Protein AF-G7WPY7-F1 (afdb_monomer_lite)

Foldseek 3Di:
DDDDDDDDDDDDDFDFPDDDDDDDDDDDDDFAEGEGEAEDPDCVLFVDDPVNQCRPSVVVVLVQQDDPPPPPQAGWRDRPHDTFDDPPDRRRHDDPDDPDPPVVVVVPVSDDDDDPDDLDPVLVVLLVVLVVVVVDPDHQHYEYEYEEQQPSCLPPVVSNPVSLVSCQVSNYAYEYEHEEQPPSRLVVSQVSRVSSVHYYHYPHKDWDKEKQKEKPPDSQQDPAAAEDAFFDKIKIKIKMWGRMRAKWFFKWKAKPPPGTQDDRDIAGHGGMDMTMDMDGDHAAKDKIKIKIWTDDPRDIDIDMTMHIHHHKDFAKEKFKEKPPDRAQDPARAEAAFFPKIKIKIKMWGQMQAKWFFKWKAKPPPGTQDDRDIAGHGGIDMTMDMDTDHAAKDKIKIKIWTDDPRDIYMDMGMHIHHHKDWAKEKFKEKPPDRALDPQRAEAAFFPKIKIKIKMWGCIQAKWFFKWKAKPPPGTFDDRDIAGHGGIDMTMDMDTDDAAKDKIKIKIWTDDPRDIYMDMTMHIHHHWDWEKEKFKDKPPDRAQDPARAEAEFFPKIKIKIKMWGCIQAKWFFKWKAKPPVGTQDDRDIAGHGGMDMGMDMDTDHAAKDKIKMKIWTDDPRDIYIDMTMHIHHYFHDFAAEEEELAEQALVCLVFLPDDPCQLLLLLVLLVLNQRYQYWYWYDFPAIDTPDDSDGSHPCSVVSSVVSNCSSVSYDNDTAHEQQRSLVNRVVCLPDPVSGPPRHQAEYEAEDEQGHYDPDPCVVVSLVVCQVSLYAYEYEYAHADCPDPSRVVVVVSNCCSRVSNVHYYHYFPGPGSVGNSVVSVVVSVVSVVPTPPPPDDDD

Secondary structure (DSSP, 8-state):
------------------------S--------EEEEEE---GGG----TT-S--HHHHHHHHH-----TTSS---EEETTEEES-TTS-------S-TT-SHHHHTTTT-----SSS---HHHHHHHHHHHGGGS-S-S-EEEEEEE--GGGTT-TTTHHHHHHHHHHTTEEEEEEEESS-HHHHHHHHHHHHHHT--EEEE-----EEEEEEETTB---STT-SEEETTSEEEEEEEEEE-SSS-EEEEEEEETTTEEEEEEEEE-TT-EEEEEEEEEPPSEEEEEEEEEEEEETTEEEEEEEEEEEEEE----EEEEEETTEE--STT-SEEETT-EEEEEEEEE--SSS-EEEEEEEETTTEEEEEEEEE-TT-EEEEEEEEEPPBEEEEEEEEEEEEETTEEEEEEEEEEEEEE----EEEEEETTEE--STT-SEEETT-EEEEEEEEE--SSS-EEEEEEEETTTEEEEEEEEE-TT-EEEEEEEEEPPBEEEEEEEEEEEEETTEEEEEEEEEEEEEE----EEEEEETTEE--STT-SEEETT-EEEEEEEEE--SSS-EEEEEEEETTTEEEEEEEEE-TT-EEEEEEEEEPPSEEEEEEEEEEEEETTEEEEEEEEEEEEEE-PPPEEEEEEEE-BGGGTTT--PPTTHHHHHHHTTGGGTTSEEEEEEESSSEEEEEEEEESTT-HHHHHHHHHHHHHH-BTT--EEHHHHHHHHHHHHH-TTTS-TTPEEEEEEEEESS-EE--TTHHHHHHHHHHTTEEEEEEEET--TT-TTTHHHHHHHHHHHHTTT--EEEESSSSHHHHHHHHHHHHHHHHTT---------

Sequence (840 aa):
MSLRHILAVGIALFFVMLVAPSVTGSSEGSSGQAVILVIDNSASMGKSDENCIRNYTIRFFLEKIVNLDCNNDEFALRIKDTFIGNKSHPINPVFSKDCKNIVEVLGGLNRTICSSSEAINHDKILKNAVNDFSKASNNKNYVIYYFSDGIEYSNRSRFLSSTLHLAKEKGVIINTIGFGNDTEGLKLLKYISEFTGGTFYPIESILSIDIEKSTDDDDADFPPGPEIIVGDNVTWTYVVANRGNVNLTSVHVVDDIIGLIAGPITLGAGENQTFNITGTAVLGQYQNNATVNGTYNGTEVMDTDPSHYFGMILSIDIEKSTNGEDADSAPGPILNLSDNVTWTYVVNNTGNVNLTDVYVVDDIIGLIAGPITLGAGENQTFNITGTAVLGRYQNNATANGTYNGTEVMDTDPSHYFGMILSIDIEKSTNGEDADSAPGPILNLSDNVTWTYVVNNTGNVNLTDVYVVDDIIGLIAGPITLGAGENQTFNRTGTAVLGRYQNNATANGTYNGTEVMDTDPSHYFGMILSIDIEKSTNGEDADSAPGPILNLSDNVTWTYVVNNTGNVNLTDVYVVDDIIGLIVGPITLGAGENQTFNRTGTAVLGQYQNNVISNGTYNGTEVNDTDLSHYLGIIRTNATVVFALDTSGSMKKYYHLAPNESAEIVSGWSAFENSTVSIVSWDHASELLFGPAPLKGNEDRLAEILDNLSEMCIETDLTYYDQGLNGSLAELRDPASVPPNSSKIIVFLTGYSEFEAGEKLDEYISEANELGCKVFTIGIGINESFEASKNQHLNLTKISEGTGGIFSPVAAFSSGDLNPIMEIISRELEGDLMYAESEPQ

InterPro domains:
  IPR002035 von Willebrand factor, type A [PF13519] (640-750)
  IPR002035 von Willebrand factor, type A [PS50234] (34-257)
  IPR002035 von Willebrand factor, type A [PS50234] (639-828)
  IPR002035 von Willebrand factor, type A [SM00327] (32-219)
  IPR002035 von Willebrand factor, type A [SM00327] (637-829)
  IPR036465 von Willebrand factor A-like domain superfamily [G3DSA:3.40.50.410] (30-215)
  IPR036465 von Willebrand factor A-like domain superfamily [G3DSA:3.40.50.410] (633-820)
  IPR036465 von Willebrand factor A-like domain superfamily [SSF53300] (34-203)
  IPR036465 von Willebrand factor A-like domain superfamily [SSF53300] (637-812)
  IPR055354 Domain of unknown function DUF7507 [PF24346] (208-301)
  IPR055354 Domain of unknown function DUF7507 [PF24346] (315-408)
  IPR055354 Domain of unknown function DUF7507 [PF24346] (422-515)
  IPR055354 Domain of unknown function DUF7507 [PF24346] (529-603)

Organism: Methanothrix harundinacea (strain 6Ac) (NCBI:txid1110509)

pLDDT: mean 81.88, std 21.07, range [20.47, 98.75]

Radius of gyration: 86.77 Å; chains: 1; bounding box: 153×71×230 Å

Structure (mmCIF, N/CA/C/O backbone):
data_AF-G7WPY7-F1
#
_entry.id   AF-G7WPY7-F1
#
loop_
_atom_site.group_PDB
_atom_site.id
_atom_site.type_symbol
_atom_site.label_atom_id
_atom_site.label_alt_id
_atom_site.label_comp_id
_atom_site.label_asym_id
_atom_site.label_entity_id
_atom_site.label_seq_id
_atom_site.pdbx_PDB_ins_code
_atom_site.Cartn_x
_atom_site.Cartn_y
_atom_site.Cartn_z
_atom_site.occupancy
_atom_site.B_iso_or_equiv
_atom_site.auth_seq_id
_atom_site.auth_comp_id
_atom_site.auth_asym_id
_atom_site.auth_atom_id
_atom_site.pdbx_PDB_model_num
ATOM 1 N N . MET A 1 1 ? -25.817 -20.699 71.542 1.00 23.08 1 MET A N 1
ATOM 2 C CA . MET A 1 1 ? -26.268 -21.939 72.218 1.00 23.08 1 MET A CA 1
ATOM 3 C C . MET A 1 1 ? -26.695 -21.603 73.639 1.00 23.08 1 MET A C 1
ATOM 5 O O . MET A 1 1 ? -25.840 -21.421 74.495 1.00 23.08 1 MET A O 1
ATOM 9 N N . SER A 1 2 ? -28.003 -21.466 73.870 1.00 20.47 2 SER A N 1
ATOM 10 C CA . SER A 1 2 ? -28.593 -21.391 75.209 1.00 20.47 2 SER A CA 1
ATOM 11 C C . SER A 1 2 ? -29.329 -22.696 75.521 1.00 20.47 2 SER A C 1
ATOM 13 O O . SER A 1 2 ? -29.777 -23.426 74.635 1.00 20.47 2 SER A O 1
ATOM 15 N N . LEU A 1 3 ? -29.363 -23.003 76.810 1.00 21.44 3 LEU A N 1
ATOM 16 C CA . LEU A 1 3 ? -29.870 -24.209 77.445 1.00 21.44 3 LEU A CA 1
ATOM 17 C C . LEU A 1 3 ? -31.388 -24.377 77.192 1.00 21.44 3 LEU A C 1
ATOM 19 O O . LEU A 1 3 ? -32.208 -23.793 77.893 1.00 21.44 3 LEU A O 1
ATOM 23 N N . ARG A 1 4 ? -31.784 -25.207 76.222 1.00 22.59 4 ARG A N 1
ATOM 24 C CA . ARG A 1 4 ? -33.122 -25.824 76.168 1.00 22.59 4 ARG A CA 1
ATOM 25 C C . ARG A 1 4 ? -32.942 -27.314 76.436 1.00 22.59 4 ARG A C 1
ATOM 27 O O . ARG A 1 4 ? -32.248 -27.945 75.654 1.00 22.59 4 ARG A O 1
ATOM 34 N N . HIS A 1 5 ? -33.494 -27.826 77.540 1.00 26.00 5 HIS A N 1
ATOM 35 C CA . HIS A 1 5 ? -34.109 -29.158 77.715 1.00 26.00 5 HIS A CA 1
ATOM 36 C C . HIS A 1 5 ? -34.610 -29.291 79.172 1.00 26.00 5 HIS A C 1
ATOM 38 O O . HIS A 1 5 ? -33.840 -29.256 80.131 1.00 26.00 5 HIS A O 1
ATOM 44 N N . ILE A 1 6 ? -35.932 -29.398 79.308 1.00 23.98 6 ILE A N 1
ATOM 45 C CA . ILE A 1 6 ? -36.722 -29.619 80.531 1.00 23.98 6 ILE A CA 1
ATOM 46 C C . ILE A 1 6 ? -36.905 -31.132 80.730 1.00 23.98 6 ILE A C 1
ATOM 48 O O . ILE A 1 6 ? -37.043 -31.831 79.732 1.00 23.98 6 ILE A O 1
ATOM 52 N N . LEU A 1 7 ? -37.021 -31.622 81.977 1.00 22.64 7 LEU A N 1
ATOM 53 C CA . LEU A 1 7 ? -37.985 -32.691 82.312 1.00 22.64 7 LEU A CA 1
ATOM 54 C C . LEU A 1 7 ? -38.319 -32.781 83.820 1.00 22.64 7 LEU A C 1
ATOM 56 O O . LEU A 1 7 ? -37.485 -33.119 84.653 1.00 22.64 7 LEU A O 1
ATOM 60 N N . ALA A 1 8 ? -39.584 -32.437 84.097 1.00 22.44 8 ALA A N 1
ATOM 61 C CA . ALA A 1 8 ? -40.579 -33.065 84.978 1.00 22.44 8 ALA A CA 1
ATOM 62 C C . ALA A 1 8 ? -40.198 -33.586 86.380 1.00 22.44 8 ALA A C 1
ATOM 64 O O . ALA A 1 8 ? -39.642 -34.669 86.492 1.00 22.44 8 ALA A O 1
ATOM 65 N N . VAL A 1 9 ? -40.724 -32.926 87.427 1.00 23.09 9 VAL A N 1
ATOM 66 C CA . VAL A 1 9 ? -41.480 -33.559 88.536 1.00 23.09 9 VAL A CA 1
ATOM 67 C C . VAL A 1 9 ? -42.489 -32.530 89.073 1.00 23.09 9 VAL A C 1
ATOM 69 O O . VAL A 1 9 ? -42.114 -31.404 89.394 1.00 23.09 9 VAL A O 1
ATOM 72 N N . GLY A 1 10 ? -43.770 -32.903 89.148 1.00 28.80 10 GLY A N 1
ATOM 73 C CA . GLY A 1 10 ? -44.853 -32.054 89.646 1.00 28.80 10 GLY A CA 1
ATOM 74 C C . GLY A 1 10 ? -44.772 -31.815 91.153 1.00 28.80 10 GLY A C 1
ATOM 75 O O . GLY A 1 10 ? -44.900 -32.750 91.941 1.00 28.80 10 GLY A O 1
ATOM 76 N N . ILE A 1 11 ? -44.580 -30.555 91.549 1.00 27.98 11 ILE A N 1
ATOM 77 C CA . ILE A 1 11 ? -44.712 -30.079 92.929 1.00 27.98 11 ILE A CA 1
ATOM 78 C C . ILE A 1 11 ? -45.295 -28.660 92.868 1.00 27.98 11 ILE A C 1
ATOM 80 O O . ILE A 1 11 ? -44.735 -27.789 92.208 1.00 27.98 11 ILE A O 1
ATOM 84 N N . ALA A 1 12 ? -46.418 -28.427 93.555 1.00 29.00 12 ALA A N 1
ATOM 85 C CA . ALA A 1 12 ? -46.944 -27.086 93.800 1.00 29.00 12 ALA A CA 1
ATOM 86 C C . ALA A 1 12 ? -45.890 -26.257 94.556 1.00 29.00 12 ALA A C 1
ATOM 88 O O . ALA A 1 12 ? -45.431 -26.684 95.619 1.00 29.00 12 ALA A O 1
ATOM 89 N N . LEU A 1 13 ? -45.482 -25.103 94.015 1.00 33.34 13 LEU A N 1
ATOM 90 C CA . LEU A 1 13 ? -44.486 -24.256 94.674 1.00 33.34 13 LEU A CA 1
ATOM 91 C C . LEU A 1 13 ? -45.064 -23.647 95.957 1.00 33.34 13 LEU A C 1
ATOM 93 O O . LEU A 1 13 ? -46.124 -23.025 95.957 1.00 33.34 13 LEU A O 1
ATOM 97 N N . PHE A 1 14 ? -44.330 -23.831 97.048 1.00 33.28 14 PHE A N 1
ATOM 98 C CA . PHE A 1 14 ? -44.639 -23.326 98.377 1.00 33.28 14 PHE A CA 1
ATOM 99 C C . PHE A 1 14 ? -43.689 -22.164 98.675 1.00 33.28 14 PHE A C 1
ATOM 101 O O . PHE A 1 14 ? -42.475 -22.363 98.673 1.00 33.28 14 PHE A O 1
ATOM 108 N N . PHE A 1 15 ? -44.212 -20.967 98.944 1.00 37.19 15 PHE A N 1
ATOM 109 C CA . PHE A 1 15 ? -43.400 -19.846 99.419 1.00 37.19 15 PHE A CA 1
ATOM 110 C C . PHE A 1 15 ? -43.703 -19.572 100.893 1.00 37.19 15 PHE A C 1
ATOM 112 O O . PHE A 1 15 ? -44.743 -19.015 101.233 1.00 37.19 15 PHE A O 1
ATOM 119 N N . VAL A 1 16 ? -42.788 -19.970 101.783 1.00 32.25 16 VAL A N 1
ATOM 120 C CA . VAL A 1 16 ? -42.832 -19.592 103.204 1.00 32.25 16 VAL A CA 1
ATOM 121 C C . VAL A 1 16 ? -41.838 -18.456 103.432 1.00 32.25 16 VAL A C 1
ATOM 123 O O . VAL A 1 16 ? -40.632 -18.687 103.448 1.00 32.25 16 VAL A O 1
ATOM 126 N N . MET A 1 17 ? -42.327 -17.232 103.646 1.00 35.75 17 MET A N 1
ATOM 127 C CA . MET A 1 17 ? -41.522 -16.169 104.257 1.00 35.75 17 MET A CA 1
ATOM 128 C C . MET A 1 17 ? -41.628 -16.296 105.784 1.00 35.75 17 MET A C 1
ATOM 130 O O . MET A 1 17 ? -42.572 -15.822 106.409 1.00 35.75 17 MET A O 1
ATOM 134 N N . LEU A 1 18 ? -40.664 -16.977 106.406 1.00 33.00 18 LEU A N 1
ATOM 135 C CA . LEU A 1 18 ? -40.523 -17.009 107.865 1.00 33.00 18 LEU A CA 1
ATOM 136 C C . LEU A 1 18 ? -39.705 -15.792 108.313 1.00 33.00 18 LEU A C 1
ATOM 138 O O . LEU A 1 18 ? -38.485 -15.782 108.177 1.00 33.00 18 LEU A O 1
ATOM 142 N N . VAL A 1 19 ? -40.362 -14.777 108.877 1.00 36.34 19 VAL A N 1
ATOM 143 C CA . VAL A 1 19 ? -39.668 -13.698 109.596 1.00 36.34 19 VAL A CA 1
ATOM 144 C C . VAL A 1 19 ? -39.530 -14.130 111.059 1.00 36.34 19 VAL A C 1
ATOM 146 O O . VAL A 1 19 ? -40.502 -14.106 111.812 1.00 36.34 19 VAL A O 1
ATOM 149 N N . ALA A 1 20 ? -38.341 -14.582 111.462 1.00 29.73 20 ALA A N 1
ATOM 150 C CA . ALA A 1 20 ? -38.027 -14.899 112.857 1.00 29.73 20 ALA A CA 1
ATOM 151 C C . ALA A 1 20 ? -37.244 -13.739 113.506 1.00 29.73 20 ALA A C 1
ATOM 153 O O . ALA A 1 20 ? -36.328 -13.214 112.871 1.00 29.73 20 ALA A O 1
ATOM 154 N N . PRO A 1 21 ? -37.534 -13.343 114.761 1.00 32.75 21 PRO A N 1
ATOM 155 C CA . PRO A 1 21 ? -36.729 -12.344 115.454 1.00 32.75 21 PRO A CA 1
ATOM 156 C C . PRO A 1 21 ? -35.414 -12.971 115.939 1.00 32.75 21 PRO A C 1
ATOM 158 O O . PRO A 1 21 ? -35.418 -13.934 116.706 1.00 32.75 21 PRO A O 1
ATOM 161 N N . SER A 1 22 ? -34.270 -12.412 115.544 1.00 30.34 22 SER A N 1
ATOM 162 C CA . SER A 1 22 ? -32.994 -12.684 116.212 1.00 30.34 22 SER A CA 1
ATOM 163 C C . SER A 1 22 ? -32.894 -11.811 117.466 1.00 30.34 22 SER A C 1
ATOM 165 O O . SER A 1 22 ? -32.684 -10.604 117.356 1.00 30.34 22 SER A O 1
ATOM 167 N N . VAL A 1 23 ? -33.034 -12.391 118.662 1.00 31.94 23 VAL A N 1
ATOM 168 C CA . VAL A 1 23 ? -32.750 -11.687 119.924 1.00 31.94 23 VAL A CA 1
ATOM 169 C C . VAL A 1 23 ? -31.442 -12.206 120.513 1.00 31.94 23 VAL A C 1
ATOM 171 O O . VAL A 1 23 ? -31.374 -13.331 121.002 1.00 31.94 23 VAL A O 1
ATOM 174 N N . THR A 1 24 ? -30.428 -11.345 120.563 1.00 33.31 24 THR A N 1
ATOM 175 C CA . THR A 1 24 ? -29.423 -11.368 121.632 1.00 33.31 24 THR A CA 1
ATOM 176 C C . THR A 1 24 ? -29.435 -10.000 122.311 1.00 33.31 24 THR A C 1
ATOM 178 O O . THR A 1 24 ? -28.935 -9.038 121.738 1.00 33.31 24 THR A O 1
ATOM 181 N N . GLY A 1 25 ? -30.001 -9.917 123.521 1.00 30.36 25 GLY A N 1
ATOM 182 C CA . GLY A 1 25 ? -29.836 -8.765 124.421 1.00 30.36 25 GLY A CA 1
ATOM 183 C C . GLY A 1 25 ? -31.122 -8.041 124.837 1.00 30.36 25 GLY A C 1
ATOM 184 O O . GLY A 1 25 ? -31.543 -7.097 124.189 1.00 30.36 25 GLY A O 1
ATOM 185 N N . SER A 1 26 ? -31.701 -8.492 125.954 1.00 33.03 26 SER A N 1
ATOM 186 C CA . SER A 1 26 ? -32.508 -7.758 126.951 1.00 33.03 26 SER A CA 1
ATOM 187 C C . SER A 1 26 ? -33.196 -6.426 126.574 1.00 33.03 26 SER A C 1
ATOM 189 O O . SER A 1 26 ? -32.615 -5.357 126.757 1.00 33.03 26 SER A O 1
ATOM 191 N N . SER A 1 27 ? -34.494 -6.487 126.276 1.00 29.38 27 SER A N 1
ATOM 192 C CA . SER A 1 27 ? -35.554 -5.741 126.982 1.00 29.38 27 SER A CA 1
ATOM 193 C C . SER A 1 27 ? -36.929 -6.272 126.549 1.00 29.38 27 SER A C 1
ATOM 195 O O . SER A 1 27 ? -37.122 -6.707 125.415 1.00 29.38 27 SER A O 1
ATOM 197 N N . GLU A 1 28 ? -37.864 -6.344 127.492 1.00 41.78 28 GLU A N 1
ATOM 198 C CA . GLU A 1 28 ? -39.218 -6.863 127.291 1.00 41.78 28 GLU A CA 1
ATOM 199 C C . GLU A 1 28 ? -40.030 -5.991 126.314 1.00 41.78 28 GLU A C 1
ATOM 201 O O . GLU A 1 28 ? -40.059 -4.770 126.447 1.00 41.78 28 GLU A O 1
ATOM 206 N N . GLY A 1 29 ? -40.750 -6.640 125.386 1.00 40.78 29 GLY A N 1
ATOM 207 C CA . GLY A 1 29 ? -41.886 -6.056 124.659 1.00 40.78 29 GLY A CA 1
ATOM 208 C C . GLY A 1 29 ? -41.640 -5.645 123.201 1.00 40.78 29 GLY A C 1
ATOM 209 O O . GLY A 1 29 ? -41.541 -4.462 122.905 1.00 40.78 29 GLY A O 1
ATOM 210 N N . SER A 1 30 ? -41.652 -6.594 122.256 1.00 35.22 30 SER A N 1
ATOM 211 C CA . SER A 1 30 ? -41.994 -6.302 120.850 1.00 35.22 30 SER A CA 1
ATOM 212 C C . SER A 1 30 ? -42.595 -7.533 120.150 1.00 35.22 30 SER A C 1
ATOM 214 O O . SER A 1 30 ? -42.095 -8.648 120.288 1.00 35.22 30 SER A O 1
ATOM 216 N N . SER A 1 31 ? -43.721 -7.354 119.450 1.00 40.31 31 SER A N 1
ATOM 217 C CA . SER A 1 31 ? -44.518 -8.422 118.827 1.00 40.31 31 SER A CA 1
ATOM 218 C C . SER A 1 31 ? -44.317 -8.465 117.304 1.00 40.31 31 SER A C 1
ATOM 220 O O . SER A 1 31 ? -44.941 -7.691 116.585 1.00 40.31 31 SER A O 1
ATOM 222 N N . GLY A 1 32 ? -43.487 -9.372 116.784 1.00 46.47 32 GLY A N 1
ATOM 223 C CA . GLY A 1 32 ? -43.344 -9.578 115.330 1.00 46.47 32 GLY A CA 1
ATOM 224 C C . GLY A 1 32 ? -44.470 -10.441 114.730 1.00 46.47 32 GLY A C 1
ATOM 225 O O . GLY A 1 32 ? -44.814 -11.472 115.312 1.00 46.47 32 GLY A O 1
ATOM 226 N N . GLN A 1 33 ? -45.032 -10.039 113.578 1.00 51.38 33 GLN A N 1
ATOM 227 C CA . GLN A 1 33 ? -45.985 -10.832 112.772 1.00 51.38 33 GLN A CA 1
ATOM 228 C C . GLN A 1 33 ? -45.254 -11.621 111.666 1.00 51.38 33 GLN A C 1
ATOM 230 O O . GLN A 1 33 ? -44.259 -11.131 111.137 1.00 51.38 33 GLN A O 1
ATOM 235 N N . ALA A 1 34 ? -45.755 -12.799 111.272 1.00 55.91 34 ALA A N 1
ATOM 236 C CA . ALA A 1 34 ? -45.235 -13.561 110.122 1.00 55.91 34 ALA A CA 1
ATOM 237 C C . ALA A 1 34 ? -46.288 -13.682 109.000 1.00 55.91 34 ALA A C 1
ATOM 239 O O . ALA A 1 34 ? -47.470 -13.892 109.284 1.00 55.91 34 ALA A O 1
ATOM 240 N N . VAL A 1 35 ? -45.855 -13.537 107.737 1.00 61.50 35 VAL A N 1
ATOM 241 C CA . VAL A 1 35 ? -46.725 -13.403 106.551 1.00 61.50 35 VAL A CA 1
ATOM 242 C C . VAL A 1 35 ? -46.421 -14.486 105.505 1.00 61.50 35 VAL A C 1
ATOM 244 O O . VAL A 1 35 ? -45.261 -14.703 105.170 1.00 61.50 35 VAL A O 1
ATOM 247 N N . ILE A 1 36 ? -47.451 -15.133 104.947 1.00 63.69 36 ILE A N 1
ATOM 248 C CA . ILE A 1 36 ? -47.337 -16.075 103.814 1.00 63.69 36 ILE A CA 1
ATOM 249 C C . ILE A 1 36 ? -48.155 -15.562 102.620 1.00 63.69 36 ILE A C 1
ATOM 251 O O . ILE A 1 36 ? -49.287 -15.115 102.787 1.00 63.69 36 ILE A O 1
ATOM 255 N N . LEU A 1 37 ? -47.600 -15.660 101.408 1.00 63.56 37 LEU A N 1
ATOM 256 C CA . LEU A 1 37 ? -48.315 -15.389 100.157 1.00 63.56 37 LEU A CA 1
ATOM 257 C C . LEU A 1 37 ? -48.681 -16.720 99.492 1.00 63.56 37 LEU A C 1
ATOM 259 O O . LEU A 1 37 ? -47.821 -17.576 99.296 1.00 63.56 37 LEU A O 1
ATOM 263 N N . VAL A 1 38 ? -49.950 -16.889 99.132 1.00 67.19 38 VAL A N 1
ATOM 264 C CA . VAL A 1 38 ? -50.449 -18.055 98.395 1.00 67.19 38 VAL A CA 1
ATOM 265 C C . VAL A 1 38 ? -51.046 -17.547 97.089 1.00 67.19 38 VAL A C 1
ATOM 267 O O . VAL A 1 38 ? -51.973 -16.743 97.118 1.00 67.19 38 VAL A O 1
ATOM 270 N N . ILE A 1 39 ? -50.513 -17.989 95.952 1.00 66.12 39 ILE A N 1
ATOM 271 C CA . ILE A 1 39 ? -50.950 -17.542 94.624 1.00 66.12 39 ILE A CA 1
ATOM 272 C C . ILE A 1 39 ? -51.586 -18.714 93.886 1.00 66.12 39 ILE A C 1
ATOM 274 O O . ILE A 1 39 ? -51.005 -19.796 93.800 1.00 66.12 39 ILE A O 1
ATOM 278 N N . ASP A 1 40 ? -52.789 -18.489 93.381 1.00 64.12 40 ASP A N 1
ATOM 279 C CA . ASP A 1 40 ? -53.488 -19.373 92.467 1.00 64.12 40 ASP A CA 1
ATOM 280 C C . ASP A 1 40 ? -52.906 -19.244 91.051 1.00 64.12 40 ASP A C 1
ATOM 282 O O . ASP A 1 40 ? -52.746 -18.147 90.522 1.00 64.12 40 ASP A O 1
ATOM 286 N N . ASN A 1 41 ? -52.540 -20.380 90.462 1.00 54.88 41 ASN A N 1
ATOM 287 C CA . ASN A 1 41 ? -52.015 -20.483 89.099 1.00 54.88 41 ASN A CA 1
ATOM 288 C C . ASN A 1 41 ? -52.813 -21.520 88.294 1.00 54.88 41 ASN A C 1
ATOM 290 O O . ASN A 1 41 ? -52.272 -22.317 87.529 1.00 54.88 41 ASN A O 1
ATOM 294 N N . SER A 1 42 ? -54.110 -21.576 88.562 1.00 60.06 42 SER A N 1
ATOM 295 C CA . SER A 1 42 ? -55.073 -22.344 87.792 1.00 60.06 42 SER A CA 1
ATOM 296 C C . SER A 1 42 ? -55.228 -21.835 86.361 1.00 60.06 42 SER A C 1
ATOM 298 O O . SER A 1 42 ? -54.910 -20.692 86.035 1.00 60.06 42 SER A O 1
ATOM 300 N N . ALA A 1 43 ? -55.800 -22.676 85.495 1.00 57.44 43 ALA A N 1
ATOM 301 C CA . ALA A 1 43 ? -56.183 -22.264 84.145 1.00 57.44 43 ALA A CA 1
ATOM 302 C C . ALA A 1 43 ? -57.279 -21.181 84.145 1.00 57.44 43 ALA A C 1
ATOM 304 O O . ALA A 1 43 ? -57.422 -20.454 83.165 1.00 57.44 43 ALA A O 1
ATOM 305 N N . SER A 1 44 ? -58.058 -21.044 85.224 1.00 58.62 44 SER A N 1
ATOM 306 C CA . SER A 1 44 ? -59.040 -19.963 85.336 1.00 58.62 44 SER A CA 1
ATOM 307 C C . SER A 1 44 ? -58.373 -18.599 85.567 1.00 58.62 44 SER A C 1
ATOM 309 O O . SER A 1 44 ? -58.853 -17.595 85.041 1.00 58.62 44 SER A O 1
ATOM 311 N N . MET A 1 45 ? -57.189 -18.576 86.194 1.00 56.72 45 MET A N 1
ATOM 312 C CA . MET A 1 45 ? -56.364 -17.371 86.346 1.00 56.72 45 MET A CA 1
ATOM 313 C C . MET A 1 45 ? -55.739 -16.867 85.026 1.00 56.72 45 MET A C 1
ATOM 315 O O . MET A 1 45 ? -55.223 -15.745 84.991 1.00 56.72 45 MET A O 1
ATOM 319 N N . GLY A 1 46 ? -55.804 -17.624 83.921 1.00 53.62 46 GLY A N 1
ATOM 320 C CA . GLY A 1 46 ? -55.359 -17.151 82.606 1.00 53.62 46 GLY A CA 1
ATOM 321 C C . GLY A 1 46 ? -55.733 -18.070 81.439 1.00 53.62 46 GLY A C 1
ATOM 322 O O . GLY A 1 46 ? -55.423 -19.258 81.449 1.00 53.62 46 GLY A O 1
ATOM 323 N N . LYS A 1 47 ? -56.322 -17.503 80.372 1.00 43.56 47 LYS A N 1
ATOM 324 C CA . LYS A 1 47 ? -56.379 -18.159 79.054 1.00 43.56 47 LYS A CA 1
ATOM 325 C C . LYS A 1 47 ? -54.947 -18.254 78.516 1.00 43.56 47 LYS A C 1
ATOM 327 O O . LYS A 1 47 ? -54.399 -17.264 78.040 1.00 43.56 47 LYS A O 1
ATOM 332 N N . SER A 1 48 ? -54.322 -19.417 78.662 1.00 40.47 48 SER A N 1
ATOM 333 C CA . SER A 1 48 ? -52.967 -19.677 78.176 1.00 40.47 48 SER A CA 1
ATOM 334 C C . SER A 1 48 ? -52.905 -19.609 76.650 1.00 40.47 48 SER A C 1
ATOM 336 O O . SER A 1 48 ? -53.694 -20.272 75.978 1.00 40.47 48 SER A O 1
ATOM 338 N N . ASP A 1 49 ? -51.934 -18.866 76.129 1.00 37.50 49 ASP A N 1
ATOM 339 C CA . ASP A 1 49 ? -51.443 -19.019 74.758 1.00 37.50 49 ASP A CA 1
ATOM 340 C C . ASP A 1 49 ? -50.743 -20.388 74.591 1.00 37.50 49 ASP A C 1
ATOM 342 O O . ASP A 1 49 ? -50.201 -20.919 75.570 1.00 37.50 4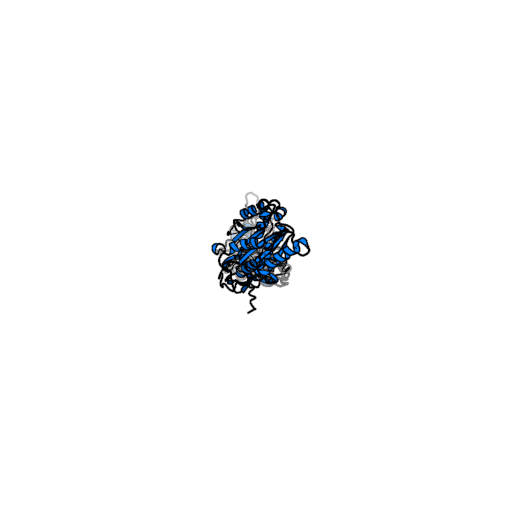9 ASP A O 1
ATOM 346 N N . GLU A 1 50 ? -50.728 -20.953 73.379 1.00 35.16 50 GLU A N 1
ATOM 347 C CA . GLU A 1 50 ? -50.301 -22.336 73.069 1.00 35.16 50 GLU A CA 1
ATOM 348 C C . GLU A 1 50 ? -48.865 -22.664 73.521 1.00 35.16 50 GLU A C 1
ATOM 350 O O . GLU A 1 50 ? -48.544 -23.824 73.780 1.00 35.16 50 GLU A O 1
ATOM 355 N N . ASN A 1 51 ? -48.015 -21.649 73.706 1.00 35.06 51 ASN A N 1
ATOM 356 C CA . ASN A 1 51 ? -46.622 -21.821 74.123 1.00 35.06 51 ASN A CA 1
ATOM 357 C C . ASN A 1 51 ? -46.351 -21.587 75.618 1.00 35.06 51 ASN A C 1
ATOM 359 O O . ASN A 1 51 ? -45.218 -21.773 76.051 1.00 35.06 51 ASN A O 1
ATOM 363 N N . CYS A 1 52 ? -47.348 -21.200 76.425 1.00 39.53 52 CYS A N 1
ATOM 364 C CA . CYS A 1 52 ? -47.285 -21.113 77.897 1.00 39.53 52 CYS A CA 1
ATOM 365 C C . CYS A 1 52 ? -46.068 -20.358 78.511 1.00 39.53 52 CYS A C 1
ATOM 367 O O . CYS A 1 52 ? -45.791 -20.496 79.704 1.00 39.53 52 CYS A O 1
ATOM 369 N N . ILE A 1 53 ? -45.352 -19.538 77.725 1.00 37.03 53 ILE A N 1
ATOM 370 C CA . ILE A 1 53 ? -44.190 -18.728 78.147 1.00 37.03 53 ILE A CA 1
ATOM 371 C C . ILE A 1 53 ? -44.621 -17.329 78.640 1.00 37.03 53 ILE A C 1
ATOM 373 O O . ILE A 1 53 ? -43.899 -16.703 79.414 1.00 37.03 53 ILE A O 1
ATOM 377 N N . ARG A 1 54 ? -45.825 -16.853 78.284 1.00 41.69 54 ARG A N 1
ATOM 378 C CA . ARG A 1 54 ? -46.372 -15.552 78.718 1.00 41.69 54 ARG A CA 1
ATOM 379 C C . ARG A 1 54 ? -47.705 -15.722 79.476 1.00 41.69 54 ARG A C 1
ATOM 381 O O . ARG A 1 54 ? -48.772 -15.441 78.944 1.00 41.69 54 ARG A O 1
ATOM 388 N N . ASN A 1 55 ? -47.679 -16.197 80.728 1.00 45.72 55 ASN A N 1
ATOM 389 C CA . ASN A 1 55 ? -48.867 -16.134 81.601 1.00 45.72 55 ASN A CA 1
ATOM 390 C C . ASN A 1 55 ? -49.009 -14.701 82.157 1.00 45.72 55 ASN A C 1
ATOM 392 O O . ASN A 1 55 ? -48.499 -14.377 83.234 1.00 45.72 55 ASN A O 1
ATOM 396 N N . TYR A 1 56 ? -49.619 -13.818 81.361 1.00 47.75 56 TYR A N 1
ATOM 397 C CA . TYR A 1 56 ? -49.642 -12.372 81.599 1.00 47.75 56 TYR A CA 1
ATOM 398 C C . TYR A 1 56 ? -50.340 -11.967 82.899 1.00 47.75 56 TYR A C 1
ATOM 400 O O . TYR A 1 56 ? -49.872 -11.030 83.533 1.00 47.75 56 TYR A O 1
ATOM 408 N N . THR A 1 57 ? -51.379 -12.672 83.366 1.00 47.53 57 THR A N 1
ATOM 409 C CA . THR A 1 57 ? -52.056 -12.323 84.631 1.00 47.53 57 THR A CA 1
ATOM 410 C C . THR A 1 57 ? -51.097 -12.413 85.819 1.00 47.53 57 THR A C 1
ATOM 412 O O . THR A 1 57 ? -51.023 -11.503 86.644 1.00 47.53 57 THR A O 1
ATOM 415 N N . ILE A 1 58 ? -50.306 -13.487 85.875 1.00 49.16 58 ILE A N 1
ATOM 416 C CA . ILE A 1 58 ? -49.338 -13.724 86.952 1.00 49.16 58 ILE A CA 1
ATOM 417 C C . ILE A 1 58 ? -48.099 -12.853 86.769 1.00 49.16 58 ILE A C 1
ATOM 419 O O . ILE A 1 58 ? -47.563 -12.346 87.751 1.00 49.16 58 ILE A O 1
ATOM 423 N N . ARG A 1 59 ? -47.653 -12.630 85.527 1.00 47.34 59 ARG A N 1
ATOM 424 C CA . ARG A 1 59 ? -46.495 -11.773 85.245 1.00 47.34 59 ARG A CA 1
ATOM 425 C C . ARG A 1 59 ? -46.789 -10.295 85.523 1.00 47.34 59 ARG A C 1
ATOM 427 O O . ARG A 1 59 ? -46.034 -9.678 86.265 1.00 47.34 59 ARG A O 1
ATOM 434 N N . PHE A 1 60 ? -47.924 -9.771 85.048 1.00 48.59 60 PHE A N 1
ATOM 435 C CA . PHE A 1 60 ? -48.445 -8.443 85.402 1.00 48.59 60 PHE A CA 1
ATOM 436 C C . PHE A 1 60 ? -48.525 -8.279 86.921 1.00 48.59 60 PHE A C 1
ATOM 438 O O . PHE A 1 60 ? -48.174 -7.233 87.458 1.00 48.59 60 PHE A O 1
ATOM 445 N N . PHE A 1 61 ? -48.954 -9.325 87.626 1.00 51.81 61 PHE A N 1
ATOM 446 C CA . PHE A 1 61 ? -49.053 -9.319 89.078 1.00 51.81 61 PHE A CA 1
ATOM 447 C C . PHE A 1 61 ? -47.679 -9.298 89.773 1.00 51.81 61 PHE A C 1
ATOM 449 O O . PHE A 1 61 ? -47.448 -8.450 90.635 1.00 51.81 61 PHE A O 1
ATOM 456 N N . LEU A 1 62 ? -46.742 -10.165 89.373 1.00 49.03 62 LEU A N 1
ATOM 457 C CA . LEU A 1 62 ? -45.385 -10.219 89.932 1.00 49.03 62 LEU A CA 1
ATOM 458 C C . LEU A 1 62 ? -44.576 -8.945 89.638 1.00 49.03 62 LEU A C 1
ATOM 460 O O . LEU A 1 62 ? -43.830 -8.495 90.502 1.00 49.03 62 LEU A O 1
ATOM 464 N N . GLU A 1 63 ? -44.765 -8.326 88.470 1.00 46.12 63 GLU A N 1
ATOM 465 C CA . GLU A 1 63 ? -44.124 -7.056 88.096 1.00 46.12 63 GLU A CA 1
ATOM 466 C C . GLU A 1 63 ? -44.755 -5.831 88.780 1.00 46.12 63 GLU A C 1
ATOM 468 O O . GLU A 1 63 ? -44.144 -4.765 88.807 1.00 46.12 63 GLU A O 1
ATOM 473 N N . LYS A 1 64 ? -45.964 -5.953 89.353 1.00 46.31 64 LYS A N 1
ATOM 474 C CA . LYS A 1 64 ? -46.680 -4.864 90.050 1.00 46.31 64 LYS A CA 1
ATOM 475 C C . LYS A 1 64 ? -46.642 -4.973 91.579 1.00 46.31 64 LYS A C 1
ATOM 477 O O . LYS A 1 64 ? -47.018 -3.998 92.232 1.00 46.31 64 LYS A O 1
ATOM 482 N N . ILE A 1 65 ? -46.159 -6.079 92.167 1.00 48.25 65 ILE A N 1
ATOM 483 C CA . ILE A 1 65 ? -45.745 -6.118 93.585 1.00 48.25 65 ILE A CA 1
ATOM 484 C C . ILE A 1 65 ? -44.414 -5.362 93.697 1.00 48.25 65 ILE A C 1
ATOM 486 O O . ILE A 1 65 ? -43.332 -5.940 93.760 1.00 48.25 65 ILE A O 1
ATOM 490 N N . VAL A 1 66 ? -44.489 -4.035 93.669 1.00 42.84 66 VAL A N 1
ATOM 491 C CA . VAL A 1 66 ? -43.325 -3.150 93.730 1.00 42.84 66 VAL A CA 1
ATOM 492 C C . VAL A 1 66 ? -43.534 -2.192 94.896 1.00 42.84 66 VAL A C 1
ATOM 494 O O . VAL A 1 66 ? -44.495 -1.427 94.916 1.00 42.84 66 VAL A O 1
ATOM 497 N N . ASN A 1 67 ? -42.597 -2.245 95.844 1.00 42.06 67 ASN A N 1
ATOM 498 C CA . ASN A 1 67 ? -42.477 -1.476 97.089 1.00 42.06 67 ASN A CA 1
ATOM 499 C C . ASN A 1 67 ? -43.195 -2.045 98.323 1.00 42.06 67 ASN A C 1
ATOM 501 O O . ASN A 1 67 ? -44.343 -1.727 98.622 1.00 42.06 67 ASN A O 1
ATOM 505 N N . LEU A 1 68 ? -42.424 -2.797 99.116 1.00 42.50 68 LEU A N 1
ATOM 506 C CA . LEU A 1 68 ? -42.537 -2.775 100.574 1.00 42.50 68 LEU A CA 1
ATOM 507 C C . LEU A 1 68 ? -42.070 -1.392 101.048 1.00 42.50 68 LEU A C 1
ATOM 509 O O . LEU A 1 68 ? -40.883 -1.080 100.953 1.00 42.50 68 LEU A O 1
ATOM 513 N N . ASP A 1 69 ? -42.986 -0.546 101.510 1.00 37.91 69 ASP A N 1
ATOM 514 C CA . ASP A 1 69 ? -42.618 0.751 102.083 1.00 37.91 69 ASP A CA 1
ATOM 515 C C . ASP A 1 69 ? -42.083 0.547 103.510 1.00 37.91 69 ASP A C 1
ATOM 517 O O . ASP A 1 69 ? -42.837 0.526 104.477 1.00 37.91 69 ASP A O 1
ATOM 521 N N . CYS A 1 70 ? -40.767 0.349 103.651 1.00 41.62 70 CYS A N 1
ATOM 522 C CA . CYS A 1 70 ? -40.114 0.182 104.957 1.00 41.62 70 CYS A CA 1
ATOM 523 C C . CYS A 1 70 ? -39.925 1.520 105.720 1.00 41.62 70 CYS A C 1
ATOM 525 O O . CYS A 1 70 ? -39.143 1.558 106.667 1.00 41.62 70 CYS A O 1
ATOM 527 N N . ASN A 1 71 ? -40.577 2.628 105.330 1.00 39.31 71 ASN A N 1
ATOM 528 C CA . ASN A 1 71 ? -40.287 3.947 105.912 1.00 39.31 71 ASN A CA 1
ATOM 529 C C . ASN A 1 71 ? -41.121 4.346 107.140 1.00 39.31 71 ASN A C 1
ATOM 531 O O . ASN A 1 71 ? -40.797 5.367 107.735 1.00 39.31 71 ASN A O 1
ATOM 535 N N . ASN A 1 72 ? -42.153 3.595 107.548 1.00 38.34 72 ASN A N 1
ATOM 536 C CA . ASN A 1 72 ? -43.042 4.010 108.650 1.00 38.34 72 ASN A CA 1
ATOM 537 C C . ASN A 1 72 ? -43.572 2.852 109.521 1.00 38.34 72 ASN A C 1
ATOM 539 O O . ASN A 1 72 ? -44.736 2.871 109.902 1.00 38.34 72 ASN A O 1
ATOM 543 N N . ASP A 1 73 ? -42.749 1.844 109.830 1.00 39.03 73 ASP A N 1
ATOM 544 C CA . ASP A 1 73 ? -43.105 0.720 110.726 1.00 39.03 73 ASP A CA 1
ATOM 545 C C . ASP A 1 73 ? -44.436 -0.013 110.393 1.00 39.03 73 ASP A C 1
ATOM 547 O O . ASP A 1 73 ? -44.918 -0.792 111.205 1.00 39.03 73 ASP A O 1
ATOM 551 N N . GLU A 1 74 ? -45.021 0.154 109.198 1.00 39.72 74 GLU A N 1
ATOM 552 C CA . GLU A 1 74 ? -46.305 -0.439 108.788 1.00 39.72 74 GLU A CA 1
ATOM 553 C C . GLU A 1 74 ? -46.134 -1.406 107.600 1.00 39.72 74 GLU A C 1
ATOM 555 O O . GLU A 1 74 ? -45.497 -1.089 106.598 1.00 39.72 74 GLU A O 1
ATOM 560 N N . PHE A 1 75 ? -46.746 -2.594 107.675 1.00 40.66 75 PHE A N 1
ATOM 561 C CA . PHE A 1 75 ? -46.852 -3.514 106.535 1.00 40.66 75 PHE A CA 1
ATOM 562 C C . PHE A 1 75 ? -48.041 -3.108 105.650 1.00 40.66 75 PHE A C 1
ATOM 564 O O . PHE A 1 75 ? -49.190 -3.234 106.077 1.00 40.66 75 PHE A O 1
ATOM 571 N N . ALA A 1 76 ? -47.790 -2.681 104.409 1.00 44.88 76 ALA A N 1
ATOM 572 C CA . ALA A 1 76 ? -48.833 -2.438 103.411 1.00 44.88 76 ALA A CA 1
ATOM 573 C C . ALA A 1 76 ? -48.463 -3.077 102.064 1.00 44.88 76 ALA A C 1
ATOM 575 O O . ALA A 1 76 ? -47.395 -2.815 101.511 1.00 44.88 76 ALA A O 1
ATOM 576 N N . LEU A 1 77 ? -49.360 -3.908 101.524 1.00 46.59 77 LEU A N 1
ATOM 577 C CA . LEU A 1 77 ? -49.240 -4.456 100.171 1.00 46.59 77 LEU A CA 1
ATOM 578 C C . LEU A 1 77 ? -49.861 -3.435 99.205 1.00 46.59 77 LEU A C 1
ATOM 580 O O . LEU A 1 77 ? -51.055 -3.145 99.297 1.00 46.59 77 LEU A O 1
ATOM 584 N N . ARG A 1 78 ? -49.060 -2.834 98.319 1.00 46.91 78 ARG A N 1
ATOM 585 C CA . ARG A 1 78 ? -49.543 -1.824 97.367 1.00 46.91 78 ARG A CA 1
ATOM 586 C C . ARG A 1 78 ? -49.794 -2.465 96.007 1.00 46.91 78 ARG A C 1
ATOM 588 O O . ARG A 1 78 ? -48.866 -2.964 95.383 1.00 46.91 78 ARG A O 1
ATOM 595 N N . ILE A 1 79 ? -51.039 -2.408 95.531 1.00 48.47 79 ILE A N 1
ATOM 596 C CA . ILE A 1 79 ? -51.392 -2.806 94.160 1.00 48.47 79 ILE A CA 1
ATOM 597 C C . ILE A 1 79 ? -51.855 -1.562 93.409 1.00 48.47 79 ILE A C 1
ATOM 599 O O . ILE A 1 79 ? -52.971 -1.087 93.626 1.00 48.47 79 ILE A O 1
ATOM 603 N N . LYS A 1 80 ? -50.963 -1.049 92.547 1.00 46.06 80 LYS A N 1
ATOM 604 C CA . LYS A 1 80 ? -51.078 0.165 91.713 1.00 46.06 80 LYS A CA 1
ATOM 605 C C . LYS A 1 80 ? -51.440 1.420 92.537 1.00 46.06 80 LYS A C 1
ATOM 607 O O . LYS A 1 80 ? -50.538 2.199 92.820 1.00 46.06 80 LYS A O 1
ATOM 612 N N . ASP A 1 81 ? -52.663 1.532 93.063 1.00 40.03 81 ASP A N 1
ATOM 613 C CA . ASP A 1 81 ? -53.140 2.652 93.900 1.00 40.03 81 ASP A CA 1
ATOM 614 C C . ASP A 1 81 ? -54.123 2.263 95.030 1.00 40.03 81 ASP A C 1
ATOM 616 O O . ASP A 1 81 ? -54.673 3.131 95.707 1.00 40.03 81 ASP A O 1
ATOM 620 N N . THR A 1 82 ? -54.328 0.966 95.293 1.00 38.97 82 THR A N 1
ATOM 621 C CA . THR A 1 82 ? -55.190 0.493 96.394 1.00 38.97 82 THR A CA 1
ATOM 622 C C . THR A 1 82 ? -54.340 0.061 97.590 1.00 38.97 82 THR A C 1
ATOM 624 O O . THR A 1 82 ? -53.467 -0.799 97.455 1.00 38.97 82 THR A O 1
ATOM 627 N N . PHE A 1 83 ? -54.588 0.655 98.764 1.00 41.00 83 PHE A N 1
ATOM 628 C CA . PHE A 1 83 ? -53.960 0.253 100.028 1.00 41.00 83 PHE A CA 1
ATOM 629 C C . PHE A 1 83 ? -54.673 -0.964 100.623 1.00 41.00 83 PHE A C 1
ATOM 631 O O . PHE A 1 83 ? -55.875 -0.930 100.888 1.00 41.00 83 PHE A O 1
ATOM 638 N N . ILE A 1 84 ? -53.909 -2.021 100.882 1.00 45.38 84 ILE A N 1
ATOM 639 C CA . ILE A 1 84 ? -54.385 -3.271 101.472 1.00 45.38 84 ILE A CA 1
ATOM 640 C C . ILE A 1 84 ? -53.826 -3.362 102.909 1.00 45.38 84 ILE A C 1
ATOM 642 O O . ILE A 1 84 ? -52.714 -3.842 103.111 1.00 45.38 84 ILE A O 1
ATOM 646 N N . GLY A 1 85 ? -54.567 -2.827 103.899 1.00 39.00 85 GLY A N 1
ATOM 647 C CA . GLY A 1 85 ? -54.228 -2.849 105.342 1.00 39.00 85 GLY A CA 1
ATOM 648 C C . GLY A 1 85 ? -54.950 -1.759 106.167 1.00 39.00 85 GLY A C 1
ATOM 649 O O . GLY A 1 85 ? -55.209 -0.671 105.662 1.00 39.00 85 GLY A O 1
ATOM 650 N N . ASN A 1 86 ? -55.344 -2.041 107.418 1.00 35.06 86 ASN A N 1
ATOM 651 C CA . ASN A 1 86 ? -56.219 -1.177 108.236 1.00 35.06 86 ASN A CA 1
ATOM 652 C C . ASN A 1 86 ? -55.430 -0.129 109.065 1.00 35.06 86 ASN A C 1
ATOM 654 O O . ASN A 1 86 ? -54.613 -0.501 109.898 1.00 35.06 86 ASN A O 1
ATOM 658 N N . LYS A 1 87 ? -55.751 1.169 108.922 1.00 36.69 87 LYS A N 1
ATOM 659 C CA . LYS A 1 87 ? -55.120 2.325 109.615 1.00 36.69 87 LYS A CA 1
ATOM 660 C C . LYS A 1 87 ? -55.326 2.406 111.144 1.00 36.69 87 LYS A C 1
ATOM 662 O O . LYS A 1 87 ? -54.883 3.368 111.762 1.00 36.69 87 LYS A O 1
ATOM 667 N N . SER A 1 88 ? -56.051 1.475 111.768 1.00 30.56 88 SER A N 1
ATOM 668 C CA . SER A 1 88 ? -56.538 1.625 113.158 1.00 30.56 88 SER A CA 1
ATOM 669 C C . SER A 1 88 ? -55.872 0.722 114.207 1.00 30.56 88 SER A C 1
ATOM 671 O O . SER A 1 88 ? -56.141 0.881 115.397 1.00 30.56 88 SER A O 1
ATOM 673 N N . HIS A 1 89 ? -54.942 -0.150 113.810 1.00 34.16 89 HIS A N 1
ATOM 674 C CA . HIS A 1 89 ? -54.059 -0.872 114.730 1.00 34.16 89 HIS A CA 1
ATOM 675 C C . HIS A 1 89 ? -52.638 -0.898 114.148 1.00 34.16 89 HIS A C 1
ATOM 677 O O . HIS A 1 89 ? -52.422 -1.637 113.189 1.00 34.16 89 HIS A O 1
ATOM 683 N N . PRO A 1 90 ? -51.677 -0.118 114.684 1.00 29.03 90 PRO A N 1
ATOM 684 C CA . PRO A 1 90 ? -50.304 -0.138 114.192 1.00 29.03 90 PRO A CA 1
ATOM 685 C C . PRO A 1 90 ? -49.731 -1.543 114.394 1.00 29.03 90 PRO A C 1
ATOM 687 O O . PRO A 1 90 ? -49.568 -2.017 115.521 1.00 29.03 90 PRO A O 1
ATOM 690 N N . ILE A 1 91 ? -49.480 -2.237 113.286 1.00 31.84 91 ILE A N 1
ATOM 691 C CA . ILE A 1 91 ? -48.666 -3.447 113.271 1.00 31.84 91 ILE A CA 1
ATOM 692 C C . ILE A 1 91 ? -47.256 -2.938 113.531 1.00 31.84 91 ILE A C 1
ATOM 694 O O . ILE A 1 91 ? -46.776 -2.159 112.731 1.00 31.84 91 ILE A O 1
ATOM 698 N N . ASN A 1 92 ? -46.619 -3.316 114.638 1.00 27.34 92 ASN A N 1
ATOM 699 C CA . ASN A 1 92 ? -45.249 -2.897 114.938 1.00 27.34 92 ASN A CA 1
ATOM 700 C C . ASN A 1 92 ? -44.315 -4.115 114.825 1.00 27.34 92 ASN A C 1
ATOM 702 O O . ASN A 1 92 ? -44.111 -4.820 115.820 1.00 27.34 92 ASN A O 1
ATOM 706 N N . PRO A 1 93 ? -43.816 -4.455 113.623 1.00 31.00 93 PRO A N 1
ATOM 707 C CA . PRO A 1 93 ? -42.826 -5.497 113.452 1.00 31.00 93 PRO A CA 1
ATOM 708 C C . PRO A 1 93 ? -41.427 -4.876 113.547 1.00 31.00 93 PRO A C 1
ATOM 710 O O . PRO A 1 93 ? -41.030 -4.065 112.718 1.00 31.00 93 PRO A O 1
ATOM 713 N N . VAL A 1 94 ? -40.645 -5.296 114.543 1.00 27.27 94 VAL A N 1
ATOM 714 C CA . VAL A 1 94 ? -39.212 -4.982 114.600 1.00 27.27 94 VAL A CA 1
ATOM 715 C C . VAL A 1 94 ? -38.522 -5.682 113.426 1.00 27.27 94 VAL A C 1
ATOM 717 O O . VAL A 1 94 ? -38.223 -6.874 113.501 1.00 27.27 94 VAL A O 1
ATOM 720 N N . PHE A 1 95 ? -38.275 -4.955 112.339 1.00 29.66 95 PHE A N 1
ATOM 721 C CA . PHE A 1 95 ? -37.368 -5.376 111.275 1.00 29.66 95 PHE A CA 1
ATOM 722 C C . PHE A 1 95 ? -35.982 -4.779 111.534 1.00 29.66 95 PHE A C 1
ATOM 724 O O . PHE A 1 95 ? -35.824 -3.572 111.719 1.00 29.66 95 PHE A O 1
ATOM 731 N N . SER A 1 96 ? -34.950 -5.626 111.558 1.00 29.84 96 SER A N 1
ATOM 732 C CA . SER A 1 96 ? -33.568 -5.151 111.509 1.00 29.84 96 SER A CA 1
ATOM 733 C C . SER A 1 96 ? -33.304 -4.449 110.173 1.00 29.84 96 SER A C 1
ATOM 735 O O . SER A 1 96 ? -33.834 -4.848 109.141 1.00 29.84 96 SER A O 1
ATOM 737 N N . LYS A 1 97 ? -32.444 -3.434 110.227 1.00 32.72 97 LYS A N 1
ATOM 738 C CA . LYS A 1 97 ? -32.149 -2.343 109.281 1.00 32.72 97 LYS A CA 1
ATOM 739 C C . LYS A 1 97 ? -31.815 -2.656 107.799 1.00 32.72 97 LYS A C 1
ATOM 741 O O . LYS A 1 97 ? -31.309 -1.760 107.135 1.00 32.72 97 LYS A O 1
ATOM 746 N N . ASP A 1 98 ? -32.117 -3.833 107.249 1.00 33.00 98 ASP A N 1
ATOM 747 C CA . ASP A 1 98 ? -31.730 -4.233 105.884 1.00 33.00 98 ASP A CA 1
ATOM 748 C C . ASP A 1 98 ? -32.894 -4.863 105.073 1.00 33.00 98 ASP A C 1
ATOM 750 O O . ASP A 1 98 ? -32.949 -6.072 104.854 1.00 33.00 98 ASP A O 1
ATOM 754 N N . CYS A 1 99 ? -33.814 -4.037 104.547 1.00 33.88 99 CYS A N 1
ATOM 755 C CA . CYS A 1 99 ? -34.825 -4.418 103.532 1.00 33.88 99 CYS A CA 1
ATOM 756 C C . CYS A 1 99 ? -34.200 -4.594 102.118 1.00 33.88 99 CYS A C 1
ATOM 758 O O . CYS A 1 99 ? -34.682 -3.997 101.158 1.00 33.88 99 CYS A O 1
ATOM 760 N N . LYS A 1 100 ? -33.100 -5.353 101.953 1.00 31.12 100 LYS A N 1
ATOM 761 C CA . LYS A 1 100 ? -32.398 -5.473 100.646 1.00 31.12 100 LYS A CA 1
ATOM 762 C C . LYS A 1 100 ? -32.427 -6.836 99.943 1.00 31.12 100 LYS A C 1
ATOM 764 O O . LYS A 1 100 ? -32.102 -6.874 98.764 1.00 31.12 100 LYS A O 1
ATOM 769 N N . ASN A 1 101 ? -32.910 -7.914 100.565 1.00 33.31 101 ASN A N 1
ATOM 770 C CA . ASN A 1 101 ? -32.813 -9.268 99.981 1.00 33.31 101 ASN A CA 1
ATOM 771 C C . ASN A 1 101 ? -34.165 -9.966 99.720 1.00 33.31 101 ASN A C 1
ATOM 773 O O . ASN A 1 101 ? -34.336 -11.136 100.044 1.00 33.31 101 ASN A O 1
ATOM 777 N N . ILE A 1 102 ? -35.133 -9.272 99.109 1.00 32.91 102 ILE A N 1
ATOM 778 C CA . ILE A 1 102 ? -36.369 -9.908 98.588 1.00 32.91 102 ILE A CA 1
ATOM 779 C C . ILE A 1 102 ? -36.288 -10.160 97.072 1.00 32.91 102 ILE A C 1
ATOM 781 O O . ILE A 1 102 ? -36.918 -11.083 96.559 1.00 32.91 102 ILE A O 1
ATOM 785 N N . VAL A 1 103 ? -35.433 -9.419 96.361 1.00 30.23 103 VAL A N 1
ATOM 786 C CA . VAL A 1 103 ? -35.253 -9.553 94.906 1.00 30.23 103 VAL A CA 1
ATOM 787 C C . VAL A 1 103 ? -34.623 -10.904 94.521 1.00 30.23 103 VAL A C 1
ATOM 789 O O . VAL A 1 103 ? -35.022 -11.498 93.524 1.00 30.23 103 VAL A O 1
ATOM 792 N N . GLU A 1 104 ? -33.729 -11.469 95.343 1.00 33.19 104 GLU A N 1
ATOM 793 C CA . GLU A 1 104 ? -33.122 -12.792 95.082 1.00 33.19 104 GLU A CA 1
ATOM 794 C C . GLU A 1 104 ? -34.094 -13.971 95.247 1.00 33.19 104 GLU A C 1
ATOM 796 O O . GLU A 1 104 ? -33.860 -15.052 94.710 1.00 33.19 104 GLU A O 1
ATOM 801 N N . VAL A 1 105 ? -35.226 -13.767 95.922 1.00 33.59 105 VAL A N 1
ATOM 802 C CA . VAL A 1 105 ? -36.261 -14.794 96.085 1.00 33.59 105 VAL A CA 1
ATOM 803 C C . VAL A 1 105 ? -37.191 -14.850 94.863 1.00 33.59 105 VAL A C 1
ATOM 805 O O . VAL A 1 105 ? -37.650 -15.926 94.476 1.00 33.59 105 VAL A O 1
ATOM 808 N N . LEU A 1 106 ? -37.395 -13.714 94.187 1.00 34.31 106 LEU A N 1
ATOM 809 C CA . LEU A 1 106 ? -38.172 -13.626 92.945 1.00 34.31 106 LEU A CA 1
ATOM 810 C C . LEU A 1 106 ? -37.422 -14.222 91.738 1.00 34.31 106 LEU A C 1
ATOM 812 O O . LEU A 1 106 ? -38.052 -14.742 90.820 1.00 34.31 106 LEU A O 1
ATOM 816 N N . GLY A 1 107 ? -36.083 -14.253 91.772 1.00 31.84 107 GLY A N 1
ATOM 817 C CA . GLY A 1 107 ? -35.247 -14.897 90.746 1.00 31.84 107 GLY A CA 1
ATOM 818 C C . GLY A 1 107 ? -35.413 -16.423 90.636 1.00 31.84 107 GLY A C 1
ATOM 819 O O . GLY A 1 107 ? -35.031 -17.013 89.626 1.00 31.84 107 GLY A O 1
ATOM 820 N N . GLY A 1 108 ? -36.024 -17.075 91.635 1.00 31.06 108 GLY A N 1
ATOM 821 C CA . GLY A 1 108 ? -36.347 -18.508 91.621 1.00 31.06 108 GLY A CA 1
ATOM 822 C C . GLY A 1 108 ? -37.694 -18.876 90.975 1.00 31.06 108 GLY A C 1
ATOM 823 O O . GLY A 1 108 ? -37.949 -20.059 90.757 1.00 31.06 108 GLY A O 1
ATOM 824 N N . LEU A 1 109 ? -38.549 -17.897 90.640 1.00 33.59 109 LEU A N 1
ATOM 825 C CA . LEU A 1 109 ? -39.902 -18.112 90.085 1.00 33.59 109 LEU A CA 1
ATOM 826 C C . LEU A 1 109 ? -39.924 -18.504 88.597 1.00 33.59 109 LEU A C 1
ATOM 828 O O . LEU A 1 109 ? -40.964 -18.898 88.074 1.00 33.59 109 LEU A O 1
ATOM 832 N N . ASN A 1 110 ? -38.772 -18.491 87.921 1.00 31.77 110 ASN A N 1
ATOM 833 C CA . ASN A 1 110 ? -38.642 -18.878 86.509 1.00 31.77 110 ASN A CA 1
ATOM 834 C C . ASN A 1 110 ? -38.812 -20.394 86.242 1.00 31.77 110 ASN A C 1
ATOM 836 O O . ASN A 1 110 ? -38.556 -20.872 85.138 1.00 31.77 110 ASN A O 1
ATOM 840 N N . ARG A 1 111 ? -39.227 -21.178 87.245 1.00 35.38 111 ARG A N 1
ATOM 841 C CA . ARG A 1 111 ? -39.567 -22.603 87.119 1.00 35.38 111 ARG A CA 1
ATOM 842 C C . ARG A 1 111 ? -40.981 -22.853 87.626 1.00 35.38 111 ARG A C 1
ATOM 844 O O . ARG A 1 111 ? -41.166 -23.389 88.713 1.00 35.38 111 ARG A O 1
ATOM 851 N N . THR A 1 112 ? -41.972 -22.498 86.819 1.00 33.16 112 THR A N 1
ATOM 852 C CA . THR A 1 112 ? -43.365 -22.859 87.093 1.00 33.16 112 THR A CA 1
ATOM 853 C C . THR A 1 112 ? -43.826 -23.875 86.052 1.00 33.16 112 THR A C 1
ATOM 855 O O . THR A 1 112 ? -43.870 -23.581 84.863 1.00 33.16 112 THR A O 1
ATOM 858 N N . ILE A 1 113 ? -44.096 -25.102 86.504 1.00 33.00 113 ILE A N 1
ATOM 859 C CA . ILE A 1 113 ? -44.665 -26.193 85.703 1.00 33.00 113 ILE A CA 1
ATOM 860 C C . ILE A 1 113 ? -46.187 -26.087 85.841 1.00 33.00 113 ILE A C 1
ATOM 862 O O . ILE A 1 113 ? -46.709 -26.278 86.938 1.00 33.00 113 ILE A O 1
ATOM 866 N N . CYS A 1 114 ? -46.892 -25.784 84.752 1.00 35.09 114 CYS A N 1
ATOM 867 C CA . CYS A 1 114 ? -48.353 -25.853 84.701 1.00 35.09 114 CYS A CA 1
ATOM 868 C C . CYS A 1 114 ? -48.771 -27.317 84.487 1.00 35.09 114 CYS A C 1
ATOM 870 O O . CYS A 1 114 ? -48.361 -27.934 83.504 1.00 35.09 114 CYS A O 1
ATOM 872 N N . SER A 1 115 ? -49.560 -27.901 85.395 1.00 35.91 115 SER A N 1
ATOM 873 C CA . SER A 1 115 ? -50.183 -29.207 85.152 1.00 35.91 115 SER A CA 1
ATOM 874 C C . SER A 1 115 ? -51.504 -29.006 84.416 1.00 35.91 115 SER A C 1
ATOM 876 O O . SER A 1 115 ? -52.449 -28.462 84.979 1.00 35.91 115 SER A O 1
ATOM 878 N N . SER A 1 116 ? -51.587 -29.481 83.179 1.00 39.44 116 SER A N 1
ATOM 879 C CA . SER A 1 116 ? -52.751 -29.342 82.299 1.00 39.44 116 SER A CA 1
ATOM 880 C C . SER A 1 116 ? -53.907 -30.316 82.582 1.00 39.44 116 SER A C 1
ATOM 882 O O . SER A 1 116 ? -54.773 -30.482 81.728 1.00 39.44 116 SER A O 1
ATOM 884 N N . SER A 1 117 ? -53.979 -30.982 83.743 1.00 40.12 117 SER A N 1
ATOM 885 C CA . SER A 1 117 ? -55.038 -31.992 83.937 1.00 40.12 117 SER A CA 1
ATOM 886 C C . SER A 1 117 ? -55.408 -32.396 85.368 1.00 40.12 117 SER A C 1
ATOM 888 O O . SER A 1 117 ? -56.260 -33.268 85.524 1.00 40.12 117 SER A O 1
ATOM 890 N N . GLU A 1 118 ? -54.836 -31.810 86.421 1.00 44.06 118 GLU A N 1
ATOM 891 C CA . GLU A 1 118 ? -55.255 -32.115 87.797 1.00 44.06 118 GLU A CA 1
ATOM 892 C C . GLU A 1 118 ? -55.696 -30.838 88.507 1.00 44.06 118 GLU A C 1
ATOM 894 O O . GLU A 1 118 ? -54.902 -29.925 88.704 1.00 44.06 118 GLU A O 1
ATOM 899 N N . ALA A 1 119 ? -56.980 -30.784 88.882 1.00 46.72 119 ALA A N 1
ATOM 900 C CA . ALA A 1 119 ? -57.543 -29.715 89.698 1.00 46.72 119 ALA A CA 1
ATOM 901 C C . ALA A 1 119 ? -56.667 -29.514 90.940 1.00 46.72 119 ALA A C 1
ATOM 903 O O . ALA A 1 119 ? -56.571 -30.408 91.793 1.00 46.72 119 ALA A O 1
ATOM 904 N N . ILE A 1 120 ? -56.022 -28.354 91.031 1.00 53.41 120 ILE A N 1
ATOM 905 C CA . ILE A 1 120 ? -55.193 -27.995 92.171 1.00 53.41 120 ILE A CA 1
ATOM 906 C C . ILE A 1 120 ? -56.106 -28.041 93.403 1.00 53.41 120 ILE A C 1
ATOM 908 O O . ILE A 1 120 ? -57.132 -27.372 93.484 1.00 53.41 120 ILE A O 1
ATOM 912 N N . ASN A 1 121 ? -55.797 -28.905 94.376 1.00 61.34 121 ASN A N 1
ATOM 913 C CA . ASN A 1 121 ? -56.596 -28.979 95.598 1.00 61.34 121 ASN A CA 1
ATOM 914 C C . ASN A 1 121 ? -56.200 -27.818 96.511 1.00 61.34 121 ASN A C 1
ATOM 916 O O . ASN A 1 121 ? -55.384 -27.973 97.424 1.00 61.34 121 ASN A O 1
ATOM 920 N N . HIS A 1 122 ? -56.764 -26.650 96.238 1.00 62.28 122 HIS A N 1
ATOM 921 C CA . HIS A 1 122 ? -56.399 -25.439 96.945 1.00 62.28 122 HIS A CA 1
ATOM 922 C C . HIS A 1 122 ? -56.737 -25.482 98.447 1.00 62.28 122 HIS A C 1
ATOM 924 O O . HIS A 1 122 ? -56.009 -24.886 99.236 1.00 62.28 122 HIS A O 1
ATOM 930 N N . ASP A 1 123 ? -57.740 -26.265 98.876 1.00 67.88 123 ASP A N 1
ATOM 931 C CA . ASP A 1 123 ? -57.994 -26.522 100.303 1.00 67.88 123 ASP A CA 1
ATOM 932 C C . ASP A 1 123 ? -56.763 -27.137 100.978 1.00 67.88 123 ASP A C 1
ATOM 934 O O . ASP A 1 123 ? -56.327 -26.688 102.032 1.00 67.88 123 ASP A O 1
ATOM 938 N N . LYS A 1 124 ? -56.147 -28.135 100.334 1.00 67.81 124 LYS A N 1
ATOM 939 C CA . LYS A 1 124 ? -54.940 -28.797 100.845 1.00 67.81 124 LYS A CA 1
ATOM 940 C C . LYS A 1 124 ? -53.759 -27.829 100.933 1.00 67.81 124 LYS A C 1
ATOM 942 O O . LYS A 1 124 ? -53.004 -27.888 101.901 1.00 67.81 124 LYS A O 1
ATOM 947 N N . ILE A 1 125 ? -53.602 -26.946 99.948 1.00 65.12 125 ILE A N 1
ATOM 948 C CA . ILE A 1 125 ? -52.522 -25.949 99.922 1.00 65.12 125 ILE A CA 1
ATOM 949 C C . ILE A 1 125 ? -52.731 -24.916 101.027 1.00 65.12 125 ILE A C 1
ATOM 951 O O . ILE A 1 125 ? -51.834 -24.705 101.843 1.00 65.12 125 ILE A O 1
ATOM 955 N N . LEU A 1 126 ? -53.932 -24.344 101.114 1.00 68.69 126 LEU A N 1
ATOM 956 C CA . LEU A 1 126 ? -54.281 -23.373 102.145 1.00 68.69 126 LEU A CA 1
ATOM 957 C C . LEU A 1 126 ? -54.159 -23.994 103.546 1.00 68.69 126 LEU A C 1
ATOM 959 O O . LEU A 1 126 ? -53.634 -23.367 104.462 1.00 68.69 126 LEU A O 1
ATOM 963 N N . LYS A 1 127 ? -54.540 -25.267 103.708 1.00 72.31 127 LYS A N 1
ATOM 964 C CA . LYS A 1 127 ? -54.397 -26.025 104.960 1.00 72.31 127 LYS A CA 1
ATOM 965 C C . LYS A 1 127 ? -52.953 -26.289 105.339 1.00 72.31 127 LYS A C 1
ATOM 967 O O . LYS A 1 127 ? -52.623 -26.228 106.521 1.00 72.31 127 LYS A O 1
ATOM 972 N N . ASN A 1 128 ? -52.091 -26.576 104.369 1.00 69.88 128 ASN A N 1
ATOM 973 C CA . ASN A 1 128 ? -50.660 -26.694 104.614 1.00 69.88 128 ASN A CA 1
ATOM 974 C C . ASN A 1 128 ? -50.073 -25.342 105.037 1.00 69.88 128 ASN A C 1
ATOM 976 O O . ASN A 1 128 ? -49.369 -25.301 106.040 1.00 69.88 128 ASN A O 1
ATOM 980 N N . ALA A 1 129 ? -50.439 -24.242 104.367 1.00 66.62 129 ALA A N 1
ATOM 981 C CA . ALA A 1 129 ? -49.968 -22.900 104.720 1.00 66.62 129 ALA A CA 1
ATOM 982 C C . ALA A 1 129 ? -50.397 -22.508 106.146 1.00 66.62 129 ALA A C 1
ATOM 984 O O . ALA A 1 129 ? -49.593 -22.032 106.942 1.00 66.62 129 ALA A O 1
ATOM 985 N N . VAL A 1 130 ? -51.646 -22.808 106.514 1.00 69.69 130 VAL A N 1
ATOM 986 C CA . VAL A 1 130 ? -52.163 -22.651 107.883 1.00 69.69 130 VAL A CA 1
ATOM 987 C C . VAL A 1 130 ? -51.428 -23.558 108.885 1.00 69.69 130 VAL A C 1
ATOM 989 O O . VAL A 1 130 ? -51.206 -23.176 110.034 1.00 69.69 130 VAL A O 1
ATOM 992 N N . ASN A 1 131 ? -51.044 -24.773 108.486 1.00 70.06 131 ASN A N 1
ATOM 993 C CA . ASN A 1 131 ? -50.343 -25.717 109.355 1.00 70.06 131 ASN A CA 1
ATOM 994 C C . ASN A 1 131 ? -48.868 -25.395 109.563 1.00 70.06 131 ASN A C 1
ATOM 996 O O . ASN A 1 131 ? -48.366 -25.643 110.660 1.00 70.06 131 ASN A O 1
ATOM 1000 N N . ASP A 1 132 ? -48.173 -24.837 108.582 1.00 63.00 132 ASP A N 1
ATOM 1001 C CA . ASP A 1 132 ? -46.761 -24.494 108.740 1.00 63.00 132 ASP A CA 1
ATOM 1002 C C . ASP A 1 132 ? -46.544 -23.439 109.835 1.00 63.00 132 ASP A C 1
ATOM 1004 O O . ASP A 1 132 ? -45.557 -23.513 110.570 1.00 63.00 132 ASP A O 1
ATOM 1008 N N . PHE A 1 133 ? -47.536 -22.579 110.097 1.00 62.97 133 PHE A N 1
ATOM 1009 C CA . PHE A 1 133 ? -47.519 -21.680 111.255 1.00 62.97 133 PHE A CA 1
ATOM 1010 C C . PHE A 1 133 ? -47.559 -22.396 112.614 1.00 62.97 133 PHE A C 1
ATOM 1012 O O . PHE A 1 133 ? -47.038 -21.871 113.593 1.00 62.97 133 PHE A O 1
ATOM 1019 N N . SER A 1 134 ? -48.073 -23.630 112.703 1.00 52.22 134 SER A N 1
ATOM 1020 C CA . SER A 1 134 ? -48.109 -24.374 113.978 1.00 52.22 134 SER A CA 1
ATOM 1021 C C . SER A 1 134 ? -46.772 -24.946 114.448 1.00 52.22 134 SER A C 1
ATOM 1023 O O . SER A 1 134 ? -46.698 -25.462 115.561 1.00 52.22 134 SER A O 1
ATOM 1025 N N . LYS A 1 135 ? -45.712 -24.836 113.641 1.00 52.75 135 LYS A N 1
ATOM 1026 C CA . LYS A 1 135 ? -44.344 -25.179 114.059 1.00 52.75 135 LYS A CA 1
ATOM 1027 C C . LYS A 1 135 ? -43.577 -23.984 114.641 1.00 52.75 135 LYS A C 1
ATOM 1029 O O . LYS A 1 135 ? -42.549 -24.195 115.279 1.00 52.75 135 LYS A O 1
ATOM 1034 N N . ALA A 1 136 ? -44.060 -22.754 114.458 1.00 50.53 136 ALA A N 1
ATOM 1035 C CA . ALA A 1 136 ? -43.440 -21.546 114.995 1.00 50.53 136 ALA A CA 1
ATOM 1036 C C . ALA A 1 136 ? -44.050 -21.219 116.370 1.00 50.53 136 ALA A C 1
ATOM 1038 O O . ALA A 1 136 ? -45.213 -20.850 116.476 1.00 50.53 136 ALA A O 1
ATOM 1039 N N . SER A 1 137 ? -43.298 -21.393 117.456 1.00 45.56 137 SER A N 1
ATOM 1040 C CA . SER A 1 137 ? -43.804 -21.180 118.817 1.00 45.56 137 SER A CA 1
ATOM 1041 C C . SER A 1 137 ? -43.868 -19.694 119.218 1.00 45.56 137 SER A C 1
ATOM 1043 O O . SER A 1 137 ? -42.880 -18.977 119.081 1.00 45.56 137 SER A O 1
ATOM 1045 N N . ASN A 1 138 ? -44.989 -19.312 119.848 1.00 51.41 138 ASN A N 1
ATOM 1046 C CA . ASN A 1 138 ? -45.209 -18.183 120.776 1.00 51.41 138 ASN A CA 1
ATOM 1047 C C . ASN A 1 138 ? -45.471 -16.739 120.277 1.00 51.41 138 ASN A C 1
ATOM 1049 O O . ASN A 1 138 ? -45.574 -15.863 121.134 1.00 51.41 138 ASN A O 1
ATOM 1053 N N . ASN A 1 139 ? -45.737 -16.464 118.993 1.00 51.53 139 ASN A N 1
ATOM 1054 C CA . ASN A 1 139 ? -46.239 -15.137 118.564 1.00 51.53 139 ASN A CA 1
ATOM 1055 C C . ASN A 1 139 ? -47.673 -15.203 118.010 1.00 51.53 139 ASN A C 1
ATOM 1057 O O . ASN A 1 139 ? -48.011 -16.089 117.239 1.00 51.53 139 ASN A O 1
ATOM 1061 N N . LYS A 1 140 ? -48.540 -14.267 118.425 1.00 52.41 140 LYS A N 1
ATOM 1062 C CA . LYS A 1 140 ? -50.006 -14.324 118.235 1.00 52.41 140 LYS A CA 1
ATOM 1063 C C . LYS A 1 140 ? -50.566 -13.696 116.943 1.00 52.41 140 LYS A C 1
ATOM 1065 O O . LYS A 1 140 ? -51.765 -13.467 116.895 1.00 52.41 140 LYS A O 1
ATOM 1070 N N . ASN A 1 141 ? -49.769 -13.435 115.904 1.00 60.00 141 ASN A N 1
ATOM 1071 C CA . ASN A 1 141 ? -50.262 -12.768 114.686 1.00 60.00 141 ASN A CA 1
ATOM 1072 C C . ASN A 1 141 ? -49.648 -13.370 113.404 1.00 60.00 141 ASN A C 1
ATOM 1074 O O . ASN A 1 141 ? -48.530 -13.013 113.023 1.00 60.00 141 ASN A O 1
ATOM 1078 N N . TYR A 1 142 ? -50.387 -14.257 112.734 1.00 69.88 142 TYR A N 1
ATOM 1079 C CA . TYR A 1 142 ? -50.003 -14.876 111.459 1.00 69.88 142 TYR A CA 1
ATOM 1080 C C . TYR A 1 142 ? -50.963 -14.435 110.354 1.00 69.88 142 TYR A C 1
ATOM 1082 O O . TYR A 1 142 ? -52.174 -14.540 110.537 1.00 69.88 142 TYR A O 1
ATOM 1090 N N . VAL A 1 143 ? -50.446 -13.950 109.223 1.00 71.25 143 VAL A N 1
ATOM 1091 C CA . VAL A 1 143 ? -51.270 -13.429 108.117 1.00 71.25 143 VAL A CA 1
ATOM 1092 C C . VAL A 1 143 ? -50.966 -14.182 106.821 1.00 71.25 143 VAL A C 1
ATOM 1094 O O . VAL A 1 143 ? -49.810 -14.329 106.440 1.00 71.25 143 VAL A O 1
ATOM 1097 N N . ILE A 1 144 ? -51.992 -14.649 106.117 1.00 73.69 144 ILE A N 1
ATOM 1098 C CA . ILE A 1 144 ? -51.887 -15.212 104.767 1.00 73.69 144 ILE A CA 1
ATOM 1099 C C . ILE A 1 144 ? -52.520 -14.222 103.791 1.00 73.69 144 ILE A C 1
ATOM 1101 O O . ILE A 1 144 ? -53.630 -13.776 104.046 1.00 73.69 144 ILE A O 1
ATOM 1105 N N . TYR A 1 145 ? -51.870 -13.909 102.672 1.00 72.62 145 TYR A N 1
ATOM 1106 C CA . TYR A 1 145 ? -52.518 -13.262 101.527 1.00 72.62 145 TYR A CA 1
ATOM 1107 C C . TYR A 1 145 ? -52.732 -14.296 100.427 1.00 72.62 145 TYR A C 1
ATOM 1109 O O . TYR A 1 145 ? -51.764 -14.857 99.913 1.00 72.62 145 TYR A O 1
ATOM 1117 N N . TYR A 1 146 ? -53.990 -14.566 100.094 1.00 74.38 146 TYR A N 1
ATOM 1118 C CA . TYR A 1 146 ? -54.385 -15.578 99.124 1.00 74.38 146 TYR A CA 1
ATOM 1119 C C . TYR A 1 146 ? -54.970 -14.939 97.861 1.00 74.38 146 TYR A C 1
ATOM 1121 O O . TYR A 1 146 ? -56.035 -14.330 97.910 1.00 74.38 146 TYR A O 1
ATOM 1129 N N . PHE A 1 147 ? -54.267 -15.079 96.742 1.00 73.12 147 PHE A N 1
ATOM 1130 C CA . PHE A 1 147 ? -54.596 -14.513 95.432 1.00 73.12 147 PHE A CA 1
ATOM 1131 C C . PHE A 1 147 ? -55.286 -15.580 94.581 1.00 73.12 147 PHE A C 1
ATOM 1133 O O . PHE A 1 147 ? -54.700 -16.644 94.410 1.00 73.12 147 PHE A O 1
ATOM 1140 N N . SER A 1 148 ? -56.510 -15.338 94.100 1.00 71.06 148 SER A N 1
ATOM 1141 C CA . SER A 1 148 ? -57.296 -16.312 93.313 1.00 71.06 148 SER A CA 1
ATOM 1142 C C . SER A 1 148 ? -58.489 -15.645 92.621 1.00 71.06 148 SER A C 1
ATOM 1144 O O . SER A 1 148 ? -58.898 -14.561 93.022 1.00 71.06 148 SER A O 1
ATOM 1146 N N . ASP A 1 149 ? -59.077 -16.274 91.605 1.00 66.69 149 ASP A N 1
ATOM 1147 C CA . ASP A 1 149 ? -60.390 -15.890 91.053 1.00 66.69 149 ASP A CA 1
ATOM 1148 C C . ASP A 1 149 ? -61.569 -16.616 91.739 1.00 66.69 149 ASP A C 1
ATOM 1150 O O . ASP A 1 149 ? -62.732 -16.250 91.575 1.00 66.69 149 ASP A O 1
ATOM 1154 N N . GLY A 1 150 ? -61.272 -17.632 92.556 1.00 66.50 150 GLY A N 1
ATOM 1155 C CA . GLY A 1 150 ? -62.238 -18.428 93.305 1.00 66.50 150 GLY A CA 1
ATOM 1156 C C . GLY A 1 150 ? -63.086 -19.390 92.461 1.00 66.50 150 GLY A C 1
ATOM 1157 O O . GLY A 1 150 ? -63.879 -20.140 93.043 1.00 66.50 150 GLY A O 1
ATOM 1158 N N . ILE A 1 151 ? -62.912 -19.420 91.133 1.00 68.69 151 ILE A N 1
ATOM 1159 C CA . ILE A 1 151 ? -63.755 -20.184 90.194 1.00 68.69 151 ILE A CA 1
ATOM 1160 C C . ILE A 1 151 ? -63.696 -21.678 90.513 1.00 68.69 151 ILE A C 1
ATOM 1162 O O . ILE A 1 151 ? -64.721 -22.370 90.545 1.00 68.69 151 ILE A O 1
ATOM 1166 N N . GLU A 1 152 ? -62.506 -22.180 90.833 1.00 60.72 152 GLU A N 1
ATOM 1167 C CA . GLU A 1 152 ? -62.256 -23.607 91.049 1.00 60.72 152 GLU A CA 1
ATOM 1168 C C . GLU A 1 152 ? -62.959 -24.194 92.282 1.00 60.72 152 GLU A C 1
ATOM 1170 O O . GLU A 1 152 ? -63.127 -25.412 92.414 1.00 60.72 152 GLU A O 1
ATOM 1175 N N . TYR A 1 153 ? -63.424 -23.340 93.191 1.00 58.16 153 TYR A N 1
ATOM 1176 C CA . TYR A 1 153 ? -64.067 -23.760 94.430 1.00 58.16 153 TYR A CA 1
ATOM 1177 C C . TYR A 1 153 ? -65.589 -23.686 94.421 1.00 58.16 153 TYR A C 1
ATOM 1179 O O . TYR A 1 153 ? -66.219 -24.235 95.336 1.00 58.16 153 TYR A O 1
ATOM 1187 N N . SER A 1 154 ? -66.182 -23.046 93.411 1.00 53.38 154 SER A N 1
ATOM 1188 C CA . SER A 1 154 ? -67.636 -22.891 93.263 1.00 53.38 154 SER A CA 1
ATOM 1189 C C . SER A 1 154 ? -68.389 -24.231 93.393 1.00 53.38 154 SER A C 1
ATOM 1191 O O . SER A 1 154 ? -69.487 -24.282 93.945 1.00 53.38 154 SER A O 1
ATOM 1193 N N . ASN A 1 155 ? -67.746 -25.350 93.028 1.00 51.50 155 ASN A N 1
ATOM 1194 C CA . ASN A 1 155 ? -68.294 -26.709 93.131 1.00 51.50 155 ASN A CA 1
ATOM 1195 C C . ASN A 1 155 ? -67.804 -27.553 94.337 1.00 51.50 155 ASN A C 1
ATOM 1197 O O . ASN A 1 155 ? -68.211 -28.709 94.473 1.00 51.50 155 ASN A O 1
ATOM 1201 N N . ARG A 1 156 ? -66.936 -27.041 95.229 1.00 55.75 156 ARG A N 1
ATOM 1202 C CA . ARG A 1 156 ? -66.278 -27.835 96.304 1.00 55.75 156 ARG A CA 1
ATOM 1203 C C . ARG A 1 156 ? -66.247 -27.169 97.693 1.00 55.75 156 ARG A C 1
ATOM 1205 O O . ARG A 1 156 ? -65.412 -27.516 98.530 1.00 55.75 156 ARG A O 1
ATOM 1212 N N . SER A 1 157 ? -67.208 -26.295 97.997 1.00 51.25 157 SER A N 1
ATOM 1213 C CA . SER A 1 157 ? -67.310 -25.530 99.260 1.00 51.25 157 SER A CA 1
ATOM 1214 C C . SER A 1 157 ? -67.268 -26.348 100.569 1.00 51.25 157 SER A C 1
ATOM 1216 O O . SER A 1 157 ? -66.944 -25.803 101.625 1.00 51.25 157 SER A O 1
ATOM 1218 N N . ARG A 1 158 ? -67.534 -27.665 100.539 1.00 52.00 158 ARG A N 1
ATOM 1219 C CA . ARG A 1 158 ? -67.490 -28.532 101.737 1.00 52.00 158 ARG A CA 1
ATOM 1220 C C . ARG A 1 158 ? -66.085 -28.777 102.297 1.00 52.00 158 ARG A C 1
ATOM 1222 O O . ARG A 1 158 ? -65.979 -29.137 103.466 1.00 52.00 158 ARG A O 1
ATOM 1229 N N . PHE A 1 159 ? -65.024 -28.597 101.510 1.00 56.91 159 PHE A N 1
ATOM 1230 C CA . PHE A 1 159 ? -63.666 -28.946 101.950 1.00 56.91 159 PHE A CA 1
ATOM 1231 C C . PHE A 1 159 ? -62.994 -27.832 102.772 1.00 56.91 159 PHE A C 1
ATOM 1233 O O . PHE A 1 159 ? -62.342 -28.128 103.776 1.00 56.91 159 PHE A O 1
ATOM 1240 N N . LEU A 1 160 ? -63.287 -26.560 102.472 1.00 67.06 160 LEU A N 1
ATOM 1241 C CA . LEU A 1 160 ? -62.630 -25.428 103.134 1.00 67.06 160 LEU A CA 1
ATOM 1242 C C . LEU A 1 160 ? -63.006 -25.211 104.601 1.00 67.06 160 LEU A C 1
ATOM 1244 O O . LEU A 1 160 ? -62.224 -24.643 105.360 1.00 67.06 160 LEU A O 1
ATOM 1248 N N . SER A 1 161 ? -64.186 -25.669 105.031 1.00 67.88 161 SER A N 1
ATOM 1249 C CA . SER A 1 161 ? -64.693 -25.413 106.388 1.00 67.88 161 SER A CA 1
ATOM 1250 C C . SER A 1 161 ? -63.725 -25.888 107.482 1.00 67.88 161 SER A C 1
ATOM 1252 O O . SER A 1 161 ? -63.525 -25.184 108.475 1.00 67.88 161 SER A O 1
ATOM 1254 N N . SER A 1 162 ? -63.066 -27.039 107.269 1.00 74.88 162 SER A N 1
ATOM 1255 C CA . SER A 1 162 ? -62.088 -27.595 108.215 1.00 74.88 162 SER A CA 1
ATOM 1256 C C . SER A 1 162 ? -60.802 -26.768 108.288 1.00 74.88 162 SER A C 1
ATOM 1258 O O . SER A 1 162 ? -60.259 -26.554 109.369 1.00 74.88 162 SER A O 1
ATOM 1260 N N . THR A 1 163 ? -60.342 -26.266 107.145 1.00 77.31 163 THR A N 1
ATOM 1261 C CA . THR A 1 163 ? -59.134 -25.451 107.007 1.00 77.31 163 THR A CA 1
ATOM 1262 C C . THR A 1 163 ? -59.325 -24.053 107.587 1.00 77.31 163 THR A C 1
ATOM 1264 O O . THR A 1 163 ? -58.453 -23.563 108.297 1.00 77.31 163 THR A O 1
ATOM 1267 N N . LEU A 1 164 ? -60.488 -23.437 107.361 1.00 80.44 164 LEU A N 1
ATOM 1268 C CA . LEU A 1 164 ? -60.828 -22.125 107.915 1.00 80.44 164 LEU A CA 1
ATOM 1269 C C . LEU A 1 164 ? -61.059 -22.168 109.431 1.00 80.44 164 LEU A C 1
ATOM 1271 O O . LEU A 1 164 ? -60.622 -21.262 110.138 1.00 80.44 164 LEU A O 1
ATOM 1275 N N . HIS A 1 165 ? -61.695 -23.226 109.957 1.00 80.31 165 HIS A N 1
ATOM 1276 C CA . HIS A 1 165 ? -61.789 -23.429 111.410 1.00 80.31 165 HIS A CA 1
ATOM 1277 C C . HIS A 1 165 ? -60.410 -23.610 112.039 1.00 80.31 165 HIS A C 1
ATOM 1279 O O . HIS A 1 165 ? -60.134 -22.997 113.064 1.00 80.31 165 HIS A O 1
ATOM 1285 N N . LEU A 1 166 ? -59.536 -24.392 111.400 1.00 80.19 166 LEU A N 1
ATOM 1286 C CA . LEU A 1 166 ? -58.161 -24.586 111.854 1.00 80.19 166 LEU A CA 1
ATOM 1287 C C . LEU A 1 166 ? -57.357 -23.279 111.826 1.00 80.19 166 LEU A C 1
ATOM 1289 O O . LEU A 1 166 ? -56.617 -23.002 112.766 1.00 80.19 166 LEU A O 1
ATOM 1293 N N . ALA A 1 167 ? -57.522 -22.459 110.784 1.00 76.31 167 ALA A N 1
ATOM 1294 C CA . ALA A 1 167 ? -56.906 -21.136 110.700 1.00 76.31 167 ALA A CA 1
ATOM 1295 C C . ALA A 1 167 ? -57.365 -20.241 111.857 1.00 76.31 167 ALA A C 1
ATOM 1297 O O . ALA A 1 167 ? -56.539 -19.652 112.549 1.00 76.31 167 ALA A O 1
ATOM 1298 N N . LYS A 1 168 ? -58.672 -20.226 112.139 1.00 77.56 168 LYS A N 1
ATOM 1299 C CA . LYS A 1 168 ? -59.265 -19.456 113.236 1.00 77.56 168 LYS A CA 1
ATOM 1300 C C . LYS A 1 168 ? -58.818 -19.937 114.617 1.00 77.56 168 LYS A C 1
ATOM 1302 O O . LYS A 1 168 ? -58.492 -19.113 115.465 1.00 77.56 168 LYS A O 1
ATOM 1307 N N . GLU A 1 169 ? -58.764 -21.251 114.838 1.00 79.38 169 GLU A N 1
ATOM 1308 C CA . GLU A 1 169 ? -58.252 -21.855 116.077 1.00 79.38 169 GLU A CA 1
ATOM 1309 C C . GLU A 1 169 ? -56.782 -21.480 116.313 1.00 79.38 169 GLU A C 1
ATOM 1311 O O . GLU A 1 169 ? -56.385 -21.178 117.437 1.00 79.38 169 GLU A O 1
ATOM 1316 N N . LYS A 1 170 ? -55.987 -21.433 115.238 1.00 73.31 170 LYS A N 1
ATOM 1317 C CA . LYS A 1 170 ? -54.565 -21.071 115.274 1.00 73.31 170 LYS A CA 1
ATOM 1318 C C . LYS A 1 170 ? -54.295 -19.562 115.233 1.00 73.31 170 LYS A C 1
ATOM 1320 O O . LYS A 1 170 ? -53.133 -19.169 115.277 1.00 73.31 170 LYS A O 1
ATOM 1325 N N . GLY A 1 171 ? -55.326 -18.717 115.161 1.00 72.62 171 GLY A N 1
ATOM 1326 C CA . GLY A 1 171 ? -55.170 -17.261 115.066 1.00 72.62 171 GLY A CA 1
ATOM 1327 C C . GLY A 1 171 ? -54.515 -16.781 113.763 1.00 72.62 171 GLY A C 1
ATOM 1328 O O . GLY A 1 171 ? -53.870 -15.736 113.757 1.00 72.62 171 GLY A O 1
ATOM 1329 N N . VAL A 1 172 ? -54.646 -17.549 112.676 1.00 77.56 172 VAL A N 1
ATOM 1330 C CA . VAL A 1 172 ? -54.167 -17.182 111.337 1.00 77.56 172 VAL A CA 1
ATOM 1331 C C . VAL A 1 172 ? -55.249 -16.378 110.620 1.00 77.56 172 VAL A C 1
ATOM 1333 O O . VAL A 1 172 ? -56.343 -16.885 110.368 1.00 77.56 172 VAL A O 1
ATOM 1336 N N . ILE A 1 173 ? -54.924 -15.139 110.270 1.00 78.94 173 ILE A N 1
ATOM 1337 C CA . ILE A 1 173 ? -55.764 -14.233 109.488 1.00 78.94 173 ILE A CA 1
ATOM 1338 C C . ILE A 1 173 ? -55.488 -14.488 108.008 1.00 78.94 173 ILE A C 1
ATOM 1340 O O . ILE A 1 173 ? -54.340 -14.409 107.582 1.00 78.94 173 ILE A O 1
ATOM 1344 N N . ILE A 1 174 ? -56.511 -14.773 107.204 1.00 80.88 174 ILE A N 1
ATOM 1345 C CA . ILE A 1 174 ? -56.357 -14.926 105.753 1.00 80.88 174 ILE A CA 1
ATOM 1346 C C . ILE A 1 174 ? -56.971 -13.702 105.082 1.00 80.88 174 ILE A C 1
ATOM 1348 O O . ILE A 1 174 ? -58.175 -13.506 105.111 1.00 80.88 174 ILE A O 1
ATOM 1352 N N . ASN A 1 175 ? -56.152 -12.865 104.469 1.00 80.12 175 ASN A N 1
ATOM 1353 C CA . ASN A 1 175 ? -56.595 -11.863 103.514 1.00 80.12 175 ASN A CA 1
ATOM 1354 C C . ASN A 1 175 ? -56.716 -12.524 102.142 1.00 80.12 175 ASN A C 1
ATOM 1356 O O . ASN A 1 175 ? -55.834 -13.282 101.742 1.00 80.12 175 ASN A O 1
ATOM 1360 N N . THR A 1 176 ? -57.785 -12.247 101.410 1.00 80.06 176 THR A N 1
ATOM 1361 C CA . THR A 1 176 ? -57.982 -12.789 100.060 1.00 80.06 176 THR A CA 1
ATOM 1362 C C . THR A 1 176 ? -57.995 -11.661 99.046 1.00 80.06 176 THR A C 1
ATOM 1364 O O . THR A 1 176 ? -58.560 -10.598 99.292 1.00 80.06 176 THR A O 1
ATOM 1367 N N . ILE A 1 177 ? -57.355 -11.882 97.904 1.00 76.75 177 ILE A N 1
ATOM 1368 C CA . ILE A 1 177 ? -57.339 -10.967 96.771 1.00 76.75 177 ILE A CA 1
ATOM 1369 C C . ILE A 1 177 ? -58.028 -11.691 95.621 1.00 76.75 177 ILE A C 1
ATOM 1371 O O . ILE A 1 177 ? -57.503 -12.677 95.104 1.00 76.75 177 ILE A O 1
ATOM 1375 N N . GLY A 1 178 ? -59.238 -11.237 95.303 1.00 72.81 178 GLY A N 1
ATOM 1376 C CA . GLY A 1 178 ? -60.117 -11.869 94.328 1.00 72.81 178 GLY A CA 1
ATOM 1377 C C . GLY A 1 178 ? -59.986 -11.233 92.960 1.00 72.81 178 GLY A C 1
ATOM 1378 O O . GLY A 1 178 ? -60.242 -10.043 92.847 1.00 72.81 178 GLY A O 1
ATOM 1379 N N . PHE A 1 179 ? -59.635 -11.997 91.935 1.00 70.56 179 PHE A N 1
ATOM 1380 C CA . PHE A 1 179 ? -59.507 -11.497 90.567 1.00 70.56 179 PHE A CA 1
ATOM 1381 C C . PHE A 1 179 ? -60.716 -11.867 89.718 1.00 70.56 179 PHE A C 1
ATOM 1383 O O . PHE A 1 179 ? -61.295 -12.938 89.872 1.00 70.56 179 PHE A O 1
ATOM 1390 N N . GLY A 1 180 ? -61.061 -11.005 88.768 1.00 67.06 180 GLY A N 1
ATOM 1391 C CA . GLY A 1 180 ? -62.108 -11.308 87.802 1.00 67.06 180 GLY A CA 1
ATOM 1392 C C . GLY A 1 180 ? -63.482 -10.798 88.221 1.00 67.06 180 GLY A C 1
ATOM 1393 O O . GLY A 1 180 ? -63.614 -9.986 89.128 1.00 67.06 180 GLY A O 1
ATOM 1394 N N . ASN A 1 181 ? -64.521 -11.263 87.534 1.00 63.88 181 ASN A N 1
ATOM 1395 C CA . ASN A 1 181 ? -65.915 -10.888 87.780 1.00 63.88 181 ASN A CA 1
ATOM 1396 C C . ASN A 1 181 ? -66.794 -12.092 88.167 1.00 63.88 181 ASN A C 1
ATOM 1398 O O . ASN A 1 181 ? -68.020 -11.951 88.240 1.00 63.88 181 ASN A O 1
ATOM 1402 N N . ASP A 1 182 ? -66.193 -13.262 88.428 1.00 68.06 182 ASP A N 1
ATOM 1403 C CA . ASP A 1 182 ? -66.944 -14.441 88.852 1.00 68.06 182 ASP A CA 1
ATOM 1404 C C . ASP A 1 182 ? -67.559 -14.207 90.230 1.00 68.06 182 ASP A C 1
ATOM 1406 O O . ASP A 1 182 ? -66.901 -14.200 91.271 1.00 68.06 182 ASP A O 1
ATOM 1410 N N . THR A 1 183 ? -68.868 -13.995 90.239 1.00 69.12 183 THR A N 1
ATOM 1411 C CA . THR A 1 183 ? -69.562 -13.531 91.432 1.00 69.12 183 THR A CA 1
ATOM 1412 C C . THR A 1 183 ? -69.579 -14.603 92.524 1.00 69.12 183 THR A C 1
ATOM 1414 O O . THR A 1 183 ? -69.623 -14.257 93.702 1.00 69.12 183 THR A O 1
ATOM 1417 N N . GLU A 1 184 ? -69.524 -15.893 92.173 1.00 73.81 184 GLU A N 1
ATOM 1418 C CA . GLU A 1 184 ? -69.506 -16.988 93.152 1.00 73.81 184 GLU A CA 1
ATOM 1419 C C . GLU A 1 184 ? -68.098 -17.257 93.703 1.00 73.81 184 GLU A C 1
ATOM 1421 O O . GLU A 1 184 ? -67.938 -17.371 94.924 1.00 73.81 184 GLU A O 1
ATOM 1426 N N . GLY A 1 185 ? -67.069 -17.273 92.852 1.00 74.31 185 GLY A N 1
ATOM 1427 C CA . GLY A 1 185 ? -65.672 -17.369 93.269 1.00 74.31 185 GLY A CA 1
ATOM 1428 C C . GLY A 1 185 ? -65.250 -16.220 94.185 1.00 74.31 185 GLY A C 1
ATOM 1429 O O . GLY A 1 185 ? -64.735 -16.452 95.284 1.00 74.31 185 GLY A O 1
ATOM 1430 N N . LEU A 1 186 ? -65.585 -14.978 93.822 1.00 76.25 186 LEU A N 1
ATOM 1431 C CA . LEU A 1 186 ? -65.313 -13.801 94.654 1.00 76.25 186 LEU A CA 1
ATOM 1432 C C . LEU A 1 186 ? -66.088 -13.822 95.981 1.00 76.25 186 LEU A C 1
ATOM 1434 O O . LEU A 1 186 ? -65.535 -13.452 97.019 1.00 76.25 186 LEU A O 1
ATOM 1438 N N . LYS A 1 187 ? -67.347 -14.293 95.995 1.00 79.75 187 LYS A N 1
ATOM 1439 C CA . LYS A 1 187 ? -68.112 -14.491 97.244 1.00 79.75 187 LYS A CA 1
ATOM 1440 C C . LYS A 1 187 ? -67.417 -15.476 98.173 1.00 79.75 187 LYS A C 1
ATOM 1442 O O . LYS A 1 187 ? -67.378 -15.244 99.382 1.00 79.75 187 LYS A O 1
ATOM 1447 N N . LEU A 1 188 ? -66.876 -16.566 97.634 1.00 80.12 188 LEU A N 1
ATOM 1448 C CA . LEU A 1 188 ? -66.150 -17.531 98.442 1.00 80.12 188 LEU A CA 1
ATOM 1449 C C . LEU A 1 188 ? -64.854 -16.938 98.994 1.00 80.12 188 LEU A C 1
ATOM 1451 O O . LEU A 1 188 ? -64.579 -17.099 100.180 1.00 80.12 188 LEU A O 1
ATOM 1455 N N . LEU A 1 189 ? -64.070 -16.242 98.171 1.00 80.75 189 LEU A N 1
ATOM 1456 C CA . LEU A 1 189 ? -62.849 -15.581 98.632 1.00 80.75 189 LEU A CA 1
ATOM 1457 C C . LEU A 1 189 ? -63.153 -14.559 99.728 1.00 80.75 189 LEU A C 1
ATOM 1459 O O . LEU A 1 189 ? -62.460 -14.533 100.747 1.00 80.75 189 LEU A O 1
ATOM 1463 N N . LYS A 1 190 ? -64.245 -13.806 99.587 1.00 82.62 190 LYS A N 1
ATOM 1464 C CA . LYS A 1 190 ? -64.740 -12.916 100.637 1.00 82.62 190 LYS A CA 1
ATOM 1465 C C . LYS A 1 190 ? -65.098 -13.660 101.922 1.00 82.62 190 LYS A C 1
ATOM 1467 O O . LYS A 1 190 ? -64.695 -13.249 103.010 1.00 82.62 190 LYS A O 1
ATOM 1472 N N . TYR A 1 191 ? -65.800 -14.785 101.802 1.00 84.38 191 TYR A N 1
ATOM 1473 C CA . TYR A 1 191 ? -66.133 -15.636 102.942 1.00 84.38 191 TYR A CA 1
ATOM 1474 C C . TYR A 1 191 ? -64.881 -16.164 103.657 1.00 84.38 191 TYR A C 1
ATOM 1476 O O . TYR A 1 191 ? -64.819 -16.129 104.884 1.00 84.38 191 TYR A O 1
ATOM 1484 N N . ILE A 1 192 ? -63.870 -16.619 102.910 1.00 83.56 192 ILE A N 1
ATOM 1485 C CA . ILE A 1 192 ? -62.595 -17.113 103.453 1.00 83.56 192 ILE A CA 1
ATOM 1486 C C . ILE A 1 192 ? -61.933 -16.057 104.334 1.00 83.56 192 ILE A C 1
ATOM 1488 O O . ILE A 1 192 ? -61.535 -16.356 105.468 1.00 83.56 192 ILE A O 1
ATOM 1492 N N . SER A 1 193 ? -61.837 -14.825 103.830 1.00 84.06 193 SER A N 1
ATOM 1493 C CA . SER A 1 193 ? -61.193 -13.762 104.584 1.00 84.06 193 SER A CA 1
ATOM 1494 C C . SER A 1 193 ? -62.000 -13.348 105.802 1.00 84.06 193 SER A C 1
ATOM 1496 O O . SER A 1 193 ? -61.471 -13.342 106.911 1.00 84.06 193 SER A O 1
ATOM 1498 N N . GLU A 1 194 ? -63.304 -13.115 105.647 1.00 84.75 194 GLU A N 1
ATOM 1499 C CA . GLU A 1 194 ? -64.163 -12.700 106.761 1.00 84.75 194 GLU A CA 1
ATOM 1500 C C . GLU A 1 194 ? -64.218 -13.764 107.869 1.00 84.75 194 GLU A C 1
ATOM 1502 O O . GLU A 1 194 ? -64.191 -13.436 109.057 1.00 84.75 194 GLU A O 1
ATOM 1507 N N . PHE A 1 195 ? -64.231 -15.054 107.509 1.00 84.69 195 PHE A N 1
ATOM 1508 C CA . PHE A 1 195 ? -64.306 -16.148 108.478 1.00 84.69 195 PHE A CA 1
ATOM 1509 C C . PHE A 1 195 ? -63.107 -16.176 109.438 1.00 84.69 195 PHE A C 1
ATOM 1511 O O . PHE A 1 195 ? -63.267 -16.465 110.635 1.00 84.69 195 PHE A O 1
ATOM 1518 N N . THR A 1 196 ? -61.920 -15.867 108.909 1.00 83.62 196 THR A N 1
ATOM 1519 C CA . THR A 1 196 ? -60.639 -15.863 109.633 1.00 83.62 196 THR A CA 1
ATOM 1520 C C . THR A 1 196 ? -60.279 -14.496 110.224 1.00 83.62 196 THR A C 1
ATOM 1522 O O . THR A 1 196 ? -59.264 -14.374 110.903 1.00 83.62 196 THR A O 1
ATOM 1525 N N . GLY A 1 197 ? -61.130 -13.481 110.034 1.00 78.25 197 GLY A N 1
ATOM 1526 C CA . GLY A 1 197 ? -60.899 -12.114 110.514 1.00 78.25 197 GLY A CA 1
ATOM 1527 C C . GLY A 1 197 ? -59.987 -11.276 109.612 1.00 78.25 197 GLY A C 1
ATOM 1528 O O . GLY A 1 197 ? -59.494 -10.240 110.051 1.00 78.25 197 GLY A O 1
ATOM 1529 N N . GLY A 1 198 ? -59.744 -11.725 108.380 1.00 79.38 198 GLY A N 1
ATOM 1530 C CA . GLY A 1 198 ? -59.019 -10.989 107.349 1.00 79.38 198 GLY A CA 1
ATOM 1531 C C . GLY A 1 198 ? -59.928 -10.152 106.457 1.00 79.38 198 GLY A C 1
ATOM 1532 O O . GLY A 1 198 ? -61.146 -10.097 106.625 1.00 79.38 198 GLY A O 1
ATOM 1533 N N . THR A 1 199 ? -59.311 -9.486 105.489 1.00 80.62 199 THR A N 1
ATOM 1534 C CA . THR A 1 199 ? -59.963 -8.563 104.558 1.00 80.62 199 THR A CA 1
ATOM 1535 C C . THR A 1 199 ? -59.947 -9.133 103.141 1.00 80.62 199 THR A C 1
ATOM 1537 O O . THR A 1 199 ? -58.949 -9.712 102.706 1.00 80.62 199 THR A O 1
ATOM 1540 N N . PHE A 1 200 ? -61.064 -8.962 102.436 1.00 81.12 200 PHE A N 1
ATOM 1541 C CA . PHE A 1 200 ? -61.198 -9.284 101.019 1.00 81.12 200 PHE A CA 1
ATOM 1542 C C . PHE A 1 200 ? -60.884 -8.066 100.157 1.00 81.12 200 PHE A C 1
ATOM 1544 O O . PHE A 1 200 ? -61.424 -6.985 100.400 1.00 81.12 200 PHE A O 1
ATOM 1551 N N . TYR A 1 201 ? -60.083 -8.265 99.118 1.00 76.81 201 TYR A N 1
ATOM 1552 C CA . TYR A 1 201 ? -59.680 -7.237 98.169 1.00 76.81 201 TYR A CA 1
ATOM 1553 C C . TYR A 1 201 ? -60.076 -7.663 96.748 1.00 76.81 201 TYR A C 1
ATOM 1555 O O . TYR A 1 201 ? -59.340 -8.424 96.118 1.00 76.81 201 TYR A O 1
ATOM 1563 N N . PRO A 1 202 ? -61.242 -7.230 96.238 1.00 73.06 202 PRO A N 1
ATOM 1564 C CA . PRO A 1 202 ? -61.643 -7.532 94.870 1.00 73.06 202 PRO A CA 1
ATOM 1565 C C . PRO A 1 202 ? -60.858 -6.683 93.861 1.00 73.06 202 PRO A C 1
ATOM 1567 O O . PRO A 1 202 ? -60.726 -5.469 94.009 1.00 73.06 202 PRO A O 1
ATOM 1570 N N . ILE A 1 203 ? -60.372 -7.336 92.810 1.00 71.00 203 ILE A N 1
ATOM 1571 C CA . ILE A 1 203 ? -59.771 -6.764 91.608 1.00 71.00 203 ILE A CA 1
ATOM 1572 C C . ILE A 1 203 ? -60.664 -7.183 90.443 1.00 71.00 203 ILE A C 1
ATOM 1574 O O . ILE A 1 203 ? -60.453 -8.195 89.774 1.00 71.00 203 ILE A O 1
ATOM 1578 N N . GLU A 1 204 ? -61.713 -6.392 90.244 1.00 67.81 204 GLU A N 1
ATOM 1579 C CA . GLU A 1 204 ? -62.797 -6.720 89.314 1.00 67.81 204 GLU A CA 1
ATOM 1580 C C . GLU A 1 204 ? -62.396 -6.523 87.844 1.00 67.81 204 GLU A C 1
ATOM 1582 O O . GLU A 1 204 ? -62.984 -7.116 86.938 1.00 67.81 204 GLU A O 1
ATOM 1587 N N . SER A 1 205 ? -61.385 -5.689 87.585 1.00 71.00 205 SER A N 1
ATOM 1588 C CA . SER A 1 205 ? -60.961 -5.312 86.235 1.00 71.00 205 SER A CA 1
ATOM 1589 C C . SER A 1 205 ? -59.447 -5.420 86.072 1.00 71.00 205 SER A C 1
ATOM 1591 O O . SER A 1 205 ? -58.676 -4.691 86.695 1.00 71.00 205 SER A O 1
ATOM 1593 N N . ILE A 1 206 ? -59.041 -6.330 85.196 1.00 73.00 206 ILE A N 1
ATOM 1594 C CA . ILE A 1 206 ? -57.688 -6.551 84.706 1.00 73.00 206 ILE A CA 1
ATOM 1595 C C . ILE A 1 206 ? -57.653 -6.010 83.285 1.00 73.00 206 ILE A C 1
ATOM 1597 O O . ILE A 1 206 ? -58.328 -6.512 82.384 1.00 73.00 206 ILE A O 1
ATOM 1601 N N . LEU A 1 207 ? -56.861 -4.964 83.107 1.00 78.31 207 LEU A N 1
ATOM 1602 C CA . LEU A 1 207 ? -56.682 -4.298 81.831 1.00 78.31 207 LEU A CA 1
ATOM 1603 C C . LEU A 1 207 ? -55.357 -4.750 81.236 1.00 78.31 207 LEU A C 1
ATOM 1605 O O . LEU A 1 207 ? -54.312 -4.561 81.859 1.00 78.31 207 LEU A O 1
ATOM 1609 N N . SER A 1 208 ? -55.406 -5.333 80.044 1.00 82.00 208 SER A N 1
ATOM 1610 C CA . SER A 1 208 ? -54.220 -5.706 79.284 1.00 82.00 208 SER A CA 1
ATOM 1611 C C . SER A 1 208 ? -54.566 -5.696 77.806 1.00 82.00 208 SER A C 1
ATOM 1613 O O . SER A 1 208 ? -55.566 -6.277 77.387 1.00 82.00 208 SER A O 1
ATOM 1615 N N . ILE A 1 209 ? -53.741 -4.998 77.045 1.00 85.44 209 ILE A N 1
ATOM 1616 C CA . ILE A 1 209 ? -53.752 -4.996 75.592 1.00 85.44 209 ILE A CA 1
ATOM 1617 C C . ILE A 1 209 ? -52.355 -5.417 75.140 1.00 85.44 209 ILE A C 1
ATOM 1619 O O . ILE A 1 209 ? -51.402 -5.199 75.886 1.00 85.44 209 ILE A O 1
ATOM 1623 N N . ASP A 1 210 ? -52.282 -6.087 74.003 1.00 88.56 210 ASP A N 1
ATOM 1624 C CA . ASP A 1 210 ? -51.086 -6.723 73.447 1.00 88.56 210 ASP A CA 1
ATOM 1625 C C . ASP A 1 210 ? -51.134 -6.475 71.933 1.00 88.56 210 ASP A C 1
ATOM 1627 O O . ASP A 1 210 ? -52.213 -6.599 71.337 1.00 88.56 210 ASP A O 1
ATOM 1631 N N . ILE A 1 211 ? -50.025 -6.067 71.327 1.00 93.38 211 ILE A N 1
ATOM 1632 C CA . ILE A 1 211 ? -49.886 -5.931 69.875 1.00 93.38 211 ILE A CA 1
ATOM 1633 C C . ILE A 1 211 ? -48.653 -6.690 69.403 1.00 93.38 211 ILE A C 1
ATOM 1635 O O . ILE A 1 211 ? -47.619 -6.635 70.045 1.00 93.38 211 ILE A O 1
ATOM 1639 N N . GLU A 1 212 ? -48.793 -7.372 68.273 1.00 93.69 212 GLU A N 1
ATOM 1640 C CA . GLU A 1 212 ? -47.710 -8.047 67.562 1.00 93.69 212 GLU A CA 1
ATOM 1641 C C . GLU A 1 212 ? -47.691 -7.541 66.117 1.00 93.69 212 GLU A C 1
ATOM 1643 O O . GLU A 1 212 ? -48.749 -7.475 65.470 1.00 93.69 212 GLU A O 1
ATOM 1648 N N . LYS A 1 213 ? -46.516 -7.179 65.607 1.00 94.25 213 LYS A N 1
ATOM 1649 C CA . LYS A 1 213 ? -46.325 -6.597 64.287 1.00 94.25 213 LYS A CA 1
ATOM 1650 C C . LYS A 1 213 ? -45.268 -7.342 63.477 1.00 94.25 213 LYS A C 1
ATOM 1652 O O . LYS A 1 213 ? -44.071 -7.220 63.706 1.00 94.25 213 LYS A O 1
ATOM 1657 N N . SER A 1 214 ? -45.708 -7.985 62.400 1.00 93.69 214 SER A N 1
ATOM 1658 C CA . SER A 1 214 ? -44.816 -8.659 61.452 1.00 93.69 214 SER A CA 1
ATOM 1659 C C . SER A 1 214 ? -44.657 -7.896 60.137 1.00 93.69 214 SER A C 1
ATOM 1661 O O . SER A 1 214 ? -45.533 -7.120 59.738 1.00 93.69 214 SER A O 1
ATOM 1663 N N . THR A 1 215 ? -43.532 -8.134 59.459 1.00 96.12 215 THR A N 1
ATOM 1664 C CA . THR A 1 215 ? -43.244 -7.666 58.095 1.00 96.12 215 THR A CA 1
ATOM 1665 C C . THR A 1 215 ? -43.099 -8.885 57.186 1.00 96.12 215 THR A C 1
ATOM 1667 O O . THR A 1 215 ? -42.251 -9.730 57.444 1.00 96.12 215 THR A O 1
ATOM 1670 N N . ASP A 1 216 ? -43.939 -9.001 56.155 1.00 94.06 216 ASP A N 1
ATOM 1671 C CA . ASP A 1 216 ? -44.003 -10.153 55.235 1.00 94.06 216 ASP A CA 1
ATOM 1672 C C . ASP A 1 216 ? -43.998 -11.515 55.956 1.00 94.06 216 ASP A C 1
ATOM 1674 O O . ASP A 1 216 ? -43.261 -12.436 55.612 1.00 94.06 216 ASP A O 1
ATOM 1678 N N . ASP A 1 217 ? -44.852 -11.618 56.979 1.00 91.56 217 ASP A N 1
ATOM 1679 C CA . ASP A 1 217 ? -45.024 -12.778 57.866 1.00 91.56 217 ASP A CA 1
ATOM 1680 C C . ASP A 1 217 ? -43.832 -13.096 58.796 1.00 91.56 217 ASP A C 1
ATOM 1682 O O . ASP A 1 217 ? -43.927 -14.042 59.583 1.00 91.56 217 ASP A O 1
ATOM 1686 N N . ASP A 1 218 ? -42.758 -12.298 58.782 1.00 91.44 218 ASP A N 1
ATOM 1687 C CA . ASP A 1 218 ? -41.647 -12.406 59.734 1.00 91.44 218 ASP A CA 1
ATOM 1688 C C . ASP A 1 218 ? -41.877 -11.526 60.971 1.00 91.44 218 ASP A C 1
ATOM 1690 O O . ASP A 1 218 ? -42.192 -10.335 60.865 1.00 91.44 218 ASP A O 1
ATOM 1694 N N . ASP A 1 219 ? -41.700 -12.122 62.152 1.00 91.00 219 ASP A N 1
ATOM 1695 C CA . ASP A 1 219 ? -41.686 -11.454 63.463 1.00 91.00 219 ASP A CA 1
ATOM 1696 C C . ASP A 1 219 ? -40.369 -10.663 63.602 1.00 91.00 219 ASP A C 1
ATOM 1698 O O . ASP A 1 219 ? -39.415 -11.040 64.290 1.00 91.00 219 ASP A O 1
ATOM 1702 N N . ALA A 1 220 ? -40.280 -9.595 62.806 1.00 92.31 220 ALA A N 1
ATOM 1703 C CA . ALA A 1 220 ? -39.071 -8.827 62.545 1.00 92.31 220 ALA A CA 1
ATOM 1704 C C . ALA A 1 220 ? -38.749 -7.827 63.668 1.00 92.31 220 ALA A C 1
ATOM 1706 O O . ALA A 1 220 ? -38.399 -6.670 63.422 1.00 92.31 220 ALA A O 1
ATOM 1707 N N . ASP A 1 221 ? -38.829 -8.291 64.910 1.00 91.19 221 ASP A N 1
ATOM 1708 C CA . ASP A 1 221 ? -38.560 -7.550 66.142 1.00 91.19 221 ASP A CA 1
ATOM 1709 C C . ASP A 1 221 ? -37.139 -6.972 66.217 1.00 91.19 221 ASP A C 1
ATOM 1711 O O . ASP A 1 221 ? -36.877 -5.969 66.889 1.00 91.19 221 ASP A O 1
ATOM 1715 N N . PHE A 1 222 ? -36.192 -7.604 65.522 1.00 92.06 222 PHE A N 1
ATOM 1716 C CA . PHE A 1 222 ? -34.778 -7.248 65.551 1.00 92.06 222 PHE A CA 1
ATOM 1717 C C . PHE A 1 222 ? -34.270 -6.856 64.160 1.00 92.06 222 PHE A C 1
ATOM 1719 O O . PHE A 1 222 ? -34.587 -7.532 63.179 1.00 92.06 222 PHE A O 1
ATOM 1726 N N . PRO A 1 223 ? -33.405 -5.828 64.052 1.00 91.75 223 PRO A N 1
ATOM 1727 C CA . PRO A 1 223 ? -32.752 -5.517 62.790 1.00 91.75 223 PRO A CA 1
ATOM 1728 C C . PRO A 1 223 ? -31.817 -6.669 62.356 1.00 91.75 223 PRO A C 1
ATOM 1730 O O . PRO A 1 223 ? -31.187 -7.304 63.211 1.00 91.75 223 PRO A O 1
ATOM 1733 N N . PRO A 1 224 ? -31.659 -6.914 61.044 1.00 92.00 224 PRO A N 1
ATOM 1734 C CA . PRO A 1 224 ? -32.211 -6.102 59.963 1.00 92.00 224 PRO A CA 1
ATOM 1735 C C . PRO A 1 224 ? -33.684 -6.372 59.616 1.00 92.00 224 PRO A C 1
ATOM 1737 O O . PRO A 1 224 ? -34.281 -5.537 58.943 1.00 92.00 224 PRO A O 1
ATOM 1740 N N . GLY A 1 225 ? -34.279 -7.465 60.098 1.00 93.12 225 GLY A N 1
ATOM 1741 C CA . GLY A 1 225 ? -35.545 -7.994 59.577 1.00 93.12 225 GLY A CA 1
ATOM 1742 C C . GLY A 1 225 ? -35.362 -8.711 58.227 1.00 93.12 225 GLY A C 1
ATOM 1743 O O . GLY A 1 225 ? -34.217 -8.958 57.830 1.00 93.12 225 GLY A O 1
ATOM 1744 N N . PRO A 1 226 ? -36.450 -9.053 57.511 1.00 94.69 226 PRO A N 1
ATOM 1745 C CA . PRO A 1 226 ? -36.376 -9.626 56.171 1.00 94.69 226 PRO A CA 1
ATOM 1746 C C . PRO A 1 226 ? -35.697 -8.668 55.181 1.00 94.69 226 PRO A C 1
ATOM 1748 O O . PRO A 1 226 ? -35.801 -7.445 55.284 1.00 94.69 226 PRO A O 1
ATOM 1751 N N . GLU A 1 227 ? -34.995 -9.229 54.199 1.00 94.38 227 GLU A N 1
ATOM 1752 C CA . GLU A 1 227 ? -34.373 -8.474 53.110 1.00 94.38 227 GLU A CA 1
ATOM 1753 C C . GLU A 1 227 ? -35.334 -8.390 51.926 1.00 94.38 227 GLU A C 1
ATOM 1755 O O . GLU A 1 227 ? -35.826 -9.412 51.446 1.00 94.38 227 GLU A O 1
ATOM 1760 N N . ILE A 1 228 ? -35.589 -7.177 51.442 1.00 94.69 228 ILE A N 1
ATOM 1761 C CA . ILE A 1 228 ? -36.618 -6.913 50.431 1.00 94.69 228 ILE A CA 1
ATOM 1762 C C . ILE A 1 228 ? -36.025 -6.009 49.351 1.00 94.69 228 ILE A C 1
ATOM 1764 O O . ILE A 1 228 ? -35.338 -5.040 49.670 1.00 94.69 228 ILE A O 1
ATOM 1768 N N . ILE A 1 229 ? -36.253 -6.305 48.068 1.00 94.69 229 ILE A N 1
ATOM 1769 C CA . ILE A 1 229 ? -35.752 -5.454 46.979 1.00 94.69 229 ILE A CA 1
ATOM 1770 C C . ILE A 1 229 ? -36.441 -4.089 47.050 1.00 94.69 229 ILE A C 1
ATOM 1772 O O . ILE A 1 229 ? -37.655 -3.994 47.213 1.00 94.69 229 ILE A O 1
ATOM 1776 N N . VAL A 1 230 ? -35.673 -3.006 46.933 1.00 94.75 230 VAL A N 1
ATOM 1777 C CA . VAL A 1 230 ? -36.229 -1.647 46.939 1.00 94.75 230 VAL A CA 1
ATOM 1778 C C . VAL A 1 230 ? -37.271 -1.498 45.830 1.00 94.75 230 VAL A C 1
ATOM 1780 O O . VAL A 1 230 ? -37.000 -1.777 44.666 1.00 94.75 230 VAL A O 1
ATOM 1783 N N . GLY A 1 231 ? -38.456 -1.007 46.195 1.00 93.06 231 GLY A N 1
ATOM 1784 C CA . GLY A 1 231 ? -39.605 -0.886 45.296 1.00 93.06 231 GLY A CA 1
ATOM 1785 C C . GLY A 1 231 ? -40.559 -2.085 45.307 1.00 93.06 231 GLY A C 1
ATOM 1786 O O . GLY A 1 231 ? -41.709 -1.907 44.899 1.00 93.06 231 GLY A O 1
ATOM 1787 N N . ASP A 1 232 ? -40.146 -3.247 45.827 1.00 94.94 232 ASP A N 1
ATOM 1788 C CA . ASP A 1 232 ? -41.051 -4.383 46.024 1.00 94.94 232 ASP A CA 1
ATOM 1789 C C . ASP A 1 232 ? -42.082 -4.083 47.117 1.00 94.94 232 ASP A C 1
ATOM 1791 O O . ASP A 1 232 ? -41.890 -3.226 47.988 1.00 94.94 232 ASP A O 1
ATOM 1795 N N . ASN A 1 233 ? -43.215 -4.781 47.046 1.00 95.81 233 ASN A N 1
ATOM 1796 C CA . ASN A 1 233 ? -44.310 -4.610 47.989 1.00 95.81 233 ASN A CA 1
ATOM 1797 C C . ASN A 1 233 ? -43.963 -5.224 49.350 1.00 95.81 233 ASN A C 1
ATOM 1799 O O . ASN A 1 233 ? -43.604 -6.393 49.413 1.00 95.81 233 ASN A O 1
ATOM 1803 N N . VAL A 1 234 ? -44.172 -4.458 50.416 1.00 96.50 234 VAL A N 1
ATOM 1804 C CA . VAL A 1 234 ? -44.004 -4.874 51.815 1.00 96.50 234 VAL A CA 1
ATOM 1805 C C . VAL A 1 234 ? -45.374 -4.942 52.468 1.00 96.50 234 VAL A C 1
ATOM 1807 O O . VAL A 1 234 ? -46.177 -4.021 52.294 1.00 96.50 234 VAL A O 1
ATOM 1810 N N . THR A 1 235 ? -45.647 -5.989 53.238 1.00 96.12 235 THR A N 1
ATOM 1811 C CA . THR A 1 235 ? -46.887 -6.144 54.006 1.00 96.12 235 THR A CA 1
ATOM 1812 C C . THR A 1 235 ? -46.595 -6.089 55.499 1.00 96.12 235 THR A C 1
ATOM 1814 O O . THR A 1 235 ? -45.898 -6.949 56.026 1.00 96.12 235 THR A O 1
ATOM 1817 N N . TRP A 1 236 ? -47.174 -5.115 56.201 1.00 96.88 236 TRP A N 1
ATOM 1818 C CA . TRP A 1 236 ? -47.181 -5.079 57.663 1.00 96.88 236 TRP A CA 1
ATOM 1819 C C . TRP A 1 236 ? -48.494 -5.635 58.199 1.00 96.88 236 TRP A C 1
ATOM 1821 O O . TRP A 1 236 ? -49.573 -5.167 57.817 1.00 96.88 236 TRP A O 1
ATOM 1831 N N . THR A 1 237 ? -48.399 -6.593 59.114 1.00 96.56 237 THR A N 1
ATOM 1832 C CA . THR A 1 237 ? -49.543 -7.236 59.766 1.00 96.56 237 THR A CA 1
ATOM 1833 C C . THR A 1 237 ? -49.541 -6.878 61.246 1.00 96.56 237 THR A C 1
ATOM 1835 O O . THR A 1 237 ? -48.550 -7.092 61.927 1.00 96.56 237 THR A O 1
ATOM 1838 N N . TYR A 1 238 ? -50.655 -6.346 61.750 1.00 96.75 238 TYR A N 1
ATOM 1839 C CA . TYR A 1 238 ? -50.839 -5.890 63.130 1.00 96.75 238 TYR A CA 1
ATOM 1840 C C . TYR A 1 238 ? -51.874 -6.784 63.812 1.00 96.75 238 TYR A C 1
ATOM 1842 O O . TYR A 1 238 ? -53.062 -6.706 63.487 1.00 96.75 238 TYR A O 1
ATOM 1850 N N . VAL A 1 239 ? -51.457 -7.620 64.759 1.00 94.94 239 VAL A N 1
ATOM 1851 C CA . VAL A 1 239 ? -52.345 -8.488 65.544 1.00 94.94 239 VAL A CA 1
ATOM 1852 C C . VAL A 1 239 ? -52.525 -7.888 66.930 1.00 94.94 239 VAL A C 1
ATOM 1854 O O . VAL A 1 239 ? -51.607 -7.866 67.736 1.00 94.94 239 VAL A O 1
ATOM 1857 N N . VAL A 1 240 ? -53.730 -7.407 67.223 1.00 95.06 240 VAL A N 1
ATOM 1858 C CA . VAL A 1 240 ? -54.069 -6.754 68.490 1.00 95.06 240 VAL A CA 1
ATOM 1859 C C . VAL A 1 240 ? -54.948 -7.665 69.321 1.00 95.06 240 VAL A C 1
ATOM 1861 O O . VAL A 1 240 ? -56.007 -8.080 68.856 1.00 95.06 240 VAL A O 1
ATOM 1864 N N . ALA A 1 241 ? -54.567 -7.922 70.568 1.00 89.69 241 ALA A N 1
ATOM 1865 C CA . ALA A 1 241 ? -55.303 -8.774 71.490 1.00 89.69 241 ALA A CA 1
ATOM 1866 C C . ALA A 1 241 ? -55.639 -8.053 72.803 1.00 89.69 241 ALA A C 1
ATOM 1868 O O . ALA A 1 241 ? -54.783 -7.478 73.472 1.00 89.69 241 ALA A O 1
ATOM 1869 N N . ASN A 1 242 ? -56.899 -8.141 73.232 1.00 87.56 242 ASN A N 1
ATOM 1870 C CA . ASN A 1 242 ? -57.289 -7.773 74.589 1.00 87.56 242 ASN A CA 1
ATOM 1871 C C . ASN A 1 242 ? -57.063 -8.984 75.495 1.00 87.56 242 ASN A C 1
ATOM 1873 O O . ASN A 1 242 ? -57.906 -9.877 75.587 1.00 87.56 242 ASN A O 1
ATOM 1877 N N . ARG A 1 243 ? -55.920 -9.013 76.179 1.00 77.94 243 ARG A N 1
ATOM 1878 C CA . ARG A 1 243 ? -55.574 -10.075 77.136 1.00 77.94 243 ARG A CA 1
ATOM 1879 C C . ARG A 1 243 ? -56.213 -9.851 78.519 1.00 77.94 243 ARG A C 1
ATOM 1881 O O . ARG A 1 243 ? -56.050 -10.683 79.409 1.00 77.94 243 ARG A O 1
ATOM 1888 N N . GLY A 1 244 ? -56.927 -8.739 78.717 1.00 75.12 244 GLY A N 1
ATOM 1889 C CA . GLY A 1 244 ? -57.679 -8.427 79.931 1.00 75.12 244 GLY A CA 1
ATOM 1890 C C . GLY A 1 244 ? -59.012 -9.175 80.055 1.00 75.12 244 GLY A C 1
ATOM 1891 O O . GLY A 1 244 ? -59.444 -9.905 79.163 1.00 75.12 244 GLY A O 1
ATOM 1892 N N . ASN A 1 245 ? -59.697 -8.974 81.185 1.00 71.94 245 ASN A N 1
ATOM 1893 C CA . ASN A 1 245 ? -60.987 -9.616 81.488 1.00 71.94 245 ASN A CA 1
ATOM 1894 C C . ASN A 1 245 ? -62.203 -8.680 81.319 1.00 71.94 245 ASN A C 1
ATOM 1896 O O . ASN A 1 245 ? -63.322 -9.053 81.674 1.00 71.94 245 ASN A O 1
ATOM 1900 N N . VAL A 1 246 ? -61.990 -7.466 80.807 1.00 81.56 246 VAL A N 1
ATOM 1901 C CA . VAL A 1 246 ? -63.035 -6.471 80.530 1.00 81.56 246 VAL A CA 1
ATOM 1902 C C . VAL A 1 246 ? -62.934 -5.986 79.089 1.00 81.56 246 VAL A C 1
ATOM 1904 O O . VAL A 1 246 ? -61.864 -6.035 78.488 1.00 81.56 246 VAL A O 1
ATOM 1907 N N . ASN A 1 247 ? -64.044 -5.504 78.530 1.00 88.31 247 ASN A N 1
ATOM 1908 C CA . ASN A 1 247 ? -64.054 -4.956 77.176 1.00 88.31 247 ASN A CA 1
ATOM 1909 C C . ASN A 1 247 ? -63.305 -3.619 77.147 1.00 88.31 247 ASN A C 1
ATOM 1911 O O . ASN A 1 247 ? -63.618 -2.718 77.928 1.00 88.31 247 ASN A O 1
ATOM 1915 N N . LEU A 1 248 ? -62.356 -3.483 76.225 1.00 90.56 248 LEU A N 1
ATOM 1916 C CA .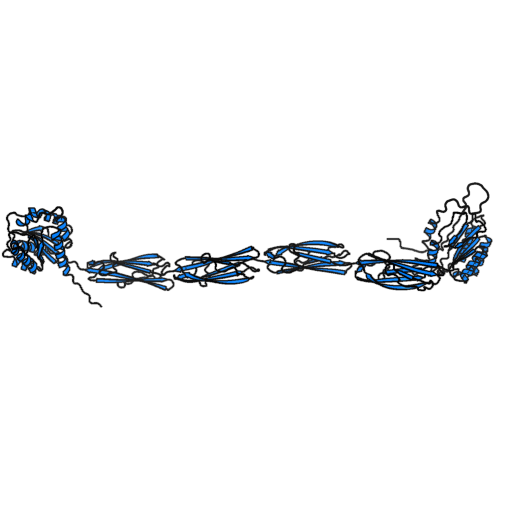 LEU A 1 248 ? -61.662 -2.226 75.973 1.00 90.56 248 LEU A CA 1
ATOM 1917 C C . LEU A 1 248 ? -62.420 -1.436 74.904 1.00 90.56 248 LEU A C 1
ATOM 1919 O O . LEU A 1 248 ? -62.803 -1.973 73.865 1.00 90.56 248 LEU A O 1
ATOM 1923 N N . THR A 1 249 ? -62.634 -0.153 75.169 1.00 92.69 249 THR A N 1
ATOM 1924 C CA . THR A 1 249 ? -63.248 0.817 74.249 1.00 92.69 249 THR A CA 1
ATOM 1925 C C . THR A 1 249 ? -62.218 1.839 73.788 1.00 92.69 249 THR A C 1
ATOM 1927 O O . THR A 1 249 ? -61.179 1.997 74.430 1.00 92.69 249 THR A O 1
ATOM 1930 N N . SER A 1 250 ? -62.501 2.551 72.694 1.00 93.12 250 SER A N 1
ATOM 1931 C CA . SER A 1 250 ? -61.564 3.518 72.099 1.00 93.12 250 SER A CA 1
ATOM 1932 C C . SER A 1 250 ? -60.193 2.889 71.851 1.00 93.12 250 SER A C 1
ATOM 1934 O O . SER A 1 250 ? -59.166 3.464 72.204 1.00 93.12 250 SER A O 1
ATOM 1936 N N . VAL A 1 251 ? -60.188 1.666 71.312 1.00 95.56 251 VAL A N 1
ATOM 1937 C CA . VAL A 1 251 ? -58.945 0.998 70.942 1.00 95.56 251 VAL A CA 1
ATOM 1938 C C . VAL A 1 251 ? -58.432 1.612 69.643 1.00 95.56 251 VAL A C 1
ATOM 1940 O O . VAL A 1 251 ? -59.166 1.652 68.652 1.00 95.56 251 VAL A O 1
ATOM 1943 N N . HIS A 1 252 ? -57.199 2.109 69.662 1.00 96.56 252 HIS A N 1
ATOM 1944 C CA . HIS A 1 252 ? -56.524 2.724 68.523 1.00 96.56 252 HIS A CA 1
ATOM 1945 C C . HIS A 1 252 ? -55.197 2.022 68.275 1.00 96.56 252 HIS A C 1
ATOM 1947 O O . HIS A 1 252 ? -54.395 1.902 69.196 1.00 96.56 252 HIS A O 1
ATOM 1953 N N . VAL A 1 253 ? -54.978 1.605 67.033 1.00 97.38 253 VAL A N 1
ATOM 1954 C CA . VAL A 1 253 ? -53.730 1.037 66.527 1.00 97.38 253 VAL A CA 1
ATOM 1955 C C . VAL A 1 253 ? -53.062 2.110 65.688 1.00 97.38 253 VAL A C 1
ATOM 1957 O O . VAL A 1 253 ? -53.624 2.546 64.680 1.00 97.38 253 VAL A O 1
ATOM 1960 N N . VAL A 1 254 ? -51.901 2.573 66.126 1.00 97.06 254 VAL A N 1
ATOM 1961 C CA . VAL A 1 254 ? -51.152 3.653 65.488 1.00 97.06 254 VAL A CA 1
ATOM 1962 C C . VAL A 1 254 ? -49.751 3.159 65.190 1.00 97.06 254 VAL A C 1
ATOM 1964 O O . VAL A 1 254 ? -49.070 2.660 66.073 1.00 97.06 254 VAL A O 1
ATOM 1967 N N . ASP A 1 255 ? -49.326 3.322 63.953 1.00 97.12 255 ASP A N 1
ATOM 1968 C CA . ASP A 1 255 ? -47.959 3.123 63.505 1.00 97.12 255 ASP A CA 1
ATOM 1969 C C . ASP A 1 255 ? -47.247 4.479 63.473 1.00 97.12 255 ASP A C 1
ATOM 1971 O O . ASP A 1 255 ? -47.829 5.482 63.049 1.00 97.12 255 ASP A O 1
ATOM 1975 N N . ASP A 1 256 ? -46.009 4.537 63.949 1.00 96.19 256 ASP A N 1
ATOM 1976 C CA . ASP A 1 256 ? -45.248 5.785 64.036 1.00 96.19 256 ASP A CA 1
ATOM 1977 C C . ASP A 1 256 ? -44.845 6.370 62.671 1.00 96.19 256 ASP A C 1
ATOM 1979 O O . ASP A 1 256 ? -44.614 7.579 62.582 1.00 96.19 256 ASP A O 1
ATOM 1983 N N . ILE A 1 257 ? -44.830 5.559 61.607 1.00 94.62 257 ILE A N 1
ATOM 1984 C CA . ILE A 1 257 ? -44.553 6.003 60.236 1.00 94.62 257 ILE A CA 1
ATOM 1985 C C . ILE A 1 257 ? -45.838 6.103 59.408 1.00 94.62 257 ILE A C 1
ATOM 1987 O O . ILE A 1 257 ? -46.056 7.109 58.729 1.00 94.62 257 ILE A O 1
ATOM 1991 N N . ILE A 1 258 ? -46.698 5.083 59.449 1.00 93.75 258 ILE A N 1
ATOM 1992 C CA . ILE A 1 258 ? -47.905 5.010 58.604 1.00 93.75 258 ILE A CA 1
ATOM 1993 C C . ILE A 1 258 ? -49.057 5.846 59.189 1.00 93.75 258 ILE A C 1
ATOM 1995 O O . ILE A 1 258 ? -49.897 6.367 58.450 1.00 93.75 258 ILE A O 1
ATOM 1999 N N . GLY A 1 259 ? -49.092 6.028 60.509 1.00 94.12 259 GLY A N 1
ATOM 2000 C CA . GLY A 1 259 ? -50.154 6.735 61.218 1.00 94.12 259 GLY A CA 1
ATOM 2001 C C . GLY A 1 259 ? -51.259 5.802 61.717 1.00 94.12 259 GLY A C 1
ATOM 2002 O O . GLY A 1 259 ? -51.006 4.695 62.180 1.00 94.12 259 GLY A O 1
ATOM 2003 N N . LEU A 1 260 ? -52.512 6.262 61.700 1.00 95.88 260 LEU A N 1
ATOM 2004 C CA . LEU A 1 260 ? -53.636 5.492 62.245 1.00 95.88 260 LEU A CA 1
ATOM 2005 C C . LEU A 1 260 ? -53.954 4.274 61.359 1.00 95.88 260 LEU A C 1
ATOM 2007 O O . LEU A 1 260 ? -54.438 4.441 60.242 1.00 95.88 260 LEU A O 1
ATOM 2011 N N . ILE A 1 261 ? -53.754 3.068 61.894 1.00 97.25 261 ILE A N 1
ATOM 2012 C CA . ILE A 1 261 ? -54.046 1.795 61.217 1.00 97.25 261 ILE A CA 1
ATOM 2013 C C . ILE A 1 261 ? -55.508 1.396 61.419 1.00 97.25 261 ILE A C 1
ATOM 2015 O O . ILE A 1 261 ? -56.218 1.066 60.471 1.00 97.25 261 ILE A O 1
ATOM 2019 N N . ALA A 1 262 ? -55.976 1.450 62.667 1.00 94.94 262 ALA A N 1
ATOM 2020 C CA . ALA A 1 262 ? -57.344 1.106 63.033 1.00 94.94 262 ALA A CA 1
ATOM 2021 C C . ALA A 1 262 ? -57.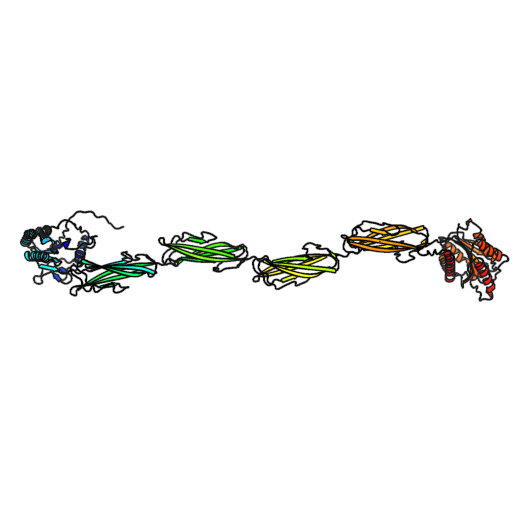788 1.870 64.284 1.00 94.94 262 ALA A C 1
ATOM 2023 O O . ALA A 1 262 ? -56.982 2.186 65.157 1.00 94.94 262 ALA A O 1
ATOM 2024 N N . GLY A 1 263 ? -59.085 2.147 64.404 1.00 91.69 263 GLY A N 1
ATOM 2025 C CA . GLY A 1 263 ? -59.670 2.748 65.604 1.00 91.69 263 GLY A CA 1
ATOM 2026 C C . GLY A 1 263 ? -60.497 4.015 65.347 1.00 91.69 263 GLY A C 1
ATOM 2027 O O . GLY A 1 263 ? -60.303 4.682 64.332 1.00 91.69 263 GLY A O 1
ATOM 2028 N N . PRO A 1 264 ? -61.408 4.379 66.270 1.00 92.81 264 PRO A N 1
ATOM 2029 C CA . PRO A 1 264 ? -61.689 3.681 67.526 1.00 92.81 264 PRO A CA 1
ATOM 2030 C C . PRO A 1 264 ? -62.460 2.372 67.293 1.00 92.81 264 PRO A C 1
ATOM 2032 O O . PRO A 1 264 ? -63.513 2.372 66.658 1.00 92.81 264 PRO A O 1
ATOM 2035 N N . ILE A 1 265 ? -61.960 1.261 67.839 1.00 94.12 265 ILE A N 1
ATOM 2036 C CA . ILE A 1 265 ? -62.663 -0.031 67.875 1.00 94.12 265 ILE A CA 1
ATOM 2037 C C . ILE A 1 265 ? -62.973 -0.431 69.322 1.00 94.12 265 ILE A C 1
ATOM 2039 O O . ILE A 1 265 ? -62.453 0.144 70.281 1.00 94.12 265 ILE A O 1
ATOM 2043 N N . THR A 1 266 ? -63.866 -1.404 69.483 1.00 93.38 266 THR A N 1
ATOM 2044 C CA . THR A 1 266 ? -64.085 -2.093 70.761 1.00 93.38 266 THR A CA 1
ATOM 2045 C C . THR A 1 266 ? -63.489 -3.484 70.646 1.00 93.38 266 THR A C 1
ATOM 2047 O O . THR A 1 266 ? -63.703 -4.143 69.630 1.00 93.38 266 THR A O 1
ATOM 2050 N N . LEU A 1 267 ? -62.766 -3.917 71.674 1.00 92.50 267 LEU A N 1
ATOM 2051 C CA . LEU A 1 267 ? -62.173 -5.247 71.734 1.00 92.50 267 LEU A CA 1
ATOM 2052 C C . LEU A 1 267 ? -62.677 -5.957 72.990 1.00 92.50 267 LEU A C 1
ATOM 2054 O O . LEU A 1 267 ? -62.404 -5.527 74.118 1.00 92.50 267 LEU A O 1
ATOM 2058 N N . GLY A 1 268 ? -63.478 -7.005 72.801 1.00 86.31 268 GLY A N 1
ATOM 2059 C CA . GLY A 1 268 ? -64.040 -7.797 73.887 1.00 86.31 268 GLY A CA 1
ATOM 2060 C C . GLY A 1 268 ? -62.962 -8.509 74.703 1.00 86.31 268 GLY A C 1
ATOM 2061 O O . GLY A 1 268 ? -61.827 -8.671 74.259 1.00 86.31 268 GLY A O 1
ATOM 2062 N N . ALA A 1 269 ? -63.299 -8.917 75.925 1.00 80.75 269 ALA A N 1
ATOM 2063 C CA . ALA A 1 269 ? -62.368 -9.644 76.787 1.00 80.75 269 ALA A CA 1
ATOM 2064 C C . ALA A 1 269 ? -61.876 -10.951 76.128 1.00 80.75 269 ALA A C 1
ATOM 2066 O O . ALA A 1 269 ? -62.663 -11.867 75.863 1.00 80.75 269 ALA A O 1
ATOM 2067 N N . GLY A 1 270 ? -60.565 -11.064 75.902 1.00 75.50 270 GLY A N 1
ATOM 2068 C CA . GLY A 1 270 ? -59.940 -12.208 75.236 1.00 75.50 270 GLY A CA 1
ATOM 2069 C C . GLY A 1 270 ? -60.095 -12.248 73.712 1.00 75.50 270 GLY A C 1
ATOM 2070 O O . GLY A 1 270 ? -59.788 -13.287 73.132 1.00 75.50 270 GLY A O 1
ATOM 2071 N N . GLU A 1 271 ? -60.601 -11.189 73.073 1.00 85.12 271 GLU A N 1
ATOM 2072 C CA . GLU A 1 271 ? -60.683 -11.084 71.609 1.00 85.12 271 GLU A CA 1
ATOM 2073 C C . GLU A 1 271 ? -59.367 -10.588 70.997 1.00 85.12 271 GLU A C 1
ATOM 2075 O O . GLU A 1 271 ? -58.605 -9.856 71.636 1.00 85.12 271 GLU A O 1
ATOM 2080 N N . ASN A 1 272 ? -59.139 -10.948 69.732 1.00 91.56 272 ASN A N 1
ATOM 2081 C CA . ASN A 1 272 ? -58.085 -10.391 68.894 1.00 91.56 272 ASN A CA 1
ATOM 2082 C C . ASN A 1 272 ? -58.647 -9.856 67.566 1.00 91.56 272 ASN A C 1
ATOM 2084 O O . ASN A 1 272 ? -59.737 -10.235 67.136 1.00 91.56 272 ASN A O 1
ATOM 2088 N N . GLN A 1 273 ? -57.913 -8.944 66.935 1.00 94.50 273 GLN A N 1
ATOM 2089 C CA . GLN A 1 273 ? -58.167 -8.462 65.579 1.00 94.50 273 GLN A CA 1
ATOM 2090 C C . GLN A 1 273 ? -56.848 -8.305 64.828 1.00 94.50 273 GLN A C 1
ATOM 2092 O O . GLN A 1 273 ? -55.828 -7.981 65.431 1.00 94.50 273 GLN A O 1
ATOM 2097 N N . THR A 1 274 ? -56.892 -8.512 63.514 1.00 96.06 274 THR A N 1
ATOM 2098 C CA . THR A 1 274 ? -55.729 -8.407 62.629 1.00 96.06 274 THR A CA 1
ATOM 2099 C C . THR A 1 274 ? -55.977 -7.343 61.569 1.00 96.06 274 THR A C 1
ATOM 2101 O O . THR A 1 274 ? -57.053 -7.310 60.965 1.00 96.06 274 THR A O 1
ATOM 2104 N N . PHE A 1 275 ? -54.982 -6.496 61.324 1.00 96.31 275 PHE A N 1
ATOM 2105 C CA . PHE A 1 275 ? -54.999 -5.464 60.289 1.00 96.31 275 PHE A CA 1
ATOM 2106 C C . PHE A 1 275 ? -53.773 -5.616 59.400 1.00 96.31 275 PHE A C 1
ATOM 2108 O O . PHE A 1 275 ? -52.690 -5.848 59.920 1.00 96.31 275 PHE A O 1
ATOM 2115 N N . ASN A 1 276 ? -53.930 -5.440 58.089 1.00 96.31 276 ASN A N 1
ATOM 2116 C CA . ASN A 1 276 ? -52.823 -5.531 57.138 1.00 96.31 276 ASN A CA 1
ATOM 2117 C C . ASN A 1 276 ? -52.716 -4.226 56.356 1.00 96.31 276 ASN A C 1
ATOM 2119 O O . ASN A 1 276 ? -53.728 -3.721 55.861 1.00 96.31 276 ASN A O 1
ATOM 2123 N N . ILE A 1 277 ? -51.499 -3.713 56.211 1.00 96.62 277 ILE A N 1
ATOM 2124 C CA . ILE A 1 277 ? -51.181 -2.546 55.389 1.00 96.62 277 ILE A CA 1
ATOM 2125 C C . ILE A 1 277 ? -50.053 -2.916 54.440 1.00 96.62 277 ILE A C 1
ATOM 2127 O O . ILE A 1 277 ? -49.100 -3.577 54.835 1.00 96.62 277 ILE A O 1
ATOM 2131 N N . THR A 1 278 ? -50.151 -2.465 53.195 1.00 95.12 278 THR A N 1
ATOM 2132 C CA . THR A 1 278 ? -49.108 -2.659 52.188 1.00 95.12 278 THR A CA 1
ATOM 2133 C C . THR A 1 278 ? -48.412 -1.345 51.859 1.00 95.12 278 THR A C 1
ATOM 2135 O O . THR A 1 278 ? -49.063 -0.300 51.771 1.00 95.12 278 THR A O 1
ATOM 2138 N N . GLY A 1 279 ? -47.109 -1.404 51.617 1.00 94.06 279 GLY A N 1
ATOM 2139 C CA . GLY A 1 279 ? -46.294 -0.303 51.114 1.00 94.06 279 GLY A CA 1
ATOM 2140 C C . GLY A 1 279 ? -45.210 -0.814 50.177 1.00 94.06 279 GLY A C 1
ATOM 2141 O O . GLY A 1 279 ? -45.276 -1.939 49.699 1.00 94.06 279 GLY A O 1
ATOM 2142 N N . THR A 1 280 ? -44.205 0.012 49.912 1.00 95.69 280 THR A N 1
ATOM 2143 C CA . THR A 1 280 ? -43.044 -0.364 49.093 1.00 95.69 280 THR A CA 1
ATOM 2144 C C . THR A 1 280 ? -41.769 -0.262 49.914 1.00 95.69 280 THR A C 1
ATOM 2146 O O . THR A 1 280 ? -41.609 0.714 50.654 1.00 95.69 280 THR A O 1
ATOM 2149 N N . ALA A 1 281 ? -40.858 -1.220 49.754 1.00 96.12 281 ALA A N 1
ATOM 2150 C CA . ALA A 1 281 ? -39.582 -1.227 50.457 1.00 96.12 281 ALA A CA 1
ATOM 2151 C C . ALA A 1 281 ? -38.742 -0.009 50.057 1.00 96.12 281 ALA A C 1
ATOM 2153 O O . ALA A 1 281 ? -38.572 0.283 48.869 1.00 96.12 281 ALA A O 1
ATOM 2154 N N . VAL A 1 282 ? -38.206 0.700 51.049 1.00 95.38 282 VAL A N 1
ATOM 2155 C CA . VAL A 1 282 ? -37.276 1.820 50.847 1.00 95.38 282 VAL A CA 1
ATOM 2156 C C . VAL A 1 282 ? -35.842 1.375 51.099 1.00 95.38 282 VAL A C 1
ATOM 2158 O O . VAL A 1 282 ? -35.609 0.409 51.814 1.00 95.38 282 VAL A O 1
ATOM 2161 N N . LEU A 1 283 ? -34.876 2.087 50.519 1.00 95.56 283 LEU A N 1
ATOM 2162 C CA . LEU A 1 283 ? -33.457 1.748 50.611 1.00 95.56 283 LEU A CA 1
ATOM 2163 C C . LEU A 1 283 ? -32.938 1.709 52.059 1.00 95.56 283 LEU A C 1
ATOM 2165 O O . LEU A 1 283 ? -33.074 2.685 52.798 1.00 95.56 283 LEU A O 1
ATOM 2169 N N . GLY A 1 284 ? -32.225 0.632 52.395 1.00 94.25 284 GLY A N 1
ATOM 2170 C CA . GLY A 1 284 ? -31.491 0.476 53.649 1.00 94.25 284 GLY A CA 1
ATOM 2171 C C . GLY A 1 284 ? -32.337 -0.057 54.804 1.00 94.25 284 GLY A C 1
ATOM 2172 O O . GLY A 1 284 ? -33.406 -0.628 54.608 1.00 94.25 284 GLY A O 1
ATOM 2173 N N . GLN A 1 285 ? -31.827 0.103 56.027 1.00 96.31 285 GLN A N 1
ATOM 2174 C CA . GLN A 1 285 ? -32.520 -0.359 57.226 1.00 96.31 285 GLN A CA 1
ATOM 2175 C C . GLN A 1 285 ? -33.797 0.453 57.458 1.00 96.31 285 GLN A C 1
ATOM 2177 O O . GLN A 1 285 ? -33.735 1.664 57.680 1.00 96.31 285 GLN A O 1
ATOM 2182 N N . TYR A 1 286 ? -34.932 -0.234 57.485 1.00 95.94 286 TYR A N 1
ATOM 2183 C CA . TYR A 1 286 ? -36.221 0.312 57.874 1.00 95.94 286 TYR A CA 1
ATOM 2184 C C . TYR A 1 286 ? -36.616 -0.197 59.261 1.00 95.94 286 TYR A C 1
ATOM 2186 O O . TYR A 1 286 ? -36.303 -1.328 59.644 1.00 95.94 286 TYR A O 1
ATOM 2194 N N . GLN A 1 287 ? -37.295 0.661 60.015 1.00 94.56 287 GLN A N 1
ATOM 2195 C CA . GLN A 1 287 ? -37.884 0.351 61.309 1.00 94.56 287 GLN A CA 1
ATOM 2196 C C . GLN A 1 287 ? -39.153 1.184 61.478 1.00 94.56 287 GLN A C 1
ATOM 2198 O O . GLN A 1 287 ? -39.128 2.387 61.221 1.00 94.56 287 GLN A O 1
ATOM 2203 N N . ASN A 1 288 ? -40.221 0.566 61.973 1.00 92.69 288 ASN A N 1
ATOM 2204 C CA . ASN A 1 288 ? -41.412 1.257 62.462 1.00 92.69 288 ASN A CA 1
ATOM 2205 C C . ASN A 1 288 ? -41.997 0.539 63.678 1.00 92.69 288 ASN A C 1
ATOM 2207 O O . ASN A 1 288 ? -41.981 -0.691 63.764 1.00 92.69 288 ASN A O 1
ATOM 2211 N N . ASN A 1 289 ? -42.565 1.306 64.597 1.00 94.81 289 ASN A N 1
ATOM 2212 C CA . ASN A 1 289 ? -43.169 0.816 65.825 1.00 94.81 289 ASN A CA 1
ATOM 2213 C C . ASN A 1 289 ? -44.687 0.995 65.771 1.00 94.81 289 ASN A C 1
ATOM 2215 O O . ASN A 1 289 ? -45.196 2.100 65.563 1.00 94.81 289 ASN A O 1
ATOM 2219 N N . ALA A 1 290 ? -45.423 -0.080 66.037 1.00 96.50 290 ALA A N 1
ATOM 2220 C CA . ALA A 1 290 ? -46.850 0.003 66.289 1.00 96.50 290 ALA A CA 1
ATOM 2221 C C . ALA A 1 290 ? -47.117 0.216 67.771 1.00 96.50 290 ALA A C 1
ATOM 2223 O O . ALA A 1 290 ? -46.489 -0.387 68.629 1.00 96.50 290 ALA A O 1
ATOM 2224 N N . THR A 1 291 ? -48.077 1.073 68.072 1.00 96.50 291 THR A N 1
ATOM 2225 C CA . THR A 1 291 ? -48.608 1.313 69.407 1.00 96.50 291 THR A CA 1
ATOM 2226 C C . THR A 1 291 ? -50.095 1.026 69.379 1.00 96.50 291 THR A C 1
ATOM 2228 O O . THR A 1 291 ? -50.821 1.565 68.539 1.00 96.50 291 THR A O 1
ATOM 2231 N N . VAL A 1 292 ? -50.575 0.224 70.321 1.00 96.50 292 VAL A N 1
ATOM 2232 C CA . VAL A 1 292 ? -52.005 0.075 70.561 1.00 96.50 292 VAL A CA 1
ATOM 2233 C C . VAL A 1 292 ? -52.380 0.669 71.907 1.00 96.50 292 VAL A C 1
ATOM 2235 O O . VAL A 1 292 ? -51.790 0.323 72.922 1.00 96.50 292 VAL A O 1
ATOM 2238 N N . ASN A 1 293 ? -53.403 1.523 71.925 1.00 94.44 293 ASN A N 1
ATOM 2239 C CA . ASN A 1 293 ? -54.007 2.045 73.150 1.00 94.44 293 ASN A CA 1
ATOM 2240 C C . ASN A 1 293 ? -55.451 1.582 73.263 1.00 94.44 293 ASN A C 1
ATOM 2242 O O . ASN A 1 293 ? -56.126 1.456 72.250 1.00 94.44 293 ASN A O 1
ATOM 2246 N N . GLY A 1 294 ? -55.951 1.401 74.482 1.00 92.62 294 GLY A N 1
ATOM 2247 C CA . GLY A 1 294 ? -57.355 1.119 74.767 1.00 92.62 294 GLY A CA 1
ATOM 2248 C C . GLY A 1 294 ? -57.781 1.695 76.110 1.00 92.62 294 GLY A C 1
ATOM 2249 O O . GLY A 1 294 ? -56.952 1.952 76.980 1.00 92.62 294 GLY A O 1
ATOM 2250 N N . THR A 1 295 ? -59.082 1.905 76.296 1.00 91.50 295 THR A N 1
ATOM 2251 C CA . THR A 1 295 ? -59.624 2.541 77.503 1.00 91.50 295 THR A CA 1
ATOM 2252 C C . THR A 1 295 ? -60.745 1.731 78.137 1.00 91.50 295 THR A C 1
ATOM 2254 O O . THR A 1 295 ? -61.606 1.168 77.457 1.00 91.50 295 THR A O 1
ATOM 2257 N N . TYR A 1 296 ? -60.770 1.716 79.465 1.00 89.25 296 TYR A N 1
ATOM 2258 C CA . TYR A 1 296 ? -61.861 1.165 80.260 1.00 89.25 296 TYR A CA 1
ATOM 2259 C C . TYR A 1 296 ? -62.129 2.068 81.460 1.00 89.25 296 TYR A C 1
ATOM 2261 O O . TYR A 1 296 ? -61.227 2.322 82.258 1.00 89.25 296 TYR A O 1
ATOM 2269 N N . ASN A 1 297 ? -63.362 2.566 81.593 1.00 86.75 297 ASN A N 1
ATOM 2270 C CA . ASN A 1 297 ? -63.776 3.473 82.675 1.00 86.75 297 ASN A CA 1
ATOM 2271 C C . ASN A 1 297 ? -62.785 4.632 82.927 1.00 86.75 297 ASN A C 1
ATOM 2273 O O . ASN A 1 297 ? -62.493 4.983 84.068 1.00 86.75 297 ASN A O 1
ATOM 2277 N N . GLY A 1 298 ? -62.239 5.207 81.850 1.00 84.19 298 GLY A N 1
ATOM 2278 C CA . GLY A 1 298 ? -61.264 6.302 81.906 1.00 84.19 298 GLY A CA 1
ATOM 2279 C C . GLY A 1 298 ? -59.822 5.891 82.236 1.00 84.19 298 GLY A C 1
ATOM 2280 O O . GLY A 1 298 ? -58.962 6.760 82.296 1.00 84.19 298 GLY A O 1
ATOM 2281 N N . THR A 1 299 ? -59.537 4.600 82.437 1.00 83.25 299 THR A N 1
ATOM 2282 C CA . THR A 1 299 ? -58.170 4.073 82.595 1.00 83.25 299 THR A CA 1
ATOM 2283 C C . THR A 1 299 ? -57.637 3.586 81.254 1.00 83.25 299 THR A C 1
ATOM 2285 O O . THR A 1 299 ? -58.304 2.798 80.582 1.00 83.25 299 THR A O 1
ATOM 2288 N N . GLU A 1 300 ? -56.432 4.017 80.888 1.00 88.94 300 GLU A N 1
ATOM 2289 C CA . GLU A 1 300 ? -55.768 3.625 79.643 1.00 88.94 300 GLU A CA 1
ATOM 2290 C C . GLU A 1 300 ? -54.863 2.398 79.836 1.00 88.94 300 GLU A C 1
ATOM 2292 O O . GLU A 1 300 ? -54.239 2.209 80.888 1.00 88.94 300 GLU A O 1
ATOM 2297 N N . VAL A 1 301 ? -54.786 1.576 78.794 1.00 86.94 301 VAL A N 1
ATOM 2298 C CA . VAL A 1 301 ? -53.749 0.564 78.582 1.00 86.94 301 VAL A CA 1
ATOM 2299 C C . VAL A 1 301 ? -53.102 0.783 77.233 1.00 86.94 301 VAL A C 1
ATOM 2301 O O . VAL A 1 301 ? -53.755 1.256 76.307 1.00 86.94 301 VAL A O 1
ATOM 2304 N N . MET A 1 302 ? -51.824 0.441 77.157 1.00 90.88 302 MET A N 1
ATOM 2305 C CA . MET A 1 302 ? -50.983 0.640 75.992 1.00 90.88 302 MET A CA 1
ATOM 2306 C C . MET A 1 302 ? -50.044 -0.550 75.854 1.00 90.88 302 MET A C 1
ATOM 2308 O O . MET A 1 302 ? -49.591 -1.075 76.876 1.00 90.88 302 MET A O 1
ATOM 2312 N N . ASP A 1 303 ? -49.749 -0.916 74.617 1.00 90.88 303 ASP A N 1
ATOM 2313 C CA . ASP A 1 303 ? -48.654 -1.808 74.262 1.00 90.88 303 ASP A CA 1
ATOM 2314 C C . ASP A 1 303 ? -47.986 -1.346 72.962 1.00 90.88 303 ASP A C 1
ATOM 2316 O O . ASP A 1 303 ? -48.594 -0.597 72.189 1.00 90.88 303 ASP A O 1
ATOM 2320 N N . THR A 1 304 ? -46.732 -1.738 72.750 1.00 92.56 304 THR A N 1
ATOM 2321 C CA . THR A 1 304 ? -45.930 -1.304 71.601 1.00 92.56 304 THR A CA 1
ATOM 2322 C C . THR A 1 304 ? -45.058 -2.423 71.066 1.00 92.56 304 THR A C 1
ATOM 2324 O O . THR A 1 304 ? -44.398 -3.080 71.867 1.00 92.56 304 THR A O 1
ATOM 2327 N N . ASP A 1 305 ? -44.953 -2.523 69.743 1.00 92.81 305 ASP A N 1
ATOM 2328 C CA . ASP A 1 305 ? -44.207 -3.587 69.075 1.00 92.81 305 ASP A CA 1
ATOM 2329 C C . ASP A 1 305 ? -43.452 -3.075 67.825 1.00 92.81 305 ASP A C 1
ATOM 2331 O O . ASP A 1 305 ? -44.052 -2.375 66.990 1.00 92.81 305 ASP A O 1
ATOM 2335 N N . PRO A 1 306 ? -42.126 -3.300 67.717 1.00 94.00 306 PRO A N 1
ATOM 2336 C CA . PRO A 1 306 ? -41.316 -2.870 66.581 1.00 94.00 306 PRO A CA 1
ATOM 2337 C C . PRO A 1 306 ? -41.410 -3.846 65.398 1.00 94.00 306 PRO A C 1
ATOM 2339 O O . PRO A 1 306 ? -41.710 -5.013 65.546 1.00 94.00 306 PRO A O 1
ATOM 2342 N N . SER A 1 307 ? -41.089 -3.392 64.188 1.00 94.69 307 SER A N 1
ATOM 2343 C CA . SER A 1 307 ? -40.763 -4.305 63.083 1.00 94.69 307 SER A CA 1
ATOM 2344 C C . SER A 1 307 ? -39.743 -3.662 62.157 1.00 94.69 307 SER A C 1
ATOM 2346 O O . SER A 1 307 ? -39.707 -2.433 62.023 1.00 94.69 307 SER A O 1
ATOM 2348 N N . HIS A 1 308 ? -38.922 -4.493 61.529 1.00 96.06 308 HIS A N 1
ATOM 2349 C CA . HIS A 1 308 ? -37.785 -4.087 60.716 1.00 96.06 308 HIS A CA 1
ATOM 2350 C C . HIS A 1 308 ? -37.836 -4.754 59.339 1.00 96.06 308 HIS A C 1
ATOM 2352 O O . HIS A 1 308 ? -38.435 -5.808 59.178 1.00 96.06 308 HIS A O 1
ATOM 2358 N N . TYR A 1 309 ? -37.171 -4.158 58.354 1.00 96.94 309 TYR A N 1
ATOM 2359 C CA . TYR A 1 309 ? -36.706 -4.850 57.147 1.00 96.94 309 TYR A CA 1
ATOM 2360 C C . TYR A 1 309 ? -35.467 -4.131 56.605 1.00 96.94 309 TYR A C 1
ATOM 2362 O O . TYR A 1 309 ? -35.177 -2.997 57.003 1.00 96.94 309 TYR A O 1
ATOM 2370 N N . PHE A 1 310 ? -34.749 -4.755 55.672 1.00 96.56 310 PHE A N 1
ATOM 2371 C CA . PHE A 1 310 ? -33.647 -4.117 54.954 1.00 96.56 310 PHE A CA 1
ATOM 2372 C C . PHE A 1 310 ? -33.925 -4.049 53.453 1.00 96.56 310 PHE A C 1
ATOM 2374 O O . PHE A 1 310 ? -34.008 -5.070 52.772 1.00 96.56 310 PHE A O 1
ATOM 2381 N N . GLY A 1 311 ? -34.064 -2.830 52.932 1.00 96.44 311 GLY A N 1
ATOM 2382 C CA . GLY A 1 311 ? -34.244 -2.583 51.508 1.00 96.44 311 GLY A CA 1
ATOM 2383 C C . GLY A 1 311 ? -32.936 -2.717 50.736 1.00 96.44 311 GLY A C 1
ATOM 2384 O O . GLY A 1 311 ? -32.036 -1.881 50.884 1.00 96.44 311 GLY A O 1
ATOM 2385 N N . MET A 1 312 ? -32.844 -3.734 49.884 1.00 95.38 312 MET A N 1
ATOM 2386 C CA . MET A 1 312 ? -31.668 -4.034 49.070 1.00 95.38 312 MET A CA 1
ATOM 2387 C C . MET A 1 312 ? -31.816 -3.578 47.612 1.00 95.38 312 MET A C 1
ATOM 2389 O O . MET A 1 312 ? -32.878 -3.672 47.002 1.00 95.38 312 MET A O 1
ATOM 2393 N N . ILE A 1 313 ? -30.715 -3.098 47.042 1.00 95.56 313 ILE A N 1
ATOM 2394 C CA . ILE A 1 313 ? -30.511 -2.884 45.612 1.00 95.56 313 ILE A CA 1
ATOM 2395 C C . ILE A 1 313 ? -29.451 -3.886 45.183 1.00 95.56 313 ILE A C 1
ATOM 2397 O O . ILE A 1 313 ? -28.326 -3.861 45.689 1.00 95.56 313 ILE A O 1
ATOM 2401 N N . LEU A 1 314 ? -29.816 -4.745 44.238 1.00 95.50 314 LEU A N 1
ATOM 2402 C CA . LEU A 1 314 ? -28.890 -5.637 43.558 1.00 95.50 314 LEU A CA 1
ATOM 2403 C C . LEU A 1 314 ? -28.527 -4.981 42.232 1.00 95.50 314 LEU A C 1
ATOM 2405 O O . LEU A 1 314 ? -29.407 -4.745 41.407 1.00 95.50 314 LEU A O 1
ATOM 2409 N N . SER A 1 315 ? -27.255 -4.657 42.038 1.00 96.94 315 SER A N 1
ATOM 2410 C CA . SER A 1 315 ? -26.792 -4.048 40.797 1.00 96.94 315 SER A CA 1
ATOM 2411 C C . SER A 1 315 ? -25.298 -4.284 40.633 1.00 96.94 315 SER A C 1
ATOM 2413 O O . SER A 1 315 ? -24.535 -4.172 41.594 1.00 96.94 315 SER A O 1
ATOM 2415 N N . ILE A 1 316 ? -24.892 -4.621 39.418 1.00 98.31 316 ILE A N 1
ATOM 2416 C CA . ILE A 1 316 ? -23.499 -4.727 38.997 1.00 98.31 316 ILE A CA 1
ATOM 2417 C C . ILE A 1 316 ? -23.341 -3.877 37.743 1.00 98.31 316 ILE A C 1
ATOM 2419 O O . ILE A 1 316 ? -24.309 -3.677 37.017 1.00 98.31 316 ILE A O 1
ATOM 2423 N N . ASP A 1 317 ? -22.150 -3.348 37.544 1.00 98.56 317 ASP A N 1
ATOM 2424 C CA . ASP A 1 317 ? -21.793 -2.459 36.447 1.00 98.56 317 ASP A CA 1
ATOM 2425 C C . ASP A 1 317 ? -20.407 -2.880 35.950 1.00 98.56 317 ASP A C 1
ATOM 2427 O O . ASP A 1 317 ? -19.544 -3.232 36.765 1.00 98.56 317 ASP A O 1
ATOM 2431 N N . ILE A 1 318 ? -20.199 -2.925 34.640 1.00 98.62 318 ILE A N 1
ATOM 2432 C CA . ILE A 1 318 ? -18.900 -3.196 34.031 1.00 98.62 318 ILE A CA 1
ATOM 2433 C C . ILE A 1 318 ? -18.591 -2.145 32.974 1.00 98.62 318 ILE A C 1
ATOM 2435 O O . ILE A 1 318 ? -19.422 -1.837 32.144 1.00 98.62 318 ILE A O 1
ATOM 2439 N N . GLU A 1 319 ? -17.356 -1.657 32.987 1.00 98.38 319 GLU A N 1
ATOM 2440 C CA . GLU A 1 319 ? -16.826 -0.718 32.000 1.00 98.38 319 GLU A CA 1
ATOM 2441 C C . GLU A 1 319 ? -15.576 -1.322 31.348 1.00 98.38 319 GLU A C 1
ATOM 2443 O O . GLU A 1 319 ? -14.667 -1.811 32.044 1.00 98.38 319 GLU A O 1
ATOM 2448 N N . LYS A 1 320 ? -15.511 -1.294 30.015 1.00 97.88 320 LYS A N 1
ATOM 2449 C CA . LYS A 1 320 ? -14.478 -1.934 29.205 1.00 97.88 320 LYS A CA 1
ATOM 2450 C C . LYS A 1 320 ? -13.811 -0.935 28.256 1.00 97.88 320 LYS A C 1
ATOM 2452 O O . LYS A 1 320 ? -14.265 -0.645 27.153 1.00 97.88 320 LYS A O 1
ATOM 2457 N N . SER A 1 321 ? -12.575 -0.570 28.580 1.00 97.81 321 SER A N 1
ATOM 2458 C CA . SER A 1 321 ? -11.766 0.320 27.733 1.00 97.81 321 SER A CA 1
ATOM 2459 C C . SER A 1 321 ? -10.690 -0.413 26.929 1.00 97.81 321 SER A C 1
ATOM 2461 O O . SER A 1 321 ? -10.125 -1.422 27.367 1.00 97.81 321 SER A O 1
ATOM 2463 N N . THR A 1 322 ? -10.355 0.138 25.760 1.00 98.12 322 THR A N 1
ATOM 2464 C CA . THR A 1 322 ? -9.244 -0.299 24.903 1.00 98.12 322 THR A CA 1
ATOM 2465 C C . THR A 1 322 ? -8.153 0.772 24.898 1.00 98.12 322 THR A C 1
ATOM 2467 O O . THR A 1 322 ? -8.390 1.918 24.536 1.00 98.12 322 THR A O 1
ATOM 2470 N N . ASN A 1 323 ? -6.934 0.416 25.314 1.00 97.12 323 ASN A N 1
ATOM 2471 C CA . ASN A 1 323 ? -5.788 1.329 25.447 1.00 97.12 323 ASN A CA 1
ATOM 2472 C C . ASN A 1 323 ? -6.077 2.594 26.287 1.00 97.12 323 ASN A C 1
ATOM 2474 O O . ASN A 1 323 ? -5.450 3.634 26.095 1.00 97.12 323 ASN A O 1
ATOM 2478 N N . GLY A 1 324 ? -6.985 2.478 27.260 1.00 95.75 324 GLY A N 1
ATOM 2479 C CA . GLY A 1 324 ? -7.387 3.568 28.150 1.00 95.75 324 GLY A CA 1
ATOM 2480 C C . GLY A 1 324 ? -8.494 4.470 27.598 1.00 95.75 324 GLY A C 1
ATOM 2481 O O . GLY A 1 324 ? -8.885 5.403 28.294 1.00 95.75 324 GLY A O 1
ATOM 2482 N N . GLU A 1 325 ? -9.004 4.198 26.394 1.00 97.25 325 GLU A N 1
ATOM 2483 C CA . GLU A 1 325 ? -10.201 4.849 25.859 1.00 97.25 325 GLU A CA 1
ATOM 2484 C C . GLU A 1 325 ? -11.433 3.977 26.112 1.00 97.25 325 GLU A C 1
ATOM 2486 O O . GLU A 1 325 ? -11.441 2.794 25.762 1.00 97.25 325 GLU A O 1
ATOM 2491 N N . ASP A 1 326 ? -12.461 4.574 26.716 1.00 96.81 326 ASP A N 1
ATOM 2492 C CA . ASP A 1 326 ? -13.840 4.089 26.619 1.00 96.81 326 ASP A CA 1
ATOM 2493 C C . ASP A 1 326 ? -14.202 4.086 25.124 1.00 96.81 326 ASP A C 1
ATOM 2495 O O . ASP A 1 326 ? -14.189 5.121 24.447 1.00 96.81 326 ASP A O 1
ATOM 2499 N N . ALA A 1 327 ? -14.391 2.880 24.595 1.00 96.81 327 ALA A N 1
ATOM 2500 C CA . ALA A 1 327 ? -14.506 2.617 23.170 1.00 96.81 327 ALA A CA 1
ATOM 2501 C C . ALA A 1 327 ? -15.834 1.928 22.846 1.00 96.81 327 ALA A C 1
ATOM 2503 O O . ALA A 1 327 ? -15.888 1.062 21.967 1.00 96.81 327 ALA A O 1
ATOM 2504 N N . ASP A 1 328 ? -16.909 2.359 23.506 1.00 97.38 328 ASP A N 1
ATOM 2505 C CA . ASP A 1 328 ? -18.280 1.878 23.304 1.00 97.38 328 ASP A CA 1
ATOM 2506 C C . ASP A 1 328 ? -18.774 1.994 21.864 1.00 97.38 328 ASP A C 1
ATOM 2508 O O . ASP A 1 328 ? -19.628 1.239 21.394 1.00 97.38 328 ASP A O 1
ATOM 2512 N N . SER A 1 329 ? -18.246 2.975 21.134 1.00 96.75 329 SER A N 1
ATOM 2513 C CA . SER A 1 329 ? -18.668 3.295 19.776 1.00 96.75 329 SER A CA 1
ATOM 2514 C C . SER A 1 329 ? -17.592 2.961 18.753 1.00 96.75 329 SER A C 1
ATOM 2516 O O . SER A 1 329 ? -16.453 3.419 18.832 1.00 96.75 329 SER A O 1
ATOM 2518 N N . ALA A 1 330 ? -17.986 2.234 17.706 1.00 95.56 330 ALA A N 1
ATOM 2519 C CA . ALA A 1 330 ? -17.128 2.011 16.551 1.00 95.56 330 ALA A CA 1
ATOM 2520 C C . ALA A 1 330 ? -16.703 3.348 15.889 1.00 95.56 330 ALA A C 1
ATOM 2522 O O . ALA A 1 330 ? -17.523 4.262 15.771 1.00 95.56 330 ALA A O 1
ATOM 2523 N N . PRO A 1 331 ? -15.469 3.451 15.364 1.00 94.94 331 PRO A N 1
ATOM 2524 C CA . PRO A 1 331 ? -14.472 2.386 15.284 1.00 94.94 331 PRO A CA 1
ATOM 2525 C C . PRO A 1 331 ? -13.641 2.175 16.558 1.00 94.94 331 PRO A C 1
ATOM 2527 O O . PRO A 1 331 ? -12.866 1.230 16.563 1.00 94.94 331 PRO A O 1
ATOM 2530 N N . GLY A 1 332 ? -13.780 3.002 17.598 1.00 95.44 332 GLY A N 1
ATOM 2531 C CA . GLY A 1 332 ? -12.819 3.061 18.705 1.00 95.44 332 GLY A CA 1
ATOM 2532 C C . GLY A 1 332 ? -11.462 3.651 18.277 1.00 95.44 332 GLY A C 1
ATOM 2533 O O . GLY A 1 332 ? -11.374 4.264 17.203 1.00 95.44 332 GLY A O 1
ATOM 2534 N N . PRO A 1 333 ? -10.392 3.475 19.077 1.00 96.31 333 PRO A N 1
ATOM 2535 C CA . PRO A 1 333 ? -9.046 3.905 18.714 1.00 96.31 333 PRO A CA 1
ATOM 2536 C C . PRO A 1 333 ? -8.562 3.249 17.414 1.00 96.31 333 PRO A C 1
ATOM 2538 O O . PRO A 1 333 ? -8.842 2.082 17.125 1.00 96.31 333 PRO A O 1
ATOM 2541 N N . ILE A 1 334 ? -7.796 4.005 16.627 1.00 95.31 334 ILE A N 1
ATOM 2542 C CA . ILE A 1 334 ? -7.168 3.519 15.393 1.00 95.31 334 ILE A CA 1
ATOM 2543 C C . ILE A 1 334 ? -5.733 3.106 15.712 1.00 95.31 334 ILE A C 1
ATOM 2545 O O . ILE A 1 334 ? -4.941 3.924 16.177 1.00 95.31 334 ILE A O 1
ATOM 2549 N N . LEU A 1 335 ? -5.406 1.844 15.455 1.00 96.19 335 LEU A N 1
ATOM 2550 C CA . LEU A 1 335 ? -4.134 1.219 15.824 1.00 96.19 335 LEU A CA 1
ATOM 2551 C C . LEU A 1 335 ? -3.458 0.658 14.578 1.00 96.19 335 LEU A C 1
ATOM 2553 O O . LEU A 1 335 ? -4.150 0.164 13.693 1.00 96.19 335 LEU A O 1
ATOM 2557 N N . ASN A 1 336 ? -2.132 0.684 14.481 1.00 95.44 336 ASN A N 1
ATOM 2558 C CA . ASN A 1 336 ? -1.459 -0.011 13.385 1.00 95.44 336 ASN A CA 1
ATOM 2559 C C . ASN A 1 336 ? -1.575 -1.525 13.573 1.00 95.44 336 ASN A C 1
ATOM 2561 O O . ASN A 1 336 ? -1.683 -2.036 14.691 1.00 95.44 336 ASN A O 1
ATOM 2565 N N . LEU A 1 337 ? -1.519 -2.264 12.468 1.00 94.25 337 LEU A N 1
ATOM 2566 C CA . LEU A 1 337 ? -1.437 -3.717 12.499 1.00 94.25 337 LEU A CA 1
ATOM 2567 C C . LEU A 1 337 ? -0.307 -4.174 13.434 1.00 94.25 337 LEU A C 1
ATOM 2569 O O . LEU A 1 337 ? 0.843 -3.775 13.271 1.00 94.25 337 LEU A O 1
ATOM 2573 N N . SER A 1 338 ? -0.627 -5.097 14.342 1.00 94.06 338 SER A N 1
ATOM 2574 C CA . SER A 1 338 ? 0.288 -5.647 15.352 1.00 94.06 338 SER A CA 1
ATOM 2575 C C . SER A 1 338 ? 0.672 -4.705 16.499 1.00 94.06 338 SER A C 1
A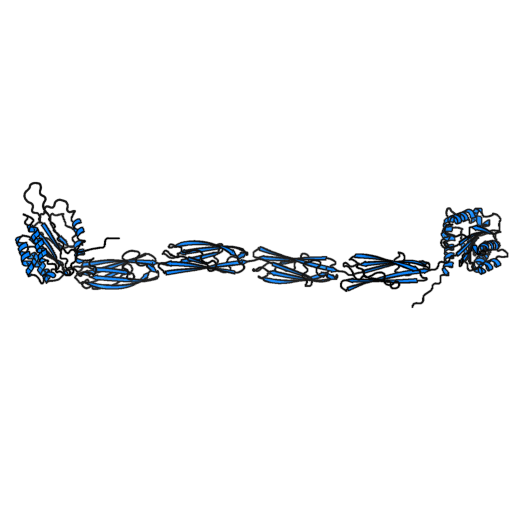TOM 2577 O O . SER A 1 338 ? 1.462 -5.118 17.351 1.00 94.06 338 SER A O 1
ATOM 2579 N N . ASP A 1 339 ? 0.102 -3.498 16.587 1.00 96.88 339 ASP A N 1
ATOM 2580 C CA . ASP A 1 339 ? 0.249 -2.666 17.785 1.00 96.88 339 ASP A CA 1
ATOM 2581 C C . ASP A 1 339 ? -0.285 -3.411 19.019 1.00 96.88 339 ASP A C 1
ATOM 2583 O O . ASP A 1 339 ? -1.250 -4.178 18.942 1.00 96.88 339 ASP A O 1
ATOM 2587 N N . ASN A 1 340 ? 0.347 -3.194 20.175 1.00 97.12 340 ASN A N 1
ATOM 2588 C CA . ASN A 1 340 ? -0.106 -3.784 21.431 1.00 97.12 340 ASN A CA 1
ATOM 2589 C C . ASN A 1 340 ? -1.450 -3.172 21.855 1.00 97.12 340 ASN A C 1
ATOM 2591 O O . ASN A 1 340 ? -1.604 -1.951 21.919 1.00 97.12 340 ASN A O 1
ATOM 2595 N N . VAL A 1 341 ? -2.399 -4.036 22.199 1.00 97.94 341 VAL A N 1
ATOM 2596 C CA . VAL A 1 341 ? -3.733 -3.675 22.685 1.00 97.94 341 VAL A CA 1
ATOM 2597 C C . VAL A 1 341 ? -3.833 -4.074 24.146 1.00 97.94 341 VAL A C 1
ATOM 2599 O O . VAL A 1 341 ? -3.458 -5.186 24.506 1.00 97.94 341 VAL A O 1
ATOM 2602 N N . THR A 1 342 ? -4.338 -3.183 24.990 1.00 97.81 342 THR A N 1
ATOM 2603 C CA . THR A 1 342 ? -4.649 -3.449 26.396 1.00 97.81 342 THR A CA 1
ATOM 2604 C C . THR A 1 342 ? -6.138 -3.240 26.613 1.00 97.81 342 THR A C 1
ATOM 2606 O O . THR A 1 342 ? -6.622 -2.123 26.454 1.00 97.81 342 THR A O 1
ATOM 2609 N N . TRP A 1 343 ? -6.854 -4.293 26.994 1.00 98.25 343 TRP A N 1
ATOM 2610 C CA . TRP A 1 343 ? -8.242 -4.202 27.442 1.00 98.25 343 TRP A CA 1
ATOM 2611 C C . TRP A 1 343 ? -8.280 -4.114 28.961 1.00 98.25 343 TRP A C 1
ATOM 2613 O O . TRP A 1 343 ? -7.710 -4.976 29.637 1.00 98.25 343 TRP A O 1
ATOM 2623 N N . THR A 1 344 ? -8.963 -3.097 29.475 1.00 98.38 344 THR A N 1
ATOM 2624 C CA . THR A 1 344 ? -9.180 -2.881 30.909 1.00 98.38 344 THR A CA 1
ATOM 2625 C C . THR A 1 344 ? -10.647 -3.132 31.219 1.00 98.38 344 THR A C 1
ATOM 2627 O O . THR A 1 344 ? -11.504 -2.586 30.536 1.00 98.38 344 THR A O 1
ATOM 2630 N N . TYR A 1 345 ? -10.929 -3.935 32.241 1.00 98.56 345 TYR A N 1
ATOM 2631 C CA . TYR A 1 345 ? -12.274 -4.291 32.693 1.00 98.56 345 TYR A CA 1
ATOM 2632 C C . TYR A 1 345 ? -12.440 -3.778 34.117 1.00 98.56 345 TYR A C 1
ATOM 2634 O O . TYR A 1 345 ? -11.742 -4.259 35.014 1.00 98.56 345 TYR A O 1
ATOM 2642 N N . VAL A 1 346 ? -13.328 -2.817 34.339 1.00 98.44 346 VAL A N 1
ATOM 2643 C CA . VAL A 1 346 ? -13.652 -2.297 35.669 1.00 98.44 346 VAL A CA 1
ATOM 2644 C C . VAL A 1 346 ? -15.037 -2.797 36.037 1.00 98.44 346 VAL A C 1
ATOM 2646 O O . VAL A 1 346 ? -16.014 -2.356 35.458 1.00 98.44 346 VAL A O 1
ATOM 2649 N N . VAL A 1 347 ? -15.120 -3.729 36.985 1.00 98.50 347 VAL A N 1
ATOM 2650 C CA . VAL A 1 347 ? -16.393 -4.263 37.486 1.00 98.50 347 VAL A CA 1
ATOM 2651 C C . VAL A 1 347 ? -16.703 -3.648 38.843 1.00 98.50 347 VAL A C 1
ATOM 2653 O O . VAL A 1 347 ? -15.858 -3.669 39.738 1.00 98.50 347 VAL A O 1
ATOM 2656 N N . ASN A 1 348 ? -17.905 -3.107 39.003 1.00 98.19 348 ASN A N 1
ATOM 2657 C CA . ASN A 1 348 ? -18.354 -2.378 40.178 1.00 98.19 348 ASN A CA 1
ATOM 2658 C C . ASN A 1 348 ? -19.670 -2.958 40.709 1.00 98.19 348 ASN A C 1
ATOM 2660 O O . ASN A 1 348 ? -20.638 -3.127 39.972 1.00 98.19 348 ASN A O 1
ATOM 2664 N N . ASN A 1 349 ? -19.731 -3.234 42.009 1.00 98.19 349 ASN A N 1
ATOM 2665 C CA . ASN A 1 349 ? -20.991 -3.539 42.675 1.00 98.19 349 ASN A CA 1
ATOM 2666 C C . ASN A 1 349 ? -21.691 -2.223 43.034 1.00 98.19 349 ASN A C 1
ATOM 2668 O O . ASN A 1 349 ? -21.407 -1.609 44.063 1.00 98.19 349 ASN A O 1
ATOM 2672 N N . THR A 1 350 ? -22.611 -1.791 42.175 1.00 97.25 350 THR A N 1
ATOM 2673 C CA . THR A 1 350 ? -23.411 -0.571 42.363 1.00 97.25 350 THR A CA 1
ATOM 2674 C C . THR A 1 350 ? -24.592 -0.766 43.323 1.00 97.25 350 THR A C 1
ATOM 2676 O O . THR A 1 350 ? -25.285 0.198 43.654 1.00 97.25 350 THR A O 1
ATOM 2679 N N . GLY A 1 351 ? -24.814 -1.997 43.797 1.00 96.12 351 GLY A N 1
ATOM 2680 C CA . GLY A 1 351 ? -25.779 -2.339 44.836 1.00 96.12 351 GLY A CA 1
ATOM 2681 C C . GLY A 1 351 ? -25.310 -2.028 46.263 1.00 96.12 351 GLY A C 1
ATOM 2682 O O . GLY A 1 351 ? -24.179 -1.605 46.512 1.00 96.12 351 GLY A O 1
ATOM 2683 N N . ASN A 1 352 ? -26.199 -2.252 47.237 1.00 95.44 352 ASN A N 1
ATOM 2684 C CA . ASN A 1 352 ? -25.930 -2.013 48.665 1.00 95.44 352 ASN A CA 1
ATOM 2685 C C . ASN A 1 352 ? -25.740 -3.299 49.494 1.00 95.44 352 ASN A C 1
ATOM 2687 O O . ASN A 1 352 ? -25.678 -3.226 50.722 1.00 95.44 352 ASN A O 1
ATOM 2691 N N . VAL A 1 353 ? -25.633 -4.456 48.839 1.00 95.81 353 VAL A N 1
ATOM 2692 C CA . VAL A 1 353 ? -25.318 -5.756 49.453 1.00 95.81 353 VAL A CA 1
ATOM 2693 C C . VAL A 1 353 ? -24.122 -6.393 48.749 1.00 95.81 353 VAL A C 1
ATOM 2695 O O . VAL A 1 353 ? -23.792 -6.028 47.624 1.00 95.81 353 VAL A O 1
ATOM 2698 N N . ASN A 1 354 ? -23.448 -7.337 49.403 1.00 96.88 354 ASN A N 1
ATOM 2699 C CA . ASN A 1 354 ? -22.258 -7.979 48.842 1.00 96.88 354 ASN A CA 1
ATOM 2700 C C . ASN A 1 354 ? -22.641 -9.011 47.777 1.00 96.88 354 ASN A C 1
ATOM 2702 O O . ASN A 1 354 ? -23.397 -9.931 48.074 1.00 96.88 354 ASN A O 1
ATOM 2706 N N . LEU A 1 355 ? -22.060 -8.918 46.582 1.00 97.81 355 LEU A N 1
ATOM 2707 C CA . LEU A 1 355 ? -22.230 -9.917 45.529 1.00 97.81 355 LEU A CA 1
ATOM 2708 C C . LEU A 1 355 ? -21.179 -11.026 45.659 1.00 97.81 355 LEU A C 1
ATOM 2710 O O . LEU A 1 355 ? -19.990 -10.765 45.865 1.00 97.81 355 LEU A O 1
ATOM 2714 N N . THR A 1 356 ? -21.616 -12.273 45.507 1.00 97.44 356 THR A N 1
ATOM 2715 C CA . THR A 1 356 ? -20.773 -13.475 45.438 1.00 97.44 356 THR A CA 1
ATOM 2716 C C . THR A 1 356 ? -20.803 -14.084 44.044 1.00 97.44 356 THR A C 1
ATOM 2718 O O . THR A 1 356 ? -21.643 -13.722 43.223 1.00 97.44 356 THR A O 1
ATOM 2721 N N . ASP A 1 357 ? -19.889 -15.019 43.773 1.00 97.31 357 ASP A N 1
ATOM 2722 C CA . ASP A 1 357 ? -19.782 -15.700 42.476 1.00 97.31 357 ASP A CA 1
ATOM 2723 C C . ASP A 1 357 ? -19.753 -14.714 41.302 1.00 97.31 357 ASP A C 1
ATOM 2725 O O . ASP A 1 357 ? -20.398 -14.923 40.278 1.00 97.31 357 ASP A O 1
ATOM 2729 N N . VAL A 1 358 ? -19.007 -13.616 41.472 1.00 98.31 358 VAL A N 1
ATOM 2730 C CA . VAL A 1 358 ? -18.842 -12.629 40.412 1.00 98.31 358 VAL A CA 1
ATOM 2731 C C . VAL A 1 358 ? -17.855 -13.170 39.379 1.00 98.31 358 VAL A C 1
ATOM 2733 O O . VAL A 1 358 ? -16.715 -13.507 39.719 1.00 98.31 358 VAL A O 1
ATOM 2736 N N . TYR A 1 359 ? -18.288 -13.244 38.123 1.00 98.31 359 TYR A N 1
ATOM 2737 C CA . TYR A 1 359 ? -17.477 -13.626 36.970 1.00 98.31 359 TYR A CA 1
ATOM 2738 C C . TYR A 1 359 ? -17.444 -12.487 35.956 1.00 98.31 359 TYR A C 1
ATOM 2740 O O . TYR A 1 359 ? -18.479 -11.904 35.648 1.00 98.31 359 TYR A O 1
ATOM 2748 N N . VAL A 1 360 ? -16.260 -12.217 35.409 1.00 98.56 360 VAL A N 1
ATOM 2749 C CA . VAL A 1 360 ? -16.049 -11.309 34.279 1.00 98.56 360 VAL A CA 1
ATOM 2750 C C . VAL A 1 360 ? -15.643 -12.154 33.081 1.00 98.56 360 VAL A C 1
ATOM 2752 O O . VAL A 1 360 ? -14.621 -12.846 33.125 1.00 98.56 360 VAL A O 1
ATOM 2755 N N . VAL A 1 361 ? -16.447 -12.124 32.024 1.00 98.38 361 VAL A N 1
ATOM 2756 C CA . VAL A 1 361 ? -16.258 -12.929 30.814 1.00 98.38 361 VAL A CA 1
ATOM 2757 C C . VAL A 1 361 ? -16.251 -12.012 29.603 1.00 98.38 361 VAL A C 1
ATOM 2759 O O . VAL A 1 361 ? -17.127 -11.173 29.457 1.00 98.38 361 VAL A O 1
ATOM 2762 N N . ASP A 1 362 ? -15.272 -12.191 28.732 1.00 98.31 362 ASP A N 1
ATOM 2763 C CA . ASP A 1 362 ? -15.199 -11.559 27.422 1.00 98.31 362 ASP A CA 1
ATOM 2764 C C . ASP A 1 362 ? -15.652 -12.556 26.352 1.00 98.31 362 ASP A C 1
ATOM 2766 O O . ASP A 1 362 ? -15.273 -13.730 26.392 1.00 98.31 362 ASP A O 1
ATOM 2770 N N . ASP A 1 363 ? -16.454 -12.112 25.392 1.00 97.88 363 ASP A N 1
ATOM 2771 C CA . ASP A 1 363 ? -17.012 -12.984 24.354 1.00 97.88 363 ASP A CA 1
ATOM 2772 C C . ASP A 1 363 ? -15.972 -13.520 23.350 1.00 97.88 363 ASP A C 1
ATOM 2774 O O . ASP A 1 363 ? -16.211 -14.556 22.723 1.00 97.88 363 ASP A O 1
ATOM 2778 N N . ILE A 1 364 ? -14.802 -12.880 23.236 1.00 96.38 364 ILE A N 1
ATOM 2779 C CA . ILE A 1 364 ? -13.689 -13.330 22.387 1.00 96.38 364 ILE A CA 1
ATOM 2780 C C . ILE A 1 364 ? -12.576 -13.983 23.214 1.00 96.38 364 ILE A C 1
ATOM 2782 O O . ILE A 1 364 ? -12.074 -15.049 22.847 1.00 96.38 364 ILE A O 1
ATOM 2786 N N . ILE A 1 365 ? -12.164 -13.358 24.319 1.00 95.31 365 ILE A N 1
ATOM 2787 C CA . ILE A 1 365 ? -11.032 -13.815 25.145 1.00 95.31 365 ILE A CA 1
ATOM 2788 C C . ILE A 1 365 ? -11.451 -14.949 26.096 1.00 95.31 365 ILE A C 1
ATOM 2790 O O . ILE A 1 365 ? -10.636 -15.813 26.430 1.00 95.31 365 ILE A O 1
ATOM 2794 N N . GLY A 1 366 ? -12.719 -14.993 26.508 1.00 96.69 366 GLY A N 1
ATOM 2795 C CA . GLY A 1 366 ? -13.247 -15.945 27.481 1.00 96.69 366 GLY A CA 1
ATOM 2796 C C . GLY A 1 366 ? -13.198 -15.419 28.917 1.00 96.69 366 GLY A C 1
ATOM 2797 O O . GLY A 1 366 ? -13.387 -14.234 29.174 1.00 96.69 366 GLY A O 1
ATOM 2798 N N . LEU A 1 367 ? -12.986 -16.311 29.888 1.00 97.69 367 LEU A N 1
ATOM 2799 C CA . LEU A 1 367 ? -13.002 -15.955 31.311 1.00 97.69 367 LEU A CA 1
ATOM 2800 C C . LEU A 1 367 ? -11.833 -15.019 31.671 1.00 97.69 367 LEU A C 1
ATOM 2802 O O . LEU A 1 367 ? -10.673 -15.419 31.579 1.00 97.69 367 LEU A O 1
ATOM 2806 N N . ILE A 1 368 ? -12.151 -13.811 32.142 1.00 98.31 368 ILE A N 1
ATOM 2807 C CA . ILE A 1 368 ? -11.178 -12.803 32.588 1.00 98.31 368 ILE A CA 1
ATOM 2808 C C . ILE A 1 368 ? -10.889 -12.950 34.083 1.00 98.31 368 ILE A C 1
ATOM 2810 O O . ILE A 1 368 ? -9.731 -12.972 34.498 1.00 98.31 368 ILE A O 1
ATOM 2814 N N . ALA A 1 369 ? -11.942 -13.066 34.894 1.00 97.75 369 ALA A N 1
ATOM 2815 C CA . ALA A 1 369 ? -11.844 -13.205 36.344 1.00 97.75 369 ALA A CA 1
ATOM 2816 C C . ALA A 1 369 ? -13.068 -13.929 36.919 1.00 97.75 369 ALA A C 1
ATOM 2818 O O . ALA A 1 369 ? -14.149 -13.885 36.338 1.00 97.75 369 ALA A O 1
ATOM 2819 N N . GLY A 1 370 ? -12.907 -14.568 38.078 1.00 94.88 370 GLY A N 1
ATOM 2820 C CA . GLY A 1 370 ? -14.001 -15.191 38.827 1.00 94.88 370 GLY A CA 1
ATOM 2821 C C . GLY A 1 370 ? -13.714 -16.635 39.272 1.00 94.88 370 GLY A C 1
ATOM 2822 O O . GLY A 1 370 ? -12.869 -17.305 38.669 1.00 94.88 370 GLY A O 1
ATOM 2823 N N . PRO A 1 371 ? -14.403 -17.133 40.316 1.00 96.62 371 PRO A N 1
ATOM 2824 C CA . PRO A 1 371 ? -15.351 -16.391 41.152 1.00 96.62 371 PRO A CA 1
ATOM 2825 C C . PRO A 1 371 ? -14.634 -15.395 42.077 1.00 96.62 371 PRO A C 1
ATOM 2827 O O . PRO A 1 371 ? -13.646 -15.741 42.728 1.00 96.62 371 PRO A O 1
ATOM 2830 N N . ILE A 1 372 ? -15.143 -14.164 42.150 1.00 96.81 372 ILE A N 1
ATOM 2831 C CA . ILE A 1 372 ? -14.733 -13.154 43.138 1.00 96.81 372 ILE A CA 1
ATOM 2832 C C . ILE A 1 372 ? -15.939 -12.713 43.978 1.00 96.81 372 ILE A C 1
ATOM 2834 O O . ILE A 1 372 ? -17.093 -12.934 43.612 1.00 96.81 372 ILE A O 1
ATOM 2838 N N . THR A 1 373 ? -15.666 -12.089 45.119 1.00 97.12 373 THR A N 1
ATOM 2839 C CA . THR A 1 373 ? -16.668 -11.375 45.920 1.00 97.12 373 THR A CA 1
ATOM 2840 C C . THR A 1 373 ? -16.455 -9.879 45.726 1.00 97.12 373 THR A C 1
ATOM 2842 O O . THR A 1 373 ? -15.308 -9.426 45.743 1.00 97.12 373 THR A O 1
ATOM 2845 N N . LEU A 1 374 ? -17.542 -9.125 45.567 1.00 97.62 374 LEU A N 1
ATOM 2846 C CA . LEU A 1 374 ? -17.528 -7.663 45.571 1.00 97.62 374 LEU A CA 1
ATOM 2847 C C . LEU A 1 374 ? -18.414 -7.161 46.705 1.00 97.62 374 LEU A C 1
ATOM 2849 O O . LEU A 1 374 ? -19.627 -7.391 46.710 1.00 97.62 374 LEU A O 1
ATOM 2853 N N . GLY A 1 375 ? -17.811 -6.477 47.674 1.00 97.25 375 GLY A N 1
ATOM 2854 C CA . GLY A 1 375 ? -18.554 -5.775 48.710 1.00 97.25 375 GLY A CA 1
ATOM 2855 C C . GLY A 1 375 ? -19.453 -4.686 48.124 1.00 97.25 375 GLY A C 1
ATOM 2856 O O . GLY A 1 375 ? -19.267 -4.253 46.987 1.00 97.25 375 GLY A O 1
ATOM 2857 N N . ALA A 1 376 ? -20.451 -4.250 48.888 1.00 95.00 376 ALA A N 1
ATOM 2858 C CA . ALA A 1 376 ? -21.307 -3.131 48.494 1.00 95.00 376 ALA A CA 1
ATOM 2859 C C . ALA A 1 376 ? -20.471 -1.876 48.164 1.00 95.00 376 ALA A C 1
ATOM 2861 O O . ALA A 1 376 ? -19.699 -1.406 49.004 1.00 95.00 376 ALA A O 1
ATOM 2862 N N . GLY A 1 377 ? -20.626 -1.334 46.952 1.00 92.88 377 GLY A N 1
ATOM 2863 C CA . GLY A 1 377 ? -19.869 -0.177 46.463 1.00 92.88 377 GLY A CA 1
ATOM 2864 C C . GLY A 1 377 ? -18.400 -0.446 46.108 1.00 92.88 377 GLY A C 1
ATOM 2865 O O . GLY A 1 377 ? -17.671 0.504 45.819 1.00 92.88 377 GLY A O 1
ATOM 2866 N N . GLU A 1 378 ? -17.933 -1.697 46.163 1.00 97.75 378 GLU A N 1
ATOM 2867 C CA . GLU A 1 378 ? -16.569 -2.057 45.771 1.00 97.75 378 GLU A CA 1
ATOM 2868 C C . GLU A 1 378 ? -16.452 -2.281 44.262 1.00 97.75 378 GLU A C 1
ATOM 2870 O O . GLU A 1 378 ? -17.368 -2.787 43.612 1.00 97.75 378 GLU A O 1
ATOM 2875 N N . ASN A 1 379 ? -15.265 -1.991 43.727 1.00 97.38 379 ASN A N 1
ATOM 2876 C CA . ASN A 1 379 ? -14.893 -2.323 42.360 1.00 97.38 379 ASN A CA 1
ATOM 2877 C C . ASN A 1 379 ? -13.585 -3.117 42.300 1.00 97.38 379 ASN A C 1
ATOM 2879 O O . ASN A 1 379 ? -12.779 -3.108 43.235 1.00 97.38 379 ASN A O 1
ATOM 2883 N N . GLN A 1 380 ? -13.376 -3.802 41.180 1.00 98.06 380 GLN A N 1
ATOM 2884 C CA . GLN A 1 380 ? -12.102 -4.413 40.818 1.00 98.06 380 GLN A CA 1
ATOM 2885 C C . GLN A 1 380 ? -11.773 -4.152 39.352 1.00 98.06 380 GLN A C 1
ATOM 2887 O O . GLN A 1 380 ? -12.660 -4.016 38.512 1.00 98.06 380 GLN A O 1
ATOM 2892 N N . THR A 1 381 ? -10.475 -4.100 39.052 1.00 98.31 381 THR A N 1
ATOM 2893 C CA . THR A 1 381 ? -9.961 -3.841 37.706 1.00 98.31 381 THR A CA 1
ATOM 2894 C C . THR A 1 381 ? -9.094 -4.997 37.227 1.00 98.31 381 THR A C 1
ATOM 2896 O O . THR A 1 381 ? -8.182 -5.430 37.935 1.00 98.31 381 THR A O 1
ATOM 2899 N N . PHE A 1 382 ? -9.332 -5.453 36.000 1.00 98.19 382 PHE A N 1
ATOM 2900 C CA . PHE A 1 382 ? -8.564 -6.502 35.333 1.00 98.19 382 PHE A CA 1
ATOM 2901 C C . PHE A 1 382 ? -8.002 -5.984 34.012 1.00 98.19 382 PHE A C 1
ATOM 2903 O O . PHE A 1 382 ? -8.657 -5.200 33.338 1.00 98.19 382 PHE A O 1
ATOM 2910 N N . ASN A 1 383 ? -6.806 -6.438 33.631 1.00 97.75 383 ASN A N 1
ATOM 2911 C CA . ASN A 1 383 ? -6.150 -6.038 32.385 1.00 97.75 383 ASN A CA 1
ATOM 2912 C C . ASN A 1 383 ? -5.721 -7.269 31.591 1.00 97.75 383 ASN A C 1
ATOM 2914 O O . ASN A 1 383 ? -5.081 -8.162 32.147 1.00 97.75 383 ASN A O 1
ATOM 2918 N N . ILE A 1 384 ? -6.006 -7.279 30.290 1.00 97.81 384 ILE A N 1
ATOM 2919 C CA . ILE A 1 384 ? -5.531 -8.292 29.339 1.00 97.81 384 ILE A CA 1
ATOM 2920 C C . ILE A 1 384 ? -4.849 -7.592 28.171 1.00 97.81 384 ILE A C 1
ATOM 2922 O O . ILE A 1 384 ? -5.323 -6.556 27.713 1.00 97.81 384 ILE A O 1
ATOM 2926 N N . THR A 1 385 ? -3.756 -8.166 27.669 1.00 96.81 385 THR A N 1
ATOM 2927 C CA . THR A 1 385 ? -3.044 -7.637 26.502 1.00 96.81 385 THR A CA 1
ATOM 2928 C C . THR A 1 385 ? -3.139 -8.566 25.298 1.00 96.81 385 THR A C 1
ATOM 2930 O O . THR A 1 385 ? -3.204 -9.787 25.439 1.00 96.81 385 THR A O 1
ATOM 2933 N N . GLY A 1 386 ? -3.097 -7.981 24.107 1.00 96.00 386 GLY A N 1
ATOM 2934 C CA . GLY A 1 386 ? -3.078 -8.668 22.822 1.00 96.00 386 GLY A CA 1
ATOM 2935 C C . GLY A 1 386 ? -2.470 -7.781 21.740 1.00 96.00 386 GLY A C 1
ATOM 2936 O O . GLY A 1 386 ? -1.790 -6.802 22.034 1.00 96.00 386 GLY A O 1
ATOM 2937 N N . THR A 1 387 ? -2.717 -8.117 20.480 1.00 96.81 387 THR A N 1
ATOM 2938 C CA . THR A 1 387 ? -2.223 -7.355 19.324 1.00 96.81 387 THR A CA 1
ATOM 2939 C C . THR A 1 387 ? -3.370 -6.987 18.396 1.00 96.81 387 THR A C 1
ATOM 2941 O O . THR A 1 387 ? -4.262 -7.810 18.179 1.00 96.81 387 THR A O 1
ATOM 2944 N N . ALA A 1 388 ? -3.325 -5.786 17.822 1.00 97.19 388 ALA A N 1
ATOM 2945 C CA . ALA A 1 388 ? -4.347 -5.295 16.910 1.00 97.19 388 ALA A CA 1
ATOM 2946 C C . ALA A 1 388 ? -4.368 -6.117 15.613 1.00 97.19 388 ALA A C 1
ATOM 2948 O O . ALA A 1 388 ? -3.325 -6.346 14.992 1.00 97.19 388 ALA A O 1
ATOM 2949 N N . VAL A 1 389 ? -5.561 -6.540 15.193 1.00 95.94 389 VAL A N 1
ATOM 2950 C CA . VAL A 1 389 ? -5.801 -7.214 13.906 1.00 95.94 389 VAL A CA 1
ATOM 2951 C C . VAL A 1 389 ? -6.353 -6.235 12.873 1.00 95.94 389 VAL A C 1
ATOM 2953 O O . VAL A 1 389 ? -6.947 -5.227 13.238 1.00 95.94 389 VAL A O 1
ATOM 2956 N N . LEU A 1 390 ? -6.179 -6.530 11.580 1.00 95.44 390 LEU A N 1
ATOM 2957 C CA . LEU A 1 390 ? -6.678 -5.669 10.504 1.00 95.44 390 LEU A CA 1
ATOM 2958 C C . LEU A 1 390 ? -8.203 -5.513 10.533 1.00 95.44 390 LEU A C 1
ATOM 2960 O O . LEU A 1 390 ? -8.942 -6.493 10.619 1.00 95.44 390 LEU A O 1
ATOM 2964 N N . GLY A 1 391 ? -8.657 -4.278 10.325 1.00 95.31 391 GLY A N 1
ATOM 2965 C CA . GLY A 1 391 ? -10.063 -3.926 10.178 1.00 95.31 391 GLY A CA 1
ATOM 2966 C C . GLY A 1 391 ? -10.759 -3.627 11.502 1.00 95.31 391 GLY A C 1
ATOM 2967 O O . GLY A 1 391 ? -10.131 -3.294 12.503 1.00 95.31 391 GLY A O 1
ATOM 2968 N N . ARG A 1 392 ? -12.094 -3.692 11.482 1.00 96.00 392 ARG A N 1
ATOM 2969 C CA . ARG A 1 392 ? -12.934 -3.415 12.653 1.00 96.00 392 ARG A CA 1
ATOM 2970 C C . ARG A 1 392 ? -12.842 -4.570 13.644 1.00 96.00 392 ARG A C 1
ATOM 2972 O O . ARG A 1 392 ? -13.094 -5.714 13.271 1.00 96.00 392 ARG A O 1
ATOM 2979 N N . TYR A 1 393 ? -12.575 -4.242 14.896 1.00 97.00 393 TYR A N 1
ATOM 2980 C CA . TYR A 1 393 ? -12.641 -5.152 16.026 1.00 97.00 393 TYR A CA 1
ATOM 2981 C C . TYR A 1 393 ? -13.725 -4.682 16.998 1.00 97.00 393 TYR A C 1
ATOM 2983 O O . TYR A 1 393 ? -13.890 -3.482 17.218 1.00 97.00 393 TYR A O 1
ATOM 2991 N N . GLN A 1 394 ? -14.458 -5.637 17.562 1.00 96.19 394 GLN A N 1
ATOM 2992 C CA . GLN A 1 394 ? -15.430 -5.427 18.627 1.00 96.19 394 GLN A CA 1
ATOM 2993 C C . GLN A 1 394 ? -15.425 -6.661 19.527 1.00 96.19 394 GLN A C 1
ATOM 2995 O O . GLN A 1 394 ? -15.423 -7.778 19.009 1.00 96.19 394 GLN A O 1
ATOM 3000 N N . ASN A 1 395 ? -15.474 -6.459 20.838 1.00 94.56 395 ASN A N 1
ATOM 3001 C CA . ASN A 1 395 ? -15.803 -7.498 21.810 1.00 94.56 395 ASN A CA 1
ATOM 3002 C C . ASN A 1 395 ? -16.618 -6.927 22.967 1.00 94.56 395 ASN A C 1
ATOM 3004 O O . ASN A 1 395 ? -16.521 -5.741 23.274 1.00 94.56 395 ASN A O 1
ATOM 3008 N N . ASN A 1 396 ? -17.394 -7.785 23.615 1.00 97.56 396 ASN A N 1
ATOM 3009 C CA . ASN A 1 396 ? -18.244 -7.435 24.741 1.00 97.56 396 ASN A CA 1
ATOM 3010 C C . ASN A 1 396 ? -17.732 -8.130 26.008 1.00 97.56 396 ASN A C 1
ATOM 3012 O O . ASN A 1 396 ? -17.456 -9.332 26.001 1.00 97.56 396 ASN A O 1
ATOM 3016 N N . ALA A 1 397 ? -17.645 -7.386 27.108 1.00 98.38 397 ALA A N 1
ATOM 3017 C CA . ALA A 1 397 ? -17.414 -7.942 28.432 1.00 98.38 397 ALA A CA 1
ATOM 3018 C C . ALA A 1 397 ? -18.721 -8.013 29.208 1.00 98.38 397 ALA A C 1
ATOM 3020 O O . ALA A 1 397 ? -19.455 -7.039 29.266 1.00 98.38 397 ALA A O 1
ATOM 3021 N N . THR A 1 398 ? -18.978 -9.140 29.856 1.00 98.62 398 THR A N 1
ATOM 3022 C CA . THR A 1 398 ? -20.122 -9.343 30.739 1.00 98.62 398 THR A CA 1
ATOM 3023 C C . THR A 1 398 ? -19.624 -9.594 32.156 1.00 98.62 398 THR A C 1
ATOM 3025 O O . THR A 1 398 ? -18.802 -10.489 32.378 1.00 98.62 398 THR A O 1
ATOM 3028 N N . ALA A 1 399 ? -20.147 -8.841 33.123 1.00 98.56 399 ALA A N 1
ATOM 3029 C CA . ALA A 1 399 ? -20.024 -9.155 34.540 1.00 98.56 399 ALA A CA 1
ATOM 3030 C C . ALA A 1 399 ? -21.335 -9.775 35.031 1.00 98.56 399 ALA A C 1
ATOM 3032 O O . ALA A 1 399 ? -22.392 -9.181 34.853 1.00 98.56 399 ALA A O 1
ATOM 3033 N N . ASN A 1 400 ? -21.276 -10.953 35.653 1.00 97.81 400 ASN A N 1
ATOM 3034 C CA . ASN A 1 400 ? -22.417 -11.566 36.340 1.00 97.81 400 ASN A CA 1
ATOM 3035 C C . ASN A 1 400 ? -22.059 -11.775 37.807 1.00 97.81 400 ASN A C 1
ATOM 3037 O O . ASN A 1 400 ? -20.959 -12.243 38.082 1.00 97.81 400 ASN A O 1
ATOM 3041 N N . GLY A 1 401 ? -22.965 -11.458 38.725 1.00 97.38 401 GLY A N 1
ATOM 3042 C CA . GLY A 1 401 ? -22.819 -11.662 40.163 1.00 97.38 401 GLY A CA 1
ATOM 3043 C C . GLY A 1 401 ? -24.100 -12.202 40.780 1.00 97.38 401 GLY A C 1
ATOM 3044 O O . GLY A 1 401 ? -25.174 -12.104 40.194 1.00 97.38 401 GLY A O 1
ATOM 3045 N N . THR A 1 402 ? -24.002 -12.773 41.976 1.00 96.81 402 THR A N 1
ATOM 3046 C CA . THR A 1 402 ? -25.144 -13.401 42.648 1.00 96.81 402 THR A CA 1
ATOM 3047 C C . THR A 1 402 ? -25.328 -12.894 44.072 1.00 96.81 402 THR A C 1
ATOM 3049 O O . THR A 1 402 ? -24.362 -12.605 44.780 1.00 96.81 402 THR A O 1
ATOM 3052 N N . TYR A 1 403 ? -26.583 -12.819 44.506 1.00 95.75 403 TYR A N 1
ATOM 3053 C CA . TYR A 1 403 ? -26.971 -12.568 45.889 1.00 95.75 403 TYR A CA 1
ATOM 3054 C C . TYR A 1 403 ? -28.117 -13.499 46.286 1.00 95.75 403 TYR A C 1
ATOM 3056 O O . TYR A 1 403 ? -29.195 -13.425 45.701 1.00 95.75 403 TYR A O 1
ATOM 3064 N N . ASN A 1 404 ? -27.896 -14.398 47.253 1.00 90.69 404 ASN A N 1
ATOM 3065 C CA . ASN A 1 404 ? -28.897 -15.375 47.721 1.00 90.69 404 ASN A CA 1
ATOM 3066 C C . ASN A 1 404 ? -29.627 -16.136 46.585 1.00 90.69 404 ASN A C 1
ATOM 3068 O O . ASN A 1 404 ? -30.798 -16.489 46.705 1.00 90.69 404 ASN A O 1
ATOM 3072 N N . GLY A 1 405 ? -28.922 -16.415 45.482 1.00 90.44 405 GLY A N 1
ATOM 3073 C CA . GLY A 1 405 ? -29.460 -17.106 44.303 1.00 90.44 405 GLY A CA 1
ATOM 3074 C C . GLY A 1 405 ? -30.097 -16.203 43.238 1.00 90.44 405 GLY A C 1
ATOM 3075 O O . GLY A 1 405 ? -30.435 -16.705 42.169 1.00 90.44 405 GLY A O 1
ATOM 3076 N N . THR A 1 406 ? -30.227 -14.899 43.487 1.00 92.75 406 THR A N 1
ATOM 3077 C CA . THR A 1 406 ? -30.630 -13.900 42.485 1.00 92.75 406 THR A CA 1
ATOM 3078 C C . THR A 1 406 ? -29.403 -13.409 41.724 1.00 92.75 406 THR A C 1
ATOM 3080 O O . THR A 1 406 ? -28.418 -13.010 42.344 1.00 92.75 406 THR A O 1
ATOM 3083 N N . GLU A 1 407 ? -29.454 -13.430 40.394 1.00 96.19 407 GLU A N 1
ATOM 3084 C CA . GLU A 1 407 ? -28.360 -12.974 39.529 1.00 96.19 407 GLU A CA 1
ATOM 3085 C C . GLU A 1 407 ? -28.528 -11.500 39.137 1.00 96.19 407 GLU A C 1
ATOM 3087 O O . GLU A 1 407 ? -29.644 -11.026 38.909 1.00 96.19 407 GLU A O 1
ATOM 3092 N N . VAL A 1 408 ? -27.408 -10.791 39.024 1.00 97.31 408 VAL A N 1
ATOM 3093 C CA . VAL A 1 408 ? -27.306 -9.464 38.410 1.00 97.31 408 VAL A CA 1
ATOM 3094 C C . VAL A 1 408 ? -26.227 -9.498 37.350 1.00 97.31 408 VAL A C 1
ATOM 3096 O O . VAL A 1 408 ? -25.161 -10.067 37.563 1.00 97.31 408 VAL A O 1
ATOM 3099 N N . MET A 1 409 ? -26.500 -8.870 36.216 1.00 98.00 409 MET A N 1
ATOM 3100 C CA . MET A 1 409 ? -25.613 -8.897 35.068 1.00 98.00 409 MET A CA 1
ATOM 3101 C C . MET A 1 409 ? -25.537 -7.520 34.437 1.00 98.00 409 MET A C 1
ATOM 3103 O O . MET A 1 409 ? -26.552 -6.833 34.345 1.00 98.00 409 MET A O 1
ATOM 3107 N N . ASP A 1 410 ? -24.352 -7.185 33.949 1.00 98.69 410 ASP A N 1
ATOM 3108 C CA . ASP A 1 410 ? -24.132 -6.041 33.080 1.00 98.69 410 ASP A CA 1
ATOM 3109 C C . ASP A 1 410 ? -23.178 -6.405 31.937 1.00 98.69 410 ASP A C 1
ATOM 3111 O O . ASP A 1 410 ? -22.450 -7.401 32.021 1.00 98.69 410 ASP A O 1
ATOM 3115 N N . THR A 1 411 ? -23.246 -5.683 30.820 1.00 98.44 411 THR A N 1
ATOM 3116 C CA . THR A 1 411 ? -22.433 -5.957 29.629 1.00 98.44 411 THR A CA 1
ATOM 3117 C C . THR A 1 411 ? -22.027 -4.684 28.917 1.00 98.44 411 THR A C 1
ATOM 3119 O O . THR A 1 411 ? -22.882 -3.859 28.614 1.00 98.44 411 THR A O 1
ATOM 3122 N N . ASP A 1 412 ? -20.755 -4.624 28.533 1.00 98.69 412 ASP A N 1
ATOM 3123 C CA . ASP A 1 412 ? -20.138 -3.431 27.974 1.00 98.69 412 ASP A CA 1
ATOM 3124 C C . ASP A 1 412 ? -19.255 -3.739 26.743 1.00 98.69 412 ASP A C 1
ATOM 3126 O O . ASP A 1 412 ? -18.441 -4.679 26.786 1.00 98.69 412 ASP A O 1
ATOM 3130 N N . PRO A 1 413 ? -19.455 -3.049 25.601 1.00 98.06 413 PRO A N 1
ATOM 3131 C CA . PRO A 1 413 ? -18.712 -3.277 24.368 1.00 98.06 413 PRO A CA 1
ATOM 3132 C C . PRO A 1 413 ? -17.421 -2.451 24.297 1.00 98.06 413 PRO A C 1
ATOM 3134 O O . PRO A 1 413 ? -17.354 -1.319 24.733 1.00 98.06 413 PRO A O 1
ATOM 3137 N N . SER A 1 414 ? -16.405 -2.947 23.597 1.00 97.62 414 SER A N 1
ATOM 3138 C CA . SER A 1 414 ? -15.227 -2.143 23.256 1.00 97.62 414 SER A CA 1
ATOM 3139 C C . SER A 1 414 ? -14.798 -2.390 21.818 1.00 97.62 414 SER A C 1
ATOM 3141 O O . SER A 1 414 ? -14.881 -3.512 21.309 1.00 97.62 414 SER A O 1
ATOM 3143 N N . HIS A 1 415 ? -14.340 -1.333 21.152 1.00 98.12 415 HIS A N 1
ATOM 3144 C CA . HIS A 1 415 ? -13.987 -1.339 19.735 1.00 98.12 415 HIS A CA 1
ATOM 3145 C C . HIS A 1 415 ? -12.546 -0.876 19.507 1.00 98.12 415 HIS A C 1
ATOM 3147 O O . HIS A 1 415 ? -11.989 -0.115 20.291 1.00 98.12 415 HIS A O 1
ATOM 3153 N N . TYR A 1 416 ? -11.952 -1.293 18.391 1.00 97.94 416 TYR A N 1
ATOM 3154 C CA . TYR A 1 416 ? -10.830 -0.586 17.763 1.00 97.94 416 TYR A CA 1
ATOM 3155 C C . TYR A 1 416 ? -10.835 -0.840 16.248 1.00 97.94 416 TYR A C 1
ATOM 3157 O O . TYR A 1 416 ? -11.513 -1.749 15.752 1.00 97.94 416 TYR A O 1
ATOM 3165 N N . PHE A 1 417 ? -10.054 -0.065 15.493 1.00 97.50 417 PHE A N 1
ATOM 3166 C CA . PHE A 1 417 ? -9.793 -0.334 14.079 1.00 97.50 417 PHE A CA 1
ATOM 3167 C C . PHE A 1 417 ? -8.300 -0.516 13.820 1.00 97.50 417 PHE A C 1
ATOM 3169 O O . PHE A 1 417 ? -7.517 0.418 13.986 1.00 97.50 417 PHE A O 1
ATOM 3176 N N . GLY A 1 418 ? -7.905 -1.716 13.396 1.00 97.38 418 GLY A N 1
ATOM 3177 C CA . GLY A 1 418 ? -6.533 -1.992 12.985 1.00 97.38 418 GLY A CA 1
ATOM 3178 C C . GLY A 1 418 ? -6.282 -1.550 11.548 1.00 97.38 418 GLY A C 1
ATOM 3179 O O . GLY A 1 418 ? -6.868 -2.091 10.603 1.00 97.38 418 GLY A O 1
ATOM 3180 N N . MET A 1 419 ? -5.396 -0.578 11.370 1.00 96.50 419 MET A N 1
ATOM 3181 C CA . MET A 1 419 ? -5.030 -0.018 10.079 1.00 96.50 419 MET A CA 1
ATOM 3182 C C . MET A 1 419 ? -3.699 -0.551 9.547 1.00 96.50 419 MET A C 1
ATOM 3184 O O . MET A 1 419 ? -2.794 -0.920 10.296 1.00 96.50 419 MET A O 1
ATOM 3188 N N . ILE A 1 420 ? -3.569 -0.528 8.226 1.00 95.94 420 ILE A N 1
ATOM 3189 C CA . ILE A 1 420 ? -2.310 -0.651 7.502 1.00 95.94 420 ILE A CA 1
ATOM 3190 C C . ILE A 1 420 ? -2.269 0.433 6.430 1.00 95.94 420 ILE A C 1
ATOM 3192 O O . ILE A 1 420 ? -3.228 0.618 5.676 1.00 95.94 420 ILE A O 1
ATOM 3196 N N . LEU A 1 421 ? -1.157 1.162 6.394 1.00 96.06 421 LEU A N 1
ATOM 3197 C CA . LEU A 1 421 ? -0.880 2.173 5.384 1.00 96.06 421 LEU A CA 1
ATOM 3198 C C . LEU A 1 421 ? 0.027 1.548 4.331 1.00 96.06 421 LEU A C 1
ATOM 3200 O O . LEU A 1 421 ? 1.082 1.014 4.670 1.00 96.06 421 LEU A O 1
ATOM 3204 N N . SER A 1 422 ? -0.372 1.608 3.068 1.00 97.31 422 SER A N 1
ATOM 3205 C CA . SER A 1 422 ? 0.466 1.178 1.956 1.00 97.31 422 SER A CA 1
ATOM 3206 C C . SER A 1 422 ? -0.058 1.806 0.669 1.00 97.31 422 SER A C 1
ATOM 3208 O O . SER A 1 422 ? -1.266 1.962 0.490 1.00 97.31 422 SER A O 1
ATOM 3210 N N . ILE A 1 423 ? 0.866 2.223 -0.185 1.00 98.50 423 ILE A N 1
ATOM 3211 C CA . ILE A 1 423 ? 0.605 2.690 -1.540 1.00 98.50 423 ILE A CA 1
ATOM 3212 C C . ILE A 1 423 ? 1.535 1.906 -2.458 1.00 98.50 423 ILE A C 1
ATOM 3214 O O . ILE A 1 423 ? 2.605 1.491 -2.021 1.00 98.50 423 ILE A O 1
ATOM 3218 N N . ASP A 1 424 ? 1.095 1.687 -3.682 1.00 98.62 424 ASP A N 1
ATOM 3219 C CA . ASP A 1 424 ? 1.784 0.912 -4.706 1.00 98.62 424 ASP A CA 1
ATOM 3220 C C . ASP A 1 424 ? 1.632 1.664 -6.032 1.00 98.62 424 ASP A C 1
ATOM 3222 O O . ASP A 1 424 ? 0.565 2.233 -6.303 1.00 98.62 424 ASP A O 1
ATOM 3226 N N . ILE A 1 425 ? 2.694 1.745 -6.824 1.00 98.62 425 ILE A N 1
ATOM 3227 C CA . ILE A 1 425 ? 2.676 2.326 -8.162 1.00 98.62 425 ILE A CA 1
ATOM 3228 C C . ILE A 1 425 ? 3.298 1.356 -9.155 1.00 98.62 425 ILE A C 1
ATOM 3230 O O . ILE A 1 425 ? 4.365 0.825 -8.917 1.00 98.62 425 ILE A O 1
ATOM 3234 N N . GLU A 1 426 ? 2.644 1.199 -10.300 1.00 98.44 426 GLU A N 1
ATOM 3235 C CA . GLU A 1 426 ? 3.128 0.413 -11.432 1.00 98.44 426 GLU A CA 1
ATOM 3236 C C . GLU A 1 426 ? 3.219 1.313 -12.673 1.00 98.44 426 GLU A C 1
ATOM 3238 O O . GLU A 1 426 ? 2.260 2.032 -13.010 1.00 98.44 426 GLU A O 1
ATOM 3243 N N . LYS A 1 427 ? 4.360 1.283 -13.365 1.00 97.88 427 LYS A N 1
ATOM 3244 C CA . LYS A 1 427 ? 4.696 2.142 -14.498 1.00 97.88 427 LYS A CA 1
ATOM 3245 C C . LYS A 1 427 ? 5.070 1.321 -15.736 1.00 97.88 427 LYS A C 1
ATOM 3247 O O . LYS A 1 427 ? 6.204 0.909 -15.955 1.00 97.88 427 LYS A O 1
ATOM 3252 N N . SER A 1 428 ? 4.162 1.306 -16.707 1.00 97.94 428 SER A N 1
ATOM 3253 C CA . SER A 1 428 ? 4.406 0.662 -18.006 1.00 97.94 428 SER A CA 1
ATOM 3254 C C . SER A 1 428 ? 4.752 1.650 -19.122 1.00 97.94 428 SER A C 1
ATOM 3256 O O . SER A 1 428 ? 4.284 2.795 -19.148 1.00 97.94 428 SER A O 1
ATOM 3258 N N . THR A 1 429 ? 5.535 1.177 -20.096 1.00 98.12 429 THR A N 1
ATOM 3259 C CA . THR A 1 429 ? 5.855 1.875 -21.348 1.00 98.12 429 THR A CA 1
ATOM 3260 C C . THR A 1 429 ? 5.207 1.143 -22.525 1.00 98.12 429 THR A C 1
ATOM 3262 O O . THR A 1 429 ? 5.451 -0.035 -22.753 1.00 98.12 429 THR A O 1
ATOM 3265 N N . ASN A 1 430 ? 4.350 1.832 -23.284 1.00 97.00 430 ASN A N 1
ATOM 3266 C CA . ASN A 1 430 ? 3.570 1.274 -24.400 1.00 97.00 430 ASN A CA 1
ATOM 3267 C C . ASN A 1 430 ? 2.754 0.012 -24.041 1.00 97.00 430 ASN A C 1
ATOM 3269 O O . ASN A 1 430 ? 2.463 -0.813 -24.903 1.00 97.00 430 ASN A O 1
ATOM 3273 N N . GLY A 1 431 ? 2.329 -0.096 -22.778 1.00 95.94 431 GLY A N 1
ATOM 3274 C CA . GLY A 1 431 ? 1.551 -1.225 -22.262 1.00 95.94 431 GLY A CA 1
ATOM 3275 C C . GLY A 1 431 ? 2.389 -2.409 -21.776 1.00 95.94 431 GLY A C 1
ATOM 3276 O O . GLY A 1 431 ? 1.805 -3.384 -21.311 1.00 95.94 431 GLY A O 1
ATOM 3277 N N . GLU A 1 432 ? 3.718 -2.326 -21.852 1.00 97.06 432 GLU A N 1
ATOM 3278 C CA . GLU A 1 432 ? 4.626 -3.305 -21.255 1.00 97.06 432 GLU A CA 1
ATOM 3279 C C . GLU A 1 432 ? 5.128 -2.803 -19.899 1.00 97.06 432 GLU A C 1
ATOM 3281 O O . GLU A 1 432 ? 5.599 -1.667 -19.792 1.00 97.06 432 GLU A O 1
ATOM 3286 N N . ASP A 1 433 ? 5.020 -3.655 -18.880 1.00 96.75 433 ASP A N 1
ATOM 3287 C CA . ASP A 1 433 ? 5.834 -3.556 -17.665 1.00 96.75 433 ASP A CA 1
ATOM 3288 C C . ASP A 1 433 ? 7.304 -3.627 -18.108 1.00 96.75 433 ASP A C 1
ATOM 3290 O O . ASP A 1 433 ? 7.747 -4.592 -18.742 1.00 96.75 433 ASP A O 1
ATOM 3294 N N . ALA A 1 434 ? 8.018 -2.530 -17.870 1.00 96.56 434 ALA A N 1
ATOM 3295 C CA . ALA A 1 434 ? 9.360 -2.301 -18.381 1.00 96.56 434 ALA A CA 1
ATOM 3296 C C . ALA A 1 434 ? 10.341 -2.008 -17.243 1.00 96.56 434 ALA A C 1
ATOM 3298 O O . ALA A 1 434 ? 11.269 -1.209 -17.410 1.00 96.56 434 ALA A O 1
ATOM 3299 N N . ASP A 1 435 ? 10.178 -2.697 -16.115 1.00 97.25 435 ASP A N 1
ATOM 3300 C CA . ASP A 1 435 ? 11.036 -2.591 -14.931 1.00 97.25 435 ASP A CA 1
ATOM 3301 C C . ASP A 1 435 ? 12.503 -2.915 -15.204 1.00 97.25 435 ASP A C 1
ATOM 3303 O O . ASP A 1 435 ? 13.421 -2.432 -14.538 1.00 97.25 435 ASP A O 1
ATOM 3307 N N . SER A 1 436 ? 12.745 -3.763 -16.201 1.00 96.75 436 SER A N 1
ATOM 3308 C CA . SER A 1 436 ? 14.074 -4.248 -16.550 1.00 96.75 436 SER A CA 1
ATOM 3309 C C . SER A 1 436 ? 14.559 -3.673 -17.874 1.00 96.75 436 SER A C 1
ATOM 3311 O O . SER A 1 436 ? 13.909 -3.789 -18.912 1.00 96.75 436 SER A O 1
ATOM 3313 N N . ALA A 1 437 ? 15.776 -3.127 -17.865 1.00 94.81 437 ALA A N 1
ATOM 3314 C CA . ALA A 1 437 ? 16.450 -2.710 -19.086 1.00 94.81 437 ALA A CA 1
ATOM 3315 C C . ALA A 1 437 ? 16.636 -3.896 -20.068 1.00 94.81 437 ALA A C 1
ATOM 3317 O O . ALA A 1 437 ? 16.957 -5.005 -19.636 1.00 94.81 437 ALA A O 1
ATOM 3318 N N . PRO A 1 438 ? 16.536 -3.666 -21.390 1.00 93.81 438 PRO A N 1
ATOM 3319 C CA . PRO A 1 438 ? 16.346 -2.367 -22.033 1.00 93.81 438 PRO A CA 1
ATOM 3320 C C . PRO A 1 438 ? 14.889 -1.884 -22.096 1.00 93.81 438 PRO A C 1
ATOM 3322 O O . PRO A 1 438 ? 14.691 -0.761 -22.542 1.00 93.81 438 PRO A O 1
ATOM 3325 N N . GLY A 1 439 ? 13.904 -2.679 -21.671 1.00 94.75 439 GLY A N 1
ATOM 3326 C CA . GLY A 1 439 ? 12.489 -2.434 -21.964 1.00 94.75 439 GLY A CA 1
ATOM 3327 C C . GLY A 1 439 ? 12.148 -2.656 -23.450 1.00 94.75 439 GLY A C 1
ATOM 3328 O O . GLY A 1 439 ? 12.951 -3.258 -24.177 1.00 94.75 439 GLY A O 1
ATOM 3329 N N . PRO A 1 440 ? 10.983 -2.176 -23.928 1.00 95.81 440 PRO A N 1
ATOM 3330 C CA . PRO A 1 440 ? 10.618 -2.236 -25.339 1.00 95.81 440 PRO A CA 1
ATOM 3331 C C . PRO A 1 440 ? 11.632 -1.501 -26.226 1.00 95.81 440 PRO A C 1
ATOM 3333 O O . PRO A 1 440 ? 12.191 -0.463 -25.860 1.00 95.81 440 PRO A O 1
ATOM 3336 N N . ILE A 1 441 ? 11.854 -2.036 -27.426 1.00 94.38 441 ILE A N 1
ATOM 3337 C CA . ILE A 1 441 ? 12.728 -1.436 -28.440 1.00 94.38 441 ILE A CA 1
ATOM 3338 C C . ILE A 1 441 ? 11.858 -0.641 -29.409 1.00 94.38 441 ILE A C 1
ATOM 3340 O O . ILE A 1 441 ? 10.947 -1.194 -30.022 1.00 94.38 441 ILE A O 1
ATOM 3344 N N . LEU A 1 442 ? 12.135 0.654 -29.537 1.00 95.50 442 LEU A N 1
ATOM 3345 C CA . LEU A 1 442 ? 11.320 1.611 -30.289 1.00 95.50 442 LEU A CA 1
ATOM 3346 C C . LEU A 1 442 ? 12.182 2.300 -31.342 1.00 95.50 442 LEU A C 1
ATOM 3348 O O . LEU A 1 442 ? 13.345 2.583 -31.071 1.00 95.50 442 LEU A O 1
ATOM 3352 N N . ASN A 1 443 ? 11.655 2.613 -32.523 1.00 94.31 443 ASN A N 1
ATOM 3353 C CA . ASN A 1 443 ? 12.408 3.429 -33.476 1.00 94.31 443 ASN A CA 1
ATOM 3354 C C . ASN A 1 443 ? 12.524 4.867 -32.964 1.00 94.31 443 ASN A C 1
ATOM 3356 O O . ASN A 1 443 ? 11.670 5.363 -32.225 1.00 94.31 443 ASN A O 1
ATOM 3360 N N . LEU A 1 444 ? 13.574 5.566 -33.388 1.00 93.62 444 LEU A N 1
ATOM 3361 C CA . LEU A 1 444 ? 13.722 6.993 -33.134 1.00 93.62 444 LEU A CA 1
ATOM 3362 C C . LEU A 1 444 ? 12.448 7.750 -33.541 1.00 93.62 444 LEU A C 1
ATOM 3364 O O . LEU A 1 444 ? 12.004 7.665 -34.683 1.00 93.62 444 LEU A O 1
ATOM 3368 N N . SER A 1 445 ? 11.929 8.569 -32.626 1.00 92.75 445 SER A N 1
ATOM 3369 C CA . SER A 1 445 ? 10.700 9.361 -32.789 1.00 92.75 445 SER A CA 1
ATOM 3370 C C . SER A 1 445 ? 9.379 8.582 -32.752 1.00 92.75 445 SER A C 1
ATOM 3372 O O . SER A 1 445 ? 8.330 9.213 -32.898 1.00 92.75 445 SER A O 1
ATOM 3374 N N . ASP A 1 446 ? 9.386 7.269 -32.493 1.00 96.25 446 ASP A N 1
ATOM 3375 C CA . ASP A 1 446 ? 8.149 6.532 -32.214 1.00 96.25 446 ASP A CA 1
ATOM 3376 C C . ASP A 1 446 ? 7.424 7.142 -31.002 1.00 96.25 446 ASP A C 1
ATOM 3378 O O . ASP A 1 446 ? 8.050 7.623 -30.052 1.00 96.25 446 ASP A O 1
ATOM 3382 N N . ASN A 1 447 ? 6.087 7.131 -31.026 1.00 96.56 447 ASN A N 1
ATOM 3383 C CA . ASN A 1 447 ? 5.286 7.613 -29.902 1.00 96.56 447 ASN A CA 1
ATOM 3384 C C . ASN A 1 447 ? 5.447 6.681 -28.693 1.00 96.56 447 ASN A C 1
ATOM 3386 O O . ASN A 1 447 ? 5.258 5.467 -28.791 1.00 96.56 447 ASN A O 1
ATOM 3390 N N . VAL A 1 448 ? 5.734 7.274 -27.540 1.00 97.81 448 VAL A N 1
ATOM 3391 C CA . VAL A 1 448 ? 5.866 6.589 -26.254 1.00 97.81 448 VAL A CA 1
ATOM 3392 C C . VAL A 1 448 ? 4.680 6.977 -25.391 1.00 97.81 448 VAL A C 1
ATOM 3394 O O . VAL A 1 448 ? 4.400 8.161 -25.229 1.00 97.81 448 VAL A O 1
ATOM 3397 N N . THR A 1 449 ? 3.985 5.996 -24.830 1.00 97.69 449 THR A N 1
ATOM 3398 C CA . THR A 1 449 ? 2.922 6.197 -23.843 1.00 97.69 449 THR A CA 1
ATOM 3399 C C . THR A 1 449 ? 3.356 5.579 -22.527 1.00 97.69 449 THR A C 1
ATOM 3401 O O . THR A 1 449 ? 3.550 4.371 -22.452 1.00 97.69 449 THR A O 1
ATOM 3404 N N . TRP A 1 450 ? 3.480 6.397 -21.490 1.00 98.25 450 TRP A N 1
ATOM 3405 C CA . TRP A 1 450 ? 3.678 5.929 -20.126 1.00 98.25 450 TRP A CA 1
ATOM 3406 C C . TRP A 1 450 ? 2.342 5.863 -19.405 1.00 98.25 450 TRP A C 1
ATOM 3408 O O . TRP A 1 450 ? 1.607 6.856 -19.389 1.00 98.25 450 TRP A O 1
ATOM 3418 N N . THR A 1 451 ? 2.067 4.722 -18.785 1.00 98.44 451 THR A N 1
ATOM 3419 C CA . THR A 1 451 ? 0.888 4.502 -17.944 1.00 98.44 451 THR A CA 1
ATOM 3420 C C . THR A 1 451 ? 1.349 4.368 -16.501 1.00 98.44 451 THR A C 1
ATOM 3422 O O . THR A 1 451 ? 2.312 3.659 -16.242 1.00 98.44 451 THR A O 1
ATOM 3425 N N . TYR A 1 452 ? 0.671 5.046 -15.581 1.00 98.62 452 TYR A N 1
ATOM 3426 C CA . TYR A 1 452 ? 0.961 5.052 -14.148 1.00 98.62 452 TYR A CA 1
ATOM 3427 C C . TYR A 1 452 ? -0.286 4.558 -13.427 1.00 98.62 452 TYR A C 1
ATOM 3429 O O . TYR A 1 452 ? -1.309 5.248 -13.449 1.00 98.62 452 TYR A O 1
ATOM 3437 N N . VAL A 1 453 ? -0.233 3.378 -12.822 1.00 98.56 453 VAL A N 1
ATOM 3438 C CA . VAL A 1 453 ? -1.332 2.818 -12.032 1.00 98.56 453 VAL A CA 1
ATOM 3439 C C . VAL A 1 453 ? -0.954 2.947 -10.569 1.00 98.56 453 VAL A C 1
ATOM 3441 O O . VAL A 1 453 ? -0.009 2.314 -10.131 1.00 98.56 453 VAL A O 1
ATOM 3444 N N . VAL A 1 454 ? -1.674 3.779 -9.822 1.00 98.56 454 VAL A N 1
ATOM 3445 C CA . VAL A 1 454 ? -1.418 3.997 -8.395 1.00 98.56 454 VAL A CA 1
ATOM 3446 C C . VAL A 1 454 ? -2.540 3.383 -7.591 1.00 98.56 454 VAL A C 1
ATOM 3448 O O . VAL A 1 454 ? -3.706 3.699 -7.825 1.00 98.56 454 VAL A O 1
ATOM 3451 N N . ASN A 1 455 ? -2.188 2.520 -6.649 1.00 98.25 455 ASN A N 1
ATOM 3452 C CA . ASN A 1 455 ? -3.102 1.732 -5.847 1.00 98.25 455 ASN A CA 1
ATOM 3453 C C . ASN A 1 455 ? -2.880 2.001 -4.356 1.00 98.25 455 ASN A C 1
ATOM 3455 O O . ASN A 1 455 ? -1.762 1.926 -3.853 1.00 98.25 455 ASN A O 1
ATOM 3459 N N . ASN A 1 456 ? -3.954 2.287 -3.626 1.00 98.38 456 ASN A N 1
ATOM 3460 C CA . ASN A 1 456 ? -3.925 2.279 -2.170 1.00 98.38 456 ASN A CA 1
ATOM 3461 C C . ASN A 1 456 ? -4.132 0.841 -1.685 1.00 98.38 456 ASN A C 1
ATOM 3463 O O . ASN A 1 456 ? -5.259 0.381 -1.508 1.00 98.38 456 ASN A O 1
ATOM 3467 N N . THR A 1 457 ? -3.031 0.127 -1.473 1.00 97.44 457 THR A N 1
ATOM 3468 C CA . THR A 1 457 ? -3.010 -1.246 -0.946 1.00 97.44 457 THR A CA 1
ATOM 3469 C C . THR A 1 457 ? -3.284 -1.311 0.563 1.00 97.44 457 THR A C 1
ATOM 3471 O O . THR A 1 457 ? -3.440 -2.401 1.119 1.00 97.44 457 THR A O 1
ATOM 3474 N N . GLY A 1 458 ? -3.373 -0.157 1.235 1.00 96.75 458 GLY A N 1
ATOM 3475 C CA . GLY A 1 458 ? -3.819 -0.019 2.617 1.00 96.75 458 GLY A CA 1
ATOM 3476 C C . GLY A 1 458 ? -5.336 -0.158 2.807 1.00 96.75 458 GLY A C 1
ATOM 3477 O O . GLY A 1 458 ? -6.121 -0.213 1.859 1.00 96.75 458 GLY A O 1
ATOM 3478 N N . ASN A 1 459 ? -5.773 -0.195 4.071 1.00 96.00 459 ASN A N 1
ATOM 3479 C CA . ASN A 1 459 ? -7.193 -0.332 4.438 1.00 96.00 459 ASN A CA 1
ATOM 3480 C C . ASN A 1 459 ? -7.836 0.961 4.982 1.00 96.00 459 ASN A C 1
ATOM 3482 O O . ASN A 1 459 ? -8.943 0.917 5.522 1.00 96.00 459 ASN A O 1
ATOM 3486 N N . VAL A 1 460 ? -7.162 2.102 4.831 1.00 96.62 460 VAL A N 1
ATOM 3487 C CA . VAL A 1 460 ? -7.679 3.444 5.145 1.00 96.62 460 VAL A CA 1
ATOM 3488 C C . VAL A 1 460 ? -7.487 4.369 3.950 1.00 96.62 460 VAL A C 1
ATOM 3490 O O . VAL A 1 460 ? -6.640 4.119 3.097 1.00 96.62 460 VAL A O 1
ATOM 3493 N N . ASN A 1 461 ? -8.272 5.440 3.874 1.00 97.00 461 ASN A N 1
ATOM 3494 C CA . ASN A 1 461 ? -8.193 6.383 2.761 1.00 97.00 461 ASN A CA 1
ATOM 3495 C C . ASN A 1 461 ? -6.915 7.225 2.854 1.00 97.00 461 ASN A C 1
ATOM 3497 O O . ASN A 1 461 ? -6.659 7.834 3.892 1.00 97.00 461 ASN A O 1
ATOM 3501 N N . LEU A 1 462 ? -6.165 7.315 1.758 1.00 98.12 462 LEU A N 1
ATOM 3502 C CA . LEU A 1 462 ? -5.019 8.211 1.631 1.00 98.12 462 LEU A CA 1
ATOM 3503 C C . LEU A 1 462 ? -5.466 9.550 1.036 1.00 98.12 462 LEU A C 1
ATOM 3505 O O . LEU A 1 462 ? -6.203 9.595 0.046 1.00 98.12 462 LEU A O 1
ATOM 3509 N N . THR A 1 463 ? -5.005 10.647 1.628 1.00 97.88 463 THR A N 1
ATOM 3510 C CA . THR A 1 463 ? -5.153 12.012 1.104 1.00 97.88 463 THR A CA 1
ATOM 3511 C C . THR A 1 463 ? -3.816 12.534 0.597 1.00 97.88 463 THR A C 1
ATOM 3513 O O . THR A 1 463 ? -2.779 11.911 0.817 1.00 97.88 463 THR A O 1
ATOM 3516 N N . ASP A 1 464 ? -3.846 13.681 -0.089 1.00 97.50 464 ASP A N 1
ATOM 3517 C CA . ASP A 1 464 ? -2.648 14.341 -0.619 1.00 97.50 464 ASP A CA 1
ATOM 3518 C C . ASP A 1 464 ? -1.762 13.386 -1.423 1.00 97.50 464 ASP A C 1
ATOM 3520 O O . ASP A 1 464 ? -0.543 13.393 -1.292 1.00 97.50 464 ASP A O 1
ATOM 3524 N N . VAL A 1 465 ? -2.397 12.536 -2.237 1.00 98.50 465 VAL A N 1
ATOM 3525 C CA . VAL A 1 465 ? -1.670 11.593 -3.077 1.00 98.50 465 VAL A CA 1
ATOM 3526 C C . VAL A 1 465 ? -1.115 12.336 -4.288 1.00 98.50 465 VAL A C 1
ATOM 3528 O O . VAL A 1 465 ? -1.885 12.936 -5.051 1.00 98.50 465 VAL A O 1
ATOM 3531 N N . TYR A 1 466 ? 0.205 12.297 -4.473 1.00 98.44 466 TYR A N 1
ATOM 3532 C CA . TYR A 1 466 ? 0.892 12.837 -5.645 1.00 98.44 466 TYR A CA 1
ATOM 3533 C C . TYR A 1 466 ? 1.619 11.732 -6.401 1.00 98.44 466 TYR A C 1
ATOM 3535 O O . TYR A 1 466 ? 2.226 10.848 -5.807 1.00 98.44 466 TYR A O 1
ATOM 3543 N N . VAL A 1 467 ? 1.593 11.831 -7.728 1.00 98.62 467 VAL A N 1
ATOM 3544 C CA . VAL A 1 467 ? 2.335 10.964 -8.645 1.00 98.62 467 VAL A CA 1
ATOM 3545 C C . VAL A 1 467 ? 3.334 11.834 -9.383 1.00 98.62 467 VAL A C 1
ATOM 3547 O O . VAL A 1 467 ? 2.936 12.761 -10.095 1.00 98.62 467 VAL A O 1
ATOM 3550 N N . VAL A 1 468 ? 4.622 11.570 -9.198 1.00 98.50 468 VAL A N 1
ATOM 3551 C CA . VAL A 1 468 ? 5.716 12.370 -9.755 1.00 98.50 468 VAL A CA 1
ATOM 3552 C C . VAL A 1 468 ? 6.659 11.459 -10.516 1.00 98.50 468 VAL A C 1
ATOM 3554 O O . VAL A 1 468 ? 7.088 10.437 -10.005 1.00 98.50 468 VAL A O 1
ATOM 3557 N N . ASP A 1 469 ? 6.987 11.848 -11.735 1.00 98.38 469 ASP A N 1
ATOM 3558 C CA . ASP A 1 469 ? 7.991 11.210 -12.574 1.00 98.38 469 ASP A CA 1
ATOM 3559 C C . ASP A 1 469 ? 9.276 12.041 -12.508 1.00 98.38 469 ASP A C 1
ATOM 3561 O O . ASP A 1 469 ? 9.224 13.271 -12.594 1.00 98.38 469 ASP A O 1
ATOM 3565 N N . ASP A 1 470 ? 10.426 11.402 -12.328 1.00 98.12 470 ASP A N 1
ATOM 3566 C CA . ASP A 1 470 ? 11.702 12.099 -12.138 1.00 98.12 470 ASP A CA 1
ATOM 3567 C C . ASP A 1 470 ? 12.191 12.859 -13.386 1.00 98.12 470 ASP A C 1
ATOM 3569 O O . ASP A 1 470 ? 12.955 13.819 -13.258 1.00 98.12 470 ASP A O 1
ATOM 3573 N N . ILE A 1 471 ? 11.704 12.497 -14.578 1.00 96.44 471 ILE A N 1
ATOM 3574 C CA . ILE A 1 471 ? 11.997 13.194 -15.837 1.00 96.44 471 ILE A CA 1
ATOM 3575 C C . ILE A 1 471 ? 10.825 14.077 -16.281 1.00 96.44 471 ILE A C 1
ATOM 3577 O O . ILE A 1 471 ? 11.034 15.219 -16.695 1.00 96.44 471 ILE A O 1
ATOM 3581 N N . ILE A 1 472 ? 9.590 13.570 -16.222 1.00 95.06 472 ILE A N 1
ATOM 3582 C CA . ILE A 1 472 ? 8.404 14.283 -16.737 1.00 95.06 472 ILE A CA 1
ATOM 3583 C C . ILE A 1 472 ? 7.857 15.300 -15.718 1.00 95.06 472 ILE A C 1
ATOM 3585 O O . ILE A 1 472 ? 7.212 16.282 -16.098 1.00 95.06 472 ILE A O 1
ATOM 3589 N N . GLY A 1 473 ? 8.134 15.111 -14.428 1.00 96.69 473 GLY A N 1
ATOM 3590 C CA . GLY A 1 473 ? 7.623 15.934 -13.336 1.00 96.69 473 GLY A CA 1
ATOM 3591 C C . GLY A 1 473 ? 6.254 15.468 -12.836 1.00 96.69 473 GLY A C 1
ATOM 3592 O O . GLY A 1 473 ? 5.954 14.279 -12.791 1.00 96.69 473 GLY A O 1
ATOM 3593 N N . LEU A 1 474 ? 5.404 16.410 -12.416 1.00 97.69 474 LEU A N 1
ATOM 3594 C CA . LEU A 1 474 ? 4.114 16.094 -11.794 1.00 97.69 474 LEU A CA 1
ATOM 3595 C C . LEU A 1 474 ? 3.134 15.429 -12.783 1.00 97.69 474 LEU A C 1
ATOM 3597 O O . LEU A 1 474 ? 2.707 16.027 -13.778 1.00 97.69 474 LEU A O 1
ATOM 3601 N N . ILE A 1 475 ? 2.718 14.203 -12.466 1.00 98.38 475 ILE A N 1
ATOM 3602 C CA . ILE A 1 475 ? 1.762 13.408 -13.245 1.00 98.38 475 ILE A CA 1
ATOM 3603 C C . ILE A 1 475 ? 0.330 13.620 -12.745 1.00 98.38 475 ILE A C 1
ATOM 3605 O O . ILE A 1 475 ? -0.580 13.861 -13.545 1.00 98.38 475 ILE A O 1
ATOM 3609 N N . ALA A 1 476 ? 0.122 13.564 -11.433 1.00 97.81 476 ALA A N 1
ATOM 3610 C CA . ALA A 1 476 ? -1.178 13.778 -10.806 1.00 97.81 476 ALA A CA 1
ATOM 3611 C C . ALA A 1 476 ? -1.013 14.229 -9.351 1.00 97.81 476 ALA A C 1
ATOM 3613 O O . ALA A 1 476 ? 0.026 13.990 -8.743 1.00 97.81 476 ALA A O 1
ATOM 3614 N N . GLY A 1 477 ? -2.045 14.862 -8.795 1.00 95.50 477 GLY A N 1
ATOM 3615 C CA . GLY A 1 477 ? -2.102 15.240 -7.383 1.00 95.50 477 GLY A CA 1
ATOM 3616 C C . GLY A 1 477 ? -2.425 16.724 -7.140 1.00 95.50 477 GLY A C 1
ATOM 3617 O O . GLY A 1 477 ? -2.184 17.554 -8.024 1.00 95.50 477 GLY A O 1
ATOM 3618 N N . PRO A 1 478 ? -2.967 17.071 -5.958 1.00 97.06 478 PRO A N 1
ATOM 3619 C CA . PRO A 1 478 ? -3.386 16.142 -4.905 1.00 97.06 478 PRO A CA 1
ATOM 3620 C C . PRO A 1 478 ? -4.670 15.394 -5.293 1.00 97.06 478 PRO A C 1
ATOM 3622 O O . PRO A 1 478 ? -5.633 16.000 -5.766 1.00 97.06 478 PRO A O 1
ATOM 3625 N N . ILE A 1 479 ? -4.688 14.077 -5.083 1.00 97.06 479 ILE A N 1
ATOM 3626 C CA . ILE A 1 479 ? -5.894 13.242 -5.180 1.00 97.06 479 ILE A CA 1
ATOM 3627 C C . ILE A 1 479 ? -6.147 12.525 -3.849 1.00 97.06 479 ILE A C 1
ATOM 3629 O O . ILE A 1 479 ? -5.281 12.463 -2.976 1.00 97.06 479 ILE A O 1
ATOM 3633 N N . THR A 1 480 ? -7.350 11.982 -3.694 1.00 97.62 480 THR A N 1
ATOM 3634 C CA . THR A 1 480 ? -7.693 11.049 -2.615 1.00 97.62 480 THR A CA 1
ATOM 3635 C C . THR A 1 480 ? -7.834 9.658 -3.217 1.00 97.62 480 THR A C 1
ATOM 3637 O O . THR A 1 480 ? -8.435 9.517 -4.283 1.00 97.62 480 THR A O 1
ATOM 3640 N N . LEU A 1 481 ? -7.292 8.649 -2.537 1.00 97.81 481 LEU A N 1
ATOM 3641 C CA . LEU A 1 481 ? -7.508 7.240 -2.858 1.00 97.81 481 LEU A CA 1
ATOM 3642 C C . LEU A 1 481 ? -8.181 6.566 -1.667 1.00 97.81 481 LEU A C 1
ATOM 3644 O O . LEU A 1 481 ? -7.613 6.507 -0.573 1.00 97.81 481 LEU A O 1
ATOM 3648 N N . GLY A 1 482 ? -9.398 6.066 -1.869 1.00 97.44 482 GLY A N 1
ATOM 3649 C CA . GLY A 1 482 ? -10.070 5.225 -0.890 1.00 97.44 482 GLY A CA 1
ATOM 3650 C C . GLY A 1 482 ? -9.290 3.939 -0.614 1.00 97.44 482 GLY A C 1
ATOM 3651 O O . GLY A 1 482 ? -8.405 3.554 -1.376 1.00 97.44 482 GLY A O 1
ATOM 3652 N N . ALA A 1 483 ? -9.592 3.278 0.500 1.00 95.50 483 ALA A N 1
ATOM 3653 C CA . ALA A 1 483 ? -9.012 1.976 0.826 1.00 95.50 483 ALA A CA 1
ATOM 3654 C C . ALA A 1 483 ? -9.241 0.958 -0.311 1.00 95.50 483 ALA A C 1
ATOM 3656 O O . ALA A 1 483 ? -10.386 0.713 -0.696 1.00 95.50 483 ALA A O 1
ATOM 3657 N N . GLY A 1 484 ? -8.166 0.361 -0.836 1.00 93.56 484 GLY A N 1
ATOM 3658 C CA . GLY A 1 484 ? -8.218 -0.584 -1.958 1.00 93.56 484 GLY A CA 1
ATOM 3659 C C . GLY A 1 484 ? -8.531 0.034 -3.327 1.00 93.56 484 GLY A C 1
ATOM 3660 O O . GLY A 1 484 ? -8.716 -0.710 -4.292 1.00 93.56 484 GLY A O 1
ATOM 3661 N N . GLU A 1 485 ? -8.645 1.361 -3.433 1.00 97.94 485 GLU A N 1
ATOM 3662 C CA . GLU A 1 485 ? -8.886 2.037 -4.708 1.00 97.94 485 GLU A CA 1
ATOM 3663 C C . GLU A 1 485 ? -7.587 2.248 -5.489 1.00 97.94 485 GLU A C 1
ATOM 3665 O O . GLU A 1 485 ? -6.525 2.501 -4.919 1.00 97.94 485 GLU A O 1
ATOM 3670 N N . ASN A 1 486 ? -7.708 2.240 -6.817 1.00 97.56 486 ASN A N 1
ATOM 3671 C CA . ASN A 1 486 ? -6.636 2.620 -7.725 1.00 97.56 486 ASN A CA 1
ATOM 3672 C C . ASN A 1 486 ? -7.074 3.724 -8.691 1.00 97.56 486 ASN A C 1
ATOM 3674 O O . ASN A 1 486 ? -8.264 3.928 -8.946 1.00 97.56 486 ASN A O 1
ATOM 3678 N N . GLN A 1 487 ? -6.092 4.435 -9.237 1.00 98.19 487 GLN A N 1
ATOM 3679 C CA . GLN A 1 487 ? -6.272 5.361 -10.347 1.00 98.19 487 GLN A CA 1
ATOM 3680 C C . GLN A 1 487 ? -5.160 5.194 -11.376 1.00 98.19 487 GLN A C 1
ATOM 3682 O O . GLN A 1 487 ? -4.019 4.883 -11.042 1.00 98.19 487 GLN A O 1
ATOM 3687 N N . THR A 1 488 ? -5.503 5.435 -12.640 1.00 98.38 488 THR A N 1
ATOM 3688 C CA . THR A 1 488 ? -4.576 5.325 -13.766 1.00 98.38 488 THR A CA 1
ATOM 3689 C C . THR A 1 488 ? -4.383 6.677 -14.437 1.00 98.38 488 THR A C 1
ATOM 3691 O O . THR A 1 488 ? -5.352 7.362 -14.772 1.00 98.38 488 THR A O 1
ATOM 3694 N N . PHE A 1 489 ? -3.130 7.037 -14.693 1.00 98.31 489 PHE A N 1
ATOM 3695 C CA . PHE A 1 489 ? -2.739 8.249 -15.406 1.00 98.31 489 PHE A CA 1
ATOM 3696 C C . PHE A 1 489 ? -1.895 7.896 -16.622 1.00 98.31 489 PHE A C 1
ATOM 3698 O O . PHE A 1 489 ? -1.164 6.915 -16.601 1.00 98.31 489 PHE A O 1
ATOM 3705 N N . ASN A 1 490 ? -1.962 8.726 -17.663 1.00 97.69 490 ASN A N 1
ATOM 3706 C CA . ASN A 1 490 ? -1.167 8.547 -18.875 1.00 97.69 490 ASN A CA 1
ATOM 3707 C C . ASN A 1 490 ? -0.361 9.809 -19.201 1.00 97.69 490 ASN A C 1
ATOM 3709 O O . ASN A 1 490 ? -0.809 10.939 -18.955 1.00 97.69 490 ASN A O 1
ATOM 3713 N N . ARG A 1 491 ? 0.814 9.616 -19.802 1.00 97.94 491 ARG A N 1
ATOM 3714 C CA . ARG A 1 491 ? 1.612 10.653 -20.471 1.00 97.94 491 ARG A CA 1
ATOM 3715 C C . ARG A 1 491 ? 2.144 10.134 -21.793 1.00 97.94 491 ARG A C 1
ATOM 3717 O O . ARG A 1 491 ? 2.372 8.941 -21.940 1.00 97.94 491 ARG A O 1
ATOM 3724 N N . THR A 1 492 ? 2.357 11.041 -22.738 1.00 96.50 492 THR A N 1
ATOM 3725 C CA . THR A 1 492 ? 2.889 10.710 -24.062 1.00 96.50 492 THR A CA 1
ATOM 3726 C C . THR A 1 492 ? 4.139 11.521 -24.371 1.00 96.50 492 THR A C 1
ATOM 3728 O O . THR A 1 492 ? 4.244 12.677 -23.958 1.00 96.50 492 THR A O 1
ATOM 3731 N N . GLY A 1 493 ? 5.053 10.935 -25.134 1.00 95.81 493 GLY A N 1
ATOM 3732 C CA . GLY A 1 493 ? 6.276 11.559 -25.627 1.00 95.81 493 GLY A CA 1
ATOM 3733 C C . GLY A 1 493 ? 6.784 10.848 -26.877 1.00 95.81 493 GLY A C 1
ATOM 3734 O O . GLY A 1 493 ? 6.056 10.089 -27.509 1.00 95.81 493 GLY A O 1
ATOM 3735 N N . THR A 1 494 ? 8.039 11.088 -27.237 1.00 96.50 494 THR A N 1
ATOM 3736 C CA . THR A 1 494 ? 8.691 10.454 -28.392 1.00 96.50 494 THR A CA 1
ATOM 3737 C C . THR A 1 494 ? 9.978 9.768 -27.960 1.00 96.50 494 THR A C 1
ATOM 3739 O O . THR A 1 494 ? 10.708 10.319 -27.133 1.00 96.50 494 THR A O 1
ATOM 3742 N N . ALA A 1 495 ? 10.268 8.599 -28.530 1.00 96.88 495 ALA A N 1
ATOM 3743 C CA . ALA A 1 495 ? 11.455 7.822 -28.201 1.00 96.88 495 ALA A CA 1
ATOM 3744 C C . ALA A 1 495 ? 12.732 8.568 -28.616 1.00 96.88 495 ALA A C 1
ATOM 3746 O O . ALA A 1 495 ? 12.846 9.042 -29.750 1.00 96.88 495 ALA A O 1
ATOM 3747 N N . VAL A 1 496 ? 13.695 8.660 -27.697 1.00 95.56 496 VAL A N 1
ATOM 3748 C CA . VAL A 1 496 ? 15.034 9.222 -27.947 1.00 95.56 496 VAL A CA 1
ATOM 3749 C C . VAL A 1 496 ? 16.052 8.110 -28.179 1.00 95.56 496 VAL A C 1
ATOM 3751 O O . VAL A 1 496 ? 15.854 6.993 -27.715 1.00 95.56 496 VAL A O 1
ATOM 3754 N N . LEU A 1 497 ? 17.152 8.408 -28.878 1.00 94.50 497 LEU A N 1
ATOM 3755 C CA . LEU A 1 497 ? 18.195 7.418 -29.162 1.00 94.50 497 LEU A CA 1
ATOM 3756 C C . LEU A 1 497 ? 18.833 6.850 -27.886 1.00 94.50 497 LEU A C 1
ATOM 3758 O O . LEU A 1 497 ? 19.232 7.592 -26.989 1.00 94.50 497 LEU A O 1
ATOM 3762 N N . GLY A 1 498 ? 19.036 5.533 -27.882 1.00 94.19 498 GLY A N 1
ATOM 3763 C CA . GLY A 1 498 ? 19.743 4.807 -26.835 1.00 94.19 498 GLY A CA 1
ATOM 3764 C C . GLY A 1 498 ? 18.848 4.382 -25.673 1.00 94.19 498 GLY A C 1
ATOM 3765 O O . GLY A 1 498 ? 17.631 4.274 -25.799 1.00 94.19 498 GLY A O 1
ATOM 3766 N N . ARG A 1 499 ? 19.478 4.085 -24.532 1.00 95.62 499 ARG A N 1
ATOM 3767 C CA . ARG A 1 499 ? 18.784 3.641 -23.316 1.00 95.62 499 ARG A CA 1
ATOM 3768 C C . ARG A 1 499 ? 18.046 4.812 -22.677 1.00 95.62 499 ARG A C 1
ATOM 3770 O O . ARG A 1 499 ? 18.661 5.833 -22.379 1.00 95.62 499 ARG A O 1
ATOM 3777 N N . TYR A 1 500 ? 16.772 4.607 -22.389 1.00 96.75 500 TYR A N 1
ATOM 3778 C CA . TYR A 1 500 ? 15.949 5.494 -21.587 1.00 96.75 500 TYR A CA 1
ATOM 3779 C C . TYR A 1 500 ? 15.526 4.783 -20.303 1.00 96.75 500 TYR A C 1
ATOM 3781 O O . TYR A 1 500 ? 15.237 3.586 -20.317 1.00 96.75 500 TYR A O 1
ATOM 3789 N N . GLN A 1 501 ? 15.499 5.531 -19.205 1.00 96.25 501 GLN A N 1
ATOM 3790 C CA . GLN A 1 501 ? 14.964 5.102 -17.921 1.00 96.25 501 GLN A CA 1
ATOM 3791 C C . GLN A 1 501 ? 14.368 6.316 -17.212 1.00 96.25 501 GLN A C 1
ATOM 3793 O O . GLN A 1 501 ? 14.983 7.383 -17.224 1.00 96.25 501 GLN A O 1
ATOM 3798 N N . ASN A 1 502 ? 13.223 6.135 -16.566 1.00 95.06 502 ASN A N 1
ATOM 3799 C CA . ASN A 1 502 ? 12.686 7.067 -15.581 1.00 95.06 502 ASN A CA 1
ATOM 3800 C C . ASN A 1 502 ? 11.976 6.315 -14.456 1.00 95.06 502 ASN A C 1
ATOM 3802 O O . ASN A 1 502 ? 11.538 5.182 -14.641 1.00 95.06 502 ASN A O 1
ATOM 3806 N N . ASN A 1 503 ? 11.851 6.963 -13.305 1.00 97.69 503 ASN A N 1
ATOM 3807 C CA . ASN A 1 503 ? 11.172 6.429 -12.135 1.00 97.69 503 ASN A CA 1
ATOM 3808 C C . ASN A 1 503 ? 9.921 7.261 -11.846 1.00 97.69 503 ASN A C 1
ATOM 3810 O O . ASN A 1 503 ? 9.967 8.494 -11.852 1.00 97.69 503 ASN A O 1
ATOM 3814 N N . ALA A 1 504 ? 8.810 6.594 -11.545 1.00 98.44 504 ALA A N 1
ATOM 3815 C CA . ALA A 1 504 ? 7.629 7.237 -10.992 1.00 98.44 504 ALA A CA 1
ATOM 3816 C C . ALA A 1 504 ? 7.509 6.949 -9.507 1.00 98.44 504 ALA A C 1
ATOM 3818 O O . ALA A 1 504 ? 7.584 5.805 -9.090 1.00 98.44 504 ALA A O 1
ATOM 3819 N N . THR A 1 505 ? 7.255 7.983 -8.723 1.00 98.69 505 THR A N 1
ATOM 3820 C CA . THR A 1 505 ? 6.993 7.891 -7.294 1.00 98.69 505 THR A CA 1
ATOM 3821 C C . THR A 1 505 ? 5.548 8.282 -7.024 1.00 98.69 505 THR A C 1
ATOM 3823 O O . THR A 1 505 ? 5.115 9.369 -7.417 1.00 98.69 505 THR A O 1
ATOM 3826 N N . ALA A 1 506 ? 4.816 7.427 -6.315 1.00 98.56 506 ALA A N 1
ATOM 3827 C CA . ALA A 1 506 ? 3.562 7.795 -5.672 1.00 98.56 506 ALA A CA 1
ATOM 3828 C C . ALA A 1 506 ? 3.825 8.069 -4.190 1.00 98.56 506 ALA A C 1
ATOM 3830 O O . ALA A 1 506 ? 4.443 7.252 -3.514 1.00 98.56 506 ALA A O 1
ATOM 3831 N N . ASN A 1 507 ? 3.352 9.202 -3.673 1.00 97.94 507 ASN A N 1
ATOM 3832 C CA . ASN A 1 507 ? 3.275 9.448 -2.235 1.00 97.94 507 ASN A CA 1
ATOM 3833 C C . ASN A 1 507 ? 1.817 9.635 -1.818 1.00 97.94 507 ASN A C 1
ATOM 3835 O O . ASN A 1 507 ? 0.989 10.015 -2.638 1.00 97.94 507 ASN A O 1
ATOM 3839 N N . GLY A 1 508 ? 1.500 9.355 -0.561 1.00 97.75 508 GLY A N 1
ATOM 3840 C CA . GLY A 1 508 ? 0.183 9.580 0.022 1.00 97.75 508 GLY A CA 1
ATOM 3841 C C . GLY A 1 508 ? 0.288 9.774 1.525 1.00 97.75 508 GLY A C 1
ATOM 3842 O O . GLY A 1 508 ? 1.261 9.346 2.141 1.00 97.75 508 GLY A O 1
ATOM 3843 N N . THR A 1 509 ? -0.704 10.426 2.124 1.00 97.38 509 THR A N 1
ATOM 3844 C CA . THR A 1 509 ? -0.691 10.761 3.552 1.00 97.38 509 THR A CA 1
ATOM 3845 C C . THR A 1 509 ? -1.951 10.265 4.254 1.00 97.38 509 THR A C 1
ATOM 3847 O O . THR A 1 509 ? -3.054 10.343 3.717 1.00 97.38 509 THR A O 1
ATOM 3850 N N . TYR A 1 510 ? -1.798 9.807 5.495 1.00 96.31 510 TYR A N 1
ATOM 3851 C CA . TYR A 1 510 ? -2.892 9.556 6.430 1.00 96.31 510 TYR A CA 1
ATOM 3852 C C . TYR A 1 510 ? -2.551 10.143 7.803 1.00 96.31 510 TYR A C 1
ATOM 3854 O O . TYR A 1 510 ? -1.552 9.762 8.411 1.00 96.31 510 TYR A O 1
ATOM 3862 N N . ASN A 1 511 ? -3.358 11.090 8.300 1.00 92.25 511 ASN A N 1
ATOM 3863 C CA . ASN A 1 511 ? -3.145 11.775 9.588 1.00 92.25 511 ASN A CA 1
ATOM 3864 C C . ASN A 1 511 ? -1.693 12.264 9.810 1.00 92.25 511 ASN A C 1
ATOM 3866 O O . ASN A 1 511 ? -1.151 12.176 10.910 1.00 92.25 511 ASN A O 1
ATOM 3870 N N . GLY A 1 512 ? -1.051 12.771 8.753 1.00 92.25 512 GLY A N 1
ATOM 3871 C CA . GLY A 1 512 ? 0.333 13.261 8.783 1.00 92.25 512 GLY A CA 1
ATOM 3872 C C . GLY A 1 512 ? 1.420 12.184 8.669 1.00 92.25 512 GLY A C 1
ATOM 3873 O O . GLY A 1 512 ? 2.595 12.534 8.656 1.00 92.25 512 GLY A O 1
ATOM 3874 N N . THR A 1 513 ? 1.058 10.901 8.573 1.00 94.25 513 THR A N 1
ATOM 3875 C CA . THR A 1 513 ? 1.991 9.809 8.250 1.00 94.25 513 THR A CA 1
ATOM 3876 C C . THR A 1 513 ? 2.023 9.597 6.742 1.00 94.25 513 THR A C 1
ATOM 3878 O O . THR A 1 513 ? 0.971 9.421 6.129 1.00 94.25 513 THR A O 1
ATOM 3881 N N . GLU A 1 514 ? 3.216 9.608 6.152 1.00 96.94 514 GLU A N 1
ATOM 3882 C CA . GLU A 1 514 ? 3.417 9.421 4.714 1.00 96.94 514 GLU A CA 1
ATOM 3883 C C . GLU A 1 514 ? 3.676 7.949 4.365 1.00 96.94 514 GLU A C 1
ATOM 3885 O O . GLU A 1 514 ? 4.360 7.227 5.092 1.00 96.94 514 GLU A O 1
ATOM 3890 N N . VAL A 1 515 ? 3.160 7.527 3.215 1.00 97.88 515 VAL A N 1
ATOM 3891 C CA . VAL A 1 515 ? 3.549 6.305 2.510 1.00 97.88 515 VAL A CA 1
ATOM 3892 C C . VAL A 1 515 ? 4.040 6.675 1.124 1.00 97.88 515 VAL A C 1
ATOM 3894 O O . VAL A 1 515 ? 3.557 7.638 0.524 1.00 97.88 515 VAL A O 1
ATOM 3897 N N . MET A 1 516 ? 5.006 5.920 0.616 1.00 98.12 516 MET A N 1
ATOM 3898 C CA . MET A 1 516 ? 5.522 6.122 -0.726 1.00 98.12 516 MET A CA 1
ATOM 3899 C C . MET A 1 516 ? 5.851 4.790 -1.374 1.00 98.12 516 MET A C 1
ATOM 3901 O O . MET A 1 516 ? 6.228 3.845 -0.682 1.00 98.12 516 MET A O 1
ATOM 3905 N N . ASP A 1 517 ? 5.776 4.781 -2.693 1.00 98.75 517 ASP A N 1
ATOM 3906 C CA . ASP A 1 517 ? 6.287 3.707 -3.524 1.00 98.75 517 ASP A CA 1
ATOM 3907 C C . ASP A 1 517 ? 6.903 4.279 -4.803 1.00 98.75 517 ASP A C 1
ATOM 3909 O O . ASP A 1 517 ? 6.635 5.430 -5.167 1.00 98.75 517 ASP A O 1
ATOM 3913 N N . THR A 1 518 ? 7.822 3.548 -5.429 1.00 98.50 518 THR A N 1
ATOM 3914 C CA . THR A 1 518 ? 8.535 4.009 -6.625 1.00 98.50 518 THR A CA 1
ATOM 3915 C C . THR A 1 518 ? 8.809 2.877 -7.589 1.00 98.50 518 THR A C 1
ATOM 3917 O O . THR A 1 518 ? 9.382 1.867 -7.193 1.00 98.50 518 THR A O 1
ATOM 3920 N N . ASP A 1 519 ? 8.526 3.136 -8.861 1.00 98.69 519 ASP A N 1
ATOM 3921 C CA . ASP A 1 519 ? 8.566 2.135 -9.914 1.00 98.69 519 ASP A CA 1
ATOM 3922 C C . ASP A 1 519 ? 9.306 2.636 -11.175 1.00 98.69 519 ASP A C 1
ATOM 3924 O O . ASP A 1 519 ? 9.046 3.762 -11.638 1.00 98.69 519 ASP A O 1
ATOM 3928 N N . PRO A 1 520 ? 10.301 1.885 -11.691 1.00 98.12 520 PRO A N 1
ATOM 3929 C CA . PRO A 1 520 ? 11.099 2.269 -12.849 1.00 98.12 520 PRO A CA 1
ATOM 3930 C C . PRO A 1 520 ? 10.455 1.837 -14.172 1.00 98.12 520 PRO A C 1
ATOM 3932 O O . PRO A 1 520 ? 9.810 0.814 -14.273 1.00 98.12 520 PRO A O 1
ATOM 3935 N N . SER A 1 521 ? 10.740 2.545 -15.261 1.00 97.62 521 SER A N 1
ATOM 3936 C CA . SER A 1 521 ? 10.381 2.077 -16.603 1.00 97.62 521 SER A CA 1
ATOM 3937 C C . SER A 1 521 ? 11.490 2.375 -17.598 1.00 97.62 521 SER A C 1
ATOM 3939 O O . SER A 1 521 ? 12.138 3.423 -17.529 1.00 97.62 521 SER A O 1
ATOM 3941 N N . HIS A 1 522 ? 11.711 1.453 -18.532 1.00 98.06 522 HIS A N 1
ATOM 3942 C CA . HIS A 1 522 ? 12.795 1.507 -19.507 1.00 98.06 522 HIS A CA 1
ATOM 3943 C C . HIS A 1 522 ? 12.269 1.448 -20.944 1.00 98.06 522 HIS A C 1
ATOM 3945 O O . HIS A 1 522 ? 11.213 0.888 -21.212 1.00 98.06 522 HIS A O 1
ATOM 3951 N N . TYR A 1 523 ? 13.036 1.985 -21.889 1.00 97.75 523 TYR A N 1
ATOM 3952 C CA . TYR A 1 523 ? 12.963 1.589 -23.299 1.00 97.75 523 TYR A CA 1
ATOM 3953 C C . TYR A 1 523 ? 14.329 1.797 -23.967 1.00 97.75 523 TYR A C 1
ATOM 3955 O O . TYR A 1 523 ? 15.207 2.480 -23.425 1.00 97.75 523 TYR A O 1
ATOM 3963 N N . PHE A 1 524 ? 14.519 1.243 -25.166 1.00 97.00 524 PHE A N 1
ATOM 3964 C CA . PHE A 1 524 ? 15.682 1.539 -26.006 1.00 97.00 524 PHE A CA 1
ATOM 3965 C C . PHE A 1 524 ? 15.255 2.110 -27.356 1.00 97.00 524 PHE A C 1
ATOM 3967 O O . PHE A 1 524 ? 14.614 1.424 -28.151 1.00 97.00 524 PHE A O 1
ATOM 3974 N N . GLY A 1 525 ? 15.623 3.363 -27.627 1.00 96.88 525 GLY A N 1
ATOM 3975 C CA . GLY A 1 525 ? 15.393 3.989 -28.924 1.00 96.88 525 GLY A CA 1
ATOM 3976 C C . GLY A 1 525 ? 16.465 3.592 -29.933 1.00 96.88 525 GLY A C 1
ATOM 3977 O O . GLY A 1 525 ? 17.642 3.936 -29.777 1.00 96.88 525 GLY A O 1
ATOM 3978 N N . MET A 1 526 ? 16.064 2.884 -30.981 1.00 95.62 526 MET A N 1
ATOM 3979 C CA . MET A 1 526 ? 16.938 2.400 -32.038 1.00 95.62 526 MET A CA 1
ATOM 3980 C C . MET A 1 526 ? 16.889 3.257 -33.304 1.00 95.62 526 MET A C 1
ATOM 3982 O O . MET A 1 526 ? 15.882 3.886 -33.632 1.00 95.62 526 MET A O 1
ATOM 3986 N N . ILE A 1 527 ? 17.989 3.223 -34.047 1.00 94.94 527 ILE A N 1
ATOM 3987 C CA . ILE A 1 527 ? 18.088 3.671 -35.431 1.00 94.94 527 ILE A CA 1
ATOM 3988 C C . ILE A 1 527 ? 18.837 2.605 -36.226 1.00 94.94 527 ILE A C 1
ATOM 3990 O O . ILE A 1 527 ? 19.897 2.132 -35.808 1.00 94.94 527 ILE A O 1
ATOM 3994 N N . LEU A 1 528 ? 18.258 2.218 -37.359 1.00 94.56 528 LEU A N 1
ATOM 3995 C CA . LEU A 1 528 ? 18.858 1.285 -38.303 1.00 94.56 528 LEU A CA 1
ATOM 3996 C C . LEU A 1 528 ? 19.498 2.092 -39.428 1.00 94.56 528 LEU A C 1
ATOM 3998 O O . LEU A 1 528 ? 18.834 2.935 -40.029 1.00 94.56 528 LEU A O 1
ATOM 4002 N N . SER A 1 529 ? 20.771 1.844 -39.710 1.00 95.69 529 SER A N 1
ATOM 4003 C CA . SER A 1 529 ? 21.468 2.441 -40.844 1.00 95.69 529 SER A CA 1
ATOM 4004 C C . SER A 1 529 ? 22.706 1.605 -41.153 1.00 95.69 529 SER A C 1
ATOM 4006 O O . SER A 1 529 ? 23.355 1.086 -40.243 1.00 95.69 529 SER A O 1
ATOM 4008 N N . ILE A 1 530 ? 22.980 1.429 -42.438 1.00 97.75 530 ILE A N 1
ATOM 4009 C CA . ILE A 1 530 ? 24.188 0.803 -42.960 1.00 97.75 530 ILE A CA 1
ATOM 4010 C C . ILE A 1 530 ? 24.753 1.743 -44.018 1.00 97.75 530 ILE A C 1
ATOM 4012 O O . ILE A 1 530 ? 23.993 2.492 -44.626 1.00 97.75 530 ILE A O 1
ATOM 4016 N N . ASP A 1 531 ? 26.063 1.716 -44.179 1.00 98.25 531 ASP A N 1
ATOM 4017 C CA . ASP A 1 531 ? 26.832 2.577 -45.069 1.00 98.25 531 ASP A CA 1
ATOM 4018 C C . ASP A 1 531 ? 27.890 1.702 -45.757 1.00 98.25 531 ASP A C 1
ATOM 4020 O O . ASP A 1 531 ? 28.469 0.812 -45.116 1.00 98.25 531 ASP A O 1
ATOM 4024 N N . ILE A 1 532 ? 28.089 1.865 -47.061 1.00 98.06 532 ILE A N 1
ATOM 4025 C CA . ILE A 1 532 ? 29.095 1.149 -47.848 1.00 98.06 532 ILE A CA 1
ATOM 4026 C C . ILE A 1 532 ? 29.901 2.151 -48.660 1.00 98.06 532 ILE A C 1
ATOM 4028 O O . ILE A 1 532 ? 29.341 2.990 -49.337 1.00 98.06 532 ILE A O 1
ATOM 4032 N N . GLU A 1 533 ? 31.220 2.009 -48.622 1.00 97.56 533 GLU A N 1
ATOM 4033 C CA . GLU A 1 533 ? 32.155 2.836 -49.386 1.00 97.56 533 GLU A CA 1
ATOM 4034 C C . GLU A 1 533 ? 33.075 1.930 -50.212 1.00 97.56 533 GLU A C 1
ATOM 4036 O O . GLU A 1 533 ? 33.611 0.936 -49.692 1.00 97.56 533 GLU A O 1
ATOM 4041 N N . LYS A 1 534 ? 33.280 2.255 -51.491 1.00 95.94 534 LYS A N 1
ATOM 4042 C CA . LYS A 1 534 ? 34.064 1.471 -52.443 1.00 95.94 534 LYS A CA 1
ATOM 4043 C C . LYS A 1 534 ? 35.109 2.321 -53.159 1.00 95.94 534 LYS A C 1
ATOM 4045 O O . LYS A 1 534 ? 34.864 3.001 -54.151 1.00 95.94 534 LYS A O 1
ATOM 4050 N N . SER A 1 535 ? 36.365 2.063 -52.811 1.00 96.06 535 SER A N 1
ATOM 4051 C CA . SER A 1 535 ? 37.510 2.666 -53.500 1.00 96.06 535 SER A CA 1
ATOM 4052 C C . SER A 1 535 ? 38.158 1.732 -54.523 1.00 96.06 535 SER A C 1
ATOM 4054 O O . SER A 1 535 ? 38.222 0.510 -54.342 1.00 96.06 535 SER A O 1
ATOM 4056 N N . THR A 1 536 ? 38.708 2.325 -55.584 1.00 95.75 536 THR A N 1
ATOM 4057 C CA . THR A 1 536 ? 39.532 1.660 -56.599 1.00 95.75 536 THR A CA 1
ATOM 4058 C C . THR A 1 536 ? 40.982 2.126 -56.465 1.00 95.75 536 THR A C 1
ATOM 4060 O O . THR A 1 536 ? 41.283 3.309 -56.552 1.00 95.75 536 THR A O 1
ATOM 4063 N N . ASN A 1 537 ? 41.910 1.194 -56.227 1.00 94.12 537 ASN A N 1
ATOM 4064 C CA . ASN A 1 537 ? 43.336 1.460 -55.985 1.00 94.12 537 ASN A CA 1
ATOM 4065 C C . ASN A 1 537 ? 43.617 2.500 -54.879 1.00 94.12 537 ASN A C 1
ATOM 4067 O O . ASN A 1 537 ? 44.657 3.154 -54.881 1.00 94.12 537 ASN A O 1
ATOM 4071 N N . GLY A 1 538 ? 42.721 2.588 -53.891 1.00 92.75 538 GLY A N 1
ATOM 4072 C CA . GLY A 1 538 ? 42.825 3.515 -52.763 1.00 92.75 538 GLY A CA 1
ATOM 4073 C C . GLY A 1 538 ? 42.219 4.896 -53.018 1.00 92.75 538 GLY A C 1
ATOM 4074 O O . GLY A 1 538 ? 42.255 5.724 -52.112 1.00 92.75 538 GLY A O 1
ATOM 4075 N N . GLU A 1 539 ? 41.652 5.135 -54.202 1.00 93.81 539 GLU A N 1
ATOM 4076 C CA . GLU A 1 539 ? 40.885 6.341 -54.509 1.00 93.81 539 GLU A CA 1
ATOM 4077 C C . GLU A 1 539 ? 39.387 6.053 -54.414 1.00 93.81 539 GLU A C 1
ATOM 4079 O O . GLU A 1 539 ? 38.899 5.078 -54.992 1.00 93.81 539 GLU A O 1
ATOM 4084 N N . ASP A 1 540 ? 38.673 6.901 -53.676 1.00 94.38 540 ASP A N 1
ATOM 4085 C CA . ASP A 1 540 ? 37.230 7.083 -53.837 1.00 94.38 540 ASP A CA 1
ATOM 4086 C C . ASP A 1 540 ? 36.998 7.536 -55.290 1.00 94.38 540 ASP A C 1
ATOM 4088 O O . ASP A 1 540 ? 37.553 8.541 -55.750 1.00 94.38 540 ASP A O 1
ATOM 4092 N N . ALA A 1 541 ? 36.281 6.702 -56.040 1.00 93.44 541 ALA A N 1
ATOM 4093 C CA . ALA A 1 541 ? 36.156 6.807 -57.488 1.00 93.44 541 ALA A CA 1
ATOM 4094 C C . ALA A 1 541 ? 34.687 6.868 -57.919 1.00 93.44 541 ALA A C 1
ATOM 4096 O O . ALA A 1 541 ? 34.314 6.331 -58.969 1.00 93.44 541 ALA A O 1
ATOM 4097 N N . ASP A 1 542 ? 33.873 7.577 -57.142 1.00 93.81 542 ASP A N 1
ATOM 4098 C CA . ASP A 1 542 ? 32.441 7.792 -57.376 1.00 93.81 542 ASP A CA 1
ATOM 4099 C C . ASP A 1 542 ? 32.114 8.416 -58.727 1.00 93.81 542 ASP A C 1
ATOM 4101 O O . ASP A 1 542 ? 31.030 8.235 -59.285 1.00 93.81 542 ASP A O 1
ATOM 4105 N N . SER A 1 543 ? 33.061 9.167 -59.286 1.00 93.19 543 SER A N 1
ATOM 4106 C CA . SER A 1 543 ? 32.887 9.906 -60.531 1.00 93.19 543 SER A CA 1
ATOM 4107 C C . SER A 1 543 ? 33.817 9.406 -61.631 1.00 93.19 543 SER A C 1
ATOM 4109 O O . SER A 1 543 ? 35.021 9.241 -61.433 1.00 93.19 543 SER A O 1
ATOM 4111 N N . ALA A 1 544 ? 33.269 9.250 -62.837 1.00 89.62 544 ALA A N 1
ATOM 4112 C CA . ALA A 1 544 ? 34.060 8.981 -64.030 1.00 89.62 544 ALA A CA 1
ATOM 4113 C C . ALA A 1 544 ? 35.068 10.128 -64.310 1.00 89.62 544 ALA A C 1
ATOM 4115 O O . ALA A 1 544 ? 34.738 11.300 -64.106 1.00 89.62 544 ALA A O 1
ATOM 4116 N N . PRO A 1 545 ? 36.276 9.828 -64.824 1.00 88.44 545 PRO A N 1
ATOM 4117 C CA . PRO A 1 545 ? 36.718 8.503 -65.253 1.00 88.44 545 PRO A CA 1
ATOM 4118 C C . PRO A 1 545 ? 37.219 7.582 -64.127 1.00 88.44 545 PRO A C 1
ATOM 4120 O O . PRO A 1 545 ? 37.423 6.400 -64.390 1.00 88.44 545 PRO A O 1
ATOM 4123 N N . GLY A 1 546 ? 37.393 8.079 -62.898 1.00 90.62 546 GLY A N 1
ATOM 4124 C CA . GLY A 1 546 ? 38.152 7.395 -61.845 1.00 90.62 546 GLY A CA 1
ATOM 4125 C C . GLY A 1 546 ? 39.666 7.370 -62.136 1.00 90.62 546 GLY A C 1
ATOM 4126 O O . GLY A 1 546 ? 40.126 8.070 -63.047 1.00 90.62 546 GLY A O 1
ATOM 4127 N N . PRO A 1 547 ? 40.464 6.571 -61.401 1.00 91.56 547 PRO A N 1
ATOM 4128 C CA . PRO A 1 547 ? 41.893 6.419 -61.661 1.00 91.56 547 PRO A CA 1
ATOM 4129 C C . PRO A 1 547 ? 42.169 5.897 -63.079 1.00 91.56 547 PRO A C 1
ATOM 4131 O O . PRO A 1 547 ? 41.470 5.022 -63.595 1.00 91.56 547 PRO A O 1
ATOM 4134 N N . ILE A 1 548 ? 43.225 6.414 -63.713 1.00 87.69 548 ILE A N 1
ATOM 4135 C CA . ILE A 1 548 ? 43.673 5.977 -65.042 1.00 87.69 548 ILE A CA 1
ATOM 4136 C C . ILE A 1 548 ? 44.705 4.860 -64.877 1.00 87.69 548 ILE A C 1
ATOM 4138 O O . ILE A 1 548 ? 45.755 5.071 -64.272 1.00 87.69 548 ILE A O 1
ATOM 4142 N N . LEU A 1 549 ? 44.428 3.685 -65.441 1.00 86.19 549 LEU A N 1
ATOM 4143 C CA . LEU A 1 549 ? 45.243 2.476 -65.284 1.00 86.19 549 LEU A CA 1
ATOM 4144 C C . LEU A 1 549 ? 45.708 1.967 -66.651 1.00 86.19 549 LEU A C 1
ATOM 4146 O O . LEU A 1 549 ? 44.966 2.052 -67.627 1.00 86.19 549 LEU A O 1
ATOM 4150 N N . ASN A 1 550 ? 46.919 1.421 -66.763 1.00 83.00 550 ASN A N 1
ATOM 4151 C CA . ASN A 1 550 ? 47.323 0.772 -68.010 1.00 83.00 550 ASN A CA 1
ATOM 4152 C C . ASN A 1 550 ? 46.616 -0.579 -68.150 1.00 83.00 550 ASN A C 1
ATOM 4154 O O . ASN A 1 550 ? 46.292 -1.247 -67.169 1.00 83.00 550 ASN A O 1
ATOM 4158 N N . LEU A 1 551 ? 46.392 -1.008 -69.388 1.00 82.81 551 LEU A N 1
ATOM 4159 C CA . LEU A 1 551 ? 45.806 -2.304 -69.690 1.00 82.81 551 LEU A CA 1
ATOM 4160 C C . LEU A 1 551 ? 46.590 -3.419 -68.984 1.00 82.81 551 LEU A C 1
ATOM 4162 O O . LEU A 1 551 ? 47.798 -3.550 -69.171 1.00 82.81 551 LEU A O 1
ATOM 4166 N N . SER A 1 552 ? 45.877 -4.286 -68.264 1.00 80.25 552 SER A N 1
ATOM 4167 C CA . SER A 1 552 ? 46.432 -5.368 -67.432 1.00 80.25 552 SER A CA 1
ATOM 4168 C C . SER A 1 552 ? 47.099 -4.941 -66.119 1.00 80.25 552 SER A C 1
ATOM 4170 O O . SER A 1 552 ? 47.575 -5.822 -65.399 1.00 80.25 552 SER A O 1
ATOM 4172 N N . ASP A 1 553 ? 47.095 -3.651 -65.760 1.00 87.94 553 ASP A N 1
ATOM 4173 C CA . ASP A 1 553 ? 47.487 -3.225 -64.414 1.00 87.94 553 ASP A CA 1
ATOM 4174 C C . ASP A 1 553 ? 46.583 -3.895 -63.371 1.00 87.94 553 ASP A C 1
ATOM 4176 O O . ASP A 1 553 ? 45.395 -4.143 -63.605 1.00 87.94 553 ASP A O 1
ATOM 4180 N N . ASN A 1 554 ? 47.149 -4.208 -62.204 1.00 92.19 554 ASN A N 1
ATOM 4181 C CA . ASN A 1 554 ? 46.374 -4.761 -61.102 1.00 92.19 554 ASN A CA 1
ATOM 4182 C C . ASN A 1 554 ? 45.413 -3.694 -60.557 1.00 92.19 554 ASN A C 1
ATOM 4184 O O . ASN A 1 554 ? 45.828 -2.596 -60.186 1.00 92.19 554 ASN A O 1
ATOM 4188 N N . VAL A 1 555 ? 44.137 -4.051 -60.467 1.00 94.88 555 VAL A N 1
ATOM 4189 C CA . VAL A 1 555 ? 43.083 -3.242 -59.854 1.00 94.88 555 VAL A CA 1
ATOM 4190 C C . VAL A 1 555 ? 42.769 -3.845 -58.500 1.00 94.88 555 VAL A C 1
ATOM 4192 O O . VAL A 1 555 ? 42.572 -5.052 -58.401 1.00 94.88 555 VAL A O 1
ATOM 4195 N N . THR A 1 556 ? 42.712 -3.025 -57.462 1.00 95.69 556 THR A N 1
ATOM 4196 C CA . THR A 1 556 ? 42.280 -3.420 -56.122 1.00 95.69 556 THR A CA 1
ATOM 4197 C C . THR A 1 556 ? 41.031 -2.635 -55.764 1.00 95.69 556 THR A C 1
ATOM 4199 O O . THR A 1 556 ? 41.090 -1.414 -55.665 1.00 95.69 556 THR A O 1
ATOM 4202 N N . TRP A 1 557 ? 39.918 -3.327 -55.543 1.00 96.56 557 TRP A N 1
ATOM 4203 C CA . TRP A 1 557 ? 38.708 -2.741 -54.975 1.00 96.56 557 TRP A CA 1
ATOM 4204 C C . TRP A 1 557 ? 38.689 -2.985 -53.474 1.00 96.56 557 TRP A C 1
ATOM 4206 O O . TRP A 1 557 ? 38.873 -4.125 -53.031 1.00 96.56 557 TRP A O 1
ATOM 4216 N N . THR A 1 558 ? 38.464 -1.923 -52.713 1.00 97.38 558 THR A N 1
ATOM 4217 C CA . THR A 1 558 ? 38.333 -1.966 -51.255 1.00 97.38 558 THR A CA 1
ATOM 4218 C C . THR A 1 558 ? 36.909 -1.581 -50.895 1.00 97.38 558 THR A C 1
ATOM 4220 O O . THR A 1 558 ? 36.458 -0.515 -51.290 1.00 97.38 558 THR A O 1
ATOM 4223 N N . TYR A 1 559 ? 36.225 -2.440 -50.147 1.00 98.00 559 TYR A N 1
ATOM 4224 C CA . TYR A 1 559 ? 34.847 -2.266 -49.697 1.00 98.00 559 TYR A CA 1
ATOM 4225 C C . TYR A 1 559 ? 34.852 -2.061 -48.187 1.00 98.00 559 TYR A C 1
ATOM 4227 O O . TYR A 1 559 ? 35.291 -2.957 -47.461 1.00 98.00 559 TYR A O 1
ATOM 4235 N N . VAL A 1 560 ? 34.370 -0.921 -47.708 1.00 97.88 560 VAL A N 1
ATOM 4236 C CA . VAL A 1 560 ? 34.238 -0.620 -46.281 1.00 97.88 560 VAL A CA 1
ATOM 4237 C C . VAL A 1 560 ? 32.758 -0.546 -45.950 1.00 97.88 560 VAL A C 1
ATOM 4239 O O . VAL A 1 560 ? 32.095 0.418 -46.298 1.00 97.88 560 VAL A O 1
ATOM 4242 N N . VAL A 1 561 ? 32.234 -1.580 -45.292 1.00 98.06 561 VAL A N 1
ATOM 4243 C CA . VAL A 1 561 ? 30.851 -1.593 -44.803 1.00 98.06 561 VAL A CA 1
ATOM 4244 C C . VAL A 1 561 ? 30.829 -1.165 -43.343 1.00 98.06 561 VAL A C 1
ATOM 4246 O O . VAL A 1 561 ? 31.591 -1.695 -42.532 1.00 98.06 561 VAL A O 1
ATOM 4249 N N . ASN A 1 562 ? 29.951 -0.233 -42.996 1.00 97.75 562 ASN A N 1
ATOM 4250 C CA . ASN A 1 562 ? 29.809 0.334 -41.665 1.00 97.75 562 ASN A CA 1
ATOM 4251 C C . ASN A 1 562 ? 28.352 0.256 -41.196 1.00 97.75 562 ASN A C 1
ATOM 4253 O O . ASN A 1 562 ? 27.431 0.667 -41.896 1.00 97.75 562 ASN A O 1
ATOM 4257 N N . ASN A 1 563 ? 28.128 -0.258 -39.989 1.00 97.75 563 ASN A N 1
ATOM 4258 C CA . ASN A 1 563 ? 26.835 -0.153 -39.325 1.00 97.75 563 ASN A CA 1
ATOM 4259 C C . ASN A 1 563 ? 26.768 1.189 -38.590 1.00 97.75 563 ASN A C 1
ATOM 4261 O O . ASN A 1 563 ? 27.178 1.310 -37.436 1.00 97.75 563 ASN A O 1
ATOM 4265 N N . THR A 1 564 ? 26.243 2.201 -39.270 1.00 96.19 564 THR A N 1
ATOM 4266 C CA . THR A 1 564 ? 26.037 3.555 -38.735 1.00 96.19 564 THR A CA 1
ATOM 4267 C C . THR A 1 564 ? 24.842 3.645 -37.776 1.00 96.19 564 THR A C 1
ATOM 4269 O O . THR A 1 564 ? 24.645 4.676 -37.128 1.00 96.19 564 THR A O 1
ATOM 4272 N N . GLY A 1 565 ? 24.053 2.572 -37.645 1.00 95.44 565 GLY A N 1
ATOM 4273 C CA . GLY A 1 565 ? 23.001 2.419 -36.645 1.00 95.44 565 GLY A CA 1
ATOM 4274 C C . GLY A 1 565 ? 23.516 2.130 -35.227 1.00 95.44 565 GLY A C 1
ATOM 4275 O O . GLY A 1 565 ? 24.703 1.907 -34.985 1.00 95.44 565 GLY A O 1
ATOM 4276 N N . ASN A 1 566 ? 22.597 2.114 -34.254 1.00 94.94 566 ASN A N 1
ATOM 4277 C CA . ASN A 1 566 ? 22.918 1.877 -32.836 1.00 94.94 566 ASN A CA 1
ATOM 4278 C C . ASN A 1 566 ? 22.506 0.484 -32.313 1.00 94.94 566 ASN A C 1
ATOM 4280 O O . ASN A 1 566 ? 22.541 0.247 -31.104 1.00 94.94 566 ASN A O 1
ATOM 4284 N N . VAL A 1 567 ? 22.136 -0.434 -33.208 1.00 95.44 567 VAL A N 1
ATOM 4285 C CA . VAL A 1 567 ? 21.849 -1.847 -32.908 1.00 95.44 567 VAL A CA 1
ATOM 4286 C C . VAL A 1 567 ? 22.637 -2.752 -33.847 1.00 95.44 567 VAL A C 1
ATOM 4288 O O . VAL A 1 567 ? 23.048 -2.330 -34.923 1.00 95.44 567 VAL A O 1
ATOM 4291 N N . ASN A 1 568 ? 22.862 -4.001 -33.444 1.00 95.62 568 ASN A N 1
ATOM 4292 C CA . ASN A 1 568 ? 23.622 -4.951 -34.253 1.00 95.62 568 ASN A CA 1
ATOM 4293 C C . ASN A 1 568 ? 22.809 -5.385 -35.478 1.00 95.62 568 ASN A C 1
ATOM 4295 O O . ASN A 1 568 ? 21.683 -5.854 -35.322 1.00 95.62 568 ASN A O 1
ATOM 4299 N N . LEU A 1 569 ? 23.400 -5.292 -36.667 1.00 97.06 569 LEU A N 1
ATOM 4300 C CA . LEU A 1 569 ? 22.817 -5.822 -37.896 1.00 97.06 569 LEU A CA 1
ATOM 4301 C C . LEU A 1 569 ? 23.272 -7.269 -38.107 1.00 97.06 569 LEU A C 1
ATOM 4303 O O . LEU A 1 569 ? 24.456 -7.590 -37.982 1.00 97.06 569 LEU A O 1
ATOM 4307 N N . THR A 1 570 ? 22.329 -8.141 -38.448 1.00 96.62 570 THR A N 1
ATOM 4308 C CA . THR A 1 570 ? 22.564 -9.526 -38.876 1.00 96.62 570 THR A CA 1
ATOM 4309 C C . THR A 1 570 ? 22.321 -9.673 -40.370 1.00 96.62 570 THR A C 1
ATOM 4311 O O . THR A 1 570 ? 21.759 -8.781 -41.003 1.00 96.62 570 THR A O 1
ATOM 4314 N N . ASP A 1 571 ? 22.730 -10.811 -40.936 1.00 96.62 571 ASP A N 1
ATOM 4315 C CA . ASP A 1 571 ? 22.561 -11.107 -42.362 1.00 96.62 571 ASP A CA 1
ATOM 4316 C C . ASP A 1 571 ? 23.083 -9.973 -43.248 1.00 96.62 571 ASP A C 1
ATOM 4318 O O . ASP A 1 571 ? 22.441 -9.569 -44.215 1.00 96.62 571 ASP A O 1
ATOM 4322 N N . VAL A 1 572 ? 24.252 -9.437 -42.884 1.00 98.00 572 VAL A N 1
ATOM 4323 C CA . VAL A 1 572 ? 24.896 -8.403 -43.680 1.00 98.00 572 VAL A CA 1
ATOM 4324 C C . VAL A 1 572 ? 25.573 -9.047 -44.885 1.00 98.00 572 VAL A C 1
ATOM 4326 O O . VAL A 1 572 ? 26.398 -9.955 -44.726 1.00 98.00 572 VAL A O 1
ATOM 4329 N N . TYR A 1 573 ? 25.232 -8.571 -46.081 1.00 97.62 573 TYR A N 1
ATOM 4330 C CA . TYR A 1 573 ? 25.814 -8.998 -47.352 1.00 97.62 573 TYR A CA 1
ATOM 4331 C C . TYR A 1 573 ? 26.353 -7.795 -48.109 1.00 97.62 573 TYR A C 1
ATOM 4333 O O . TYR A 1 573 ? 25.638 -6.813 -48.267 1.00 97.62 573 TYR A O 1
ATOM 4341 N N . VAL A 1 574 ? 27.564 -7.921 -48.649 1.00 98.19 574 VAL A N 1
ATOM 4342 C CA . VAL A 1 574 ? 28.137 -6.972 -49.610 1.00 98.19 574 VAL A CA 1
ATOM 4343 C C . VAL A 1 574 ? 28.204 -7.672 -50.960 1.00 98.19 574 VAL A C 1
ATOM 4345 O O . VAL A 1 574 ? 28.876 -8.702 -51.100 1.00 98.19 574 VAL A O 1
ATOM 4348 N N . VAL A 1 575 ? 27.483 -7.144 -51.945 1.00 97.94 575 VAL A N 1
ATOM 4349 C CA . VAL A 1 575 ? 27.366 -7.714 -53.289 1.00 97.94 575 VAL A CA 1
ATOM 4350 C C . VAL A 1 575 ? 27.751 -6.656 -54.304 1.00 97.94 575 VAL A C 1
ATOM 4352 O O . VAL A 1 575 ? 27.174 -5.579 -54.354 1.00 97.94 575 VAL A O 1
ATOM 4355 N N . ASP A 1 576 ? 28.736 -6.989 -55.114 1.00 96.75 576 ASP A N 1
ATOM 4356 C CA . ASP A 1 576 ? 29.221 -6.181 -56.217 1.00 96.75 576 ASP A CA 1
ATOM 4357 C C . ASP A 1 576 ? 28.533 -6.641 -57.510 1.00 96.75 576 ASP A C 1
ATOM 4359 O O . ASP A 1 576 ? 28.364 -7.846 -57.727 1.00 96.75 576 ASP A O 1
ATOM 4363 N N . ASP A 1 577 ? 28.080 -5.712 -58.348 1.00 95.69 577 ASP A N 1
ATOM 4364 C CA . ASP A 1 577 ? 27.240 -6.033 -59.507 1.00 95.69 577 ASP A CA 1
ATOM 4365 C C . ASP A 1 577 ? 27.987 -6.788 -60.621 1.00 95.69 577 ASP A C 1
ATOM 4367 O O . ASP A 1 577 ? 27.367 -7.536 -61.383 1.00 95.69 577 ASP A O 1
ATOM 4371 N N . ILE A 1 578 ? 29.317 -6.674 -60.667 1.00 93.00 578 ILE A N 1
ATOM 4372 C CA . ILE A 1 578 ? 30.178 -7.357 -61.640 1.00 93.00 578 ILE A CA 1
ATOM 4373 C C . ILE A 1 578 ? 30.913 -8.547 -61.012 1.00 93.00 578 ILE A C 1
ATOM 4375 O O . ILE A 1 578 ? 30.995 -9.617 -61.619 1.00 93.00 578 ILE A O 1
ATOM 4379 N N . ILE A 1 579 ? 31.466 -8.388 -59.809 1.00 91.38 579 ILE A N 1
ATOM 4380 C CA . ILE A 1 579 ? 32.257 -9.419 -59.116 1.00 91.38 579 ILE A CA 1
ATOM 4381 C C . ILE A 1 579 ? 31.346 -10.431 -58.403 1.00 91.38 579 ILE A C 1
ATOM 4383 O O . ILE A 1 579 ? 31.734 -11.585 -58.198 1.00 91.38 579 ILE A O 1
ATOM 4387 N N . GLY A 1 580 ? 30.123 -10.035 -58.053 1.00 93.81 580 GLY A N 1
ATOM 4388 C CA . GLY A 1 580 ? 29.178 -10.837 -57.287 1.00 93.81 580 GLY A CA 1
ATOM 4389 C C . GLY A 1 580 ? 29.394 -10.712 -55.777 1.00 93.81 580 GLY A C 1
ATOM 4390 O O . GLY A 1 580 ? 29.748 -9.659 -55.253 1.00 93.81 580 GLY A O 1
ATOM 4391 N N . LEU A 1 581 ? 29.148 -11.796 -55.037 1.00 96.31 581 LEU A N 1
ATOM 4392 C CA . LEU A 1 581 ? 29.202 -11.787 -53.572 1.00 96.31 581 LEU A CA 1
ATOM 4393 C C . LEU A 1 581 ? 30.626 -11.513 -53.047 1.00 96.31 581 LEU A C 1
ATOM 4395 O O . LEU A 1 581 ? 31.538 -12.330 -53.212 1.00 96.31 581 LEU A O 1
ATOM 4399 N N . ILE A 1 582 ? 30.796 -10.394 -52.340 1.00 97.56 582 ILE A N 1
ATOM 4400 C CA . ILE A 1 582 ? 32.048 -10.023 -51.672 1.00 97.56 582 ILE A CA 1
ATOM 4401 C C . ILE A 1 582 ? 32.116 -10.661 -50.286 1.00 97.56 582 ILE A C 1
ATOM 4403 O O . ILE A 1 582 ? 33.116 -11.288 -49.927 1.00 97.56 582 ILE A O 1
ATOM 4407 N N . VAL A 1 583 ? 31.054 -10.537 -49.500 1.00 97.12 583 VAL A N 1
ATOM 4408 C CA . VAL A 1 583 ? 30.969 -11.162 -48.179 1.00 97.12 583 VAL A CA 1
ATOM 4409 C C . VAL A 1 583 ? 29.510 -11.335 -47.768 1.00 97.12 583 VAL A C 1
ATOM 4411 O O . VAL A 1 583 ? 28.647 -10.588 -48.219 1.00 97.12 583 VAL A O 1
ATOM 4414 N N . GLY A 1 584 ? 29.242 -12.311 -46.905 1.00 94.12 584 GLY A N 1
ATOM 4415 C CA . GLY A 1 584 ? 27.960 -12.475 -46.226 1.00 94.12 584 GLY A CA 1
ATOM 4416 C C . GLY A 1 584 ? 27.519 -13.942 -46.117 1.00 94.12 584 GLY A C 1
ATOM 4417 O O . GLY A 1 584 ? 27.965 -14.769 -46.920 1.00 94.12 584 GLY A O 1
ATOM 4418 N N . PRO A 1 585 ? 26.657 -14.283 -45.138 1.00 95.56 585 PRO A N 1
ATOM 4419 C CA . PRO A 1 585 ? 26.154 -13.396 -44.084 1.00 95.56 585 PRO A CA 1
ATOM 4420 C C . PRO A 1 585 ? 27.223 -13.103 -43.021 1.00 95.56 585 PRO A C 1
ATOM 4422 O O . PRO A 1 585 ? 27.904 -14.016 -42.550 1.00 95.56 585 PRO A O 1
ATOM 4425 N N . ILE A 1 586 ? 27.350 -11.838 -42.618 1.00 96.12 586 ILE A N 1
ATOM 4426 C CA . ILE A 1 586 ? 28.113 -11.426 -41.428 1.00 96.12 586 ILE A CA 1
ATOM 4427 C C . ILE A 1 586 ? 27.207 -10.690 -40.438 1.00 96.12 586 ILE A C 1
ATOM 4429 O O . ILE A 1 586 ? 26.080 -10.312 -40.754 1.00 96.12 586 ILE A O 1
ATOM 4433 N N . THR A 1 587 ? 27.692 -10.521 -39.212 1.00 96.81 587 THR A N 1
ATOM 4434 C CA . THR A 1 587 ? 27.086 -9.639 -38.207 1.00 96.81 587 THR A CA 1
ATOM 4435 C C . THR A 1 587 ? 27.982 -8.421 -38.048 1.00 96.81 587 THR A C 1
ATOM 4437 O O . THR A 1 587 ? 29.197 -8.586 -37.944 1.00 96.81 587 THR A O 1
ATOM 4440 N N . LEU A 1 588 ? 27.387 -7.231 -38.015 1.00 97.12 588 LEU A N 1
ATOM 4441 C CA . LEU A 1 588 ? 28.066 -5.982 -37.675 1.00 97.12 588 LEU A CA 1
ATOM 4442 C C . LEU A 1 588 ? 27.471 -5.439 -36.380 1.00 97.12 588 LEU A C 1
ATOM 4444 O O . LEU A 1 588 ? 26.274 -5.144 -36.310 1.00 97.12 588 LEU A O 1
ATOM 4448 N N . GLY A 1 589 ? 28.303 -5.301 -35.350 1.00 96.19 589 GLY A N 1
ATOM 4449 C CA . GLY A 1 589 ? 27.935 -4.598 -34.130 1.00 96.19 589 GLY A CA 1
ATOM 4450 C C . GLY A 1 589 ? 27.549 -3.142 -34.403 1.00 96.19 589 GLY A C 1
ATOM 4451 O O . GLY A 1 589 ? 27.897 -2.577 -35.438 1.00 96.19 589 GLY A O 1
ATOM 4452 N N . ALA A 1 590 ? 26.810 -2.524 -33.485 1.00 94.00 590 ALA A N 1
ATOM 4453 C CA . ALA A 1 590 ? 26.508 -1.094 -33.555 1.00 94.00 590 ALA A CA 1
ATOM 4454 C C . ALA A 1 590 ? 27.797 -0.250 -33.653 1.00 94.00 590 ALA A C 1
ATOM 4456 O O . ALA A 1 590 ? 28.678 -0.376 -32.799 1.00 94.00 590 ALA A O 1
ATOM 4457 N N . GLY A 1 591 ? 27.903 0.606 -34.674 1.00 92.56 591 GLY A N 1
ATOM 4458 C CA . GLY A 1 591 ? 29.093 1.423 -34.946 1.00 92.56 591 GLY A CA 1
ATOM 4459 C C . GLY A 1 591 ? 30.321 0.648 -35.443 1.00 92.56 591 GLY A C 1
ATOM 4460 O O . GLY A 1 591 ? 31.402 1.228 -35.538 1.00 92.56 591 GLY A O 1
ATOM 4461 N N . GLU A 1 592 ? 30.197 -0.656 -35.704 1.00 97.19 592 GLU A N 1
ATOM 4462 C CA . GLU A 1 592 ? 31.283 -1.476 -36.240 1.00 97.19 592 GLU A CA 1
ATOM 4463 C C . GLU A 1 592 ? 31.405 -1.286 -37.756 1.00 97.19 592 GLU A C 1
ATOM 4465 O O . GLU A 1 592 ? 30.402 -1.162 -38.460 1.00 97.19 592 GLU A O 1
ATOM 4470 N N . ASN A 1 593 ? 32.637 -1.347 -38.262 1.00 96.62 593 ASN A N 1
ATOM 4471 C CA . ASN A 1 593 ? 32.919 -1.454 -39.686 1.00 96.62 593 ASN A CA 1
ATOM 4472 C C . ASN A 1 593 ? 33.785 -2.677 -39.996 1.00 96.62 593 ASN A C 1
ATOM 4474 O O . ASN A 1 593 ? 34.516 -3.183 -39.142 1.00 96.62 593 ASN A O 1
ATOM 4478 N N . GLN A 1 594 ? 33.701 -3.148 -41.237 1.00 97.50 594 GLN A N 1
ATOM 4479 C CA . GLN A 1 594 ? 34.586 -4.172 -41.774 1.00 97.50 594 GLN A CA 1
ATOM 4480 C C . GLN A 1 594 ? 35.041 -3.809 -43.183 1.00 97.50 594 GLN A C 1
ATOM 4482 O O . GLN A 1 594 ? 34.296 -3.228 -43.970 1.00 97.50 594 GLN A O 1
ATOM 4487 N N . THR A 1 595 ? 36.281 -4.184 -43.497 1.00 97.75 595 THR A N 1
ATOM 4488 C CA . THR A 1 595 ? 36.915 -3.902 -44.784 1.00 97.75 595 THR A CA 1
ATOM 4489 C C . THR A 1 595 ? 37.221 -5.192 -45.530 1.00 97.75 595 THR A C 1
ATOM 4491 O O . THR A 1 595 ? 37.817 -6.119 -44.976 1.00 97.75 595 THR A O 1
ATOM 4494 N N . PHE A 1 596 ? 36.869 -5.231 -46.811 1.00 97.31 596 PHE A N 1
ATOM 4495 C CA . PHE A 1 596 ? 37.118 -6.356 -47.705 1.00 97.31 596 PHE A CA 1
ATOM 4496 C C . PHE A 1 596 ? 37.845 -5.882 -48.952 1.00 97.31 596 PHE A C 1
ATOM 4498 O O . PHE A 1 596 ? 37.544 -4.819 -49.474 1.00 97.31 596 PHE A O 1
ATOM 4505 N N . ASN A 1 597 ? 38.755 -6.707 -49.467 1.00 96.25 597 ASN A N 1
ATOM 4506 C CA . ASN A 1 597 ? 39.487 -6.401 -50.692 1.00 96.25 597 ASN A CA 1
ATOM 4507 C C . ASN A 1 597 ? 39.189 -7.439 -51.775 1.00 96.25 597 ASN A C 1
ATOM 4509 O O . ASN A 1 597 ? 39.023 -8.635 -51.492 1.00 96.25 597 ASN A O 1
ATOM 4513 N N . ARG A 1 598 ? 39.166 -6.988 -53.028 1.00 96.25 598 ARG A N 1
ATOM 4514 C CA . ARG A 1 598 ? 39.204 -7.826 -54.230 1.00 96.25 598 ARG A CA 1
ATOM 4515 C C . ARG A 1 598 ? 40.216 -7.277 -55.212 1.00 96.25 598 ARG A C 1
ATOM 4517 O O . ARG A 1 598 ? 40.457 -6.080 -55.247 1.00 96.25 598 ARG A O 1
ATOM 4524 N N . THR A 1 599 ? 40.790 -8.164 -56.012 1.00 93.94 599 THR A N 1
ATOM 4525 C CA . THR A 1 599 ? 41.752 -7.791 -57.048 1.00 93.94 599 THR A CA 1
ATOM 4526 C C . THR A 1 599 ? 41.296 -8.276 -58.414 1.00 93.94 599 THR A C 1
ATOM 4528 O O . THR A 1 599 ? 40.703 -9.350 -58.527 1.00 93.94 599 THR A O 1
ATOM 4531 N N . GLY A 1 600 ? 41.618 -7.510 -59.447 1.00 92.44 600 GLY A N 1
ATOM 4532 C CA . GLY A 1 600 ? 41.378 -7.829 -60.848 1.00 92.44 600 GLY A CA 1
ATOM 4533 C C . GLY A 1 600 ? 42.434 -7.184 -61.738 1.00 92.44 600 GLY A C 1
ATOM 4534 O O . GLY A 1 600 ? 43.441 -6.673 -61.258 1.00 92.44 600 GLY A O 1
ATOM 4535 N N . THR A 1 601 ? 42.210 -7.206 -63.045 1.00 92.31 601 THR A N 1
ATOM 4536 C CA . THR A 1 601 ? 43.094 -6.568 -64.029 1.00 92.31 601 THR A CA 1
ATOM 4537 C C . THR A 1 601 ? 42.323 -5.514 -64.802 1.00 92.31 601 THR A C 1
ATOM 4539 O O . THR A 1 601 ? 41.193 -5.783 -65.215 1.00 92.31 601 THR A O 1
ATOM 4542 N N . ALA A 1 602 ? 42.932 -4.349 -65.018 1.00 90.88 602 ALA A N 1
ATOM 4543 C CA . ALA A 1 602 ? 42.305 -3.243 -65.725 1.00 90.88 602 ALA A CA 1
ATOM 4544 C C . ALA A 1 602 ? 42.002 -3.653 -67.169 1.00 90.88 602 ALA A C 1
ATOM 4546 O O . ALA A 1 602 ? 42.876 -4.170 -67.875 1.00 90.88 602 ALA A O 1
ATOM 4547 N N . VAL A 1 603 ? 40.761 -3.430 -67.599 1.00 90.44 603 VAL A N 1
ATOM 4548 C CA . VAL A 1 603 ? 40.327 -3.624 -68.989 1.00 90.44 603 VAL A CA 1
ATOM 4549 C C . VAL A 1 603 ? 40.371 -2.301 -69.741 1.00 90.44 603 VAL A C 1
ATOM 4551 O O . VAL A 1 603 ? 40.294 -1.244 -69.129 1.00 90.44 603 VAL A O 1
ATOM 4554 N N . LEU A 1 604 ? 40.499 -2.353 -71.066 1.00 85.44 604 LEU A N 1
ATOM 4555 C CA . LEU A 1 604 ? 40.512 -1.153 -71.902 1.00 85.44 604 LEU A CA 1
ATOM 4556 C C . LEU A 1 604 ? 39.166 -0.412 -71.825 1.00 85.44 604 LEU A C 1
ATOM 4558 O O . LEU A 1 604 ? 38.119 -1.043 -71.967 1.00 85.44 604 LEU A O 1
ATOM 4562 N N . GLY A 1 605 ? 39.207 0.915 -71.699 1.00 84.88 605 GLY A N 1
ATOM 4563 C CA . GLY A 1 605 ? 38.028 1.783 -71.690 1.00 84.88 605 GLY A CA 1
ATOM 4564 C C . GLY A 1 605 ? 37.508 2.119 -70.290 1.00 84.88 605 GLY A C 1
ATOM 4565 O O . GLY A 1 605 ? 38.134 1.797 -69.279 1.00 84.88 605 GLY A O 1
ATOM 4566 N N . GLN A 1 606 ? 36.379 2.834 -70.245 1.00 91.00 606 GLN A N 1
ATOM 4567 C CA . GLN A 1 606 ? 35.728 3.221 -68.995 1.00 91.00 606 GLN A CA 1
ATOM 4568 C C . GLN A 1 606 ? 35.144 1.983 -68.310 1.00 91.00 606 GLN A C 1
ATOM 4570 O O . GLN A 1 606 ? 34.316 1.276 -68.881 1.00 91.00 606 GLN A O 1
ATOM 4575 N N . TYR A 1 607 ? 35.552 1.759 -67.069 1.00 92.69 607 TYR A N 1
ATOM 4576 C CA . TYR A 1 607 ? 34.976 0.775 -66.171 1.00 92.69 607 TYR A CA 1
ATOM 4577 C C . TYR A 1 607 ? 34.106 1.477 -65.130 1.00 92.69 607 TYR A C 1
ATOM 4579 O O . TYR A 1 607 ? 34.445 2.558 -64.641 1.00 92.69 607 TYR A O 1
ATOM 4587 N N . GLN A 1 608 ? 32.991 0.839 -64.795 1.00 93.25 608 GLN A N 1
ATOM 4588 C CA . GLN A 1 608 ? 32.052 1.249 -63.760 1.00 93.25 608 GLN A CA 1
ATOM 4589 C C . GLN A 1 608 ? 31.552 -0.012 -63.061 1.00 93.25 608 GLN A C 1
ATOM 4591 O O . GLN A 1 608 ? 31.317 -1.024 -63.723 1.00 93.25 608 GLN A O 1
ATOM 4596 N N . ASN A 1 609 ? 31.387 0.049 -61.744 1.00 91.44 609 ASN A N 1
ATOM 4597 C CA . ASN A 1 609 ? 30.879 -1.067 -60.959 1.00 91.44 609 ASN A CA 1
ATOM 4598 C C . ASN A 1 609 ? 30.238 -0.582 -59.655 1.00 91.44 609 ASN A C 1
ATOM 4600 O O . ASN A 1 609 ? 30.905 0.089 -58.860 1.00 91.44 609 ASN A O 1
ATOM 4604 N N . ASN A 1 610 ? 28.992 -0.985 -59.419 1.00 95.38 610 ASN A N 1
ATOM 4605 C CA . ASN A 1 610 ? 28.226 -0.645 -58.228 1.00 95.38 610 ASN A CA 1
ATOM 4606 C C . ASN A 1 610 ? 28.272 -1.767 -57.179 1.00 95.38 610 ASN A C 1
ATOM 4608 O O . ASN A 1 610 ? 28.096 -2.947 -57.489 1.00 95.38 610 ASN A O 1
ATOM 4612 N N . VAL A 1 611 ? 28.433 -1.404 -55.911 1.00 97.56 611 VAL A N 1
ATOM 4613 C CA . VAL A 1 611 ? 28.257 -2.309 -54.775 1.00 97.56 611 VAL A CA 1
ATOM 4614 C C . VAL A 1 611 ? 26.967 -1.982 -54.035 1.00 97.56 611 VAL A C 1
ATOM 4616 O O . VAL A 1 611 ? 26.567 -0.829 -53.939 1.00 97.56 611 VAL A O 1
ATOM 4619 N N . ILE A 1 612 ? 26.308 -3.007 -53.503 1.00 97.88 612 ILE A N 1
ATOM 4620 C CA . ILE A 1 612 ? 25.228 -2.880 -52.528 1.00 97.88 612 ILE A CA 1
ATOM 4621 C C . ILE A 1 612 ? 25.616 -3.602 -51.242 1.00 97.88 612 ILE A C 1
ATOM 4623 O O . ILE A 1 612 ? 26.098 -4.738 -51.272 1.00 97.88 612 ILE A O 1
ATOM 4627 N N . SER A 1 613 ? 25.367 -2.958 -50.109 1.00 98.00 613 SER A N 1
ATOM 4628 C CA . SER A 1 613 ? 25.377 -3.588 -48.799 1.00 98.00 613 SER A CA 1
ATOM 4629 C C . SER A 1 613 ? 23.956 -3.653 -48.259 1.00 98.00 613 SER A C 1
ATOM 4631 O O . SER A 1 613 ? 23.257 -2.648 -48.246 1.00 98.00 613 SER A O 1
ATOM 4633 N N . ASN A 1 614 ? 23.515 -4.828 -47.817 1.00 97.19 614 ASN A N 1
ATOM 4634 C CA . ASN A 1 614 ? 22.237 -5.007 -47.126 1.00 97.19 614 ASN A CA 1
ATOM 4635 C C . ASN A 1 614 ? 22.508 -5.539 -45.722 1.00 97.19 614 ASN A C 1
ATOM 4637 O O . ASN A 1 614 ? 23.427 -6.334 -45.557 1.00 97.19 614 ASN A O 1
ATOM 4641 N N . GLY A 1 615 ? 21.692 -5.166 -44.742 1.00 96.75 615 GLY A N 1
ATOM 4642 C CA . GLY A 1 615 ? 21.706 -5.710 -43.387 1.00 96.75 615 GLY A CA 1
ATOM 4643 C C . GLY A 1 615 ? 20.300 -5.773 -42.805 1.00 96.75 615 GLY A C 1
ATOM 4644 O O . GLY A 1 615 ? 19.394 -5.083 -43.269 1.00 96.75 615 GLY A O 1
ATOM 4645 N N . THR A 1 616 ? 20.098 -6.607 -41.789 1.00 96.12 616 THR A N 1
ATOM 4646 C CA . THR A 1 616 ? 18.774 -6.820 -41.194 1.00 96.12 616 THR A CA 1
ATOM 4647 C C . THR A 1 616 ? 18.794 -6.690 -39.678 1.00 96.12 616 THR A C 1
ATOM 4649 O O . THR A 1 616 ? 19.773 -7.029 -39.014 1.00 96.12 616 THR A O 1
ATOM 4652 N N . TYR A 1 617 ? 17.683 -6.222 -39.116 1.00 94.75 617 TYR A N 1
ATOM 4653 C CA . TYR A 1 617 ? 17.415 -6.258 -37.684 1.00 94.75 617 TYR A CA 1
ATOM 4654 C C . TYR A 1 617 ? 15.955 -6.641 -37.449 1.00 94.75 617 TYR A C 1
ATOM 4656 O O . TYR A 1 617 ? 15.051 -5.940 -37.897 1.00 94.75 617 TYR A O 1
ATOM 4664 N N . ASN A 1 618 ? 15.712 -7.763 -36.760 1.00 89.69 618 ASN A N 1
ATOM 4665 C CA . ASN A 1 618 ? 14.366 -8.283 -36.473 1.00 89.69 618 ASN A CA 1
ATOM 4666 C C . ASN A 1 618 ? 13.425 -8.320 -37.701 1.00 89.69 618 ASN A C 1
ATOM 4668 O O . ASN A 1 618 ? 12.225 -8.082 -37.588 1.00 89.69 618 ASN A O 1
ATOM 4672 N N . GLY A 1 619 ? 13.972 -8.634 -38.880 1.00 88.62 619 GLY A N 1
ATOM 4673 C CA . GLY A 1 619 ? 13.224 -8.713 -40.141 1.00 88.62 619 GLY A CA 1
ATOM 4674 C C . GLY A 1 619 ? 13.043 -7.385 -40.886 1.00 88.62 619 GLY A C 1
ATOM 4675 O O . GLY A 1 619 ? 12.513 -7.401 -41.993 1.00 88.62 619 GLY A O 1
ATOM 4676 N N . THR A 1 620 ? 13.495 -6.258 -40.329 1.00 92.12 620 THR A N 1
ATOM 4677 C CA . THR A 1 620 ? 13.580 -4.974 -41.041 1.00 92.12 620 THR A CA 1
ATOM 4678 C C . THR A 1 620 ? 14.919 -4.879 -41.765 1.00 92.12 620 THR A C 1
ATOM 4680 O O . THR A 1 620 ? 15.964 -5.079 -41.146 1.00 92.12 620 THR A O 1
ATOM 4683 N N . GLU A 1 621 ? 14.891 -4.568 -43.059 1.00 94.94 621 GLU A N 1
ATOM 4684 C CA . GLU A 1 621 ? 16.089 -4.430 -43.894 1.00 94.94 621 GLU A CA 1
ATOM 4685 C C . GLU A 1 621 ? 16.561 -2.971 -43.963 1.00 94.94 621 GLU A C 1
ATOM 4687 O O . GLU A 1 621 ? 15.753 -2.042 -44.027 1.00 94.94 621 GLU A O 1
ATOM 4692 N N . VAL A 1 622 ? 17.878 -2.783 -43.988 1.00 96.81 622 VAL A N 1
ATOM 4693 C CA . VAL A 1 622 ? 18.554 -1.541 -44.378 1.00 96.81 622 VAL A CA 1
ATOM 4694 C C . VAL A 1 622 ? 19.545 -1.846 -45.483 1.00 96.81 622 VAL A C 1
ATOM 4696 O O . VAL A 1 622 ? 20.126 -2.932 -45.517 1.00 96.81 622 VAL A O 1
ATOM 4699 N N . ASN A 1 623 ? 19.738 -0.897 -46.388 1.00 97.31 623 ASN A N 1
ATOM 4700 C CA . ASN A 1 623 ? 20.694 -1.038 -47.466 1.00 97.31 623 ASN A CA 1
ATOM 4701 C C . ASN A 1 623 ? 21.349 0.285 -47.813 1.00 97.31 623 ASN A C 1
ATOM 4703 O O . ASN A 1 623 ? 20.830 1.349 -47.480 1.00 97.31 623 ASN A O 1
ATOM 4707 N N . ASP A 1 624 ? 22.494 0.163 -48.463 1.00 98.38 624 ASP A N 1
ATOM 4708 C CA . ASP A 1 624 ? 23.232 1.271 -49.033 1.00 98.38 624 ASP A CA 1
ATOM 4709 C C . ASP A 1 624 ? 23.992 0.805 -50.277 1.00 98.38 624 ASP A C 1
ATOM 4711 O O . ASP A 1 624 ? 24.255 -0.394 -50.440 1.00 98.38 624 ASP A O 1
ATOM 4715 N N . THR A 1 625 ? 24.303 1.730 -51.178 1.00 97.56 625 THR A N 1
ATOM 4716 C CA . THR A 1 625 ? 24.978 1.434 -52.443 1.00 97.56 625 THR A CA 1
ATOM 4717 C C . THR A 1 625 ? 26.053 2.446 -52.738 1.00 97.56 625 THR A C 1
ATOM 4719 O O . THR A 1 625 ? 25.813 3.635 -52.557 1.00 97.56 625 THR A O 1
ATOM 4722 N N . ASP A 1 626 ? 27.143 1.977 -53.329 1.00 97.88 626 ASP A N 1
ATOM 4723 C CA . ASP A 1 626 ? 28.249 2.841 -53.698 1.00 97.88 626 ASP A CA 1
ATOM 4724 C C . ASP A 1 626 ? 28.863 2.475 -55.053 1.00 97.88 626 ASP A C 1
ATOM 4726 O O . ASP A 1 626 ? 28.904 1.302 -55.448 1.00 97.88 626 ASP A O 1
ATOM 4730 N N . LEU A 1 627 ? 29.299 3.486 -55.800 1.00 95.75 627 LEU A N 1
ATOM 4731 C CA . LEU A 1 627 ? 29.667 3.366 -57.206 1.00 95.75 627 LEU A CA 1
ATOM 4732 C C . LEU A 1 627 ? 31.154 3.640 -57.389 1.00 95.75 627 LEU A C 1
ATOM 4734 O O . LEU A 1 627 ? 31.655 4.635 -56.917 1.00 95.75 627 LEU A O 1
ATOM 4738 N N . SER A 1 628 ? 31.865 2.829 -58.173 1.00 94.88 628 SER A N 1
ATOM 4739 C CA . SER A 1 628 ? 33.295 3.068 -58.409 1.00 94.88 628 SER A CA 1
ATOM 4740 C C . SER A 1 628 ? 33.670 2.956 -59.886 1.00 94.88 628 SER A C 1
ATOM 4742 O O . SER A 1 628 ? 33.155 2.090 -60.605 1.00 94.88 628 SER A O 1
ATOM 4744 N N . HIS A 1 629 ? 34.592 3.813 -60.333 1.00 94.75 629 HIS A N 1
ATOM 4745 C CA . HIS A 1 629 ? 35.053 3.934 -61.718 1.00 94.75 629 HIS A CA 1
ATOM 4746 C C . HIS A 1 629 ? 36.568 3.715 -61.861 1.00 94.75 629 HIS A C 1
ATOM 4748 O O . HIS A 1 629 ? 37.328 3.910 -60.920 1.00 94.75 629 HIS A O 1
ATOM 4754 N N . TYR A 1 630 ? 37.022 3.351 -63.062 1.00 94.31 630 TYR A N 1
ATOM 4755 C CA . TYR A 1 630 ? 38.399 3.589 -63.529 1.00 94.31 630 TYR A CA 1
ATOM 4756 C C . TYR A 1 630 ? 38.429 3.675 -65.061 1.00 94.31 630 TYR A C 1
ATOM 4758 O O . TYR A 1 630 ? 37.506 3.199 -65.723 1.00 94.31 630 TYR A O 1
ATOM 4766 N N . LEU A 1 631 ? 39.499 4.223 -65.644 1.00 91.88 631 LEU A N 1
ATOM 4767 C CA . LEU A 1 631 ? 39.710 4.249 -67.097 1.00 91.88 631 LEU A CA 1
ATOM 4768 C C . LEU A 1 631 ? 40.973 3.473 -67.475 1.00 91.88 631 LEU A C 1
ATOM 4770 O O . LEU A 1 631 ? 42.086 3.890 -67.160 1.00 91.88 631 LEU A O 1
ATOM 4774 N N . GLY A 1 632 ? 40.810 2.346 -68.169 1.00 87.69 632 GLY A N 1
ATOM 4775 C CA . GLY A 1 632 ? 41.940 1.573 -68.678 1.00 87.69 632 GLY A CA 1
ATOM 4776 C C . GLY A 1 632 ? 42.447 2.085 -70.028 1.00 87.69 632 GLY A C 1
ATOM 4777 O O . GLY A 1 632 ? 41.662 2.223 -70.967 1.00 87.69 632 GLY A O 1
ATOM 4778 N N . ILE A 1 633 ? 43.756 2.319 -70.157 1.00 79.12 633 ILE A N 1
ATOM 4779 C CA . ILE A 1 633 ? 44.422 2.856 -71.361 1.00 79.12 633 ILE A CA 1
ATOM 4780 C C . ILE A 1 633 ? 45.596 1.977 -71.831 1.00 79.12 633 ILE A C 1
ATOM 4782 O O . ILE A 1 633 ? 46.102 1.146 -71.084 1.00 79.12 633 ILE A O 1
ATOM 4786 N N . ILE A 1 634 ? 46.082 2.172 -73.063 1.00 71.19 634 ILE A N 1
ATOM 4787 C CA . ILE A 1 634 ? 47.340 1.575 -73.554 1.00 71.19 634 ILE A CA 1
ATOM 4788 C C . ILE A 1 634 ? 48.352 2.700 -73.765 1.00 71.19 634 ILE A C 1
ATOM 4790 O O . ILE A 1 634 ? 48.176 3.507 -74.668 1.00 71.19 634 ILE A O 1
ATOM 4794 N N . ARG A 1 635 ? 49.441 2.744 -72.993 1.00 65.12 635 ARG A N 1
ATOM 4795 C CA . ARG A 1 635 ? 50.573 3.634 -73.302 1.00 65.12 635 ARG A CA 1
ATOM 4796 C C . ARG A 1 635 ? 51.511 2.940 -74.295 1.00 65.12 635 ARG A C 1
ATOM 4798 O O . ARG A 1 635 ? 52.012 1.855 -74.009 1.00 65.12 635 ARG A O 1
ATOM 4805 N N . THR A 1 636 ? 51.732 3.530 -75.469 1.00 60.16 636 THR A N 1
ATOM 4806 C CA . THR A 1 636 ? 52.659 2.999 -76.486 1.00 60.16 636 THR A CA 1
ATOM 4807 C C . THR A 1 636 ? 54.106 3.379 -76.165 1.00 60.16 636 THR A C 1
ATOM 4809 O O . THR A 1 636 ? 54.388 4.542 -75.890 1.00 60.16 636 THR A O 1
ATOM 4812 N N . ASN A 1 637 ? 55.041 2.426 -76.246 1.00 69.06 637 ASN A N 1
ATOM 4813 C CA . ASN A 1 637 ? 56.481 2.712 -76.165 1.00 69.06 637 ASN A CA 1
ATOM 4814 C C . ASN A 1 637 ? 56.941 3.485 -77.417 1.00 69.06 637 ASN A C 1
ATOM 4816 O O . ASN A 1 637 ? 56.477 3.186 -78.517 1.00 69.06 637 ASN A O 1
ATOM 4820 N N . ALA A 1 638 ? 57.889 4.419 -77.290 1.00 80.06 638 ALA A N 1
ATOM 4821 C CA . ALA A 1 638 ? 58.499 5.104 -78.435 1.00 80.06 638 ALA A CA 1
ATOM 4822 C C . ALA A 1 638 ? 60.012 4.824 -78.548 1.00 80.06 638 ALA A C 1
ATOM 4824 O O . ALA A 1 638 ? 60.676 4.445 -77.582 1.00 80.06 638 ALA A O 1
ATOM 4825 N N . THR A 1 639 ? 60.559 5.010 -79.746 1.00 89.25 639 THR A N 1
ATOM 4826 C CA . THR A 1 639 ? 61.993 5.147 -80.013 1.00 89.25 639 THR A CA 1
ATOM 4827 C C . THR A 1 639 ? 62.239 6.587 -80.442 1.00 89.25 639 THR A C 1
ATOM 4829 O O . THR A 1 639 ? 61.774 6.994 -81.507 1.00 89.25 639 THR A O 1
ATOM 4832 N N . VAL A 1 640 ? 62.929 7.361 -79.604 1.00 91.75 640 VAL A N 1
ATOM 4833 C CA . VAL A 1 640 ? 63.123 8.806 -79.773 1.00 91.75 640 VAL A CA 1
ATOM 4834 C C . VAL A 1 640 ? 64.586 9.104 -80.076 1.00 91.75 640 VAL A C 1
ATOM 4836 O O . VAL A 1 640 ? 65.472 8.758 -79.301 1.00 91.75 640 VAL A O 1
ATOM 4839 N N . VAL A 1 641 ? 64.846 9.779 -81.188 1.00 94.31 641 VAL A N 1
ATOM 4840 C CA . VAL A 1 641 ? 66.178 10.257 -81.561 1.00 94.31 641 VAL A CA 1
ATOM 4841 C C . VAL A 1 641 ? 66.206 11.776 -81.428 1.00 94.31 641 VAL A C 1
ATOM 4843 O O . VAL A 1 641 ? 65.542 12.478 -82.186 1.00 94.31 641 VAL A O 1
ATOM 4846 N N . PHE A 1 642 ? 66.974 12.302 -80.478 1.00 94.88 642 PHE A N 1
ATOM 4847 C CA . PHE A 1 642 ? 67.240 13.736 -80.374 1.00 94.88 642 PHE A CA 1
ATOM 4848 C C . PHE A 1 642 ? 68.393 14.096 -81.309 1.00 94.88 642 PHE A C 1
ATOM 4850 O O . PHE A 1 642 ? 69.545 13.761 -81.040 1.00 94.88 642 PHE A O 1
ATOM 4857 N N . ALA A 1 643 ? 68.076 14.754 -82.419 1.00 95.25 643 ALA A N 1
ATOM 4858 C CA . ALA A 1 643 ? 69.037 15.212 -83.408 1.00 95.25 643 ALA A CA 1
ATOM 4859 C C . ALA A 1 643 ? 69.425 16.662 -83.108 1.00 95.25 643 ALA A C 1
ATOM 4861 O O . ALA A 1 643 ? 68.647 17.582 -83.360 1.00 95.25 643 ALA A O 1
ATOM 4862 N N . LEU A 1 644 ? 70.608 16.867 -82.541 1.00 94.19 644 LEU A N 1
ATOM 4863 C CA . LEU A 1 644 ? 71.067 18.159 -82.042 1.00 94.19 644 LEU A CA 1
ATOM 4864 C C . LEU A 1 644 ? 72.110 18.751 -82.992 1.00 94.19 644 LEU A C 1
ATOM 4866 O O . LEU A 1 644 ? 73.180 18.185 -83.190 1.00 94.19 644 LEU A O 1
ATOM 4870 N N . ASP A 1 645 ? 71.807 19.902 -83.580 1.00 91.25 645 ASP A N 1
ATOM 4871 C CA . ASP A 1 645 ? 72.756 20.644 -84.411 1.00 91.25 645 ASP A CA 1
ATOM 4872 C C . ASP A 1 645 ? 73.929 21.142 -83.550 1.00 91.25 645 ASP A C 1
ATOM 4874 O O . ASP A 1 645 ? 73.726 21.897 -82.598 1.00 91.25 645 ASP A O 1
ATOM 4878 N N . THR A 1 646 ? 75.152 20.726 -83.869 1.00 89.75 646 THR A N 1
ATOM 4879 C CA . THR A 1 646 ? 76.398 21.139 -83.199 1.00 89.75 646 THR A CA 1
ATOM 4880 C C . THR A 1 646 ? 77.293 21.973 -84.119 1.00 89.75 646 THR A C 1
ATOM 4882 O O . THR A 1 646 ? 78.507 22.032 -83.946 1.00 89.75 646 THR A O 1
ATOM 4885 N N . SER A 1 647 ? 76.717 22.659 -85.106 1.00 86.00 647 SER A N 1
ATOM 4886 C CA . SER A 1 647 ? 77.433 23.657 -85.910 1.00 86.00 647 SER A CA 1
ATOM 4887 C C . SER A 1 647 ? 77.929 24.837 -85.060 1.00 86.00 647 SER A C 1
ATOM 4889 O O . SER A 1 647 ? 77.399 25.150 -83.987 1.00 86.00 647 SER A O 1
ATOM 4891 N N . GLY A 1 648 ? 78.925 25.579 -85.556 1.00 81.06 648 GLY A N 1
ATOM 4892 C CA . GLY A 1 648 ? 79.501 26.732 -84.845 1.00 81.06 648 GLY A CA 1
ATOM 4893 C C . GLY A 1 648 ? 78.482 27.809 -84.470 1.00 81.06 648 GLY A C 1
ATOM 4894 O O . GLY A 1 648 ? 78.590 28.455 -83.426 1.00 81.06 648 GLY A O 1
ATOM 4895 N N . SER A 1 649 ? 77.437 27.959 -85.277 1.00 77.62 649 SER A N 1
ATOM 4896 C CA . SER A 1 649 ? 76.296 28.838 -85.016 1.00 77.62 649 SER A CA 1
ATOM 4897 C C . SER A 1 649 ? 75.468 28.462 -83.793 1.00 77.62 649 SER A C 1
ATOM 4899 O O . SER A 1 649 ? 74.844 29.351 -83.206 1.00 77.62 649 SER A O 1
ATOM 4901 N N . MET A 1 650 ? 75.466 27.189 -83.395 1.00 87.62 650 MET A N 1
ATOM 4902 C CA . MET A 1 650 ? 74.713 26.705 -82.239 1.00 87.62 650 MET A CA 1
ATOM 4903 C C . MET A 1 650 ? 75.408 26.982 -80.910 1.00 87.62 650 MET A C 1
ATOM 4905 O O . MET A 1 650 ? 74.750 27.047 -79.872 1.00 87.62 650 MET A O 1
ATOM 4909 N N . LYS A 1 651 ? 76.715 27.277 -80.934 1.00 87.50 651 LYS A N 1
ATOM 4910 C CA . LYS A 1 651 ? 77.519 27.567 -79.736 1.00 87.50 651 LYS A CA 1
ATOM 4911 C C . LYS A 1 651 ? 76.908 28.656 -78.851 1.00 87.50 651 LYS A C 1
ATOM 4913 O O . LYS A 1 651 ? 76.898 28.521 -77.635 1.00 87.50 651 LYS A O 1
ATOM 4918 N N . LYS A 1 652 ? 76.346 29.708 -79.462 1.00 84.75 652 LYS A N 1
ATOM 4919 C CA . LYS A 1 652 ? 75.705 30.827 -78.745 1.00 84.75 652 LYS A CA 1
ATOM 4920 C C . LYS A 1 652 ? 74.377 30.452 -78.071 1.00 84.75 652 LYS A C 1
ATOM 4922 O O . LYS A 1 652 ? 73.931 31.196 -77.203 1.00 84.75 652 LYS A O 1
ATOM 4927 N N . TYR A 1 653 ? 73.732 29.364 -78.499 1.00 87.06 653 TYR A N 1
ATOM 4928 C CA . TYR A 1 653 ? 72.446 28.910 -77.965 1.00 87.06 653 TYR A CA 1
ATOM 4929 C C . TYR A 1 653 ? 72.616 27.900 -76.825 1.00 87.06 653 TYR A C 1
ATOM 4931 O O . TYR A 1 653 ? 71.825 27.934 -75.893 1.00 87.06 653 TYR A O 1
ATOM 4939 N N . TYR A 1 654 ? 73.669 27.075 -76.832 1.00 90.31 654 TYR A N 1
ATOM 4940 C CA . TYR A 1 654 ? 73.915 26.046 -75.806 1.00 90.31 654 TYR A CA 1
ATOM 4941 C C . TYR A 1 654 ? 74.550 26.557 -74.499 1.00 90.31 654 TYR A C 1
ATOM 4943 O O . TYR A 1 654 ? 75.205 25.808 -73.778 1.00 90.31 654 TYR A O 1
ATOM 4951 N N . HIS A 1 655 ? 74.362 27.832 -74.158 1.00 83.25 655 HIS A N 1
ATOM 4952 C CA . HIS A 1 655 ? 74.789 28.375 -72.868 1.00 83.25 655 HIS A CA 1
ATOM 4953 C C . HIS A 1 655 ? 73.685 28.190 -71.823 1.00 83.25 655 HIS A C 1
ATOM 4955 O O . HIS A 1 655 ? 72.875 29.087 -71.591 1.00 83.25 655 HIS A O 1
ATOM 4961 N N . LEU A 1 656 ? 73.667 27.008 -71.209 1.00 83.56 656 LEU A N 1
ATOM 4962 C CA . LEU A 1 656 ? 72.703 26.627 -70.181 1.00 83.56 656 LEU A CA 1
ATOM 4963 C C . LEU A 1 656 ? 73.007 27.283 -68.823 1.00 83.56 656 LEU A C 1
ATOM 4965 O O . LEU A 1 656 ? 74.164 27.464 -68.435 1.00 83.56 656 LEU A O 1
ATOM 4969 N N . ALA A 1 657 ? 71.953 27.636 -68.084 1.00 82.69 657 ALA A N 1
ATOM 4970 C CA . ALA A 1 657 ? 72.066 28.002 -66.675 1.00 82.69 657 ALA A CA 1
ATOM 4971 C C . ALA A 1 657 ? 72.363 26.750 -65.815 1.00 82.69 657 ALA A C 1
ATOM 4973 O O . ALA A 1 657 ? 72.133 25.626 -66.264 1.00 82.69 657 ALA A O 1
ATOM 4974 N N . PRO A 1 658 ? 72.866 26.895 -64.572 1.00 81.19 658 PRO A N 1
ATOM 4975 C CA . PRO A 1 658 ? 73.060 25.747 -63.687 1.00 81.19 658 PRO A CA 1
ATOM 4976 C C . PRO A 1 658 ? 71.763 24.945 -63.505 1.00 81.19 658 PRO A C 1
ATOM 4978 O O . PRO A 1 658 ? 70.732 25.536 -63.199 1.00 81.19 658 PRO A O 1
ATOM 4981 N N . ASN A 1 659 ? 71.846 23.616 -63.628 1.00 82.62 659 ASN A N 1
ATOM 4982 C CA . ASN A 1 659 ? 70.740 22.644 -63.543 1.00 82.62 659 ASN A CA 1
ATOM 4983 C C . ASN A 1 659 ? 69.729 22.661 -64.706 1.00 82.62 659 ASN A C 1
ATOM 4985 O O . ASN A 1 659 ? 68.822 21.831 -64.719 1.00 82.62 659 ASN A O 1
ATOM 4989 N N . GLU A 1 660 ? 69.895 23.538 -65.698 1.00 91.06 660 GLU A N 1
ATOM 4990 C CA . GLU A 1 660 ? 68.963 23.650 -66.826 1.00 91.06 660 GLU A CA 1
ATOM 4991 C C . GLU A 1 660 ? 68.925 22.364 -67.673 1.00 91.06 660 GLU A C 1
ATOM 4993 O O . GLU A 1 660 ? 67.869 21.965 -68.148 1.00 91.06 660 GLU A O 1
ATOM 4998 N N . SER A 1 661 ? 70.056 21.668 -67.824 1.00 91.12 661 SER A N 1
ATOM 4999 C CA . SER A 1 661 ? 70.148 20.373 -68.514 1.00 91.12 661 SER A CA 1
ATOM 5000 C C . SER A 1 661 ? 69.317 19.284 -67.835 1.00 91.12 661 SER A C 1
ATOM 5002 O O . SER A 1 661 ? 68.569 18.575 -68.506 1.00 91.12 661 SER A O 1
ATOM 5004 N N . ALA A 1 662 ? 69.397 19.179 -66.506 1.00 90.25 662 ALA A N 1
ATOM 5005 C CA . ALA A 1 662 ? 68.588 18.250 -65.724 1.00 90.25 662 ALA A CA 1
ATOM 5006 C C . ALA A 1 662 ? 67.090 18.584 -65.829 1.00 90.25 662 ALA A C 1
ATOM 5008 O O . ALA A 1 662 ? 66.266 17.680 -65.961 1.00 90.25 662 ALA A O 1
ATOM 5009 N N . GLU A 1 663 ? 66.730 19.872 -65.838 1.00 91.25 663 GLU A N 1
ATOM 5010 C CA . GLU A 1 663 ? 65.348 20.306 -66.057 1.00 91.25 663 GLU A CA 1
ATOM 5011 C C . GLU A 1 663 ? 64.852 19.997 -67.480 1.00 91.25 663 GLU A C 1
ATOM 5013 O O . GLU A 1 663 ? 63.732 19.506 -67.638 1.00 91.25 663 GLU A O 1
ATOM 5018 N N . ILE A 1 664 ? 65.667 20.211 -68.517 1.00 91.69 664 ILE A N 1
ATOM 5019 C CA . ILE A 1 664 ? 65.331 19.817 -69.896 1.00 91.69 664 ILE A CA 1
ATOM 5020 C C . ILE A 1 664 ? 65.092 18.302 -69.977 1.00 91.69 664 ILE A C 1
ATOM 5022 O O . ILE A 1 664 ? 64.070 17.866 -70.502 1.00 91.69 664 ILE A O 1
ATOM 5026 N N . VAL A 1 665 ? 65.990 17.489 -69.409 1.00 90.56 665 VAL A N 1
ATOM 5027 C CA . VAL A 1 665 ? 65.854 16.021 -69.412 1.00 90.56 665 VAL A CA 1
ATOM 5028 C C . VAL A 1 665 ? 64.642 15.564 -68.600 1.00 90.56 665 VAL A C 1
ATOM 5030 O O . VAL A 1 665 ? 63.950 14.633 -69.003 1.00 90.56 665 VAL A O 1
ATOM 5033 N N . SER A 1 666 ? 64.308 16.236 -67.496 1.00 85.94 666 SER A N 1
ATOM 5034 C CA . SER A 1 666 ? 63.083 15.935 -66.739 1.00 85.94 666 SER A CA 1
ATOM 5035 C C . SER A 1 666 ? 61.804 16.169 -67.556 1.00 85.94 666 SER A C 1
ATOM 5037 O O . SER A 1 666 ? 60.820 15.440 -67.400 1.00 85.94 666 SER A O 1
ATOM 5039 N N . GLY A 1 667 ? 61.840 17.120 -68.497 1.00 83.81 667 GLY A N 1
ATOM 5040 C CA . GLY A 1 667 ? 60.773 17.346 -69.469 1.00 83.81 667 GLY A CA 1
ATOM 5041 C C . GLY A 1 667 ? 60.580 16.191 -70.450 1.00 83.81 667 GLY A C 1
ATOM 5042 O O . GLY A 1 667 ? 59.563 16.121 -71.132 1.00 83.81 667 GLY A O 1
ATOM 5043 N N . TRP A 1 668 ? 61.524 15.250 -70.513 1.00 87.19 668 TRP A N 1
ATOM 5044 C CA . TRP A 1 668 ? 61.425 14.051 -71.344 1.00 87.19 668 TRP A CA 1
ATOM 5045 C C . TRP A 1 668 ? 60.748 12.881 -70.615 1.00 87.19 668 TRP A C 1
ATOM 5047 O O . TRP A 1 668 ? 60.629 11.798 -71.185 1.00 87.19 668 TRP A O 1
ATOM 5057 N N . SER A 1 669 ? 60.273 13.078 -69.379 1.00 75.50 669 SER A N 1
ATOM 5058 C CA . SER A 1 669 ? 59.570 12.062 -68.573 1.00 75.50 669 SER A CA 1
ATOM 5059 C C . SER A 1 669 ? 58.349 11.450 -69.267 1.00 75.50 669 SER A C 1
ATOM 5061 O O . SER A 1 669 ? 58.023 10.289 -69.034 1.00 75.50 669 SER A O 1
ATOM 5063 N N . ALA A 1 670 ? 57.716 12.160 -70.202 1.00 68.69 670 ALA A N 1
ATOM 5064 C CA . ALA A 1 670 ? 56.653 11.589 -71.028 1.00 68.69 670 ALA A CA 1
ATOM 5065 C C . ALA A 1 670 ? 57.122 10.395 -71.894 1.00 68.69 670 ALA A C 1
ATOM 5067 O O . ALA A 1 670 ? 56.315 9.581 -72.337 1.00 68.69 670 ALA A O 1
ATOM 5068 N N . PHE A 1 671 ? 58.433 10.254 -72.090 1.00 77.75 671 PHE A N 1
ATOM 5069 C CA . PHE A 1 671 ? 59.089 9.152 -72.783 1.00 77.75 671 PHE A CA 1
ATOM 5070 C C . PHE A 1 671 ? 59.810 8.194 -71.815 1.00 77.75 671 PHE A C 1
ATOM 5072 O O . PHE A 1 671 ? 60.730 7.494 -72.227 1.00 77.75 671 PHE A O 1
ATOM 5079 N N . GLU A 1 672 ? 59.434 8.133 -70.532 1.00 74.38 672 GLU A N 1
ATOM 5080 C CA . GLU A 1 672 ? 60.136 7.323 -69.517 1.00 74.38 672 GLU A CA 1
ATOM 5081 C C . GLU A 1 672 ? 60.251 5.832 -69.896 1.00 74.38 672 GLU A C 1
ATOM 5083 O O . GLU A 1 672 ? 61.272 5.195 -69.634 1.00 74.38 672 GLU A O 1
ATOM 5088 N N . ASN A 1 673 ? 59.248 5.288 -70.591 1.00 73.25 673 ASN A N 1
ATOM 5089 C CA . ASN A 1 673 ? 59.242 3.898 -71.068 1.00 73.25 673 ASN A CA 1
ATOM 5090 C C . ASN A 1 673 ? 59.827 3.723 -72.487 1.00 73.25 673 ASN A C 1
ATOM 5092 O O . ASN A 1 673 ? 59.733 2.641 -73.071 1.00 73.25 673 ASN A O 1
ATOM 5096 N N . SER A 1 674 ? 60.422 4.774 -73.052 1.00 82.25 674 SER A N 1
ATOM 5097 C CA . SER A 1 674 ? 60.941 4.815 -74.421 1.00 82.25 674 SER A CA 1
ATOM 5098 C C . SER A 1 674 ? 62.441 4.521 -74.493 1.00 82.25 674 SER A C 1
ATOM 5100 O O . SER A 1 674 ? 63.197 4.695 -73.535 1.00 82.25 674 SER A O 1
ATOM 5102 N N . THR A 1 675 ? 62.885 4.092 -75.675 1.00 87.75 675 THR A N 1
ATOM 5103 C CA . THR A 1 675 ? 64.313 4.007 -76.024 1.00 87.75 675 THR A CA 1
ATOM 5104 C C . THR A 1 675 ? 64.754 5.334 -76.631 1.00 87.75 675 THR A C 1
ATOM 5106 O O . THR A 1 675 ? 64.060 5.857 -77.499 1.00 87.75 675 THR A O 1
ATOM 5109 N N . VAL A 1 676 ? 65.885 5.878 -76.189 1.00 91.56 676 VAL A N 1
ATOM 5110 C CA . VAL A 1 676 ? 66.391 7.193 -76.594 1.00 91.56 676 VAL A CA 1
ATOM 5111 C C . VAL A 1 676 ? 67.795 7.090 -77.185 1.00 91.56 676 VAL A C 1
ATOM 5113 O O . VAL A 1 676 ? 68.647 6.384 -76.638 1.00 91.56 676 VAL A O 1
ATOM 5116 N N . SER A 1 677 ? 68.032 7.844 -78.259 1.00 93.88 677 SER A N 1
ATOM 5117 C CA . SER A 1 677 ? 69.358 8.148 -78.806 1.00 93.88 677 SER A CA 1
ATOM 5118 C C . SER A 1 677 ? 69.559 9.664 -78.920 1.00 93.88 677 SER A C 1
ATOM 5120 O O . SER A 1 677 ? 68.604 10.398 -79.171 1.00 93.88 677 SER A O 1
ATOM 5122 N N . ILE A 1 678 ? 70.796 10.142 -78.764 1.00 95.00 678 ILE A N 1
ATOM 5123 C CA . ILE A 1 678 ? 71.194 11.522 -79.081 1.00 95.00 678 ILE A CA 1
ATOM 5124 C C . ILE A 1 678 ? 72.187 11.469 -80.235 1.00 95.00 678 ILE A C 1
ATOM 5126 O O . ILE A 1 678 ? 73.257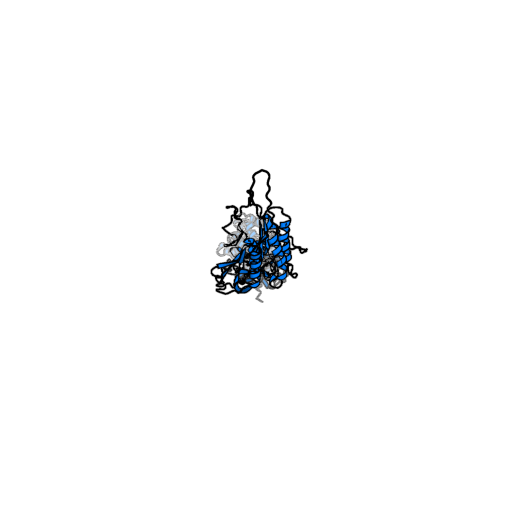 10.877 -80.101 1.00 95.00 678 ILE A O 1
ATOM 5130 N N . VAL A 1 679 ? 71.844 12.117 -81.342 1.00 94.69 679 VAL A N 1
ATOM 5131 C CA . VAL A 1 679 ? 72.699 12.266 -82.520 1.00 94.69 679 VAL A CA 1
ATOM 5132 C C . VAL A 1 679 ? 73.068 13.735 -82.649 1.00 94.69 679 VAL A C 1
ATOM 5134 O O . VAL A 1 679 ? 72.182 14.576 -82.767 1.00 94.69 679 VAL A O 1
ATOM 5137 N N . SER A 1 680 ? 74.355 14.062 -82.644 1.00 92.38 680 SER A N 1
ATOM 5138 C CA . SER A 1 680 ? 74.817 15.399 -83.015 1.00 92.38 680 SER A CA 1
ATOM 5139 C C . SER A 1 680 ? 75.126 15.476 -84.498 1.00 92.38 680 SER A C 1
ATOM 5141 O O . SER A 1 680 ? 75.487 14.466 -85.107 1.00 92.38 680 SER A O 1
ATOM 5143 N N . TRP A 1 681 ? 75.014 16.662 -85.090 1.00 90.69 681 TRP A N 1
ATOM 5144 C CA . TRP A 1 681 ? 75.360 16.833 -86.497 1.00 90.69 681 TRP A CA 1
ATOM 5145 C C . TRP A 1 681 ? 75.822 18.245 -86.869 1.00 90.69 681 TRP A C 1
ATOM 5147 O O . TRP A 1 681 ? 75.387 19.238 -86.288 1.00 90.69 681 TRP A O 1
ATOM 5157 N N . ASP A 1 682 ? 76.689 18.306 -87.879 1.00 82.25 682 ASP A N 1
ATOM 5158 C CA . ASP A 1 682 ? 77.166 19.513 -88.562 1.00 82.25 682 ASP A CA 1
ATOM 5159 C C . ASP A 1 682 ? 77.259 19.286 -90.096 1.00 82.25 682 ASP A C 1
ATOM 5161 O O . ASP A 1 682 ? 76.235 19.266 -90.784 1.00 82.25 682 ASP A O 1
ATOM 5165 N N . HIS A 1 683 ? 78.462 19.074 -90.644 1.00 78.69 683 HIS A N 1
ATOM 5166 C CA . HIS A 1 683 ? 78.734 18.522 -91.970 1.00 78.69 683 HIS A CA 1
ATOM 5167 C C . HIS A 1 683 ? 78.733 16.978 -91.980 1.00 78.69 683 HIS A C 1
ATOM 5169 O O . HIS A 1 683 ? 78.713 16.371 -93.054 1.00 78.69 683 HIS A O 1
ATOM 5175 N N . ALA A 1 684 ? 78.748 16.339 -90.804 1.00 80.31 684 ALA A N 1
ATOM 5176 C CA . ALA A 1 684 ? 78.546 14.907 -90.600 1.00 80.31 684 ALA A CA 1
ATOM 5177 C C . ALA A 1 684 ? 77.732 14.651 -89.316 1.00 80.31 684 ALA A C 1
ATOM 5179 O O . ALA A 1 684 ? 77.572 15.538 -88.486 1.00 80.31 684 ALA A O 1
ATOM 5180 N N . SER A 1 685 ? 77.194 13.441 -89.150 1.00 87.00 685 SER A N 1
ATOM 5181 C CA . SER A 1 685 ? 76.437 13.046 -87.953 1.00 87.00 685 SER A CA 1
ATOM 5182 C C . SER A 1 685 ? 77.219 12.068 -87.073 1.00 87.00 685 SER A C 1
ATOM 5184 O O . SER A 1 685 ? 77.821 11.128 -87.599 1.00 87.00 685 SER A O 1
ATOM 5186 N N . GLU A 1 686 ? 77.128 12.216 -85.752 1.00 90.81 686 GLU A N 1
ATOM 5187 C CA . GLU A 1 686 ? 77.738 11.332 -84.750 1.00 90.81 686 GLU A CA 1
ATOM 5188 C C . GLU A 1 686 ? 76.720 10.931 -83.668 1.00 90.81 686 GLU A C 1
ATOM 5190 O O . GLU A 1 686 ? 75.899 11.738 -83.236 1.00 90.81 686 GLU A O 1
ATOM 5195 N N . LEU A 1 687 ? 76.770 9.674 -83.219 1.00 92.88 687 LEU A N 1
ATOM 5196 C CA . LEU A 1 687 ? 75.942 9.167 -82.124 1.00 92.88 687 LEU A CA 1
ATOM 5197 C C . LEU A 1 687 ? 76.614 9.458 -80.777 1.00 92.88 687 LEU A C 1
ATOM 5199 O O . LEU A 1 687 ? 77.658 8.887 -80.463 1.00 92.88 687 LEU A O 1
ATOM 5203 N N . LEU A 1 688 ? 75.993 10.307 -79.963 1.00 93.25 688 LEU A N 1
ATOM 5204 C CA . LEU A 1 688 ? 76.500 10.692 -78.642 1.00 93.25 688 LEU A CA 1
ATOM 5205 C C . LEU A 1 688 ? 76.011 9.767 -77.529 1.00 93.25 688 LEU A C 1
ATOM 5207 O O . LEU A 1 688 ? 76.706 9.534 -76.537 1.00 93.25 688 LEU A O 1
ATOM 5211 N N . PHE A 1 689 ? 74.796 9.245 -77.682 1.00 93.81 689 PHE A N 1
ATOM 5212 C CA . PHE A 1 689 ? 74.159 8.382 -76.700 1.00 93.81 689 PHE A CA 1
ATOM 5213 C C . PHE A 1 689 ? 73.124 7.477 -77.349 1.00 93.81 689 PHE A C 1
ATOM 5215 O O . PHE A 1 689 ? 72.462 7.877 -78.301 1.00 93.81 689 PHE A O 1
ATOM 5222 N N . GLY A 1 690 ? 72.925 6.307 -76.749 1.00 90.44 690 GLY A N 1
ATOM 5223 C CA . GLY A 1 690 ? 71.871 5.375 -77.120 1.00 90.44 690 GLY A CA 1
ATOM 5224 C C . GLY A 1 690 ? 72.266 4.406 -78.235 1.00 90.44 690 GLY A C 1
ATOM 5225 O O . GLY A 1 690 ? 73.434 4.380 -78.628 1.00 90.44 690 GLY A O 1
ATOM 5226 N N . PRO A 1 691 ? 71.325 3.551 -78.672 1.00 91.19 691 PRO A N 1
ATOM 5227 C CA . PRO A 1 691 ? 69.962 3.406 -78.141 1.00 91.19 691 PRO A CA 1
ATOM 5228 C C . PRO A 1 691 ? 69.955 2.831 -76.712 1.00 91.19 691 PRO A C 1
ATOM 5230 O O . PRO A 1 691 ? 70.534 1.777 -76.445 1.00 91.19 691 PRO A O 1
ATOM 5233 N N . ALA A 1 692 ? 69.312 3.517 -75.764 1.00 89.69 692 ALA A N 1
ATOM 5234 C CA . ALA A 1 692 ? 69.179 3.059 -74.375 1.00 89.69 692 ALA A CA 1
ATOM 5235 C C . ALA A 1 692 ? 67.869 3.563 -73.739 1.00 89.69 692 ALA A C 1
ATOM 5237 O O . ALA A 1 692 ? 67.323 4.558 -74.210 1.00 89.69 692 ALA A O 1
ATOM 5238 N N . PRO A 1 693 ? 67.336 2.914 -72.685 1.00 87.81 693 PRO A N 1
ATOM 5239 C CA . PRO A 1 693 ? 66.154 3.417 -71.984 1.00 87.81 693 PRO A CA 1
ATOM 5240 C C . PRO A 1 693 ? 66.389 4.824 -71.429 1.00 87.81 693 PRO A C 1
ATOM 5242 O O . PRO A 1 693 ? 67.456 5.080 -70.867 1.00 87.81 693 PRO A O 1
ATOM 5245 N N . LEU A 1 694 ? 65.395 5.709 -71.540 1.00 86.44 694 LEU A N 1
ATOM 5246 C CA . LEU A 1 694 ? 65.460 7.025 -70.896 1.00 86.44 694 LEU A CA 1
ATOM 5247 C C . LEU A 1 694 ? 65.564 6.880 -69.375 1.00 86.44 694 LEU A C 1
ATOM 5249 O O . LEU A 1 694 ? 66.456 7.459 -68.753 1.00 86.44 694 LEU A O 1
ATOM 5253 N N . LYS A 1 695 ? 64.686 6.046 -68.803 1.00 86.75 695 LYS A N 1
ATOM 5254 C CA . LYS A 1 695 ? 64.651 5.762 -67.370 1.00 86.75 695 LYS A CA 1
ATOM 5255 C C . LYS A 1 695 ? 65.982 5.197 -66.878 1.00 86.75 695 LYS A C 1
ATOM 5257 O O . LYS A 1 695 ? 66.430 4.146 -67.345 1.00 86.75 695 LYS A O 1
ATOM 5262 N N . GLY A 1 696 ? 66.573 5.856 -65.888 1.00 88.00 696 GLY A N 1
ATOM 5263 C CA . GLY A 1 696 ? 67.850 5.485 -65.279 1.00 88.00 696 GLY A CA 1
ATOM 5264 C C . GLY A 1 696 ? 69.098 5.986 -66.018 1.00 88.00 696 GLY A C 1
ATOM 5265 O O . GLY A 1 696 ? 70.204 5.645 -65.596 1.00 88.00 696 GLY A O 1
ATOM 5266 N N . ASN A 1 697 ? 68.955 6.757 -67.103 1.00 91.50 697 ASN A N 1
ATOM 5267 C CA . ASN A 1 697 ? 70.065 7.411 -67.810 1.00 91.50 697 ASN A CA 1
ATOM 5268 C C . ASN A 1 697 ? 69.969 8.950 -67.793 1.00 91.50 697 ASN A C 1
ATOM 5270 O O . ASN A 1 697 ? 70.726 9.613 -68.501 1.00 91.50 697 ASN A O 1
ATOM 5274 N N . GLU A 1 698 ? 69.077 9.526 -66.988 1.00 92.19 698 GLU A N 1
ATOM 5275 C CA . GLU A 1 698 ? 68.755 10.957 -66.963 1.00 92.19 698 GLU A CA 1
ATOM 5276 C C . GLU A 1 698 ? 69.989 11.820 -66.665 1.00 92.19 698 GLU A C 1
ATOM 5278 O O . GLU A 1 698 ? 70.266 12.769 -67.397 1.00 92.19 698 GLU A O 1
ATOM 5283 N N . ASP A 1 699 ? 70.790 11.437 -65.665 1.00 91.50 699 ASP A N 1
ATOM 5284 C CA . ASP A 1 699 ? 72.022 12.150 -65.299 1.00 91.50 699 ASP A CA 1
ATOM 5285 C C . ASP A 1 699 ? 73.037 12.178 -66.456 1.00 91.50 699 ASP A C 1
ATOM 5287 O O . ASP A 1 699 ? 73.686 13.192 -66.707 1.00 91.50 699 ASP A O 1
ATOM 5291 N N . ARG A 1 700 ? 73.151 11.069 -67.203 1.00 92.81 700 ARG A N 1
ATOM 5292 C CA . ARG A 1 700 ? 74.066 10.961 -68.350 1.00 92.81 700 ARG A CA 1
ATOM 5293 C C . ARG A 1 700 ? 73.579 11.776 -69.545 1.00 92.81 700 ARG A C 1
ATOM 5295 O O . ARG A 1 700 ? 74.391 12.333 -70.276 1.00 92.81 700 ARG A O 1
ATOM 5302 N N . LEU A 1 701 ? 72.267 11.837 -69.757 1.00 93.25 701 LEU A N 1
ATOM 5303 C CA . LEU A 1 701 ? 71.666 12.688 -70.782 1.00 93.25 701 LEU A CA 1
ATOM 5304 C C . LEU A 1 701 ? 71.887 14.168 -70.443 1.00 93.25 701 LEU A C 1
ATOM 5306 O O . LEU A 1 701 ? 72.287 14.930 -71.320 1.00 93.25 701 LEU A O 1
ATOM 5310 N N . ALA A 1 702 ? 71.713 14.557 -69.176 1.00 92.56 702 ALA A N 1
ATOM 5311 C CA . ALA A 1 702 ? 71.953 15.925 -68.720 1.00 92.56 702 ALA A CA 1
ATOM 5312 C C . ALA A 1 702 ? 73.426 16.336 -68.900 1.00 92.56 702 ALA A C 1
ATOM 5314 O O . ALA A 1 702 ? 73.695 17.413 -69.430 1.00 92.56 702 ALA A O 1
ATOM 5315 N N . GLU A 1 703 ? 74.374 15.444 -68.580 1.00 92.62 703 GLU A N 1
ATOM 5316 C CA . GLU A 1 703 ? 75.812 15.667 -68.803 1.00 92.62 703 GLU A CA 1
ATOM 5317 C C . GLU A 1 703 ? 76.150 15.915 -70.285 1.00 92.62 703 GLU A C 1
ATOM 5319 O O . GLU A 1 703 ? 77.001 16.746 -70.605 1.00 92.62 703 GLU A O 1
ATOM 5324 N N . ILE A 1 704 ? 75.484 15.221 -71.213 1.00 92.62 704 ILE A N 1
ATOM 5325 C CA . ILE A 1 704 ? 75.676 15.460 -72.651 1.00 92.62 704 ILE A CA 1
ATOM 5326 C C . ILE A 1 704 ? 75.172 16.852 -73.032 1.00 92.62 704 ILE A C 1
ATOM 5328 O O . ILE A 1 704 ? 75.879 17.573 -73.737 1.00 92.62 704 ILE A O 1
ATOM 5332 N N . LEU A 1 705 ? 73.989 17.249 -72.548 1.00 92.81 705 LEU A N 1
ATOM 5333 C CA . LEU A 1 705 ? 73.422 18.569 -72.836 1.00 92.81 705 LEU A CA 1
ATOM 5334 C C . LEU A 1 705 ? 74.298 19.711 -72.299 1.00 92.81 705 LEU A C 1
ATOM 5336 O O . LEU A 1 705 ? 74.475 20.710 -72.997 1.00 92.81 705 LEU A O 1
ATOM 5340 N N . ASP A 1 706 ? 74.893 19.550 -71.112 1.00 91.00 706 ASP A N 1
ATOM 5341 C CA . ASP A 1 706 ? 75.809 20.537 -70.517 1.00 91.00 706 ASP A CA 1
ATOM 5342 C C . ASP A 1 706 ? 77.047 20.798 -71.391 1.00 91.00 706 ASP A C 1
ATOM 5344 O O . ASP A 1 706 ? 77.557 21.920 -71.447 1.00 91.00 706 ASP A O 1
ATOM 5348 N N . ASN A 1 707 ? 77.514 19.777 -72.113 1.00 90.62 707 ASN A N 1
ATOM 5349 C CA . ASN A 1 707 ? 78.740 19.845 -72.905 1.00 90.62 707 ASN A CA 1
ATOM 5350 C C . ASN A 1 707 ? 78.519 20.277 -74.367 1.00 90.62 707 ASN A C 1
ATOM 5352 O O . ASN A 1 707 ? 79.497 20.533 -75.071 1.00 90.62 707 ASN A O 1
ATOM 5356 N N . LEU A 1 708 ? 77.273 20.433 -74.836 1.00 90.56 708 LEU A N 1
ATOM 5357 C CA . LEU A 1 708 ? 76.974 20.736 -76.248 1.00 90.56 708 LEU A CA 1
ATOM 5358 C C . LEU A 1 708 ? 77.689 21.989 -76.773 1.00 90.56 708 LEU A C 1
ATOM 5360 O O . LEU A 1 708 ? 78.135 22.011 -77.917 1.00 90.56 708 LEU A O 1
ATOM 5364 N N . SER A 1 709 ? 77.843 23.031 -75.947 1.00 87.94 709 SER A N 1
ATOM 5365 C CA . SER A 1 709 ? 78.533 24.260 -76.369 1.00 87.94 709 SER A CA 1
ATOM 5366 C C . SER A 1 709 ? 80.022 24.052 -76.683 1.00 87.94 709 SER A C 1
ATOM 5368 O O . SER A 1 709 ? 80.569 24.748 -77.543 1.00 87.94 709 SER A O 1
ATOM 5370 N N . GLU A 1 710 ? 80.675 23.091 -76.019 1.00 87.25 710 GLU A N 1
ATOM 5371 C CA . GLU A 1 710 ? 82.074 22.724 -76.272 1.00 87.25 710 GLU A CA 1
ATOM 5372 C C . GLU A 1 710 ? 82.218 21.857 -77.526 1.00 87.25 710 GLU A C 1
ATOM 5374 O O . GLU A 1 710 ? 83.267 21.876 -78.170 1.00 87.25 710 GLU A O 1
ATOM 5379 N N . MET A 1 711 ? 81.153 21.142 -77.895 1.00 86.31 711 MET A N 1
ATOM 5380 C CA . MET A 1 711 ? 81.098 20.291 -79.084 1.00 86.31 711 MET A CA 1
ATOM 5381 C C . MET A 1 711 ? 80.917 21.093 -80.378 1.00 86.31 711 MET A C 1
ATOM 5383 O O . MET A 1 711 ? 81.188 20.575 -81.458 1.00 86.31 711 MET A O 1
ATOM 5387 N N . CYS A 1 712 ? 80.506 22.363 -80.289 1.00 85.56 712 CYS A N 1
ATOM 5388 C CA . CYS A 1 712 ? 80.300 23.204 -81.463 1.00 85.56 712 CYS A CA 1
ATOM 5389 C C . CYS A 1 712 ? 81.611 23.670 -82.122 1.00 85.56 712 CYS A C 1
ATOM 5391 O O . CYS A 1 712 ? 82.434 24.348 -81.495 1.00 85.56 712 CYS A O 1
ATOM 5393 N N . ILE A 1 713 ? 81.763 23.411 -83.425 1.00 73.50 713 ILE A N 1
ATOM 5394 C CA . ILE A 1 713 ? 82.963 23.757 -84.209 1.00 73.50 713 ILE A CA 1
ATOM 5395 C C . ILE A 1 713 ? 82.792 25.123 -84.901 1.00 73.50 713 ILE A C 1
ATOM 5397 O O . ILE A 1 713 ? 81.891 25.312 -85.710 1.00 73.50 713 ILE A O 1
ATOM 5401 N N . GLU A 1 714 ? 83.672 26.094 -84.613 1.00 60.97 714 GLU A N 1
ATOM 5402 C CA . GLU A 1 714 ? 83.485 27.537 -84.903 1.00 60.97 714 GLU A CA 1
ATOM 5403 C C . GLU A 1 714 ? 83.344 27.962 -86.385 1.00 60.97 714 GLU A C 1
ATOM 5405 O O . GLU A 1 714 ? 83.047 29.131 -86.629 1.00 60.97 714 GLU A O 1
ATOM 5410 N N . THR A 1 715 ? 83.532 27.080 -87.375 1.00 61.97 715 THR A N 1
ATOM 5411 C CA . THR A 1 715 ? 83.565 27.469 -88.805 1.00 61.97 715 THR A CA 1
ATOM 5412 C C . THR A 1 715 ? 82.663 26.669 -89.750 1.00 61.97 715 THR A C 1
ATOM 5414 O O . THR A 1 715 ? 82.843 26.794 -90.959 1.00 61.97 715 THR A O 1
ATOM 5417 N N . ASP A 1 716 ? 81.700 25.893 -89.248 1.00 65.06 716 ASP A N 1
ATOM 5418 C CA . ASP A 1 716 ? 80.905 24.994 -90.100 1.00 65.06 716 ASP A CA 1
ATOM 5419 C C . ASP A 1 716 ? 79.474 25.459 -90.411 1.00 65.06 716 ASP A C 1
ATOM 5421 O O . ASP A 1 716 ? 78.790 26.064 -89.583 1.00 65.06 716 ASP A O 1
ATOM 5425 N N . LEU A 1 717 ? 79.059 25.133 -91.645 1.00 73.88 717 LEU A N 1
ATOM 5426 C CA . LEU A 1 717 ? 77.702 25.238 -92.186 1.00 73.88 717 LEU A CA 1
ATOM 5427 C C . LEU A 1 717 ? 76.815 24.114 -91.637 1.00 73.88 717 LEU A C 1
ATOM 5429 O O . LEU A 1 717 ? 77.256 22.979 -91.470 1.00 73.88 717 LEU A O 1
ATOM 5433 N N . THR A 1 718 ? 75.539 24.420 -91.442 1.00 82.94 718 THR A N 1
ATOM 5434 C CA . THR A 1 718 ? 74.502 23.466 -91.039 1.00 82.94 718 THR A CA 1
ATOM 5435 C C . THR A 1 718 ? 73.928 22.731 -92.274 1.00 82.94 718 THR A C 1
ATOM 5437 O O . THR A 1 718 ? 73.277 23.380 -93.090 1.00 82.94 718 THR A O 1
ATOM 5440 N N . TYR A 1 719 ? 74.099 21.404 -92.418 1.00 88.38 719 TYR A N 1
ATOM 5441 C CA . TYR A 1 719 ? 73.468 20.572 -93.475 1.00 88.38 719 TYR A CA 1
ATOM 5442 C C . TYR A 1 719 ? 72.277 19.714 -92.996 1.00 88.38 719 TYR A C 1
ATOM 5444 O O . TYR A 1 719 ? 72.463 18.650 -92.399 1.00 88.38 719 TYR A O 1
ATOM 5452 N N . TYR A 1 720 ? 71.037 20.127 -93.298 1.00 91.75 720 TYR A N 1
ATOM 5453 C CA . TYR A 1 720 ? 69.836 19.424 -92.804 1.00 91.75 720 TYR A CA 1
ATOM 5454 C C . TYR A 1 720 ? 69.726 17.967 -93.270 1.00 91.75 720 TYR A C 1
ATOM 5456 O O . TYR A 1 720 ? 69.268 17.116 -92.504 1.00 91.75 720 TYR A O 1
ATOM 5464 N N . ASP A 1 721 ? 70.165 17.655 -94.492 1.00 91.88 721 ASP A N 1
ATOM 5465 C CA . ASP A 1 721 ? 70.139 16.284 -95.001 1.00 91.88 721 ASP A CA 1
ATOM 5466 C C . ASP A 1 721 ? 71.072 15.337 -94.223 1.00 91.88 721 ASP A C 1
ATOM 5468 O O . ASP A 1 721 ? 70.715 14.178 -94.015 1.00 91.88 721 ASP A O 1
ATOM 5472 N N . GLN A 1 722 ? 72.217 15.819 -93.724 1.00 90.12 722 GLN A N 1
ATOM 5473 C CA . GLN A 1 722 ? 73.151 15.020 -92.924 1.00 90.12 722 GLN A CA 1
ATOM 5474 C C . GLN A 1 722 ? 72.608 14.741 -91.529 1.00 90.12 722 GLN A C 1
ATOM 5476 O O . GLN A 1 722 ? 72.661 13.595 -91.080 1.00 90.12 722 GLN A O 1
ATOM 5481 N N . GLY A 1 723 ? 72.032 15.754 -90.875 1.00 90.50 723 GLY A N 1
ATOM 5482 C CA . GLY A 1 723 ? 71.371 15.565 -89.587 1.00 90.50 723 GLY A CA 1
ATOM 5483 C C . GLY A 1 723 ? 70.263 14.522 -89.679 1.00 90.50 723 GLY A C 1
ATOM 5484 O O . GLY A 1 723 ? 70.231 13.577 -88.891 1.00 90.50 723 GLY A O 1
ATOM 5485 N N . LEU A 1 724 ? 69.390 14.651 -90.685 1.00 94.00 724 LEU A N 1
ATOM 5486 C CA . LEU A 1 724 ? 68.261 13.739 -90.848 1.00 94.00 724 LEU A CA 1
ATOM 5487 C C . LEU A 1 724 ? 68.735 12.320 -91.194 1.00 94.00 724 LEU A C 1
ATOM 5489 O O . LEU A 1 724 ? 68.245 11.354 -90.616 1.00 94.00 724 LEU A O 1
ATOM 5493 N N . ASN A 1 725 ? 69.735 12.175 -92.066 1.00 94.25 725 ASN A N 1
ATOM 5494 C CA . ASN A 1 725 ? 70.319 10.875 -92.396 1.00 94.25 725 ASN A CA 1
ATOM 5495 C C . ASN A 1 725 ? 70.957 10.181 -91.183 1.00 94.25 725 ASN A C 1
ATOM 5497 O O . ASN A 1 725 ? 70.784 8.973 -91.008 1.00 94.25 725 ASN A O 1
ATOM 5501 N N . GLY A 1 726 ? 71.679 10.933 -90.349 1.00 90.88 726 GLY A N 1
ATOM 5502 C CA . GLY A 1 726 ? 72.275 10.425 -89.116 1.00 90.88 726 GLY A CA 1
ATOM 5503 C C . GLY A 1 726 ? 71.226 9.922 -88.135 1.00 90.88 726 GLY A C 1
ATOM 5504 O O . GLY A 1 726 ? 71.345 8.824 -87.602 1.00 90.88 726 GLY A O 1
ATOM 5505 N N . SER A 1 727 ? 70.144 10.681 -87.959 1.00 94.62 727 SER A N 1
ATOM 5506 C CA . SER A 1 727 ? 69.025 10.256 -87.116 1.00 94.62 727 SER A CA 1
ATOM 5507 C C . SER A 1 727 ? 68.298 9.032 -87.669 1.00 94.62 727 SER A C 1
ATOM 5509 O O . SER A 1 727 ? 67.921 8.141 -86.912 1.00 94.62 727 SER A O 1
ATOM 5511 N N . LEU A 1 728 ? 68.130 8.947 -88.991 1.00 94.25 728 LEU A N 1
ATOM 5512 C CA . LEU A 1 728 ? 67.524 7.782 -89.630 1.00 94.25 728 LEU A CA 1
ATOM 5513 C C . LEU A 1 728 ? 68.410 6.539 -89.530 1.00 94.25 728 LEU A C 1
ATOM 5515 O O . LEU A 1 728 ? 67.873 5.438 -89.469 1.00 94.25 728 LEU A O 1
ATOM 5519 N N . ALA A 1 729 ? 69.737 6.678 -89.455 1.00 91.75 729 ALA A N 1
ATOM 5520 C CA . ALA A 1 729 ? 70.633 5.543 -89.238 1.00 91.75 729 ALA A CA 1
ATOM 5521 C C . ALA A 1 729 ? 70.292 4.770 -87.952 1.00 91.75 729 ALA A C 1
ATOM 5523 O O . ALA A 1 729 ? 70.237 3.540 -87.992 1.00 91.75 729 ALA A O 1
ATOM 5524 N N . GLU A 1 730 ? 69.940 5.476 -86.875 1.00 91.44 730 GLU A N 1
ATOM 5525 C CA . GLU A 1 730 ? 69.494 4.869 -85.612 1.00 91.44 730 GLU A CA 1
ATOM 5526 C C . GLU A 1 730 ? 68.168 4.113 -85.749 1.00 91.44 730 GLU A C 1
ATOM 5528 O O . GLU A 1 730 ? 67.920 3.141 -85.041 1.00 91.44 730 GLU A O 1
ATOM 5533 N N . LEU A 1 731 ? 67.317 4.526 -86.688 1.00 91.12 731 LEU A N 1
ATOM 5534 C CA . LEU A 1 731 ? 66.013 3.910 -86.936 1.00 91.12 731 LEU A CA 1
ATOM 5535 C C . LEU A 1 731 ? 66.052 2.804 -88.001 1.00 91.12 731 LEU A C 1
ATOM 5537 O O . LEU A 1 731 ? 65.096 2.030 -88.114 1.00 91.12 731 LEU A O 1
ATOM 5541 N N . ARG A 1 732 ? 67.135 2.729 -88.786 1.00 90.75 732 ARG A N 1
ATOM 5542 C CA . ARG A 1 732 ? 67.389 1.663 -89.769 1.00 90.75 732 ARG A CA 1
ATOM 5543 C C . ARG A 1 732 ? 67.832 0.366 -89.099 1.00 90.75 732 ARG A C 1
ATOM 5545 O O . ARG A 1 732 ? 67.577 -0.698 -89.662 1.00 90.75 732 ARG A O 1
ATOM 5552 N N . ASP A 1 733 ? 68.496 0.442 -87.944 1.00 83.38 733 ASP A N 1
ATOM 5553 C CA . ASP A 1 733 ? 68.945 -0.736 -87.201 1.00 83.38 733 ASP A CA 1
ATOM 5554 C C . ASP A 1 733 ? 67.778 -1.361 -86.407 1.00 83.38 733 ASP A C 1
ATOM 5556 O O . ASP A 1 733 ? 67.297 -0.769 -85.437 1.00 83.38 733 ASP A O 1
ATOM 5560 N N . PRO A 1 734 ? 67.313 -2.576 -86.760 1.00 76.44 734 PRO A N 1
ATOM 5561 C CA . PRO A 1 734 ? 66.229 -3.239 -86.040 1.00 76.44 734 PRO A CA 1
ATOM 5562 C C . PRO A 1 734 ? 66.574 -3.570 -84.582 1.00 76.44 734 PRO A C 1
ATOM 5564 O O . PRO A 1 734 ? 65.664 -3.809 -83.794 1.00 76.44 734 PRO A O 1
ATOM 5567 N N . ALA A 1 735 ? 67.860 -3.620 -84.211 1.00 77.25 735 ALA A N 1
ATOM 5568 C CA . ALA A 1 735 ? 68.274 -3.824 -82.822 1.00 77.25 735 ALA A CA 1
ATOM 5569 C C . ALA A 1 735 ? 68.032 -2.580 -81.945 1.00 77.25 735 ALA A C 1
ATOM 5571 O O . ALA A 1 735 ? 67.873 -2.715 -80.732 1.00 77.25 735 ALA A O 1
ATOM 5572 N N . SER A 1 736 ? 67.962 -1.398 -82.561 1.00 74.88 736 SER A N 1
ATOM 5573 C CA . SER A 1 736 ? 67.767 -0.097 -81.908 1.00 74.88 736 SER A CA 1
ATOM 5574 C C . SER A 1 736 ? 66.290 0.278 -81.732 1.00 74.88 736 SER A C 1
ATOM 5576 O O . SER A 1 736 ? 65.965 1.209 -80.993 1.00 74.88 736 SER A O 1
ATOM 5578 N N . VAL A 1 737 ? 65.377 -0.453 -82.384 1.00 84.31 737 VAL A N 1
ATOM 5579 C CA . VAL A 1 737 ? 63.935 -0.169 -82.406 1.00 84.31 737 VAL A CA 1
ATOM 5580 C C . VAL A 1 737 ? 63.151 -1.354 -81.824 1.00 84.31 737 VAL A C 1
ATOM 5582 O O . VAL A 1 737 ? 62.991 -2.375 -82.501 1.00 84.31 737 VAL A O 1
ATOM 5585 N N . PRO A 1 738 ? 62.628 -1.253 -80.587 1.00 78.44 738 PRO A N 1
ATOM 5586 C CA . PRO A 1 738 ? 61.756 -2.278 -80.024 1.00 78.44 738 PRO A CA 1
ATOM 5587 C C . PRO A 1 738 ? 60.522 -2.554 -80.906 1.00 78.44 738 PRO A C 1
ATOM 5589 O O . PRO A 1 738 ? 60.008 -1.646 -81.561 1.00 78.44 738 PRO A O 1
ATOM 5592 N N . PRO A 1 739 ? 59.987 -3.792 -80.919 1.00 72.12 739 PRO A N 1
ATOM 5593 C CA . PRO A 1 739 ? 58.782 -4.106 -81.681 1.00 72.12 739 PRO A CA 1
ATOM 5594 C C . PRO A 1 739 ? 57.606 -3.212 -81.276 1.00 72.12 739 PRO A C 1
ATOM 5596 O O . PRO A 1 739 ? 57.352 -3.027 -80.087 1.00 72.12 739 PRO A O 1
ATOM 5599 N N . ASN A 1 740 ? 56.857 -2.721 -82.266 1.00 70.50 740 ASN A N 1
ATOM 5600 C CA . ASN A 1 740 ? 55.684 -1.856 -82.091 1.00 70.50 740 ASN A CA 1
ATOM 5601 C C . ASN A 1 740 ? 55.965 -0.513 -81.387 1.00 70.50 740 ASN A C 1
ATOM 5603 O O . ASN A 1 740 ? 55.029 0.072 -80.843 1.00 70.50 740 ASN A O 1
ATOM 5607 N N . SER A 1 741 ? 57.211 -0.016 -81.387 1.00 79.00 741 SER A N 1
ATOM 5608 C CA . SER A 1 741 ? 57.488 1.340 -80.913 1.00 79.00 741 SER A CA 1
ATOM 5609 C C . SER A 1 741 ? 57.192 2.395 -81.981 1.00 79.00 741 SER A C 1
ATOM 5611 O O . SER A 1 741 ? 57.506 2.221 -83.164 1.00 79.00 741 SER A O 1
ATOM 5613 N N . SER A 1 742 ? 56.608 3.517 -81.561 1.00 85.62 742 SER A N 1
ATOM 5614 C CA . SER A 1 742 ? 56.492 4.710 -82.406 1.00 85.62 742 SER A CA 1
ATOM 5615 C C . SER A 1 742 ? 57.880 5.310 -82.628 1.00 85.62 742 SER A C 1
ATOM 5617 O O . SER A 1 742 ? 58.635 5.468 -81.672 1.00 85.62 742 SER A O 1
ATOM 5619 N N . LYS A 1 743 ? 58.240 5.654 -83.867 1.00 90.06 743 LYS A N 1
ATOM 5620 C CA . LYS A 1 743 ? 59.561 6.215 -84.195 1.00 90.06 743 LYS A CA 1
ATOM 5621 C C . LYS A 1 743 ? 59.491 7.731 -84.290 1.00 90.06 743 LYS A C 1
ATOM 5623 O O . LYS A 1 743 ? 58.627 8.268 -84.985 1.00 90.06 743 LYS A O 1
ATOM 5628 N N . ILE A 1 744 ? 60.399 8.409 -83.600 1.00 92.06 744 ILE A N 1
ATOM 5629 C CA . ILE A 1 744 ? 60.379 9.862 -83.463 1.00 92.06 744 ILE A CA 1
ATOM 5630 C C . ILE A 1 744 ? 61.782 10.405 -83.633 1.00 92.06 744 ILE A C 1
ATOM 5632 O O . ILE A 1 744 ? 62.723 9.898 -83.025 1.00 92.06 744 ILE A O 1
ATOM 5636 N N . ILE A 1 745 ? 61.900 11.483 -84.398 1.00 95.19 745 ILE A N 1
ATOM 5637 C CA . ILE A 1 745 ? 63.097 12.317 -84.401 1.00 95.19 745 ILE A CA 1
ATOM 5638 C C . ILE A 1 745 ? 62.704 13.694 -83.878 1.00 95.19 745 ILE A C 1
ATOM 5640 O O . ILE A 1 745 ? 61.809 14.332 -84.426 1.00 95.19 745 ILE A O 1
ATOM 5644 N N . VAL A 1 746 ? 63.381 14.161 -82.835 1.00 95.06 746 VAL A N 1
ATOM 5645 C CA . VAL A 1 746 ? 63.306 15.549 -82.378 1.00 95.06 746 VAL A CA 1
ATOM 5646 C C . VAL A 1 746 ? 64.513 16.280 -82.943 1.00 95.06 746 VAL A C 1
ATOM 5648 O O . VAL A 1 746 ? 65.635 16.093 -82.486 1.00 95.06 746 VAL A O 1
ATOM 5651 N N . PHE A 1 747 ? 64.278 17.070 -83.981 1.00 95.94 747 PHE A N 1
ATOM 5652 C CA . PHE A 1 747 ? 65.299 17.688 -84.809 1.00 95.94 747 PHE A CA 1
ATOM 5653 C C . PHE A 1 747 ? 65.501 19.153 -84.433 1.00 95.94 747 PHE A C 1
ATOM 5655 O O . PHE A 1 747 ? 64.684 20.007 -84.772 1.00 95.94 747 PHE A O 1
ATOM 5662 N N . LEU A 1 748 ? 66.581 19.458 -83.723 1.00 94.62 748 LEU A N 1
ATOM 5663 C CA . LEU A 1 748 ? 66.826 20.767 -83.134 1.00 94.62 748 LEU A CA 1
ATOM 5664 C C . LEU A 1 748 ? 67.964 21.497 -83.845 1.00 94.62 748 LEU A C 1
ATOM 5666 O O . LEU A 1 748 ? 69.061 20.969 -84.004 1.00 94.62 748 LEU A O 1
ATOM 5670 N N . THR A 1 749 ? 67.698 22.739 -84.241 1.00 91.81 749 THR A N 1
ATOM 5671 C CA . THR A 1 749 ? 68.658 23.635 -84.900 1.00 91.81 749 THR A CA 1
ATOM 5672 C C . THR A 1 749 ? 68.323 25.092 -84.573 1.00 91.81 749 THR A C 1
ATOM 5674 O O . THR A 1 749 ? 67.273 25.396 -84.006 1.00 91.81 749 THR A O 1
ATOM 5677 N N . GLY A 1 750 ? 69.205 26.021 -84.920 1.00 87.56 750 GLY A N 1
ATOM 5678 C CA . GLY A 1 750 ? 69.060 27.443 -84.626 1.00 87.56 750 GLY A CA 1
ATOM 5679 C C . GLY A 1 750 ? 69.378 28.322 -85.825 1.00 87.56 750 GLY A C 1
ATOM 5680 O O . GLY A 1 750 ? 69.712 27.856 -86.913 1.00 87.56 750 GLY A O 1
ATOM 5681 N N . TYR A 1 751 ? 69.253 29.634 -85.634 1.00 82.50 751 TYR A N 1
ATOM 5682 C CA . TYR A 1 751 ? 69.530 30.589 -86.703 1.00 82.50 751 TYR A CA 1
ATOM 5683 C C . TYR A 1 751 ? 71.030 30.627 -87.062 1.00 82.50 751 TYR A C 1
ATOM 5685 O O . TYR A 1 751 ? 71.863 31.102 -86.267 1.00 82.50 751 TYR A O 1
ATOM 5693 N N . SER A 1 752 ? 71.344 30.155 -88.274 1.00 74.56 752 SER A N 1
ATOM 5694 C CA . SER A 1 752 ? 72.690 29.870 -88.783 1.00 74.56 752 SER A CA 1
ATOM 5695 C C . SER A 1 752 ? 72.808 30.038 -90.302 1.00 74.56 752 SER A C 1
ATOM 5697 O O . SER A 1 752 ? 71.809 30.170 -91.012 1.00 74.56 752 SER A O 1
ATOM 5699 N N . GLU A 1 753 ? 74.047 30.024 -90.807 1.00 77.38 753 GLU A N 1
ATOM 5700 C CA . GLU A 1 753 ? 74.280 29.720 -92.220 1.00 77.38 753 GLU A CA 1
ATOM 5701 C C . GLU A 1 753 ? 73.985 28.231 -92.449 1.00 77.38 753 GLU A C 1
ATOM 5703 O O . GLU A 1 753 ? 74.559 27.367 -91.784 1.00 77.38 753 GLU A O 1
ATOM 5708 N N . PHE A 1 754 ? 73.067 27.936 -93.369 1.00 84.00 754 PHE A N 1
ATOM 5709 C CA . PHE A 1 754 ? 72.563 26.583 -93.574 1.00 84.00 754 PHE A CA 1
ATOM 5710 C C . PHE A 1 754 ? 72.477 26.225 -95.059 1.00 84.00 754 PHE A C 1
ATOM 5712 O O . PHE A 1 754 ? 72.230 27.085 -95.910 1.00 84.00 754 PHE A O 1
ATOM 5719 N N . GLU A 1 755 ? 72.575 24.930 -95.338 1.00 83.75 755 GLU A N 1
ATOM 5720 C CA . GLU A 1 755 ? 72.174 24.313 -96.593 1.00 83.75 755 GLU A CA 1
ATOM 5721 C C . GLU A 1 755 ? 71.150 23.206 -96.321 1.00 83.75 755 GLU A C 1
ATOM 5723 O O . GLU A 1 755 ? 71.261 22.426 -95.376 1.00 83.75 755 GLU A O 1
ATOM 5728 N N . ALA A 1 756 ? 70.124 23.119 -97.170 1.00 84.25 756 ALA A N 1
ATOM 5729 C CA . ALA A 1 756 ? 69.180 22.005 -97.113 1.00 84.25 756 ALA A CA 1
ATOM 5730 C C . ALA A 1 756 ? 69.878 20.665 -97.421 1.00 84.25 756 ALA A C 1
ATOM 5732 O O . ALA A 1 756 ? 69.537 19.648 -96.825 1.00 84.25 756 ALA A O 1
ATOM 5733 N N . GLY A 1 757 ? 70.875 20.692 -98.314 1.00 85.38 757 GLY A N 1
ATOM 5734 C CA . GLY A 1 757 ? 71.535 19.514 -98.869 1.00 85.38 757 GLY A CA 1
ATOM 5735 C C . GLY A 1 757 ? 70.744 18.883 -100.021 1.00 85.38 757 GLY A C 1
ATOM 5736 O O . GLY A 1 757 ? 69.518 18.988 -100.098 1.00 85.38 757 GLY A O 1
ATOM 5737 N N . GLU A 1 758 ? 71.446 18.260 -100.973 1.00 88.19 758 GLU A N 1
ATOM 5738 C CA . GLU A 1 758 ? 70.834 17.736 -102.208 1.00 88.19 758 GLU A CA 1
ATOM 5739 C C . GLU A 1 758 ? 69.891 16.548 -101.955 1.00 88.19 758 GLU A C 1
ATOM 5741 O O . GLU A 1 758 ? 69.042 16.251 -102.797 1.00 88.19 758 GLU A O 1
ATOM 5746 N N . LYS A 1 759 ? 70.020 15.877 -100.801 1.00 93.19 759 LYS A N 1
ATOM 5747 C CA . LYS A 1 759 ? 69.264 14.663 -100.460 1.00 93.19 759 LYS A CA 1
ATOM 5748 C C . LYS A 1 759 ? 68.158 14.867 -99.430 1.00 93.19 759 LYS A C 1
ATOM 5750 O O . LYS A 1 759 ? 67.558 13.890 -98.988 1.00 93.19 759 LYS A O 1
ATOM 5755 N N . LEU A 1 760 ? 67.849 16.108 -99.057 1.00 93.00 760 LEU A N 1
ATOM 5756 C CA . LEU A 1 760 ? 66.860 16.370 -98.010 1.00 93.00 760 LEU A CA 1
ATOM 5757 C C . LEU A 1 760 ? 65.502 15.715 -98.308 1.00 93.00 760 LEU A C 1
ATOM 5759 O O . LEU A 1 760 ? 64.928 15.060 -97.446 1.00 93.00 760 LEU A O 1
ATOM 5763 N N . ASP A 1 761 ? 65.029 15.817 -99.551 1.00 93.44 761 ASP A N 1
ATOM 5764 C CA . ASP A 1 761 ? 63.732 15.261 -99.963 1.00 93.44 761 ASP A CA 1
ATOM 5765 C C . ASP A 1 761 ? 63.720 13.723 -99.988 1.00 93.44 761 ASP A C 1
ATOM 5767 O O . ASP A 1 761 ? 62.683 13.107 -99.724 1.00 93.44 761 ASP A O 1
ATOM 5771 N N . GLU A 1 762 ? 64.873 13.104 -100.266 1.00 95.38 762 GLU A N 1
ATOM 5772 C CA . GLU A 1 762 ? 65.069 11.650 -100.200 1.00 95.38 762 GLU A CA 1
ATOM 5773 C C . GLU A 1 762 ? 64.910 11.172 -98.751 1.00 95.38 762 GLU A C 1
ATOM 5775 O O . GLU A 1 762 ? 64.118 10.270 -98.484 1.00 95.38 762 GLU A O 1
ATOM 5780 N N . TYR A 1 763 ? 65.572 11.839 -97.801 1.00 96.12 763 TYR A N 1
ATOM 5781 C CA . TYR A 1 763 ? 65.519 11.460 -96.388 1.00 96.12 763 TYR A CA 1
ATOM 5782 C C . TYR A 1 763 ? 64.192 11.812 -95.704 1.00 96.12 763 TYR A C 1
ATOM 5784 O O . TYR A 1 763 ? 63.749 11.066 -94.835 1.00 96.12 763 TYR A O 1
ATOM 5792 N N . ILE A 1 764 ? 63.501 12.883 -96.114 1.00 96.19 764 ILE A N 1
ATOM 5793 C CA . ILE A 1 764 ? 62.123 13.150 -95.656 1.00 96.19 764 ILE A CA 1
ATOM 5794 C C . ILE A 1 764 ? 61.191 12.011 -96.094 1.00 96.19 764 ILE A C 1
ATOM 5796 O O . ILE A 1 764 ? 60.390 11.520 -95.298 1.00 96.19 764 ILE A O 1
ATOM 5800 N N . SER A 1 765 ? 61.316 11.559 -97.346 1.00 94.81 765 SER A N 1
ATOM 5801 C CA . SER A 1 765 ? 60.511 10.445 -97.863 1.00 94.81 765 SER A CA 1
ATOM 5802 C C . SER A 1 765 ? 60.823 9.142 -97.123 1.00 94.81 765 SER A C 1
ATOM 5804 O O . SER A 1 765 ? 59.905 8.427 -96.732 1.00 94.81 765 SER A O 1
ATOM 5806 N N . GLU A 1 766 ? 62.103 8.868 -96.864 1.00 95.19 766 GLU A N 1
ATOM 5807 C CA . GLU A 1 766 ? 62.537 7.696 -96.100 1.00 95.19 766 GLU A CA 1
ATOM 5808 C C . GLU A 1 766 ? 62.012 7.708 -94.656 1.00 95.19 766 GLU A C 1
ATOM 5810 O O . GLU A 1 766 ? 61.517 6.690 -94.171 1.00 95.19 766 GLU A O 1
ATOM 5815 N N . ALA A 1 767 ? 62.071 8.855 -93.970 1.00 93.94 767 ALA A N 1
ATOM 5816 C CA . ALA A 1 767 ? 61.515 9.006 -92.628 1.00 93.94 767 ALA A CA 1
ATOM 5817 C C . ALA A 1 767 ? 60.021 8.643 -92.601 1.00 93.94 767 ALA A C 1
ATOM 5819 O O . ALA A 1 767 ? 59.588 7.857 -91.755 1.00 93.94 767 ALA A O 1
ATOM 5820 N N . ASN A 1 768 ? 59.257 9.134 -93.579 1.00 92.25 768 ASN A N 1
ATOM 5821 C CA . ASN A 1 768 ? 57.839 8.821 -93.720 1.00 92.25 768 ASN A CA 1
ATOM 5822 C C . ASN A 1 768 ? 57.591 7.327 -94.028 1.00 92.25 768 ASN A C 1
ATOM 5824 O O . ASN A 1 768 ? 56.712 6.713 -93.426 1.00 92.25 768 ASN A O 1
ATOM 5828 N N . GLU A 1 769 ? 58.390 6.700 -94.901 1.00 91.69 769 GLU A N 1
ATOM 5829 C CA . GLU A 1 769 ? 58.301 5.258 -95.200 1.00 91.69 769 GLU A CA 1
ATOM 5830 C C . GLU A 1 769 ? 58.615 4.372 -93.985 1.00 91.69 769 GLU A C 1
ATOM 5832 O O . GLU A 1 769 ? 57.997 3.321 -93.798 1.00 91.69 769 GLU A O 1
ATOM 5837 N N . LEU A 1 770 ? 59.542 4.805 -93.126 1.00 89.50 770 LEU A N 1
ATOM 5838 C CA . LEU A 1 770 ? 59.849 4.131 -91.865 1.00 89.50 770 LEU A CA 1
ATOM 5839 C C . LEU A 1 770 ? 58.756 4.314 -90.801 1.00 89.50 770 LEU A C 1
ATOM 5841 O O . LEU A 1 770 ? 58.857 3.679 -89.743 1.00 89.50 770 LEU A O 1
ATOM 5845 N N . GLY A 1 771 ? 57.740 5.144 -91.064 1.00 88.75 771 GLY A N 1
ATOM 5846 C CA . GLY A 1 771 ? 56.714 5.541 -90.102 1.00 88.75 771 GLY A CA 1
ATOM 5847 C C . GLY A 1 771 ? 57.256 6.453 -88.999 1.00 88.75 771 GLY A C 1
ATOM 5848 O O . GLY A 1 771 ? 56.731 6.443 -87.889 1.00 88.75 771 GLY A O 1
ATOM 5849 N N . CYS A 1 772 ? 58.346 7.178 -89.269 1.00 91.56 772 CYS A N 1
ATOM 5850 C CA . CYS A 1 772 ? 58.969 8.097 -88.328 1.00 91.56 772 CYS A CA 1
ATOM 5851 C C . CYS A 1 772 ? 58.389 9.503 -88.479 1.00 91.56 772 CYS A C 1
ATOM 5853 O O . CYS A 1 772 ? 58.505 10.097 -89.549 1.00 91.56 772 CYS A O 1
ATOM 5855 N N . LYS A 1 773 ? 57.854 10.063 -87.389 1.00 93.31 773 LYS A N 1
ATOM 5856 C CA . LYS A 1 773 ? 57.468 11.480 -87.325 1.00 93.31 773 LYS A CA 1
ATOM 5857 C C . LYS A 1 773 ? 58.675 12.321 -86.911 1.00 93.31 773 LYS A C 1
ATOM 5859 O O . LYS A 1 773 ? 59.321 12.022 -85.904 1.00 93.31 773 LYS A O 1
ATOM 5864 N N . VAL A 1 774 ? 58.986 13.371 -87.667 1.00 95.56 774 VAL A N 1
ATOM 5865 C CA . VAL A 1 774 ? 60.095 14.285 -87.362 1.00 95.56 774 VAL A CA 1
ATOM 5866 C C . VAL A 1 774 ? 59.533 15.596 -86.824 1.00 95.56 774 VAL A C 1
ATOM 5868 O O . VAL A 1 774 ? 58.850 16.329 -87.528 1.00 95.56 774 VAL A O 1
ATOM 5871 N N . PHE A 1 775 ? 59.822 15.917 -85.569 1.00 95.38 775 PHE A N 1
ATOM 5872 C CA . PHE A 1 775 ? 59.443 17.180 -84.943 1.00 95.38 775 PHE A CA 1
ATOM 5873 C C . PHE A 1 775 ? 60.634 18.119 -84.973 1.00 95.38 775 PHE A C 1
ATOM 5875 O O . PHE A 1 775 ? 61.664 17.837 -84.369 1.00 95.38 775 PHE A O 1
ATOM 5882 N N . THR A 1 776 ? 60.514 19.232 -85.685 1.00 95.44 776 THR A N 1
ATOM 5883 C CA . THR A 1 776 ? 61.623 20.175 -85.851 1.00 95.44 776 THR A CA 1
ATOM 5884 C C . THR A 1 776 ? 61.488 21.346 -84.886 1.00 95.44 776 THR A C 1
ATOM 5886 O O . THR A 1 776 ? 60.453 22.011 -84.881 1.00 95.44 776 THR A O 1
ATOM 5889 N N . ILE A 1 777 ? 62.535 21.645 -84.120 1.00 94.88 777 ILE A N 1
ATOM 5890 C CA . ILE A 1 777 ? 62.594 22.767 -83.180 1.00 94.88 777 ILE A CA 1
ATOM 5891 C C . ILE A 1 777 ? 63.605 23.793 -83.694 1.00 94.88 777 ILE A C 1
ATOM 5893 O O . ILE A 1 777 ? 64.781 23.479 -83.876 1.00 94.88 777 ILE A O 1
ATOM 5897 N N . GLY A 1 778 ? 63.142 25.021 -83.938 1.00 92.50 778 GLY A N 1
ATOM 5898 C CA . GLY A 1 778 ? 63.968 26.109 -84.463 1.00 92.50 778 GLY A CA 1
ATOM 5899 C C . GLY A 1 778 ? 64.230 27.207 -83.433 1.00 92.50 778 GLY A C 1
ATOM 5900 O O . GLY A 1 778 ? 63.320 27.970 -83.111 1.00 92.50 778 GLY A O 1
ATOM 5901 N N . ILE A 1 779 ? 65.472 27.347 -82.963 1.00 91.75 779 ILE A N 1
ATOM 5902 C CA . ILE A 1 779 ? 65.860 28.363 -81.969 1.00 91.75 779 ILE A CA 1
ATOM 5903 C C . ILE A 1 779 ? 66.172 29.698 -82.648 1.00 91.75 779 ILE A C 1
ATOM 5905 O O . ILE A 1 779 ? 67.136 29.833 -83.408 1.00 91.75 779 ILE A O 1
ATOM 5909 N N . GLY A 1 780 ? 65.348 30.711 -82.381 1.00 85.56 780 GLY A N 1
ATOM 5910 C CA . GLY A 1 780 ? 65.449 32.024 -83.023 1.00 85.56 780 GLY A CA 1
ATOM 5911 C C . GLY A 1 780 ? 65.073 32.023 -84.513 1.00 85.56 780 GLY A C 1
ATOM 5912 O O . GLY A 1 780 ? 65.386 32.983 -85.219 1.00 85.56 780 GLY A O 1
ATOM 5913 N N . ILE A 1 781 ? 64.409 30.968 -84.998 1.00 85.19 781 ILE A N 1
ATOM 5914 C CA . ILE A 1 781 ? 63.912 30.840 -86.376 1.00 85.19 781 ILE A CA 1
ATOM 5915 C C . ILE A 1 781 ? 62.426 31.211 -86.395 1.00 85.19 781 ILE A C 1
ATOM 5917 O O . ILE A 1 781 ? 61.641 30.680 -85.614 1.00 85.19 781 ILE A O 1
ATOM 5921 N N . ASN A 1 782 ? 62.024 32.125 -87.280 1.00 74.69 782 ASN A N 1
ATOM 5922 C CA . ASN A 1 782 ? 60.644 32.607 -87.350 1.00 74.69 782 ASN A CA 1
ATOM 5923 C C . ASN A 1 782 ? 60.302 33.033 -88.784 1.00 74.69 782 ASN A C 1
ATOM 5925 O O . ASN A 1 782 ? 61.081 33.745 -89.415 1.00 74.69 782 ASN A O 1
ATOM 5929 N N . GLU A 1 783 ? 59.117 32.660 -89.274 1.00 76.31 783 GLU A N 1
ATOM 5930 C CA . GLU A 1 783 ? 58.622 33.019 -90.612 1.00 76.31 783 GLU A CA 1
ATOM 5931 C C . GLU A 1 783 ? 58.604 34.531 -90.890 1.00 76.31 783 GLU A C 1
ATOM 5933 O O . GLU A 1 783 ? 58.755 34.965 -92.033 1.00 76.31 783 GLU A O 1
ATOM 5938 N N . SER A 1 784 ? 58.441 35.338 -89.839 1.00 75.06 784 SER A N 1
ATOM 5939 C CA . SER A 1 784 ? 58.352 36.797 -89.918 1.00 75.06 784 SER A CA 1
ATOM 5940 C C . SER A 1 784 ? 59.713 37.487 -90.074 1.00 75.06 784 SER A C 1
ATOM 5942 O O . SER A 1 784 ? 59.762 38.680 -90.390 1.00 75.06 784 SER A O 1
ATOM 5944 N N . PHE A 1 785 ? 60.824 36.759 -89.902 1.00 77.00 785 PHE A N 1
ATOM 5945 C CA . PHE A 1 785 ? 62.171 37.270 -90.136 1.00 77.00 785 PHE A CA 1
ATOM 5946 C C . PHE A 1 785 ? 62.693 36.794 -91.492 1.00 77.00 785 PHE A C 1
ATOM 5948 O O . PHE A 1 785 ? 63.032 35.628 -91.677 1.00 77.00 785 PHE A O 1
ATOM 5955 N N . GLU A 1 786 ? 62.854 37.726 -92.435 1.00 75.69 786 GLU A N 1
ATOM 5956 C CA . GLU A 1 786 ? 63.313 37.401 -93.796 1.00 75.69 786 GLU A CA 1
ATOM 5957 C C . GLU A 1 786 ? 64.673 36.678 -93.811 1.00 75.69 786 GLU A C 1
ATOM 5959 O O . GLU A 1 786 ? 64.954 35.897 -94.714 1.00 75.69 786 GLU A O 1
ATOM 5964 N N . ALA A 1 787 ? 65.492 36.891 -92.778 1.00 75.69 787 ALA A N 1
ATOM 5965 C CA . ALA A 1 787 ? 66.791 36.255 -92.628 1.00 75.69 787 ALA A CA 1
ATOM 5966 C C . ALA A 1 787 ? 66.710 34.738 -92.342 1.00 75.69 787 ALA A C 1
ATOM 5968 O O . ALA A 1 787 ? 67.596 34.007 -92.770 1.00 75.69 787 ALA A O 1
ATOM 5969 N N . SER A 1 788 ? 65.654 34.247 -91.678 1.00 84.50 788 SER A N 1
ATOM 5970 C CA . SER A 1 788 ? 65.491 32.828 -91.295 1.00 84.50 788 SER A CA 1
ATOM 5971 C C . SER A 1 788 ? 64.368 32.103 -92.049 1.00 84.50 788 SER A C 1
ATOM 5973 O O . SER A 1 788 ? 64.134 30.913 -91.846 1.00 84.50 788 SER A O 1
ATOM 5975 N N . LYS A 1 789 ? 63.710 32.787 -92.990 1.00 85.19 789 LYS A N 1
ATOM 5976 C CA . LYS A 1 789 ? 62.571 32.282 -93.771 1.00 85.19 789 LYS A CA 1
ATOM 5977 C C . LYS A 1 789 ? 62.844 30.979 -94.525 1.00 85.19 789 LYS A C 1
ATOM 5979 O O . LYS A 1 789 ? 61.991 30.097 -94.551 1.00 85.19 789 LYS A O 1
ATOM 5984 N N . ASN A 1 790 ? 64.033 30.828 -95.112 1.00 85.44 790 ASN A N 1
ATOM 5985 C CA . ASN A 1 790 ? 64.394 29.596 -95.819 1.00 85.44 790 ASN A CA 1
ATOM 5986 C C . ASN A 1 790 ? 64.668 28.430 -94.851 1.00 85.44 790 ASN A C 1
ATOM 5988 O O . ASN A 1 790 ? 64.375 27.287 -95.194 1.00 85.44 790 ASN A O 1
ATOM 5992 N N . GLN A 1 791 ? 65.189 28.695 -93.647 1.00 88.75 791 GLN A N 1
ATOM 5993 C CA . GLN A 1 791 ? 65.330 27.668 -92.606 1.00 88.75 791 GLN A CA 1
ATOM 5994 C C . GLN A 1 791 ? 63.954 27.220 -92.124 1.00 88.75 791 GLN A C 1
ATOM 5996 O O . GLN A 1 791 ? 63.667 26.029 -92.109 1.00 88.75 791 GLN A O 1
ATOM 6001 N N . HIS A 1 792 ? 63.073 28.181 -91.827 1.00 90.12 792 HIS A N 1
ATOM 6002 C CA . HIS A 1 792 ? 61.692 27.907 -91.447 1.00 90.12 792 HIS A CA 1
ATOM 6003 C C . HIS A 1 792 ? 60.970 27.046 -92.495 1.00 90.12 792 HIS A C 1
ATOM 6005 O O . HIS A 1 792 ? 60.358 26.044 -92.133 1.00 90.12 792 HIS A O 1
ATOM 6011 N N . LEU A 1 793 ? 61.097 27.371 -93.789 1.00 90.75 793 LEU A N 1
ATOM 6012 C CA . LEU A 1 793 ? 60.486 26.587 -94.867 1.00 90.75 793 LEU A CA 1
ATOM 6013 C C . LEU A 1 793 ? 61.008 25.143 -94.908 1.00 90.75 793 LEU A C 1
ATOM 6015 O O . LEU A 1 793 ? 60.216 24.221 -95.067 1.00 90.75 793 LEU A O 1
ATOM 6019 N N . ASN A 1 794 ? 62.319 24.931 -94.760 1.00 91.88 794 ASN A N 1
ATOM 6020 C CA . ASN A 1 794 ? 62.896 23.585 -9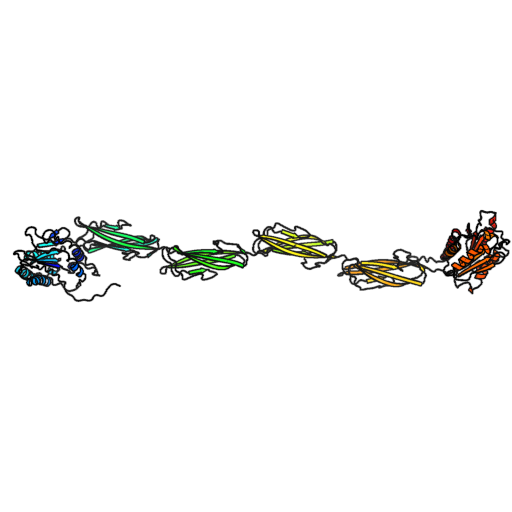4.795 1.00 91.88 794 ASN A CA 1
ATOM 6021 C C . ASN A 1 794 ? 62.551 22.765 -93.546 1.00 91.88 794 ASN A C 1
ATOM 6023 O O . ASN A 1 794 ? 62.217 21.594 -93.675 1.00 91.88 794 ASN A O 1
ATOM 6027 N N . LEU A 1 795 ? 62.562 23.365 -92.354 1.00 93.62 795 LEU A N 1
ATOM 6028 C CA . LEU A 1 795 ? 62.167 22.677 -91.121 1.00 93.62 795 LEU A CA 1
ATOM 6029 C C . LEU A 1 795 ? 60.674 22.327 -91.121 1.00 93.62 795 LEU A C 1
ATOM 6031 O O . LEU A 1 795 ? 60.299 21.208 -90.778 1.00 93.62 795 LEU A O 1
ATOM 6035 N N . THR A 1 796 ? 59.829 23.237 -91.610 1.00 92.94 796 THR A N 1
ATOM 6036 C CA . THR A 1 796 ? 58.402 22.960 -91.838 1.00 92.94 796 THR A CA 1
ATOM 6037 C C . THR A 1 796 ? 58.227 21.834 -92.858 1.00 92.94 796 THR A C 1
ATOM 6039 O O . THR A 1 796 ? 57.461 20.909 -92.628 1.00 92.94 796 THR A O 1
ATOM 6042 N N . LYS A 1 797 ? 59.011 21.830 -93.945 1.00 94.25 797 LYS A N 1
ATOM 6043 C CA . LYS A 1 797 ? 58.992 20.751 -94.944 1.00 94.25 797 LYS A CA 1
ATOM 6044 C C . LYS A 1 797 ? 59.380 19.388 -94.354 1.00 94.25 797 LYS A C 1
ATOM 6046 O O . LYS A 1 797 ? 58.744 18.394 -94.692 1.00 94.25 797 LYS A O 1
ATOM 6051 N N . ILE A 1 798 ? 60.399 19.333 -93.492 1.00 95.19 798 ILE A N 1
ATOM 6052 C CA . ILE A 1 798 ? 60.818 18.098 -92.807 1.00 95.19 798 ILE A CA 1
ATOM 6053 C C . ILE A 1 798 ? 59.705 17.591 -91.886 1.00 95.19 798 ILE A C 1
ATOM 6055 O O . ILE A 1 798 ? 59.346 16.412 -91.930 1.00 95.19 798 ILE A O 1
ATOM 6059 N N . SER A 1 799 ? 59.156 18.481 -91.061 1.00 93.88 799 SER A N 1
ATOM 6060 C CA . SER A 1 799 ? 58.149 18.104 -90.073 1.00 93.88 799 SER A CA 1
ATOM 6061 C C . SER A 1 799 ? 56.812 17.736 -90.710 1.00 93.88 799 SER A C 1
ATOM 6063 O O . SER A 1 799 ? 56.353 16.609 -90.540 1.00 93.88 799 SER A O 1
ATOM 6065 N N . GLU A 1 800 ? 56.232 18.598 -91.543 1.00 92.50 800 GLU A N 1
ATOM 6066 C CA . GLU A 1 800 ? 54.963 18.311 -92.225 1.00 92.50 800 GLU A CA 1
ATOM 6067 C C . GLU A 1 800 ? 55.073 17.115 -93.182 1.00 92.50 800 GLU A C 1
ATOM 6069 O O . GLU A 1 800 ? 54.144 16.312 -93.280 1.00 92.50 800 GLU A O 1
ATOM 6074 N N . GLY A 1 801 ? 56.222 16.945 -93.849 1.00 91.56 801 GLY A N 1
ATOM 6075 C CA . GLY A 1 801 ? 56.477 15.824 -94.758 1.00 91.56 801 GLY A CA 1
ATOM 6076 C C . GLY A 1 801 ? 56.474 14.449 -94.082 1.00 91.56 801 GLY A C 1
ATOM 6077 O O . GLY A 1 801 ? 56.343 13.437 -94.767 1.00 91.56 801 GLY A O 1
ATOM 6078 N N . THR A 1 802 ? 56.584 14.413 -92.753 1.00 92.31 802 THR A N 1
ATOM 6079 C CA . THR A 1 802 ? 56.603 13.189 -91.936 1.00 92.31 802 THR A CA 1
ATOM 6080 C C . THR A 1 802 ? 55.452 13.126 -90.927 1.00 92.31 802 THR A C 1
ATOM 6082 O O . THR A 1 802 ? 55.396 12.213 -90.107 1.00 92.31 802 THR A O 1
ATOM 6085 N N . GLY A 1 803 ? 54.517 14.084 -90.969 1.00 88.38 803 GLY A N 1
ATOM 6086 C CA . GLY A 1 803 ? 53.409 14.180 -90.014 1.00 88.38 803 GLY A CA 1
ATOM 6087 C C . GLY A 1 803 ? 53.812 14.657 -88.612 1.00 88.38 803 GLY A C 1
ATOM 6088 O O . GLY A 1 803 ? 53.073 14.415 -87.659 1.00 88.38 803 GLY A O 1
ATOM 6089 N N . GLY A 1 804 ? 54.980 15.290 -88.474 1.00 90.06 804 GLY A N 1
ATOM 6090 C CA . GLY A 1 804 ? 55.399 16.022 -87.280 1.00 90.06 804 GLY A CA 1
ATOM 6091 C C . GLY A 1 804 ? 55.047 17.512 -87.346 1.00 90.06 804 GLY A C 1
ATOM 6092 O O . GLY A 1 804 ? 54.381 17.979 -88.268 1.00 90.06 804 GLY A O 1
ATOM 6093 N N . ILE A 1 805 ? 55.509 18.270 -86.348 1.00 92.12 805 ILE A N 1
ATOM 6094 C CA . ILE A 1 805 ? 55.209 19.703 -86.189 1.00 92.12 805 ILE A CA 1
ATOM 6095 C C . ILE A 1 805 ? 56.514 20.505 -86.095 1.00 92.12 805 ILE A C 1
ATOM 6097 O O . ILE A 1 805 ? 57.464 20.083 -85.427 1.00 92.12 805 ILE A O 1
ATOM 6101 N N . PHE A 1 806 ? 56.557 21.668 -86.752 1.00 93.69 806 PHE A N 1
ATOM 6102 C CA . PHE A 1 806 ? 57.600 22.671 -86.540 1.00 93.69 806 PHE A CA 1
ATOM 6103 C C . PHE A 1 806 ? 57.255 23.578 -85.353 1.00 93.69 806 PHE A C 1
ATOM 6105 O O . PHE A 1 806 ? 56.193 24.201 -85.331 1.00 93.69 806 PHE A O 1
ATOM 6112 N N . SER A 1 807 ? 58.192 23.710 -84.414 1.00 94.06 807 SER A N 1
ATOM 6113 C CA . SER A 1 807 ? 58.035 24.522 -83.206 1.00 94.06 807 SER A CA 1
ATOM 6114 C C . SER A 1 807 ? 59.149 25.575 -83.101 1.00 94.06 807 SER A C 1
ATOM 6116 O O . SER A 1 807 ? 60.313 25.220 -82.887 1.00 94.06 807 SER A O 1
ATOM 6118 N N . PRO A 1 808 ? 58.840 26.877 -83.246 1.00 91.81 808 PRO A N 1
ATOM 6119 C CA . PRO A 1 808 ? 59.814 27.938 -83.020 1.00 91.81 808 PRO A CA 1
ATOM 6120 C C . PRO A 1 808 ? 59.974 28.220 -81.519 1.00 91.81 808 PRO A C 1
ATOM 6122 O O . PRO A 1 808 ? 58.982 28.364 -80.806 1.00 91.81 808 PRO A O 1
ATOM 6125 N N . VAL A 1 809 ? 61.214 28.370 -81.055 1.00 92.00 809 VAL A N 1
ATOM 6126 C CA . VAL A 1 809 ? 61.536 28.739 -79.662 1.00 92.00 809 VAL A CA 1
ATOM 6127 C C . VAL A 1 809 ? 62.494 29.919 -79.596 1.00 92.00 809 VAL A C 1
ATOM 6129 O O . VAL A 1 809 ? 63.204 30.216 -80.563 1.00 92.00 809 VAL A O 1
ATOM 6132 N N . ALA A 1 810 ? 62.521 30.617 -78.461 1.00 88.75 810 ALA A N 1
ATOM 6133 C CA . ALA A 1 810 ? 63.399 31.764 -78.271 1.00 88.75 810 ALA A CA 1
ATOM 6134 C C . ALA A 1 810 ? 64.798 31.345 -77.791 1.00 88.75 810 ALA A C 1
ATOM 6136 O O . ALA A 1 810 ? 65.785 31.976 -78.181 1.00 88.75 810 ALA A O 1
ATOM 6137 N N . ALA A 1 811 ? 64.891 30.288 -76.983 1.00 90.12 811 ALA A N 1
ATOM 6138 C CA . ALA A 1 811 ? 66.116 29.823 -76.349 1.00 90.12 811 ALA A CA 1
ATOM 6139 C C . ALA A 1 811 ? 66.190 28.289 -76.246 1.00 90.12 811 ALA A C 1
ATOM 6141 O O . ALA A 1 811 ? 65.194 27.578 -76.359 1.00 90.12 811 ALA A O 1
ATOM 6142 N N . PHE A 1 812 ? 67.404 27.782 -76.014 1.00 92.38 812 PHE A N 1
ATOM 6143 C CA . PHE A 1 812 ? 67.632 26.403 -75.583 1.00 92.38 812 PHE A CA 1
ATOM 6144 C C . PHE A 1 812 ? 67.523 26.356 -74.051 1.00 92.38 812 PHE A C 1
ATOM 6146 O O . PHE A 1 812 ? 68.519 26.516 -73.352 1.00 92.38 812 PHE A O 1
ATOM 6153 N N . SER A 1 813 ? 66.300 26.249 -73.535 1.00 92.81 813 SER A N 1
ATOM 6154 C CA . SER A 1 813 ? 65.989 26.265 -72.098 1.00 92.81 813 SER A CA 1
ATOM 6155 C C . SER A 1 813 ? 64.872 25.275 -71.771 1.00 92.81 813 SER A C 1
ATOM 6157 O O . SER A 1 813 ? 64.070 24.928 -72.644 1.00 92.81 813 SER A O 1
ATOM 6159 N N . SER A 1 814 ? 64.782 24.841 -70.514 1.00 91.38 814 SER A N 1
ATOM 6160 C CA . SER A 1 814 ? 63.708 23.973 -70.019 1.00 91.38 814 SER A CA 1
ATOM 6161 C C . SER A 1 814 ? 62.340 24.624 -70.243 1.00 91.38 814 SER A C 1
ATOM 6163 O O . SER A 1 814 ? 61.412 23.971 -70.720 1.00 91.38 814 SER A O 1
ATOM 6165 N N . GLY A 1 815 ? 62.242 25.937 -70.009 1.00 91.12 815 GLY A N 1
ATOM 6166 C CA . GLY A 1 815 ? 61.017 26.718 -70.195 1.00 91.12 815 GLY A CA 1
ATOM 6167 C C . GLY A 1 815 ? 60.494 26.769 -71.635 1.00 91.12 815 GLY A C 1
ATOM 6168 O O . GLY A 1 815 ? 59.282 26.851 -71.821 1.00 91.12 815 GLY A O 1
ATOM 6169 N N . ASP A 1 816 ? 61.372 26.684 -72.638 1.00 91.88 816 ASP A N 1
ATOM 6170 C CA . ASP A 1 816 ? 60.981 26.705 -74.053 1.00 91.88 816 ASP A CA 1
ATOM 6171 C C . ASP A 1 816 ? 60.835 25.291 -74.643 1.00 91.88 816 ASP A C 1
ATOM 6173 O O . ASP A 1 816 ? 59.965 25.053 -75.481 1.00 91.88 816 ASP A O 1
ATOM 6177 N N . LEU A 1 817 ? 61.670 24.338 -74.214 1.00 91.88 817 LEU A N 1
ATOM 6178 C CA . LEU A 1 817 ? 61.718 22.990 -74.789 1.00 91.88 817 LEU A CA 1
ATOM 6179 C C . LEU A 1 817 ? 60.727 22.021 -74.142 1.00 91.88 817 LEU A C 1
ATOM 6181 O O . LEU A 1 817 ? 60.088 21.253 -74.861 1.00 91.88 817 LEU A O 1
ATOM 6185 N N . ASN A 1 818 ? 60.557 22.049 -72.818 1.00 91.56 818 ASN A N 1
ATOM 6186 C CA . ASN A 1 818 ? 59.689 21.091 -72.123 1.00 91.56 818 ASN A CA 1
ATOM 6187 C C . ASN A 1 818 ? 58.218 21.183 -72.571 1.00 91.56 818 ASN A C 1
ATOM 6189 O O . ASN A 1 818 ? 57.630 20.131 -72.822 1.00 91.56 818 ASN A O 1
ATOM 6193 N N . PRO A 1 819 ? 57.629 22.381 -72.794 1.00 90.06 819 PRO A N 1
ATOM 6194 C CA . PRO A 1 819 ? 56.279 22.478 -73.351 1.00 90.06 819 PRO A CA 1
ATOM 6195 C C . PRO A 1 819 ? 56.143 21.830 -74.735 1.00 90.06 819 PRO A C 1
ATOM 6197 O O . PRO A 1 819 ? 55.086 21.302 -75.073 1.00 90.06 819 PRO A O 1
ATOM 6200 N N . ILE A 1 820 ? 57.203 21.844 -75.550 1.00 89.69 820 ILE A N 1
ATOM 6201 C CA . ILE A 1 820 ? 57.196 21.165 -76.852 1.00 89.69 820 ILE A CA 1
ATOM 6202 C C . ILE A 1 820 ? 57.242 19.653 -76.660 1.00 89.69 820 ILE A C 1
ATOM 6204 O O . ILE A 1 820 ? 56.513 18.946 -77.348 1.00 89.69 820 ILE A O 1
ATOM 6208 N N . MET A 1 821 ? 58.042 19.150 -75.719 1.00 87.75 821 MET A N 1
ATOM 6209 C CA . MET A 1 821 ? 58.089 17.714 -75.423 1.00 87.75 821 MET A CA 1
ATOM 6210 C C . MET A 1 821 ? 56.729 17.183 -74.954 1.00 87.75 821 MET A C 1
ATOM 6212 O O . MET A 1 821 ? 56.334 16.103 -75.385 1.00 87.75 821 MET A O 1
ATOM 6216 N N . GLU A 1 822 ? 55.975 17.964 -74.172 1.00 82.81 822 GLU A N 1
ATOM 6217 C CA . GLU A 1 822 ? 54.587 17.640 -73.802 1.00 82.81 822 GLU A CA 1
ATOM 6218 C C . GLU A 1 822 ? 53.627 17.633 -75.004 1.00 82.81 822 GLU A C 1
ATOM 6220 O O . GLU A 1 822 ? 52.713 16.811 -75.085 1.00 82.81 822 GLU A O 1
ATOM 6225 N N . ILE A 1 823 ? 53.807 18.542 -75.968 1.00 82.88 823 ILE A N 1
ATOM 6226 C CA . ILE A 1 823 ? 53.010 18.529 -77.205 1.00 82.88 823 ILE A CA 1
ATOM 6227 C C . ILE A 1 823 ? 53.327 17.272 -78.018 1.00 82.88 823 ILE A C 1
ATOM 6229 O O . ILE A 1 823 ? 52.408 16.599 -78.484 1.00 82.88 823 ILE A O 1
ATOM 6233 N N . ILE A 1 824 ? 54.615 16.947 -78.165 1.00 84.88 824 ILE A N 1
ATOM 6234 C CA . ILE A 1 824 ? 55.071 15.757 -78.888 1.00 84.88 824 ILE A CA 1
ATOM 6235 C C . ILE A 1 824 ? 54.520 14.495 -78.224 1.00 84.88 824 ILE A C 1
ATOM 6237 O O . ILE A 1 824 ? 54.032 13.614 -78.926 1.00 84.88 824 ILE A O 1
ATOM 6241 N N . SER A 1 825 ? 54.549 14.399 -76.892 1.00 77.00 825 SER A N 1
ATOM 6242 C CA . SER A 1 825 ? 54.015 13.229 -76.192 1.00 77.00 825 SER A CA 1
ATOM 6243 C C . SER A 1 825 ? 52.507 13.074 -76.381 1.00 77.00 825 SER A C 1
ATOM 6245 O O . SER A 1 825 ? 52.039 11.975 -76.673 1.00 77.00 825 SER A O 1
ATOM 6247 N N . ARG A 1 826 ? 51.742 14.168 -76.314 1.00 72.19 826 ARG A N 1
ATOM 6248 C CA . ARG A 1 826 ? 50.288 14.131 -76.513 1.00 72.19 826 ARG A CA 1
ATOM 6249 C C . ARG A 1 826 ? 49.887 13.741 -77.939 1.00 72.19 826 ARG A C 1
ATOM 6251 O O . ARG A 1 826 ? 48.891 13.051 -78.120 1.00 72.19 826 ARG A O 1
ATOM 6258 N N . GLU A 1 827 ? 50.658 14.137 -78.950 1.00 69.81 827 GLU A N 1
ATOM 6259 C CA . GLU A 1 827 ? 50.454 13.698 -80.344 1.00 69.81 827 GLU A CA 1
ATOM 6260 C C . GLU A 1 827 ? 50.692 12.190 -80.546 1.00 69.81 827 GLU A C 1
ATOM 6262 O O . GLU A 1 827 ? 50.228 11.612 -81.528 1.00 69.81 827 GLU A O 1
ATOM 6267 N N . LEU A 1 828 ? 51.397 11.531 -79.623 1.00 66.12 828 LEU A N 1
ATOM 6268 C CA . LEU A 1 828 ? 51.556 10.072 -79.614 1.00 66.12 828 LEU A CA 1
ATOM 6269 C C . LEU A 1 828 ? 50.445 9.391 -78.823 1.00 66.12 828 LEU A C 1
ATOM 6271 O O . LEU A 1 828 ? 49.986 8.319 -79.204 1.00 66.12 828 LEU A O 1
ATOM 6275 N N . GLU A 1 829 ? 49.992 10.024 -77.742 1.00 61.75 829 GLU A N 1
ATOM 6276 C CA . GLU A 1 829 ? 48.801 9.599 -77.007 1.00 61.75 829 GLU A CA 1
ATOM 6277 C C . GLU A 1 829 ? 47.526 9.768 -77.858 1.00 61.75 829 GLU A C 1
ATOM 6279 O O . GLU A 1 829 ? 46.549 9.068 -77.643 1.00 61.75 829 GLU A O 1
ATOM 6284 N N . GLY A 1 830 ? 47.525 10.624 -78.885 1.00 52.50 830 GLY A N 1
ATOM 6285 C CA . GLY A 1 830 ? 46.400 10.823 -79.809 1.00 52.50 830 GLY A CA 1
ATOM 6286 C C . GLY A 1 830 ? 45.997 9.608 -80.663 1.00 52.50 830 GLY A C 1
ATOM 6287 O O . GLY A 1 830 ? 44.898 9.614 -81.214 1.00 52.50 830 GLY A O 1
ATOM 6288 N N . ASP A 1 831 ? 46.819 8.551 -80.734 1.00 47.47 831 ASP A N 1
ATOM 6289 C CA . ASP A 1 831 ? 46.443 7.250 -81.325 1.00 47.47 831 ASP A CA 1
ATOM 6290 C C . ASP A 1 831 ? 45.685 6.334 -80.329 1.00 47.47 831 ASP A C 1
ATOM 6292 O O . ASP A 1 831 ? 45.324 5.194 -80.648 1.00 47.47 831 ASP A O 1
ATOM 6296 N N . LEU A 1 832 ? 45.380 6.832 -79.122 1.00 46.84 832 LEU A N 1
ATOM 6297 C CA . LEU A 1 832 ? 44.419 6.235 -78.196 1.00 46.84 832 LEU A CA 1
ATOM 6298 C C . LEU A 1 832 ? 43.019 6.314 -78.818 1.00 46.84 832 LEU A C 1
ATOM 6300 O O . LEU A 1 832 ? 42.335 7.333 -78.739 1.00 46.84 832 LEU A O 1
ATOM 6304 N N . MET A 1 833 ? 42.568 5.214 -79.423 1.00 39.19 833 MET A N 1
ATOM 6305 C CA . MET A 1 833 ? 41.157 5.011 -79.746 1.00 39.19 833 MET A CA 1
ATOM 6306 C C . MET A 1 833 ? 40.310 5.261 -78.490 1.00 39.19 833 MET A C 1
ATOM 6308 O O . MET A 1 833 ? 40.183 4.390 -77.628 1.00 39.19 833 MET A O 1
ATOM 6312 N N . TYR A 1 834 ? 39.686 6.439 -78.423 1.00 39.25 834 TYR A N 1
ATOM 6313 C CA . TYR A 1 834 ? 38.410 6.618 -77.751 1.00 39.25 834 TYR A CA 1
ATOM 6314 C C . TYR A 1 834 ? 37.440 5.644 -78.416 1.00 39.25 834 TYR A C 1
ATOM 6316 O O . TYR A 1 834 ? 36.837 5.937 -79.447 1.00 39.25 834 TYR A O 1
ATOM 6324 N N . ALA A 1 835 ? 37.306 4.450 -77.848 1.00 33.78 835 ALA A N 1
ATOM 6325 C CA . ALA A 1 835 ? 36.091 3.688 -78.035 1.00 33.78 835 ALA A CA 1
ATOM 6326 C C . ALA A 1 835 ? 34.991 4.455 -77.289 1.00 33.78 835 ALA A C 1
ATOM 6328 O O . ALA A 1 835 ? 34.723 4.195 -76.117 1.00 33.78 835 ALA A O 1
ATOM 6329 N N . GLU A 1 836 ? 34.384 5.438 -77.960 1.00 34.38 836 GLU A N 1
ATOM 6330 C CA . GLU A 1 836 ? 33.001 5.801 -77.671 1.00 34.38 836 GLU A CA 1
ATOM 6331 C C . GLU A 1 836 ? 32.197 4.502 -77.781 1.00 34.38 836 GLU A C 1
ATOM 6333 O O . GLU A 1 836 ? 31.950 3.980 -78.869 1.00 34.38 836 GLU A O 1
ATOM 6338 N N . SER A 1 837 ? 31.866 3.917 -76.633 1.00 33.66 837 SER A N 1
ATOM 6339 C CA . SER A 1 837 ? 30.805 2.928 -76.575 1.00 33.66 837 SER A CA 1
ATOM 6340 C C . SER A 1 837 ? 29.496 3.696 -76.719 1.00 33.66 837 SER A C 1
ATOM 6342 O O . SER A 1 837 ? 29.140 4.521 -75.880 1.00 33.66 837 SER A O 1
ATOM 6344 N N . GLU A 1 838 ? 28.797 3.460 -77.829 1.00 30.66 838 GLU A N 1
ATOM 6345 C CA . GLU A 1 838 ? 27.371 3.762 -77.918 1.00 30.66 838 GLU A CA 1
ATOM 6346 C C . GLU A 1 838 ? 26.637 3.077 -76.746 1.00 30.66 838 GLU A C 1
ATOM 6348 O O . GLU A 1 838 ? 26.992 1.953 -76.377 1.00 30.66 838 GLU A O 1
ATOM 6353 N N . PRO A 1 839 ? 25.612 3.720 -76.162 1.00 32.25 839 PRO A N 1
ATOM 6354 C CA . PRO A 1 839 ? 24.903 3.177 -75.012 1.00 32.25 839 PRO A CA 1
ATOM 6355 C C . PRO A 1 839 ? 24.106 1.923 -75.409 1.00 32.25 839 PRO A C 1
ATOM 6357 O O . PRO A 1 839 ? 23.316 1.960 -76.357 1.00 32.25 839 PRO A O 1
ATOM 6360 N N . GLN A 1 840 ? 24.291 0.833 -74.659 1.00 29.47 840 GLN A N 1
ATOM 6361 C CA . GLN A 1 840 ? 23.355 -0.296 -74.577 1.00 29.47 840 GLN A CA 1
ATOM 6362 C C . GLN A 1 840 ? 22.606 -0.235 -73.254 1.00 29.47 840 GLN A C 1
ATOM 6364 O O . GLN A 1 840 ? 23.288 -0.115 -72.213 1.00 29.47 840 GLN A O 1
#